Protein 1J3N (pdb70)

Radius of gyration: 24.71 Å; Cα contacts (8 Å, |Δi|>4): 2471; chains: 2; bounding box: 71×57×60 Å

Secondary structure (DSSP, 8-state):
---EEEEEEEEEETTEESHHHHHHHHHHT---EEE--SS--TTSS--EEE-----GGGTS-HHHHTTS-HHHHHHHHHHHHHHHHHT--GGGS-GGGEEEEEE-SS--HHHHHHHHHHHHHH-GGGS-TTHHHHHSTTHHHHHHHHHHT--S-B--B--GGGHHHHHHHHHHHHHHTTS-SEEEEEEEE---SHHHHHHHHHTT-B---TT-HHHH--TTBTT---B-BB-EEEEEEEEEHHHHHHTTPPP-EEEEEEEEEE--S-SSPPPTT-HHHHHHHHHHHHHHT--GGG--EEE----S-HHHHHHHHHHHHHHHHHHHTT-EEE-THHHH-B-GGGHHHHHHHHHHHHHHHTEEPP-TTTTSB-TTS-SB--SS-EE---SEEEEEEE-TTSEEEEEEEE--/---EEEEEEEEEETTEESHHHHHHHHHTT---EEE--SS--TTSS--EEE-----GGGTS-TTTGGGS-HHHHHHHHHHHHHHHHTT--GGGS-GGGEEEEEE-SS--HHHHHHHHHHHHHH-TTSS-TTHHHHHSTTHHHHHHHHHHT--S-EE-B--GGGHHHHHHHHHHHHHHTTS-SEEEEEEEE---SHHHHHHHHHTT-B---TTSGGGS--TTBTT---B-BB-EEEEEEEEEHHHHHHHT----EEEEEEEEEE--S-SSPPPTT-HHHHHHHHHHHHHHT--GGG--EEE------HHHHHHHHHHHHHHHGGGGGT-EEE-THHHH-B-GGGHHHHHHHHHHHHHHHTEEPP-TTTTSB-TT--SB--SS-EE---SEEEEEEE-TTSEEEEEEEE--

Structure (mmCIF, N/CA/C/O backbone):
data_1J3N
#
_entry.id   1J3N
#
_cell.length_a   72.067
_cell.length_b   185.573
_cell.length_c   62.517
_cell.angle_alpha   90.00
_cell.angle_beta   90.00
_cell.angle_gamma   90.00
#
_symmetry.space_group_name_H-M   'P 21 21 2'
#
loop_
_entity.id
_entity.type
_entity.pdbx_description
1 polymer '3-oxoacyl-(acyl-carrier protein) synthase II'
2 non-polymer 'CITRIC ACID'
3 non-polymer 'MAGNESIUM ION'
4 water water
#
loop_
_atom_site.group_PDB
_atom_site.id
_atom_site.type_symbol
_atom_site.label_atom_id
_atom_site.label_alt_id
_atom_site.label_comp_id
_atom_site.label_asym_id
_atom_site.label_entity_id
_atom_site.label_seq_id
_atom_site.pdbx_PDB_ins_code
_atom_site.Cartn_x
_atom_site.Cartn_y
_atom_site.Cartn_z
_atom_site.occupancy
_atom_site.B_iso_or_equiv
_atom_site.auth_seq_id
_atom_site.auth_comp_id
_atom_site.auth_asym_id
_atom_site.auth_atom_id
_atom_site.pdbx_PDB_model_num
ATOM 1 N N . MET A 1 1 ? 22.801 52.271 33.292 1.00 45.43 1 MET A N 1
ATOM 2 C CA . MET A 1 1 ? 22.993 53.722 33.574 1.00 44.38 1 MET A CA 1
ATOM 3 C C . MET A 1 1 ? 23.446 54.446 32.305 1.00 42.68 1 MET A C 1
ATOM 4 O O . MET A 1 1 ? 22.664 54.625 31.363 1.00 43.07 1 MET A O 1
ATOM 9 N N . ARG A 1 2 ? 24.711 54.858 32.288 1.00 38.64 2 ARG A N 1
ATOM 10 C CA . ARG A 1 2 ? 25.289 55.559 31.150 1.00 34.03 2 ARG A CA 1
ATOM 11 C C . ARG A 1 2 ? 26.797 55.385 31.129 1.00 31.47 2 ARG A C 1
ATOM 12 O O . ARG A 1 2 ? 27.436 55.257 32.172 1.00 28.82 2 ARG A O 1
ATOM 20 N N . ARG A 1 3 ? 27.368 55.375 29.933 1.00 29.30 3 ARG A N 1
ATOM 21 C CA . ARG A 1 3 ? 28.804 55.262 29.824 1.00 28.25 3 ARG A CA 1
ATOM 22 C C . ARG A 1 3 ? 29.359 56.653 30.131 1.00 27.44 3 ARG A C 1
ATOM 23 O O . ARG A 1 3 ? 28.679 57.664 29.949 1.00 25.78 3 ARG A O 1
ATOM 31 N N . VAL A 1 4 ? 30.585 56.693 30.627 1.00 26.11 4 VAL A N 1
ATOM 32 C CA . VAL A 1 4 ? 31.227 57.950 30.955 1.00 24.53 4 VAL A CA 1
ATOM 33 C C . VAL A 1 4 ? 32.576 57.938 30.257 1.00 24.19 4 VAL A C 1
ATOM 34 O O . VAL A 1 4 ? 33.375 57.012 30.442 1.00 23.29 4 VAL A O 1
ATOM 38 N N . VAL A 1 5 ? 32.814 58.952 29.432 1.00 23.40 5 VAL A N 1
ATOM 39 C CA . VAL A 1 5 ? 34.061 59.045 28.697 1.00 20.22 5 VAL A CA 1
ATOM 40 C C . VAL A 1 5 ? 34.837 60.325 28.992 1.00 21.47 5 VAL A C 1
ATOM 41 O O . VAL A 1 5 ? 34.265 61.352 29.364 1.00 19.52 5 VAL A O 1
ATOM 45 N N . VAL A 1 6 ? 36.150 60.235 28.816 1.00 21.81 6 VAL A N 1
ATOM 46 C CA . VAL A 1 6 ? 37.084 61.341 29.034 1.00 24.52 6 VAL A CA 1
ATOM 47 C C . VAL A 1 6 ? 37.225 62.093 27.707 1.00 25.54 6 VAL A C 1
ATOM 48 O O . VAL A 1 6 ? 37.644 61.511 26.711 1.00 25.02 6 VAL A O 1
ATOM 52 N N . THR A 1 7 ? 36.884 63.380 27.703 1.00 24.59 7 THR A N 1
ATOM 53 C CA . THR A 1 7 ? 36.951 64.182 26.488 1.00 23.20 7 THR A CA 1
ATOM 54 C C . THR A 1 7 ? 37.846 65.410 26.602 1.00 23.48 7 THR A C 1
ATOM 55 O O . THR A 1 7 ? 37.982 66.176 25.645 1.00 23.84 7 THR A O 1
ATOM 59 N N . GLY A 1 8 ? 38.437 65.609 27.772 1.00 21.72 8 GLY A N 1
ATOM 60 C CA . GLY A 1 8 ? 39.307 66.753 27.966 1.00 22.77 8 GLY A CA 1
ATOM 61 C C . GLY A 1 8 ? 40.396 66.464 28.975 1.00 22.54 8 GLY A C 1
ATOM 62 O O . GLY A 1 8 ? 40.134 65.883 30.022 1.00 24.72 8 GLY A O 1
ATOM 63 N N . LEU A 1 9 ? 41.624 66.862 28.659 1.00 22.86 9 LEU A N 1
ATOM 64 C CA . LEU A 1 9 ? 42.739 66.646 29.558 1.00 21.39 9 LEU A CA 1
ATOM 65 C C . LEU A 1 9 ? 43.434 67.974 29.838 1.00 21.85 9 LEU A C 1
ATOM 66 O O . LEU A 1 9 ? 43.983 68.606 28.933 1.00 18.25 9 LEU A O 1
ATOM 71 N N . GLY A 1 10 ? 43.370 68.402 31.093 1.00 21.67 10 GLY A N 1
ATOM 72 C CA . GLY A 1 10 ? 44.013 69.636 31.507 1.00 22.77 10 GLY A CA 1
ATOM 73 C C . GLY A 1 10 ? 45.139 69.239 32.436 1.00 22.26 10 GLY A C 1
ATOM 74 O O . GLY A 1 10 ? 44.903 68.881 33.587 1.00 19.49 10 GLY A O 1
ATOM 75 N N . ALA A 1 11 ? 46.364 69.288 31.930 1.00 23.23 11 ALA A N 1
ATOM 76 C CA . ALA A 1 11 ? 47.525 68.899 32.714 1.00 23.91 11 ALA A CA 1
ATOM 77 C C . ALA A 1 11 ? 48.484 70.046 33.011 1.00 23.85 11 ALA A C 1
ATOM 78 O O . ALA A 1 11 ? 48.926 70.747 32.102 1.00 21.77 11 ALA A O 1
ATOM 80 N N . LEU A 1 12 ? 48.790 70.234 34.292 1.00 22.86 12 LEU A N 1
ATOM 81 C CA . LEU A 1 12 ? 49.736 71.264 34.717 1.00 23.83 12 LEU A CA 1
ATOM 82 C C . LEU A 1 12 ? 50.776 70.478 35.509 1.00 23.06 12 LEU A C 1
ATOM 83 O O . LEU A 1 12 ? 50.575 70.186 36.686 1.00 24.83 12 LEU A O 1
ATOM 88 N N . THR A 1 13 ? 51.888 70.133 34.863 1.00 24.25 13 THR A N 1
ATOM 89 C CA . THR A 1 13 ? 52.911 69.319 35.517 1.00 23.65 13 THR A CA 1
ATOM 90 C C . THR A 1 13 ? 54.336 69.844 35.504 1.00 24.56 13 THR A C 1
ATOM 91 O O . THR A 1 13 ? 54.661 70.788 34.783 1.00 26.09 13 THR A O 1
ATOM 95 N N . PRO A 1 14 ? 55.212 69.223 36.319 1.00 23.96 14 PRO A N 1
ATOM 96 C CA . PRO A 1 14 ? 56.631 69.570 36.446 1.00 25.04 14 PRO A CA 1
ATOM 97 C C . PRO A 1 14 ? 57.452 69.345 35.170 1.00 24.81 14 PRO A C 1
ATOM 98 O O . PRO A 1 14 ? 58.601 69.770 35.092 1.00 24.70 14 PRO A O 1
ATOM 102 N N . ILE A 1 15 ? 56.874 68.675 34.176 1.00 24.80 15 ILE A N 1
ATOM 103 C CA . ILE A 1 15 ? 57.600 68.436 32.927 1.00 23.59 15 ILE A CA 1
ATOM 104 C C . ILE A 1 15 ? 56.836 68.939 31.715 1.00 24.67 15 ILE A C 1
ATOM 105 O O . ILE A 1 15 ? 57.175 68.610 30.582 1.00 24.73 15 ILE A O 1
ATOM 110 N N . GLY A 1 16 ? 55.798 69.734 31.955 1.00 25.58 16 GLY A N 1
ATOM 111 C CA . GLY A 1 16 ? 55.037 70.271 30.846 1.00 25.88 16 GLY A CA 1
ATOM 112 C C . GLY A 1 16 ? 53.714 70.913 31.202 1.00 25.04 16 GLY A C 1
ATOM 113 O O . GLY A 1 16 ? 52.950 70.374 32.004 1.00 27.26 16 GLY A O 1
ATOM 114 N N . VAL A 1 17 ? 53.450 72.078 30.614 1.00 25.20 17 VAL A N 1
ATOM 115 C CA . VAL A 1 17 ? 52.191 72.782 30.831 1.00 24.30 17 VAL A CA 1
ATOM 116 C C . VAL A 1 17 ? 51.317 72.398 29.640 1.00 25.65 17 VAL A C 1
ATOM 117 O O . VAL A 1 17 ? 51.652 72.684 28.485 1.00 24.38 17 VAL A O 1
ATOM 121 N N . GLY A 1 18 ? 50.203 71.731 29.921 1.00 24.42 18 GLY A N 1
ATOM 122 C CA . GLY A 1 18 ? 49.321 71.311 28.857 1.00 23.62 18 GLY A CA 1
ATOM 123 C C . GLY A 1 18 ? 49.453 69.816 28.635 1.00 26.42 18 GLY A C 1
ATOM 124 O O . GLY A 1 18 ? 50.537 69.238 28.767 1.00 24.42 18 GLY A O 1
ATOM 125 N N . GLN A 1 19 ? 48.333 69.199 28.288 1.00 26.00 19 GLN A N 1
ATOM 126 C CA . GLN A 1 19 ? 48.244 67.766 28.039 1.00 28.98 19 GLN A CA 1
ATOM 127 C C . GLN A 1 19 ? 49.243 67.251 26.988 1.00 28.83 19 GLN A C 1
ATOM 128 O O . GLN A 1 19 ? 49.917 66.238 27.204 1.00 28.47 19 GLN A O 1
ATOM 134 N N . GLU A 1 20 ? 49.364 67.947 25.860 1.00 28.92 20 GLU A N 1
ATOM 135 C CA . GLU A 1 20 ? 50.292 67.499 24.823 1.00 30.15 20 GLU A CA 1
ATOM 136 C C . GLU A 1 20 ? 51.752 67.595 25.275 1.00 27.74 20 GLU A C 1
ATOM 137 O O . GLU A 1 20 ? 52.526 66.657 25.079 1.00 28.13 20 GLU A O 1
ATOM 143 N N . ALA A 1 21 ? 52.130 68.718 25.881 1.00 25.37 21 ALA A N 1
ATOM 144 C CA . ALA A 1 21 ? 53.502 68.887 26.361 1.00 24.71 21 ALA A CA 1
ATOM 145 C C . ALA A 1 21 ? 53.845 67.781 27.357 1.00 23.91 21 ALA A C 1
ATOM 146 O O . ALA A 1 21 ? 54.958 67.250 27.358 1.00 25.77 21 ALA A O 1
ATOM 148 N N . PHE A 1 22 ? 52.880 67.440 28.203 1.00 25.71 22 PHE A N 1
ATOM 149 C CA . PHE A 1 22 ? 53.058 66.399 29.211 1.00 25.01 22 PHE A CA 1
ATOM 150 C C . PHE A 1 22 ? 53.338 65.056 28.546 1.00 24.17 22 PHE A C 1
ATOM 151 O O . PHE A 1 22 ? 54.244 64.332 28.957 1.00 24.15 22 PHE A O 1
ATOM 159 N N . HIS A 1 23 ? 52.574 64.737 27.507 1.00 25.49 23 HIS A N 1
ATOM 160 C CA . HIS A 1 23 ? 52.734 63.470 26.796 1.00 27.33 23 HIS A CA 1
ATOM 161 C C . HIS A 1 23 ? 54.088 63.346 26.093 1.00 27.98 23 HIS A C 1
ATOM 162 O O . HIS A 1 23 ? 54.767 62.324 26.207 1.00 25.67 23 HIS A O 1
ATOM 169 N N . LYS A 1 24 ? 54.478 64.387 25.365 1.00 29.12 24 LYS A N 1
ATOM 170 C CA . LYS A 1 24 ? 55.759 64.378 24.679 1.00 30.78 24 LYS A CA 1
ATOM 171 C C . LYS A 1 24 ? 56.901 64.220 25.684 1.00 29.56 24 LYS A C 1
ATOM 172 O O . LYS A 1 24 ? 57.842 63.463 25.453 1.00 31.27 24 LYS A O 1
ATOM 178 N N . ALA A 1 25 ? 56.807 64.939 26.800 1.00 30.02 25 ALA A N 1
ATOM 179 C CA . ALA A 1 25 ? 57.827 64.895 27.847 1.00 29.08 25 ALA A CA 1
ATOM 180 C C . ALA A 1 25 ? 57.964 63.503 28.472 1.00 29.60 25 ALA A C 1
ATOM 181 O O . ALA A 1 25 ? 59.064 63.088 28.863 1.00 28.21 25 ALA A O 1
ATOM 183 N N . GLN A 1 26 ? 56.846 62.791 28.574 1.00 28.78 26 GLN A N 1
ATOM 184 C CA . GLN A 1 26 ? 56.840 61.439 29.131 1.00 28.91 26 GLN A CA 1
ATOM 185 C C . GLN A 1 26 ? 57.618 60.512 28.204 1.00 28.93 26 GLN A C 1
ATOM 186 O O . GLN A 1 26 ? 58.469 59.732 28.649 1.00 28.38 26 GLN A O 1
ATOM 192 N N . LEU A 1 27 ? 57.308 60.606 26.913 1.00 29.40 27 LEU A N 1
ATOM 193 C CA . LEU A 1 27 ? 57.944 59.783 25.889 1.00 29.66 27 LEU A CA 1
ATOM 194 C C . LEU A 1 27 ? 59.431 60.042 25.790 1.00 30.26 27 LEU A C 1
ATOM 195 O O . LEU A 1 27 ? 60.184 59.207 25.288 1.00 32.08 27 LEU A O 1
ATOM 200 N N . ALA A 1 28 ? 59.847 61.209 26.262 1.00 30.42 28 ALA A N 1
ATOM 201 C CA . ALA A 1 28 ? 61.248 61.588 26.237 1.00 30.29 28 ALA A CA 1
ATOM 202 C C . ALA A 1 28 ? 61.928 61.146 27.521 1.00 29.61 28 ALA A C 1
ATOM 203 O O . ALA A 1 28 ? 63.157 61.140 27.604 1.00 28.59 28 ALA A O 1
ATOM 205 N N . GLY A 1 29 ? 61.126 60.779 28.520 1.00 29.06 29 GLY A N 1
ATOM 206 C CA . GLY A 1 29 ? 61.673 60.347 29.796 1.00 26.43 29 GLY A CA 1
ATOM 207 C C . GLY A 1 29 ? 62.222 61.518 30.590 1.00 28.74 29 GLY A C 1
ATOM 208 O O . GLY A 1 29 ? 63.119 61.357 31.422 1.00 27.80 29 GLY A O 1
ATOM 209 N N . LYS A 1 30 ? 61.686 62.706 30.330 1.00 27.94 30 LYS A N 1
ATOM 210 C CA . LYS A 1 30 ? 62.134 63.910 31.017 1.00 30.25 30 LYS A CA 1
ATOM 211 C C . LYS A 1 30 ? 61.857 63.853 32.508 1.00 29.10 30 LYS A C 1
ATOM 212 O O . LYS A 1 30 ? 60.900 63.222 32.952 1.00 29.07 30 LYS A O 1
ATOM 218 N N . SER A 1 31 ? 62.711 64.518 33.274 1.00 27.57 31 SER A N 1
ATOM 219 C CA . SER A 1 31 ? 62.559 64.585 34.715 1.00 26.87 31 SER A CA 1
ATOM 220 C C . SER A 1 31 ? 62.184 66.016 35.067 1.00 26.62 31 SER A C 1
ATOM 221 O O . SER A 1 31 ? 62.717 66.961 34.484 1.00 25.35 31 SER A O 1
ATOM 224 N N . GLY A 1 32 ? 61.270 66.171 36.020 1.00 26.48 32 GLY A N 1
ATOM 225 C CA . GLY A 1 32 ? 60.846 67.497 36.437 1.00 26.62 32 GLY A CA 1
ATOM 226 C C . GLY A 1 32 ? 61.378 67.848 37.813 1.00 26.89 32 GLY A C 1
ATOM 227 O O . GLY A 1 32 ? 60.976 68.849 38.405 1.00 26.87 32 GLY A O 1
ATOM 228 N N . VAL A 1 33 ? 62.295 67.025 38.317 1.00 26.70 33 VAL A N 1
ATOM 229 C CA . VAL A 1 33 ? 62.898 67.225 39.632 1.00 25.16 33 VAL A CA 1
ATOM 230 C C . VAL A 1 33 ? 64.163 68.083 39.523 1.00 27.20 33 VAL A C 1
ATOM 231 O O . VAL A 1 33 ? 64.983 67.882 38.633 1.00 26.54 33 VAL A O 1
ATOM 235 N N . ARG A 1 34 ? 64.324 69.035 40.436 1.00 27.30 34 ARG A N 1
ATOM 236 C CA . ARG A 1 34 ? 65.483 69.919 40.390 1.00 28.29 34 ARG A CA 1
ATOM 237 C C . ARG A 1 34 ? 65.713 70.574 41.741 1.00 27.65 34 ARG A C 1
ATOM 238 O O . ARG A 1 34 ? 64.905 70.422 42.652 1.00 27.35 34 ARG A O 1
ATOM 246 N N . PRO A 1 35 ? 66.836 71.297 41.896 1.00 27.36 35 PRO A N 1
ATOM 247 C CA . PRO A 1 35 ? 67.083 71.956 43.179 1.00 26.73 35 PRO A CA 1
ATOM 248 C C . PRO A 1 35 ? 65.915 72.930 43.390 1.00 25.43 35 PRO A C 1
ATOM 249 O O . PRO A 1 35 ? 65.453 73.560 42.438 1.00 24.54 35 PRO A O 1
ATOM 253 N N . ILE A 1 36 ? 65.431 73.041 44.622 1.00 24.53 36 ILE A N 1
ATOM 254 C CA . ILE A 1 36 ? 64.297 73.914 44.909 1.00 24.32 36 ILE A CA 1
ATOM 255 C C . ILE A 1 36 ? 64.594 75.386 44.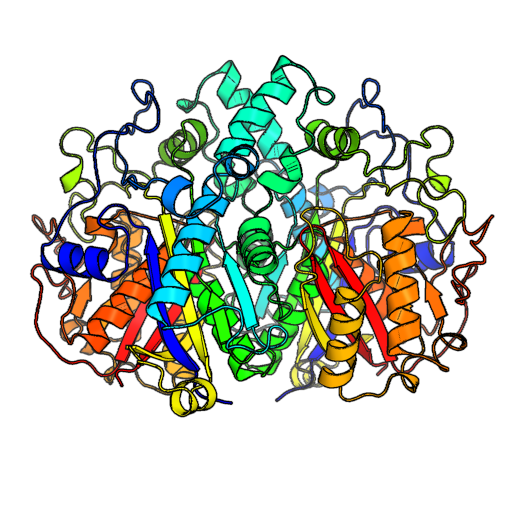660 1.00 25.74 36 ILE A C 1
ATOM 256 O O . ILE A 1 36 ? 65.586 75.924 45.143 1.00 24.93 36 ILE A O 1
ATOM 261 N N . THR A 1 37 ? 63.721 76.031 43.895 1.00 27.95 37 THR A N 1
ATOM 262 C CA . THR A 1 37 ? 63.871 77.447 43.591 1.00 30.00 37 THR A CA 1
ATOM 263 C C . THR A 1 37 ? 62.702 78.247 44.161 1.00 28.46 37 THR A C 1
ATOM 264 O O . THR A 1 37 ? 62.807 79.460 44.327 1.00 27.57 37 THR A O 1
ATOM 268 N N . ARG A 1 38 ? 61.597 77.565 44.465 1.00 28.37 38 ARG A N 1
ATOM 269 C CA . ARG A 1 38 ? 60.404 78.219 45.015 1.00 28.36 38 ARG A CA 1
ATOM 270 C C . ARG A 1 38 ? 60.726 79.031 46.271 1.00 29.65 38 ARG A C 1
ATOM 271 O O . ARG A 1 38 ? 60.147 80.095 46.504 1.00 29.42 38 ARG A O 1
ATOM 279 N N . PHE A 1 39 ? 61.632 78.509 47.092 1.00 29.89 39 PHE A N 1
ATOM 280 C CA . PHE A 1 39 ? 62.075 79.191 48.306 1.00 28.88 39 PHE A CA 1
ATOM 281 C C . PHE A 1 39 ? 63.463 78.660 48.631 1.00 28.85 39 PHE A C 1
ATOM 282 O O . PHE A 1 39 ? 63.925 77.709 48.004 1.00 27.48 39 PHE A O 1
ATOM 290 N N . ASP A 1 40 ? 64.129 79.278 49.601 1.00 28.46 40 ASP A N 1
ATOM 291 C CA . ASP A 1 40 ? 65.461 78.838 49.993 1.00 27.71 40 ASP A CA 1
ATOM 292 C C . ASP A 1 40 ? 65.376 77.646 50.940 1.00 27.04 40 ASP A C 1
ATOM 293 O O . ASP A 1 40 ? 65.061 77.786 52.124 1.00 27.12 40 ASP A O 1
ATOM 298 N N . ALA A 1 41 ? 65.664 76.466 50.411 1.00 26.14 41 ALA A N 1
ATOM 299 C CA . ALA A 1 41 ? 65.606 75.252 51.209 1.00 24.98 41 ALA A CA 1
ATOM 300 C C . ALA A 1 41 ? 66.999 74.790 51.650 1.00 24.83 41 ALA A C 1
ATOM 301 O O . ALA A 1 41 ? 67.201 73.611 51.926 1.00 24.09 41 ALA A O 1
ATOM 303 N N . SER A 1 42 ? 67.951 75.719 51.734 1.00 27.26 42 SER A N 1
ATOM 304 C CA . SER A 1 42 ? 69.314 75.361 52.131 1.00 29.22 42 SER A CA 1
ATOM 305 C C . SER A 1 42 ? 69.367 74.680 53.502 1.00 29.20 42 SER A C 1
ATOM 306 O O . SER A 1 42 ? 70.044 73.676 53.668 1.00 30.58 42 SER A O 1
ATOM 309 N N . ALA A 1 43 ? 68.630 75.190 54.480 1.00 29.51 43 ALA A N 1
ATOM 310 C CA . ALA A 1 43 ? 68.654 74.589 55.813 1.00 28.87 43 ALA A CA 1
ATOM 311 C C . ALA A 1 43 ? 68.008 73.198 55.921 1.00 30.07 43 ALA A C 1
ATOM 312 O O . ALA A 1 43 ? 68.273 72.466 56.878 1.00 29.65 43 ALA A O 1
ATOM 314 N N . LEU A 1 44 ? 67.172 72.830 54.950 1.00 29.90 44 LEU A N 1
ATOM 315 C CA . LEU A 1 44 ? 66.488 71.532 54.977 1.00 28.88 44 LEU A CA 1
ATOM 316 C C . LEU A 1 44 ? 67.331 70.339 54.517 1.00 27.31 44 LEU A C 1
ATOM 317 O O . LEU A 1 44 ? 68.322 70.505 53.810 1.00 26.15 44 LEU A O 1
ATOM 322 N N . PRO A 1 45 ? 66.944 69.116 54.934 1.00 27.26 45 PRO A N 1
ATOM 323 C CA . PRO A 1 45 ? 67.656 67.886 54.558 1.00 27.00 45 PRO A CA 1
ATOM 324 C C . PRO A 1 45 ? 67.272 67.438 53.151 1.00 27.17 45 PRO A C 1
ATOM 325 O O . PRO A 1 45 ? 68.005 66.684 52.502 1.00 26.76 45 PRO A O 1
ATOM 329 N N . VAL A 1 46 ? 66.106 67.898 52.702 1.00 25.52 46 VAL A N 1
ATOM 330 C CA . VAL A 1 46 ? 65.584 67.596 51.369 1.00 25.30 46 VAL A CA 1
ATOM 331 C C . VAL A 1 46 ? 65.551 68.939 50.662 1.00 25.02 46 VAL A C 1
ATOM 332 O O . VAL A 1 46 ? 64.845 69.853 51.088 1.00 25.19 46 VAL A O 1
ATOM 336 N N . ARG A 1 47 ? 66.304 69.063 49.579 1.00 25.47 47 ARG A N 1
ATOM 337 C CA . ARG A 1 47 ? 66.377 70.338 48.880 1.00 25.72 47 ARG A CA 1
ATOM 338 C C . ARG A 1 47 ? 66.077 70.252 47.391 1.00 25.82 47 ARG A C 1
ATOM 339 O O . ARG A 1 47 ? 66.564 71.073 46.602 1.00 25.46 47 ARG A O 1
ATOM 347 N N . ILE A 1 48 ? 65.268 69.262 47.020 1.00 24.18 48 ILE A N 1
ATOM 348 C CA . ILE A 1 48 ? 64.884 69.033 45.628 1.00 23.96 48 ILE A CA 1
ATOM 349 C C . ILE A 1 48 ? 63.371 68.804 45.543 1.00 23.93 48 ILE A C 1
ATOM 350 O O . ILE A 1 48 ? 62.750 68.352 46.504 1.00 23.89 48 ILE A O 1
ATOM 355 N N . ALA A 1 49 ? 62.791 69.112 44.389 1.00 22.98 49 ALA A N 1
ATOM 356 C CA . ALA A 1 49 ? 61.354 68.934 44.188 1.00 23.71 49 ALA A CA 1
ATOM 357 C C . ALA A 1 49 ? 61.028 69.050 42.705 1.00 23.80 49 ALA A C 1
ATOM 358 O O . ALA A 1 49 ? 61.865 69.495 41.904 1.00 22.11 49 ALA A O 1
ATOM 360 N N . ALA A 1 50 ? 59.811 68.649 42.346 1.00 22.28 50 ALA A N 1
ATOM 361 C CA . ALA A 1 50 ? 59.358 68.720 40.960 1.00 22.93 50 ALA A CA 1
ATOM 362 C C . ALA A 1 50 ? 58.494 69.968 40.857 1.00 22.13 50 ALA A C 1
ATOM 363 O O . ALA A 1 50 ? 57.287 69.917 41.078 1.00 21.55 50 ALA A O 1
ATOM 365 N N . GLU A 1 51 ? 59.128 71.090 40.532 1.00 23.76 51 GLU A N 1
ATOM 366 C CA . GLU A 1 51 ? 58.431 72.360 40.427 1.00 22.90 51 GLU A CA 1
ATOM 367 C C . GLU A 1 51 ? 57.804 72.616 39.064 1.00 24.19 51 GLU A C 1
ATOM 368 O O . GLU A 1 51 ? 58.296 72.163 38.023 1.00 20.47 51 GLU A O 1
ATOM 374 N N . VAL A 1 52 ? 56.690 73.341 39.093 1.00 24.35 52 VAL A N 1
ATOM 375 C CA . VAL A 1 52 ? 55.973 73.704 37.888 1.00 22.75 52 VAL A CA 1
ATOM 376 C C . VAL A 1 52 ? 56.380 75.123 37.510 1.00 22.33 52 VAL A C 1
ATOM 377 O O . VAL A 1 52 ? 56.592 75.965 38.378 1.00 20.82 52 VAL A O 1
ATOM 381 N N . ASP A 1 53 ? 56.492 75.373 36.212 1.00 25.55 53 ASP A N 1
ATOM 382 C CA . ASP A 1 53 ? 56.837 76.694 35.705 1.00 28.05 53 ASP A CA 1
ATOM 383 C C . ASP A 1 53 ? 55.669 77.163 34.855 1.00 28.23 53 ASP A C 1
ATOM 384 O O . ASP A 1 53 ? 55.475 76.681 33.744 1.00 30.07 53 ASP A O 1
ATOM 389 N N . VAL A 1 54 ? 54.881 78.091 35.382 1.00 29.01 54 VAL A N 1
ATOM 390 C CA . VAL A 1 54 ? 53.735 78.597 34.648 1.00 28.93 54 VAL A CA 1
ATOM 391 C C . VAL A 1 54 ? 53.429 80.029 35.065 1.00 30.93 54 VAL A C 1
ATOM 392 O O . VAL A 1 54 ? 53.628 80.408 36.224 1.00 31.20 54 VAL A O 1
ATOM 396 N N . ASP A 1 55 ? 52.952 80.820 34.110 1.00 31.50 55 ASP A N 1
ATOM 397 C CA . ASP A 1 55 ? 52.594 82.212 34.365 1.00 33.14 55 ASP A CA 1
ATOM 398 C C . ASP A 1 55 ? 51.087 82.289 34.592 1.00 31.99 55 ASP A C 1
ATOM 399 O O . ASP A 1 55 ? 50.307 82.346 33.643 1.00 32.93 55 ASP A O 1
ATOM 404 N N . PRO A 1 56 ? 50.657 82.283 35.863 1.00 32.52 56 PRO A N 1
ATOM 405 C CA . PRO A 1 56 ? 49.229 82.350 36.187 1.00 32.30 56 PRO A CA 1
ATOM 406 C C . PRO A 1 56 ? 48.579 83.560 35.527 1.00 32.36 56 PRO A C 1
ATOM 407 O O . PRO A 1 56 ? 47.446 83.488 35.058 1.00 32.31 56 PRO A O 1
ATOM 411 N N . GLY A 1 57 ? 49.313 84.670 35.505 1.00 33.85 57 GLY A N 1
ATOM 412 C CA . GLY A 1 57 ? 48.815 85.892 34.897 1.00 34.83 57 GLY A CA 1
ATOM 413 C C . GLY A 1 57 ? 48.459 85.685 33.437 1.00 35.35 57 GLY A C 1
ATOM 414 O O . GLY A 1 57 ? 47.729 86.482 32.845 1.00 35.27 57 GLY A O 1
ATOM 415 N N . ALA A 1 58 ? 48.969 84.606 32.852 1.00 35.50 58 ALA A N 1
ATOM 416 C CA . ALA A 1 58 ? 48.689 84.298 31.453 1.00 35.54 58 ALA A CA 1
ATOM 417 C C . ALA A 1 58 ? 47.340 83.594 31.313 1.00 35.99 58 ALA A C 1
ATOM 418 O O . ALA A 1 58 ? 46.809 83.464 30.208 1.00 36.43 58 ALA A O 1
ATOM 420 N N . TYR A 1 59 ? 46.788 83.145 32.436 1.00 35.86 59 TYR A N 1
ATOM 421 C CA . TYR A 1 59 ? 45.504 82.448 32.433 1.00 36.65 59 TYR A CA 1
ATOM 422 C C . TYR A 1 59 ? 44.416 83.196 33.187 1.00 37.36 59 TYR A C 1
ATOM 423 O O . TYR A 1 59 ? 43.263 83.228 32.752 1.00 36.84 59 TYR A O 1
ATOM 432 N N . LEU A 1 60 ? 44.787 83.797 34.314 1.00 38.33 60 LEU A N 1
ATOM 433 C CA . LEU A 1 60 ? 43.837 84.525 35.145 1.00 40.69 60 LEU A CA 1
ATOM 434 C C . LEU A 1 60 ? 44.148 86.019 35.189 1.00 42.46 60 LEU A C 1
ATOM 435 O O . LEU A 1 60 ? 45.221 86.452 34.773 1.00 43.02 60 LEU A O 1
ATOM 440 N N . ASP A 1 61 ? 43.200 86.804 35.688 1.00 45.06 61 ASP A N 1
ATOM 441 C CA . ASP A 1 61 ? 43.393 88.247 35.808 1.00 47.54 61 ASP A CA 1
ATOM 442 C C . ASP A 1 61 ? 44.380 88.440 36.951 1.00 47.82 61 ASP A C 1
ATOM 443 O O . ASP A 1 61 ? 44.065 88.130 38.095 1.00 47.94 61 ASP A O 1
ATOM 448 N N . ARG A 1 62 ? 45.571 88.943 36.644 1.00 49.04 62 ARG A N 1
ATOM 449 C CA . ARG A 1 62 ? 46.595 89.144 37.666 1.00 49.90 62 ARG A CA 1
ATOM 450 C C . ARG A 1 62 ? 46.091 89.871 38.910 1.00 48.99 62 ARG A C 1
ATOM 451 O O . ARG A 1 62 ? 46.633 89.695 40.002 1.00 47.96 62 ARG A O 1
ATOM 459 N N . LYS A 1 63 ? 45.048 90.676 38.747 1.00 48.80 63 LYS A N 1
ATOM 460 C CA . LYS A 1 63 ? 44.493 91.434 39.864 1.00 49.22 63 LYS A CA 1
ATOM 461 C C . LYS A 1 63 ? 43.763 90.551 40.873 1.00 48.42 63 LYS A C 1
ATOM 462 O O . LYS A 1 63 ? 43.679 90.889 42.051 1.00 48.31 63 LYS A O 1
ATOM 468 N N . GLU A 1 64 ? 43.241 89.420 40.410 1.00 47.52 64 GLU A N 1
ATOM 469 C CA . GLU A 1 64 ? 42.512 88.507 41.284 1.00 47.13 64 GLU A CA 1
ATOM 470 C C . GLU A 1 64 ? 43.436 87.455 41.900 1.00 45.78 64 GLU A C 1
ATOM 471 O O . GLU A 1 64 ? 43.143 86.897 42.953 1.00 45.39 64 GLU A O 1
ATOM 477 N N . LEU A 1 65 ? 44.551 87.186 41.235 1.00 44.33 65 LEU A N 1
ATOM 478 C CA . LEU A 1 65 ? 45.510 86.199 41.715 1.00 43.79 65 LEU A CA 1
ATOM 479 C C . LEU A 1 65 ? 45.893 86.397 43.175 1.00 42.85 65 LEU A C 1
ATOM 480 O O . LEU A 1 65 ? 46.073 85.425 43.908 1.00 42.51 65 LEU A O 1
ATOM 485 N N . ARG A 1 66 ? 46.015 87.652 43.599 1.00 41.97 66 ARG A N 1
ATOM 486 C CA . ARG A 1 66 ? 46.414 87.936 44.972 1.00 41.16 66 ARG A CA 1
ATOM 487 C C . ARG A 1 66 ? 45.483 87.386 46.046 1.00 38.67 66 ARG A C 1
ATOM 488 O O . ARG A 1 66 ? 45.848 87.339 47.219 1.00 38.34 66 ARG A O 1
ATOM 496 N N . ARG A 1 67 ? 44.286 86.963 45.655 1.00 35.49 67 ARG A N 1
ATOM 497 C CA . ARG A 1 67 ? 43.351 86.402 46.621 1.00 32.83 67 ARG A CA 1
ATOM 498 C C . ARG A 1 67 ? 43.125 84.921 46.355 1.00 29.86 67 ARG A C 1
ATOM 499 O O . ARG A 1 67 ? 42.190 84.315 46.877 1.00 27.62 67 ARG A O 1
ATOM 507 N N . LEU A 1 68 ? 44.013 84.344 45.551 1.00 25.83 68 LEU A N 1
ATOM 508 C CA . LEU A 1 68 ? 43.946 82.933 45.194 1.00 24.92 68 LEU A CA 1
ATOM 509 C C . LEU A 1 68 ? 45.213 82.221 45.612 1.00 23.64 68 LEU A C 1
ATOM 510 O O . LEU A 1 68 ? 46.311 82.619 45.223 1.00 23.27 68 LEU A O 1
ATOM 515 N N . ASP A 1 69 ? 45.064 81.172 46.409 1.00 23.01 69 ASP A N 1
ATOM 516 C CA . ASP A 1 69 ? 46.214 80.406 46.853 1.00 23.19 69 ASP A CA 1
ATOM 517 C C . ASP A 1 69 ? 46.725 79.628 45.650 1.00 22.43 69 ASP A C 1
ATOM 518 O O . ASP A 1 69 ? 45.967 79.329 44.728 1.00 22.20 69 ASP A O 1
ATOM 523 N N . ARG A 1 70 ? 48.014 79.304 45.657 1.00 22.91 70 ARG A N 1
ATOM 524 C CA . ARG A 1 70 ? 48.607 78.556 44.559 1.00 21.95 70 ARG A CA 1
ATOM 525 C C . ARG A 1 70 ? 47.826 77.279 44.194 1.00 19.50 70 ARG A C 1
ATOM 526 O O . ARG A 1 70 ? 47.721 76.939 43.016 1.00 19.18 70 ARG A O 1
ATOM 534 N N . PHE A 1 71 ? 47.265 76.566 45.170 1.00 20.53 71 PHE A N 1
ATOM 535 C CA . PHE A 1 71 ? 46.555 75.334 44.803 1.00 18.72 71 PHE A CA 1
ATOM 536 C C . PHE A 1 71 ? 45.290 75.608 44.008 1.00 19.04 71 PHE A C 1
ATOM 537 O O . PHE A 1 71 ? 44.897 74.809 43.151 1.00 18.10 71 PHE A O 1
ATOM 545 N N . VAL A 1 72 ? 44.656 76.740 44.282 1.00 19.79 72 VAL A N 1
ATOM 546 C CA . VAL A 1 72 ? 43.457 77.111 43.548 1.00 20.90 72 VAL A CA 1
ATOM 547 C C . VAL A 1 72 ? 43.908 77.657 42.186 1.00 21.15 72 VAL A C 1
ATOM 548 O O . VAL A 1 72 ? 43.241 77.453 41.174 1.00 20.31 72 VAL A O 1
ATOM 552 N N . GLN A 1 73 ? 45.057 78.334 42.158 1.00 20.99 73 GLN A N 1
ATOM 553 C CA . GLN A 1 73 ? 45.572 78.860 40.902 1.00 20.01 73 GLN A CA 1
ATOM 554 C C . GLN A 1 73 ? 45.848 77.713 39.922 1.00 20.14 73 GLN A C 1
ATOM 555 O O . GLN A 1 73 ? 45.539 77.805 38.741 1.00 19.27 73 GLN A O 1
ATOM 561 N N . TYR A 1 74 ? 46.423 76.627 40.418 1.00 18.71 74 TYR A N 1
ATOM 562 C CA . TYR A 1 74 ? 46.709 75.483 39.564 1.00 19.76 74 TYR A CA 1
ATOM 563 C C . TYR A 1 74 ? 45.422 74.824 39.080 1.00 19.04 74 TYR A C 1
ATOM 564 O O . TYR A 1 74 ? 45.303 74.456 37.911 1.00 20.38 74 TYR A O 1
ATOM 573 N N . ALA A 1 75 ? 44.449 74.676 39.968 1.00 18.58 75 ALA A N 1
ATOM 574 C CA . ALA A 1 75 ? 43.184 74.048 39.573 1.00 17.53 75 ALA A CA 1
ATOM 575 C C . ALA A 1 75 ? 42.458 74.827 38.472 1.00 18.91 75 ALA A C 1
ATOM 576 O O . ALA A 1 75 ? 41.911 74.233 37.541 1.00 19.06 75 ALA A O 1
ATOM 578 N N . LEU A 1 76 ? 42.438 76.154 38.586 1.00 19.79 76 LEU A N 1
ATOM 579 C CA . LEU A 1 76 ? 41.770 76.989 37.588 1.00 18.64 76 LEU A CA 1
ATOM 580 C C . LEU A 1 76 ? 42.487 76.890 36.244 1.00 19.12 76 LEU A C 1
ATOM 581 O O . LEU A 1 76 ? 41.851 76.838 35.189 1.00 21.08 76 LEU A O 1
ATOM 586 N N . ILE A 1 77 ? 43.814 76.841 36.286 1.00 20.17 77 ILE A N 1
ATOM 587 C CA . ILE A 1 77 ? 44.607 76.734 35.070 1.00 19.55 77 ILE A CA 1
ATOM 588 C C . ILE A 1 77 ? 44.364 75.379 34.398 1.00 19.91 77 ILE A C 1
ATOM 589 O O . ILE A 1 77 ? 44.165 75.309 33.182 1.00 18.92 77 ILE A O 1
ATOM 594 N N . ALA A 1 78 ? 44.368 74.310 35.188 1.00 21.01 78 ALA A N 1
ATOM 595 C CA . ALA A 1 78 ? 44.140 72.971 34.640 1.00 22.93 78 ALA A CA 1
ATOM 596 C C . ALA A 1 78 ? 42.729 72.842 34.080 1.00 21.30 78 ALA A C 1
ATOM 597 O O . ALA A 1 78 ? 42.524 72.225 33.038 1.00 21.61 78 ALA A O 1
ATOM 599 N N . ALA A 1 79 ? 41.756 73.425 34.772 1.00 22.73 79 ALA A N 1
ATOM 600 C CA . ALA A 1 79 ? 40.373 73.373 34.312 1.00 21.98 79 ALA A CA 1
ATOM 601 C C . ALA A 1 79 ? 40.229 74.105 32.981 1.00 21.97 79 ALA A C 1
ATOM 602 O O . ALA A 1 79 ? 39.523 73.633 32.090 1.00 23.43 79 ALA A O 1
ATOM 604 N N . GLN A 1 80 ? 40.889 75.256 32.838 1.00 23.07 80 GLN A N 1
ATOM 605 C CA . GLN A 1 80 ? 40.825 76.006 31.581 1.00 21.93 80 GLN A CA 1
ATOM 606 C C . GLN A 1 80 ? 41.443 75.160 30.468 1.00 22.16 80 GLN A C 1
ATOM 607 O O . GLN A 1 80 ? 40.859 74.999 29.394 1.00 22.65 80 GLN A O 1
ATOM 613 N N . LEU A 1 81 ? 42.628 74.617 30.731 1.00 23.32 81 LEU A N 1
ATOM 614 C CA . LEU A 1 81 ? 43.308 73.766 29.760 1.00 23.16 81 LEU A CA 1
ATOM 615 C C . LEU A 1 81 ? 42.416 72.574 29.402 1.00 23.82 81 LEU A C 1
ATOM 616 O O . LEU A 1 81 ? 42.355 72.151 28.246 1.00 23.78 81 LEU A O 1
ATOM 621 N N . ALA A 1 82 ? 41.717 72.038 30.399 1.00 24.46 82 ALA A N 1
ATOM 622 C CA . ALA A 1 82 ? 40.836 70.890 30.186 1.00 24.68 82 ALA A CA 1
ATOM 623 C C . ALA A 1 82 ? 39.677 71.241 29.248 1.00 25.30 82 ALA A C 1
ATOM 624 O O . ALA A 1 82 ? 39.405 70.525 28.276 1.00 25.36 82 ALA A O 1
ATOM 626 N N . LEU A 1 83 ? 38.995 72.341 29.545 1.00 22.65 83 LEU A N 1
ATOM 627 C CA . LEU A 1 83 ? 37.879 72.779 28.723 1.00 23.07 83 LEU A CA 1
ATOM 628 C C . LEU A 1 83 ? 38.349 73.077 27.309 1.00 24.98 83 LEU A C 1
ATOM 629 O O . LEU A 1 83 ? 37.673 72.734 26.338 1.00 25.36 83 LEU A O 1
ATOM 634 N N . GLU A 1 84 ? 39.519 73.704 27.193 1.00 25.91 84 GLU A N 1
ATOM 635 C CA . GLU A 1 84 ? 40.071 74.039 25.885 1.00 26.06 84 GLU A CA 1
ATOM 636 C C . GLU A 1 84 ? 40.367 72.776 25.087 1.00 26.28 84 GLU A C 1
ATOM 637 O O . GLU A 1 84 ? 40.053 72.694 23.896 1.00 24.94 84 GLU A O 1
ATOM 643 N N . ASP A 1 85 ? 40.969 71.795 25.755 1.00 24.40 85 ASP A N 1
ATOM 644 C CA . ASP A 1 85 ? 41.324 70.521 25.137 1.00 25.87 85 ASP A CA 1
ATOM 645 C C . ASP A 1 85 ? 40.087 69.724 24.733 1.00 24.90 85 ASP A C 1
ATOM 646 O O . ASP A 1 85 ? 40.147 68.895 23.829 1.00 24.82 85 ASP A O 1
ATOM 651 N N . ALA A 1 86 ? 38.968 69.981 25.403 1.00 25.89 86 ALA A N 1
ATOM 652 C CA . ALA A 1 86 ? 37.722 69.270 25.119 1.00 27.10 86 ALA A CA 1
ATOM 653 C C . ALA A 1 86 ? 36.903 69.966 24.031 1.00 28.99 86 ALA A C 1
ATOM 654 O O . ALA A 1 86 ? 35.920 69.415 23.535 1.00 29.94 86 ALA A O 1
ATOM 656 N N . GLY A 1 87 ? 37.316 71.178 23.666 1.00 30.47 87 GLY A N 1
ATOM 657 C CA . GLY A 1 87 ? 36.618 71.925 22.638 1.00 33.35 87 GLY A CA 1
ATOM 658 C C . GLY A 1 87 ? 35.274 72.446 23.103 1.00 35.16 87 GLY A C 1
ATOM 659 O O . GLY A 1 87 ? 34.322 72.532 22.323 1.00 35.61 87 GLY A O 1
ATOM 660 N N . LEU A 1 88 ? 35.195 72.804 24.378 1.00 37.20 88 LEU A N 1
ATOM 661 C CA . LEU A 1 88 ? 33.955 73.311 24.950 1.00 39.56 88 LEU A CA 1
ATOM 662 C C . LEU A 1 88 ? 34.010 74.793 25.289 1.00 42.79 88 LEU A C 1
ATOM 663 O O . LEU A 1 88 ? 35.072 75.418 25.291 1.00 43.14 88 LEU A O 1
ATOM 668 N N . LYS A 1 89 ? 32.836 75.335 25.583 1.00 45.82 89 LYS A N 1
ATOM 669 C CA . LYS A 1 89 ? 32.676 76.723 25.980 1.00 48.21 89 LYS A CA 1
ATOM 670 C C . LYS A 1 89 ? 31.494 76.707 26.933 1.00 49.68 89 LYS A C 1
ATOM 671 O O . LYS A 1 89 ? 30.424 76.218 26.582 1.00 49.08 89 LYS A O 1
ATOM 677 N N . PRO A 1 90 ? 31.676 77.227 28.159 1.00 51.48 90 PRO A N 1
ATOM 678 C CA . PRO A 1 90 ? 30.600 77.254 29.157 1.00 52.47 90 PRO A CA 1
ATOM 679 C C . PRO A 1 90 ? 29.215 77.554 28.591 1.00 53.29 90 PRO A C 1
ATOM 680 O O . PRO A 1 90 ? 28.221 76.962 29.012 1.00 53.33 90 PRO A O 1
ATOM 684 N N . GLU A 1 91 ? 29.160 78.463 27.625 1.00 53.81 91 GLU A N 1
ATOM 685 C CA . GLU A 1 91 ? 27.904 78.851 26.993 1.00 54.43 91 GLU A CA 1
ATOM 686 C C . GLU A 1 91 ? 27.246 77.702 26.230 1.00 53.61 91 GLU A C 1
ATOM 687 O O . GLU A 1 91 ? 26.023 77.570 26.222 1.00 53.30 91 GLU A O 1
ATOM 693 N N . ASP A 1 92 ? 28.064 76.873 25.591 1.00 52.30 92 ASP A N 1
ATOM 694 C CA . ASP A 1 92 ? 27.569 75.739 24.818 1.00 51.36 92 ASP A CA 1
ATOM 695 C C . ASP A 1 92 ? 27.223 74.541 25.711 1.00 49.38 92 ASP A C 1
ATOM 696 O O . ASP A 1 92 ? 26.977 73.430 25.227 1.00 48.35 92 ASP A O 1
ATOM 701 N N . LEU A 1 93 ? 27.204 74.784 27.018 1.00 46.57 93 LEU A N 1
ATOM 702 C CA . LEU A 1 93 ? 26.892 73.756 28.005 1.00 43.07 93 LEU A CA 1
ATOM 703 C C . LEU A 1 93 ? 25.784 74.235 28.928 1.00 40.51 93 LEU A C 1
ATOM 704 O O . LEU A 1 93 ? 25.727 75.413 29.276 1.00 40.53 93 LEU A O 1
ATOM 709 N N . ASP A 1 94 ? 24.905 73.324 29.326 1.00 37.24 94 ASP A N 1
ATOM 710 C CA . ASP A 1 94 ? 23.839 73.687 30.247 1.00 35.31 94 ASP A CA 1
ATOM 711 C C . ASP A 1 94 ? 24.537 73.745 31.609 1.00 33.20 94 ASP A C 1
ATOM 712 O O . ASP A 1 94 ? 24.919 72.716 32.168 1.00 31.58 94 ASP A O 1
ATOM 717 N N . PRO A 1 95 ? 24.723 74.957 32.150 1.00 31.70 95 PRO A N 1
ATOM 718 C CA . PRO A 1 95 ? 25.390 75.147 33.443 1.00 29.92 95 PRO A CA 1
ATOM 719 C C . PRO A 1 95 ? 24.865 74.316 34.609 1.00 29.28 95 PRO A C 1
ATOM 720 O O . PRO A 1 95 ? 25.623 73.978 35.518 1.00 28.08 95 PRO A O 1
ATOM 724 N N . GLU A 1 96 ? 23.577 73.986 34.587 1.00 28.31 96 GLU A N 1
ATOM 725 C CA . GLU A 1 96 ? 22.983 73.198 35.657 1.00 28.94 96 GLU A CA 1
ATOM 726 C C . GLU A 1 96 ? 23.374 71.735 35.572 1.00 26.81 96 GLU A C 1
ATOM 727 O O . GLU A 1 96 ? 23.215 70.994 36.539 1.00 24.26 96 GLU A O 1
ATOM 733 N N . ARG A 1 97 ? 23.883 71.326 34.417 1.00 25.38 97 ARG A N 1
ATOM 734 C CA . ARG A 1 97 ? 24.254 69.934 34.205 1.00 25.88 97 ARG A CA 1
ATOM 735 C C . ARG A 1 97 ? 25.755 69.696 34.260 1.00 24.89 97 ARG A C 1
ATOM 736 O O . ARG A 1 97 ? 26.233 68.597 33.966 1.00 24.40 97 ARG A O 1
ATOM 744 N N . VAL A 1 98 ? 26.496 70.732 34.639 1.00 23.57 98 VAL A N 1
ATOM 745 C CA . VAL A 1 98 ? 27.941 70.630 34.747 1.00 24.83 98 VAL A CA 1
ATOM 746 C C . VAL A 1 98 ? 28.355 70.684 36.206 1.00 21.86 98 VAL A C 1
ATOM 747 O O . VAL A 1 98 ? 28.045 71.642 36.916 1.00 20.38 98 VAL A O 1
ATOM 751 N N . GLY A 1 99 ? 29.057 69.644 36.641 1.00 21.80 99 GLY A N 1
ATOM 752 C CA . GLY A 1 99 ? 29.514 69.580 38.014 1.00 18.11 99 GLY A CA 1
ATOM 753 C C . GLY A 1 99 ? 31.004 69.825 38.106 1.00 20.18 99 GLY A C 1
ATOM 754 O O . GLY A 1 99 ? 31.715 69.834 37.092 1.00 18.59 99 GLY A O 1
ATOM 755 N N . THR A 1 100 ? 31.475 70.028 39.331 1.00 20.43 100 THR A N 1
ATOM 756 C CA . THR A 1 100 ? 32.881 70.281 39.594 1.00 20.62 100 THR A CA 1
ATOM 757 C C . THR A 1 100 ? 33.313 69.439 40.795 1.00 20.41 100 THR A C 1
ATOM 758 O O . THR A 1 100 ? 32.589 69.340 41.790 1.00 20.99 100 THR A O 1
ATOM 762 N N . LEU A 1 101 ? 34.486 68.820 40.695 1.00 20.62 101 LEU A N 1
ATOM 763 C CA . LEU A 1 101 ? 34.993 67.984 41.771 1.00 18.46 101 LEU A CA 1
ATOM 764 C C . LEU A 1 101 ? 36.513 67.871 41.687 1.00 19.47 101 LEU A C 1
ATOM 765 O O . LEU A 1 101 ? 37.053 66.874 41.203 1.00 19.27 101 LEU A O 1
ATOM 770 N N . VAL A 1 102 ? 37.196 68.906 42.152 1.00 17.71 102 VAL A N 1
ATOM 771 C CA . VAL A 1 102 ? 38.653 68.921 42.144 1.00 19.87 102 VAL A CA 1
ATOM 772 C C . VAL A 1 102 ? 39.096 68.847 43.594 1.00 19.47 102 VAL A C 1
ATOM 773 O O . VAL A 1 102 ? 38.810 69.746 44.389 1.00 19.83 102 VAL A O 1
ATOM 777 N N . GLY A 1 103 ? 39.761 67.753 43.947 1.00 19.15 103 GLY A N 1
ATOM 778 C CA . GLY A 1 103 ? 40.204 67.594 45.318 1.00 19.13 103 GLY A CA 1
ATOM 779 C C . GLY A 1 103 ? 41.623 68.078 45.533 1.00 21.10 103 GLY A C 1
ATOM 780 O O . GLY A 1 103 ? 42.299 68.499 44.592 1.00 19.49 103 GLY A O 1
ATOM 781 N N . THR A 1 104 ? 42.063 68.029 46.784 1.00 20.37 104 THR A N 1
ATOM 782 C CA . THR A 1 104 ? 43.413 68.437 47.151 1.00 20.28 104 THR A CA 1
ATOM 783 C C . THR A 1 104 ? 43.736 67.681 48.435 1.00 19.42 104 THR A C 1
ATOM 784 O O . THR A 1 104 ? 42.834 67.243 49.135 1.00 20.17 104 THR A O 1
ATOM 788 N N . GLY A 1 105 ? 45.014 67.507 48.742 1.00 21.57 105 GLY A N 1
ATOM 789 C CA . GLY A 1 105 ? 45.363 66.794 49.956 1.00 20.54 105 GLY A CA 1
ATOM 790 C C . GLY A 1 105 ? 45.586 67.708 51.149 1.00 23.09 105 GLY A C 1
ATOM 791 O O . GLY A 1 105 ? 45.195 67.379 52.278 1.00 22.15 105 GLY A O 1
ATOM 792 N N . ILE A 1 106 ? 46.195 68.866 50.893 1.00 23.12 106 ILE A N 1
ATOM 793 C CA . ILE A 1 106 ? 46.529 69.835 51.936 1.00 21.69 106 ILE A CA 1
ATOM 794 C C . ILE A 1 106 ? 45.819 71.189 51.808 1.00 22.65 106 ILE A C 1
ATOM 795 O O . ILE A 1 106 ? 45.545 71.848 52.812 1.00 21.68 106 ILE A O 1
ATOM 800 N N . GLY A 1 107 ? 45.547 71.619 50.579 1.00 22.54 107 GLY A N 1
ATOM 801 C CA . GLY A 1 107 ? 44.882 72.896 50.387 1.00 21.89 107 GLY A CA 1
ATOM 802 C C . GLY A 1 107 ? 45.856 74.061 50.347 1.00 22.40 107 GLY A C 1
ATOM 803 O O . GLY A 1 107 ? 46.956 73.928 49.822 1.00 22.72 107 GLY A O 1
ATOM 804 N N . GLY A 1 108 ? 45.466 75.193 50.927 1.00 23.23 108 GLY A N 1
ATOM 805 C CA . GLY A 1 108 ? 46.311 76.379 50.907 1.00 24.17 108 GLY A CA 1
ATOM 806 C C . GLY A 1 108 ? 47.524 76.406 51.817 1.00 25.13 108 GLY A C 1
ATOM 807 O O . GLY A 1 108 ? 47.581 77.190 52.765 1.00 26.74 108 GLY A O 1
ATOM 808 N N . MET A 1 109 ? 48.508 75.573 51.508 1.00 24.86 109 MET A N 1
ATOM 809 C CA . MET A 1 109 ? 49.735 75.484 52.292 1.00 27.14 109 MET A CA 1
ATOM 810 C C . MET A 1 109 ? 50.477 76.828 52.438 1.00 26.50 109 MET A C 1
ATOM 811 O O . MET A 1 109 ? 50.899 77.186 53.536 1.00 25.21 109 MET A O 1
ATOM 816 N N . GLU A 1 110 ? 50.645 77.569 51.344 1.00 25.36 110 GLU A N 1
ATOM 817 C CA . GLU A 1 110 ? 51.339 78.855 51.426 1.00 24.83 110 GLU A CA 1
ATOM 818 C C . GLU A 1 110 ? 50.558 79.836 52.293 1.00 24.63 110 GLU A C 1
ATOM 819 O O . GLU A 1 110 ? 51.139 80.580 53.088 1.00 23.61 110 GLU A O 1
ATOM 825 N N . THR A 1 111 ? 49.236 79.827 52.141 1.00 24.34 111 THR A N 1
ATOM 826 C CA . THR A 1 111 ? 48.369 80.711 52.909 1.00 22.81 111 THR A CA 1
ATOM 827 C C . THR A 1 111 ? 48.464 80.386 54.393 1.00 23.22 111 THR A C 1
ATOM 828 O O . THR A 1 111 ? 48.465 81.282 55.242 1.00 23.48 111 THR A O 1
ATOM 832 N N . TRP A 1 112 ? 48.554 79.099 54.708 1.00 22.78 112 TRP A N 1
ATOM 833 C CA . TRP A 1 112 ? 48.665 78.678 56.095 1.00 23.82 112 TRP A CA 1
ATOM 834 C C . TRP A 1 112 ? 49.924 79.260 56.737 1.00 24.15 112 TRP A C 1
ATOM 835 O O . TRP A 1 112 ? 49.891 79.712 57.881 1.00 23.13 112 TRP A O 1
ATOM 846 N N . GLU A 1 113 ? 51.035 79.250 56.003 1.00 24.71 113 GLU A N 1
ATOM 847 C CA . GLU A 1 113 ? 52.290 79.784 56.538 1.00 25.16 113 GLU A CA 1
ATOM 848 C C . GLU A 1 113 ? 52.245 81.299 56.666 1.00 24.91 113 GLU A C 1
ATOM 849 O O . GLU A 1 113 ? 52.695 81.855 57.666 1.00 26.25 113 GLU A O 1
ATOM 855 N N . ALA A 1 114 ? 51.695 81.962 55.654 1.00 24.06 114 ALA A N 1
ATOM 856 C CA . ALA A 1 114 ? 51.604 83.418 55.654 1.00 24.77 114 ALA A CA 1
ATOM 857 C C . ALA A 1 114 ? 50.713 83.947 56.778 1.00 25.23 114 ALA A C 1
ATOM 858 O O . ALA A 1 114 ? 51.119 84.824 57.535 1.00 25.81 114 ALA A O 1
ATOM 860 N N . GLN A 1 115 ? 49.507 83.402 56.896 1.00 24.02 115 GLN A N 1
ATOM 861 C CA . GLN A 1 115 ? 48.578 83.849 57.923 1.00 24.82 115 GLN A CA 1
ATOM 862 C C . GLN A 1 115 ? 48.940 83.393 59.335 1.00 25.50 115 GLN A C 1
ATOM 863 O O . GLN A 1 115 ? 48.729 84.131 60.298 1.00 24.50 115 GLN A O 1
ATOM 869 N N . SER A 1 116 ? 49.480 82.190 59.477 1.00 25.90 116 SER A N 1
ATOM 870 C CA . SER A 1 116 ? 49.870 81.738 60.806 1.00 28.32 116 SER A CA 1
ATOM 871 C C . SER A 1 116 ? 50.968 82.679 61.305 1.00 29.30 116 SER A C 1
ATOM 872 O O . SER A 1 116 ? 51.111 82.904 62.507 1.00 29.12 116 SER A O 1
ATOM 875 N N . ARG A 1 117 ? 51.735 83.242 60.375 1.00 29.55 117 ARG A N 1
ATOM 876 C CA . ARG A 1 117 ? 52.803 84.167 60.737 1.00 30.91 117 ARG A CA 1
ATOM 877 C C . ARG A 1 117 ? 52.186 85.490 61.182 1.00 30.13 117 ARG A C 1
ATOM 878 O O . ARG A 1 117 ? 52.655 86.108 62.134 1.00 27.07 117 ARG A O 1
ATOM 886 N N . VAL A 1 118 ? 51.135 85.916 60.485 1.00 29.43 118 VAL A N 1
ATOM 887 C CA . VAL A 1 118 ? 50.439 87.154 60.832 1.00 28.70 118 VAL A CA 1
ATOM 888 C C . VAL A 1 118 ? 49.863 86.986 62.232 1.00 30.19 118 VAL A C 1
ATOM 889 O O . VAL A 1 118 ? 50.018 87.854 63.095 1.00 28.43 118 VAL A O 1
ATOM 893 N N . PHE A 1 119 ? 49.187 85.857 62.428 1.00 29.96 119 PHE A N 1
ATOM 894 C CA . PHE A 1 119 ? 48.567 85.502 63.697 1.00 31.88 119 PHE A CA 1
ATOM 895 C C . PHE A 1 119 ? 49.547 85.628 64.865 1.00 32.87 119 PHE A C 1
ATOM 896 O O . PHE A 1 119 ? 49.181 86.108 65.941 1.00 32.15 119 PHE A O 1
ATOM 904 N N . LEU A 1 120 ? 50.793 85.213 64.639 1.00 34.53 120 LEU A N 1
ATOM 905 C CA . LEU A 1 120 ? 51.830 85.264 65.670 1.00 35.08 120 LEU A CA 1
ATOM 906 C C . LEU A 1 120 ? 52.495 86.623 65.882 1.00 35.52 120 LEU A C 1
ATOM 907 O O . LEU A 1 120 ? 52.849 86.972 67.006 1.00 36.88 120 LEU A O 1
ATOM 912 N N . GLU A 1 121 ? 52.660 87.393 64.815 1.00 36.03 121 GLU A N 1
ATOM 913 C CA . GLU A 1 121 ? 53.313 88.692 64.930 1.00 37.98 121 GLU A CA 1
ATOM 914 C C . GLU A 1 121 ? 52.368 89.851 65.209 1.00 36.91 121 GLU A C 1
ATOM 915 O O . GLU A 1 121 ? 52.801 90.899 65.692 1.00 35.93 121 GLU A O 1
ATOM 921 N N . ARG A 1 122 ? 51.083 89.673 64.911 1.00 35.66 122 ARG A N 1
ATOM 922 C CA . ARG A 1 122 ? 50.121 90.752 65.115 1.00 34.01 122 ARG A CA 1
ATOM 923 C C . ARG A 1 122 ? 48.808 90.365 65.769 1.00 32.48 122 ARG A C 1
ATOM 924 O O . ARG A 1 122 ? 47.975 91.227 66.061 1.00 30.79 122 ARG A O 1
ATOM 932 N N . GLY A 1 123 ? 48.613 89.073 65.994 1.00 29.06 123 GLY A N 1
ATOM 933 C CA . GLY A 1 123 ? 47.400 88.644 66.657 1.00 28.15 123 GLY A CA 1
ATOM 934 C C . GLY A 1 123 ? 46.282 88.130 65.782 1.00 26.68 123 GLY A C 1
ATOM 935 O O . GLY A 1 123 ? 46.284 88.312 64.564 1.00 27.92 123 GLY A O 1
ATOM 936 N N . PRO A 1 124 ? 45.287 87.486 66.400 1.00 25.87 124 PRO A N 1
ATOM 937 C CA . PRO A 1 124 ? 44.137 86.927 65.689 1.00 25.15 124 PRO A CA 1
ATOM 938 C C . PRO A 1 124 ? 43.226 87.941 65.009 1.00 24.76 124 PRO A C 1
ATOM 939 O O . PRO A 1 124 ? 42.470 87.580 64.111 1.00 23.68 124 PRO A O 1
ATOM 943 N N . ASN A 1 125 ? 43.296 89.206 65.412 1.00 23.47 125 ASN A N 1
ATOM 944 C CA . ASN A 1 125 ? 42.444 90.208 64.780 1.00 23.69 125 ASN A CA 1
ATOM 945 C C . ASN A 1 125 ? 43.078 90.813 63.537 1.00 22.68 125 ASN A C 1
ATOM 946 O O . ASN A 1 125 ? 42.446 91.601 62.830 1.00 22.27 125 ASN A O 1
ATOM 951 N N . ARG A 1 126 ? 44.325 90.437 63.265 1.00 20.60 126 ARG A N 1
ATOM 952 C CA . ARG A 1 126 ? 45.014 90.925 62.078 1.00 20.70 126 ARG A CA 1
ATOM 953 C C . ARG A 1 126 ? 45.031 89.860 60.981 1.00 20.54 126 ARG A C 1
ATOM 954 O O . ARG A 1 126 ? 45.582 90.073 59.909 1.00 19.70 126 ARG A O 1
ATOM 962 N N . ILE A 1 127 ? 44.446 88.699 61.253 1.00 20.73 127 ILE A N 1
ATOM 963 C CA . ILE A 1 127 ? 44.404 87.649 60.241 1.00 20.04 127 ILE A CA 1
ATOM 964 C C . ILE A 1 127 ? 43.573 88.205 59.095 1.00 20.13 127 ILE A C 1
ATOM 965 O O . ILE A 1 127 ? 42.605 88.924 59.321 1.00 22.45 127 ILE A O 1
ATOM 970 N N . SER A 1 128 ? 43.958 87.887 57.869 1.00 21.72 128 SER A N 1
ATOM 971 C CA . SER A 1 128 ? 43.239 88.361 56.696 1.00 22.20 128 SER A CA 1
ATOM 972 C C . SER A 1 128 ? 41.833 87.784 56.630 1.00 23.02 128 SER A C 1
ATOM 973 O O . SER A 1 128 ? 41.621 86.632 56.982 1.00 22.03 128 SER A O 1
ATOM 976 N N . PRO A 1 129 ? 40.849 88.589 56.194 1.00 23.68 129 PRO A N 1
ATOM 977 C CA . PRO A 1 129 ? 39.478 88.071 56.101 1.00 23.59 129 PRO A CA 1
ATOM 978 C C . PRO A 1 129 ? 39.355 87.118 54.913 1.00 24.23 129 PRO A C 1
ATOM 979 O O . PRO A 1 129 ? 38.290 86.552 54.658 1.00 23.61 129 PRO A O 1
ATOM 983 N N . PHE A 1 130 ? 40.458 86.942 54.191 1.00 24.01 130 PHE A N 1
ATOM 984 C CA . PHE A 1 130 ? 40.479 86.035 53.054 1.00 25.81 130 PHE A CA 1
ATOM 985 C C . PHE A 1 130 ? 41.229 84.750 53.414 1.00 24.88 130 PHE A C 1
ATOM 986 O O . PHE A 1 130 ? 41.423 83.879 52.565 1.00 25.69 130 PHE A O 1
ATOM 994 N N . PHE A 1 131 ? 41.656 84.631 54.665 1.00 23.38 131 PHE A N 1
ATOM 995 C CA . PHE A 1 131 ? 42.380 83.431 55.080 1.00 25.03 131 PHE A CA 1
ATOM 996 C C . PHE A 1 131 ? 41.548 82.173 54.834 1.00 23.39 131 PHE A C 1
ATOM 997 O O . PHE A 1 131 ? 41.966 81.286 54.096 1.00 23.79 131 PHE A O 1
ATOM 1005 N N . ILE A 1 132 ? 40.367 82.104 55.441 1.00 23.27 132 ILE A N 1
ATOM 1006 C CA . ILE A 1 132 ? 39.505 80.931 55.275 1.00 23.46 132 ILE A CA 1
ATOM 1007 C C . ILE A 1 132 ? 39.209 80.607 53.805 1.00 22.03 132 ILE A C 1
ATOM 1008 O O . ILE A 1 132 ? 39.451 79.487 53.354 1.00 22.52 132 ILE A O 1
ATOM 1013 N N . PRO A 1 133 ? 38.684 81.582 53.041 1.00 22.68 133 PRO A N 1
ATOM 1014 C CA . PRO A 1 133 ? 38.362 81.376 51.622 1.00 23.43 133 PRO A CA 1
ATOM 1015 C C . PRO A 1 133 ? 39.558 80.965 50.759 1.00 23.27 133 PRO A C 1
ATOM 1016 O O . PRO A 1 133 ? 39.394 80.296 49.742 1.00 24.88 133 PRO A O 1
ATOM 1020 N N . MET A 1 134 ? 40.759 81.379 51.146 1.00 22.10 134 MET A N 1
ATOM 1021 C CA . MET A 1 134 ? 41.940 81.038 50.363 1.00 20.42 134 MET A CA 1
ATOM 1022 C C . MET A 1 134 ? 42.555 79.691 50.734 1.00 20.41 134 MET A C 1
ATOM 1023 O O . MET A 1 134 ? 43.145 79.024 49.890 1.00 19.30 134 MET A O 1
ATOM 1028 N N . MET A 1 135 ? 42.403 79.274 51.988 1.00 22.19 135 MET A N 1
ATOM 1029 C CA . MET A 1 135 ? 43.018 78.021 52.414 1.00 21.84 135 MET A CA 1
ATOM 1030 C C . MET A 1 135 ? 42.200 76.724 52.395 1.00 21.74 135 MET A C 1
ATOM 1031 O O . MET A 1 135 ? 42.774 75.649 52.193 1.00 22.32 135 MET A O 1
ATOM 1036 N N . ILE A 1 136 ? 40.884 76.797 52.588 1.00 19.70 136 ILE A N 1
ATOM 1037 C CA . ILE A 1 136 ? 40.087 75.570 52.623 1.00 20.16 136 ILE A CA 1
ATOM 1038 C C . ILE A 1 136 ? 40.006 74.790 51.308 1.00 18.96 136 ILE A C 1
ATOM 1039 O O . ILE A 1 136 ? 39.909 75.362 50.226 1.00 17.07 136 ILE A O 1
ATOM 1044 N N . ALA A 1 137 ? 40.046 73.466 51.434 1.00 17.85 137 ALA A N 1
ATOM 1045 C CA . ALA A 1 137 ? 40.049 72.536 50.300 1.00 18.96 137 ALA A CA 1
ATOM 1046 C C . ALA A 1 137 ? 38.983 72.674 49.230 1.00 19.41 137 ALA A C 1
ATOM 1047 O O . ALA A 1 137 ? 39.268 72.475 48.053 1.00 21.50 137 ALA A O 1
ATOM 1049 N N . ASN A 1 138 ? 37.761 73.001 49.630 1.00 20.64 138 ASN A N 1
ATOM 1050 C CA . ASN A 1 138 ? 36.659 73.117 48.685 1.00 21.70 138 ASN A CA 1
ATOM 1051 C C . ASN A 1 138 ? 36.714 74.342 47.779 1.00 23.35 138 ASN A C 1
ATOM 1052 O O . ASN A 1 138 ? 35.834 74.524 46.935 1.00 22.61 138 ASN A O 1
ATOM 1057 N N . MET A 1 139 ? 37.737 75.180 47.934 1.00 22.27 139 MET A N 1
ATOM 1058 C CA . MET A 1 139 ? 37.807 76.382 47.110 1.00 22.56 139 MET A CA 1
ATOM 1059 C C . MET A 1 139 ? 38.289 76.177 45.675 1.00 20.66 139 MET A C 1
ATOM 1060 O O . MET A 1 139 ? 38.143 77.069 44.847 1.00 20.65 139 MET A O 1
ATOM 1065 N N . ALA A 1 140 ? 38.862 75.015 45.376 1.00 18.89 140 ALA A N 1
ATOM 1066 C CA . ALA A 1 140 ? 39.288 74.739 44.013 1.00 19.89 140 ALA A CA 1
ATOM 1067 C C . ALA A 1 140 ? 38.012 74.456 43.209 1.00 19.01 140 ALA A C 1
ATOM 1068 O O . ALA A 1 140 ? 37.796 75.018 42.139 1.00 19.95 140 ALA A O 1
ATOM 1070 N N . SER A 1 141 ? 37.163 73.584 43.735 1.00 19.53 141 SER A N 1
ATOM 1071 C CA . SER A 1 141 ? 35.900 73.271 43.078 1.00 19.05 141 SER A CA 1
ATOM 1072 C C . SER A 1 141 ? 35.034 74.530 42.989 1.00 19.66 141 SER A C 1
ATOM 1073 O O . SER A 1 141 ? 34.534 74.879 41.919 1.00 17.59 141 SER A O 1
ATOM 1076 N N . ALA A 1 142 ? 34.891 75.218 44.117 1.00 18.52 142 ALA A N 1
ATOM 1077 C CA . ALA A 1 142 ? 34.090 76.433 44.191 1.00 18.33 142 ALA A CA 1
ATOM 1078 C C . ALA A 1 142 ? 34.517 77.499 43.190 1.00 19.47 142 ALA A C 1
ATOM 1079 O O . ALA A 1 142 ? 33.676 78.106 42.523 1.00 19.08 142 ALA A O 1
ATOM 1081 N N . HIS A 1 143 ? 35.818 77.749 43.092 1.00 20.57 143 HIS A N 1
ATOM 1082 C CA . HIS A 1 143 ? 36.291 78.762 42.166 1.00 20.76 143 HIS A CA 1
ATOM 1083 C C . HIS A 1 143 ? 36.054 78.393 40.719 1.00 20.93 143 HIS A C 1
ATOM 1084 O O . HIS A 1 143 ? 35.796 79.263 39.892 1.00 18.13 143 HIS A O 1
ATOM 1091 N N . ILE A 1 144 ? 36.131 77.101 40.406 1.00 21.87 144 ILE A N 1
ATOM 1092 C CA . ILE A 1 144 ? 35.893 76.666 39.039 1.00 20.80 144 ILE A CA 1
ATOM 1093 C C . ILE A 1 144 ? 34.414 76.841 38.705 1.00 21.34 144 ILE A C 1
ATOM 1094 O O . ILE A 1 144 ? 34.063 77.306 37.615 1.00 19.60 144 ILE A O 1
ATOM 1099 N N . ALA A 1 145 ? 33.548 76.465 39.645 1.00 22.13 145 ALA A N 1
ATOM 1100 C CA . ALA A 1 145 ? 32.105 76.598 39.457 1.00 23.09 145 ALA A CA 1
ATOM 1101 C C . ALA A 1 145 ? 31.711 78.062 39.289 1.00 23.63 145 ALA A C 1
ATOM 1102 O O . ALA A 1 145 ? 30.850 78.396 38.465 1.00 24.43 145 ALA A O 1
ATOM 1104 N N . MET A 1 146 ? 32.338 78.931 40.076 1.00 24.20 146 MET A N 1
ATOM 1105 C CA . MET A 1 146 ? 32.047 80.360 40.020 1.00 26.49 146 MET A CA 1
ATOM 1106 C C . MET A 1 146 ? 32.520 81.012 38.727 1.00 26.69 146 MET A C 1
ATOM 1107 O O . MET A 1 146 ? 31.809 81.825 38.132 1.00 25.45 146 MET A O 1
ATOM 1112 N N . ARG A 1 147 ? 33.713 80.637 38.283 1.00 25.71 147 ARG A N 1
ATOM 1113 C CA . ARG A 1 147 ? 34.279 81.206 37.072 1.00 27.51 147 ARG A CA 1
ATOM 1114 C C . ARG A 1 147 ? 33.454 80.930 35.820 1.00 26.48 147 ARG A C 1
ATOM 1115 O O . ARG A 1 147 ? 33.308 81.805 34.965 1.00 25.32 147 ARG A O 1
ATOM 1123 N N . TYR A 1 148 ? 32.918 79.716 35.718 1.00 24.94 148 TYR A N 1
ATOM 1124 C CA . TYR A 1 148 ? 32.140 79.313 34.550 1.00 26.44 148 TYR A CA 1
ATOM 1125 C C . TYR A 1 148 ? 30.625 79.256 34.743 1.00 24.57 148 TYR A C 1
ATOM 1126 O O . TYR A 1 148 ? 29.890 79.018 33.791 1.00 26.37 148 TYR A O 1
ATOM 1135 N N . GLY A 1 149 ? 30.161 79.469 35.966 1.00 25.37 149 GLY A N 1
ATOM 1136 C CA . GLY A 1 149 ? 28.733 79.438 36.232 1.00 23.62 149 GLY A CA 1
ATOM 1137 C C . GLY A 1 149 ? 28.126 78.044 36.238 1.00 23.20 149 GLY A C 1
ATOM 1138 O O . GLY A 1 149 ? 26.930 77.890 35.996 1.00 23.90 149 GLY A O 1
ATOM 1139 N N . PHE A 1 150 ? 28.947 77.029 36.505 1.00 21.61 150 PHE A N 1
ATOM 1140 C CA . PHE A 1 150 ? 28.475 75.649 36.546 1.00 20.55 150 PHE A CA 1
ATOM 1141 C C . PHE A 1 150 ? 27.725 75.452 37.855 1.00 21.63 150 PHE A C 1
ATOM 1142 O O . PHE A 1 150 ? 28.318 75.530 38.934 1.00 22.53 150 PHE A O 1
ATOM 1150 N N . THR A 1 151 ? 26.421 75.198 37.774 1.00 22.36 151 THR A N 1
ATOM 1151 C CA . THR A 1 151 ? 25.622 75.040 38.984 1.00 22.47 151 THR A CA 1
ATOM 1152 C C . THR A 1 151 ? 25.255 73.599 39.346 1.00 22.46 151 THR A C 1
ATOM 1153 O O . THR A 1 151 ? 24.367 73.361 40.179 1.00 22.86 151 THR A O 1
ATOM 1157 N N . GLY A 1 152 ? 25.919 72.646 38.702 1.00 22.98 152 GLY A N 1
ATOM 1158 C CA . GLY A 1 152 ? 25.698 71.248 39.019 1.00 21.61 152 GLY A CA 1
ATOM 1159 C C . GLY A 1 152 ? 26.429 70.979 40.330 1.00 21.98 152 GLY A C 1
ATOM 1160 O O . GLY A 1 152 ? 27.147 71.861 40.826 1.00 20.43 152 GLY A O 1
ATOM 1161 N N . PRO A 1 153 ? 26.282 69.784 40.924 1.00 21.90 153 PRO A N 1
ATOM 1162 C CA . PRO A 1 153 ? 26.962 69.467 42.187 1.00 21.30 153 PRO A CA 1
ATOM 1163 C C . PRO A 1 153 ? 28.432 69.907 42.217 1.00 20.23 153 PRO A C 1
ATOM 1164 O O . PRO A 1 153 ? 29.168 69.691 41.256 1.00 20.69 153 PRO A O 1
ATOM 1168 N N . SER A 1 154 ? 28.844 70.525 43.321 1.00 18.74 154 SER A N 1
ATOM 1169 C CA . SER A 1 154 ? 30.213 71.010 43.493 1.00 18.77 154 SER A CA 1
ATOM 1170 C C . SER A 1 154 ? 30.771 70.418 44.784 1.00 18.39 154 SER A C 1
ATOM 1171 O O . SER A 1 154 ? 30.506 70.927 45.875 1.00 19.70 154 SER A O 1
ATOM 1174 N N . SER A 1 155 ? 31.549 69.344 44.666 1.00 20.25 155 SER A N 1
ATOM 1175 C CA . SER A 1 155 ? 32.100 68.697 45.852 1.00 20.23 155 SER A CA 1
ATOM 1176 C C . SER A 1 155 ? 33.620 68.614 45.870 1.00 20.09 155 SER A C 1
ATOM 1177 O O . SER A 1 155 ? 34.295 68.924 44.884 1.00 20.90 155 SER A O 1
ATOM 1180 N N . THR A 1 156 ? 34.148 68.189 47.015 1.00 19.75 156 THR A N 1
ATOM 1181 C CA . THR A 1 156 ? 35.582 68.084 47.218 1.00 19.06 156 THR A CA 1
ATOM 1182 C C . THR A 1 156 ? 35.957 66.910 48.111 1.00 19.12 156 THR A C 1
ATOM 1183 O O . THR A 1 156 ? 35.416 66.759 49.200 1.00 20.66 156 THR A O 1
ATOM 1187 N N . VAL A 1 157 ? 36.889 66.082 47.649 1.00 21.48 157 VAL A N 1
ATOM 1188 C CA . VAL A 1 157 ? 37.362 64.951 48.438 1.00 21.44 157 VAL A CA 1
ATOM 1189 C C . VAL A 1 157 ? 38.824 65.213 48.807 1.00 21.19 157 VAL A C 1
ATOM 1190 O O . VAL A 1 157 ? 39.585 65.798 48.026 1.00 20.88 157 VAL A O 1
ATOM 1194 N N . VAL A 1 158 ? 39.192 64.805 50.015 1.00 19.81 158 VAL A N 1
ATOM 1195 C CA . VAL A 1 158 ? 40.539 64.964 50.530 1.00 19.61 158 VAL A CA 1
ATOM 1196 C C . VAL A 1 158 ? 40.941 63.618 51.118 1.00 20.58 158 VAL A C 1
ATOM 1197 O O . VAL A 1 158 ? 40.535 63.273 52.227 1.00 21.21 158 VAL A O 1
ATOM 1201 N N . THR A 1 159 ? 41.707 62.851 50.350 1.00 19.00 159 THR A N 1
ATOM 1202 C CA . THR A 1 159 ? 42.170 61.548 50.790 1.00 20.51 159 THR A CA 1
ATOM 1203 C C . THR A 1 159 ? 43.651 61.368 50.466 1.00 21.57 159 THR A C 1
ATOM 1204 O O . THR A 1 159 ? 44.086 60.335 49.948 1.00 20.38 159 THR A O 1
ATOM 1208 N N . ALA A 1 160 ? 44.423 62.400 50.783 1.00 21.45 160 ALA A N 1
ATOM 1209 C CA . ALA A 1 160 ? 45.854 62.383 50.548 1.00 23.17 160 ALA A CA 1
ATOM 1210 C C . ALA A 1 160 ? 46.203 61.906 49.134 1.00 22.68 160 ALA A C 1
ATOM 1211 O O . ALA A 1 160 ? 45.719 62.451 48.142 1.00 22.22 160 ALA A O 1
ATOM 1213 N N . CYS A 1 161 ? 47.023 60.865 49.051 1.00 23.62 161 CYS A N 1
ATOM 1214 C CA . CYS A 1 161 ? 47.480 60.333 47.769 1.00 23.57 161 CYS A CA 1
ATOM 1215 C C . CYS A 1 161 ? 46.403 59.767 46.851 1.00 21.88 161 CYS A C 1
ATOM 1216 O O . CYS A 1 161 ? 46.595 59.704 45.639 1.00 23.46 161 CYS A O 1
ATOM 1219 N N . ALA A 1 162 ? 45.276 59.362 47.423 1.00 20.81 162 ALA A N 1
ATOM 1220 C CA . ALA A 1 162 ? 44.180 58.786 46.644 1.00 18.49 162 ALA A CA 1
ATOM 1221 C C . ALA A 1 162 ? 43.178 59.837 46.164 1.00 19.51 162 ALA A C 1
ATOM 1222 O O . ALA A 1 162 ? 42.228 59.519 45.436 1.00 18.54 162 ALA A O 1
ATOM 1224 N N . THR A 1 163 ? 43.406 61.088 46.560 1.00 19.28 163 THR A N 1
ATOM 1225 C CA . THR A 1 163 ? 42.534 62.206 46.202 1.00 18.56 163 THR A CA 1
ATOM 1226 C C . THR A 1 163 ? 42.135 62.281 44.722 1.00 21.36 163 THR A C 1
ATOM 1227 O O . THR A 1 163 ? 40.955 62.250 44.376 1.00 18.58 163 THR A O 1
ATOM 1231 N N . GLY A 1 164 ? 43.129 62.392 43.849 1.00 23.93 164 GLY A N 1
ATOM 1232 C CA . GLY A 1 164 ? 42.841 62.500 42.431 1.00 23.86 164 GLY A CA 1
ATOM 1233 C C . GLY A 1 164 ? 41.979 61.399 41.835 1.00 24.07 164 GLY A C 1
ATOM 1234 O O . GLY A 1 164 ? 41.126 61.666 40.983 1.00 22.05 164 GLY A O 1
ATOM 1235 N N . ALA A 1 165 ? 42.212 60.159 42.255 1.00 22.15 165 ALA A N 1
ATOM 1236 C CA . ALA A 1 165 ? 41.449 59.031 41.737 1.00 19.85 165 ALA A CA 1
ATOM 1237 C C . ALA A 1 165 ? 40.058 58.949 42.382 1.00 20.16 165 ALA A C 1
ATOM 1238 O O . ALA A 1 165 ? 39.072 58.614 41.726 1.00 19.45 165 ALA A O 1
ATOM 1240 N N . ASP A 1 166 ? 40.004 59.245 43.675 1.00 22.41 166 ASP A N 1
ATOM 1241 C CA . ASP A 1 166 ? 38.771 59.239 44.452 1.00 22.47 166 ASP A CA 1
ATOM 1242 C C . ASP A 1 166 ? 37.838 60.298 43.836 1.00 23.14 166 ASP A C 1
ATOM 1243 O O . ASP A 1 166 ? 36.639 60.062 43.643 1.00 21.72 166 ASP A O 1
ATOM 1248 N N . ALA A 1 167 ? 38.399 61.465 43.525 1.00 21.87 167 ALA A N 1
ATOM 1249 C CA . ALA A 1 167 ? 37.617 62.552 42.937 1.00 22.28 167 ALA A CA 1
ATOM 1250 C C . ALA A 1 167 ? 37.076 62.172 41.555 1.00 21.63 167 ALA A C 1
ATOM 1251 O O . ALA A 1 167 ? 35.920 62.434 41.240 1.00 21.07 167 ALA A O 1
ATOM 1253 N N . LEU A 1 168 ? 37.923 61.559 40.732 1.00 21.28 168 LEU A N 1
ATOM 1254 C CA . LEU A 1 168 ? 37.522 61.142 39.393 1.00 20.91 168 LEU A CA 1
ATOM 1255 C C . LEU A 1 168 ? 36.464 60.044 39.459 1.00 20.25 168 LEU A C 1
ATOM 1256 O O . LEU A 1 168 ? 35.467 60.084 38.739 1.00 19.76 168 LEU A O 1
ATOM 1261 N N . GLY A 1 169 ? 36.684 59.062 40.326 1.00 21.79 169 GLY A N 1
ATOM 1262 C CA . GLY A 1 169 ? 35.722 57.982 40.468 1.00 21.54 169 GLY A CA 1
ATOM 1263 C C . GLY A 1 169 ? 34.407 58.495 41.025 1.00 20.44 169 GLY A C 1
ATOM 1264 O O . GLY A 1 169 ? 33.339 57.995 40.683 1.00 21.38 169 GLY A O 1
ATOM 1265 N N . SER A 1 170 ? 34.475 59.502 41.887 1.00 22.93 170 SER A N 1
ATOM 1266 C CA . SER A 1 170 ? 33.261 60.075 42.463 1.00 22.89 170 SER A CA 1
ATOM 1267 C C . SER A 1 170 ? 32.482 60.873 41.412 1.00 22.75 170 SER A C 1
ATOM 1268 O O . SER A 1 170 ? 31.259 60.995 41.501 1.00 22.02 170 SER A O 1
ATOM 1271 N N . ALA A 1 171 ? 33.196 61.426 40.432 1.00 21.62 171 ALA A N 1
ATOM 1272 C CA . ALA A 1 171 ? 32.562 62.189 39.354 1.00 22.40 171 ALA A CA 1
ATOM 1273 C C . ALA A 1 171 ? 31.943 61.159 38.428 1.00 19.47 171 ALA A C 1
ATOM 1274 O O . ALA A 1 171 ? 30.881 61.380 37.855 1.00 20.81 171 ALA A O 1
ATOM 1276 N N . LEU A 1 172 ? 32.627 60.028 38.281 1.00 19.32 172 LEU A N 1
ATOM 1277 C CA . LEU A 1 172 ? 32.117 58.934 37.462 1.00 17.86 172 LEU A CA 1
ATOM 1278 C C . LEU A 1 172 ? 30.726 58.586 37.971 1.00 19.19 172 LEU A C 1
ATOM 1279 O O . LEU A 1 172 ? 29.778 58.480 37.193 1.00 21.54 172 LEU A O 1
ATOM 1284 N N . ARG A 1 173 ? 30.612 58.421 39.286 1.00 20.34 173 ARG A N 1
ATOM 1285 C CA . ARG A 1 173 ? 29.339 58.065 39.918 1.00 22.17 173 ARG A CA 1
ATOM 1286 C C . ARG A 1 173 ? 28.276 59.125 39.700 1.00 21.11 173 ARG A C 1
ATOM 1287 O O . ARG A 1 173 ? 27.131 58.817 39.412 1.00 22.19 173 ARG A O 1
ATOM 1295 N N . MET A 1 174 ? 28.683 60.378 39.861 1.00 22.06 174 MET A N 1
ATOM 1296 C CA . MET A 1 174 ? 27.825 61.532 39.683 1.00 22.65 174 MET A CA 1
ATOM 1297 C C . MET A 1 174 ? 27.157 61.511 38.301 1.00 23.53 174 MET A C 1
ATOM 1298 O O . MET A 1 174 ? 25.968 61.814 38.167 1.00 22.64 174 MET A O 1
ATOM 1303 N N . ILE A 1 175 ? 27.919 61.172 37.265 1.00 22.54 175 ILE A N 1
ATOM 1304 C CA . ILE A 1 175 ? 27.344 61.123 35.921 1.00 24.23 175 ILE A CA 1
ATOM 1305 C C . ILE A 1 175 ? 26.517 59.842 35.732 1.00 25.23 175 ILE A C 1
ATOM 1306 O O . ILE A 1 175 ? 25.425 59.886 35.176 1.00 25.63 175 ILE A O 1
ATOM 1311 N N . GLN A 1 176 ? 27.029 58.704 36.200 1.00 27.26 176 GLN A N 1
ATOM 1312 C CA . GLN A 1 176 ? 26.296 57.438 36.072 1.00 27.16 176 GLN A CA 1
ATOM 1313 C C . GLN A 1 176 ? 24.935 57.514 36.765 1.00 27.98 176 GLN A C 1
ATOM 1314 O O . GLN A 1 176 ? 23.955 56.933 36.299 1.00 27.00 176 GLN A O 1
ATOM 1320 N N . LEU A 1 177 ? 24.892 58.228 37.888 1.00 28.90 177 LEU A N 1
ATOM 1321 C CA . LEU A 1 177 ? 23.677 58.392 38.681 1.00 29.56 177 LEU A CA 1
ATOM 1322 C C . LEU A 1 177 ? 22.724 59.454 38.118 1.00 30.09 177 LEU A C 1
ATOM 1323 O O . LEU A 1 177 ? 21.608 59.613 38.609 1.00 30.17 177 LEU A O 1
ATOM 1328 N N . GLY A 1 178 ? 23.166 60.183 37.098 1.00 30.35 178 GLY A N 1
ATOM 1329 C CA . GLY A 1 178 ? 22.321 61.208 36.506 1.00 30.65 178 GLY A CA 1
ATOM 1330 C C . GLY A 1 178 ? 22.319 62.561 37.206 1.00 30.44 178 GLY A C 1
ATOM 1331 O O . GLY A 1 178 ? 21.460 63.402 36.922 1.00 31.85 178 GLY A O 1
ATOM 1332 N N . GLU A 1 179 ? 23.276 62.788 38.105 1.00 29.44 179 GLU A N 1
ATOM 1333 C CA . GLU A 1 179 ? 23.354 64.057 38.837 1.00 28.95 179 GLU A CA 1
ATOM 1334 C C . GLU A 1 179 ? 24.011 65.148 37.994 1.00 27.69 179 GLU A C 1
ATOM 1335 O O . GLU A 1 179 ? 23.939 66.334 38.320 1.00 26.02 179 GLU A O 1
ATOM 1341 N N . ALA A 1 180 ? 24.650 64.736 36.907 1.00 27.11 180 ALA A N 1
ATOM 1342 C CA . ALA A 1 180 ? 25.324 65.662 36.010 1.00 26.47 180 ALA A CA 1
ATOM 1343 C C . ALA A 1 180 ? 25.618 64.948 34.702 1.00 25.01 180 ALA A C 1
ATOM 1344 O O . ALA A 1 180 ? 25.652 63.716 34.655 1.00 23.97 180 ALA A O 1
ATOM 1346 N N . ASP A 1 181 ? 25.828 65.719 33.639 1.00 23.96 181 ASP A N 1
ATOM 1347 C CA . ASP A 1 181 ? 26.138 65.141 32.337 1.00 25.29 181 ASP A CA 1
ATOM 1348 C C . ASP A 1 181 ? 27.603 65.333 31.992 1.00 25.14 181 ASP A C 1
ATOM 1349 O O . ASP A 1 181 ? 28.174 64.574 31.213 1.00 25.27 181 ASP A O 1
ATOM 1354 N N . LEU A 1 182 ? 28.207 66.353 32.586 1.00 25.59 182 LEU A N 1
ATOM 1355 C CA . LEU A 1 182 ? 29.614 66.639 32.356 1.00 24.96 182 LEU A CA 1
ATOM 1356 C C . LEU A 1 182 ? 30.199 67.119 33.680 1.00 23.57 182 LEU A C 1
ATOM 1357 O O . LEU A 1 182 ? 29.543 67.845 34.424 1.00 22.83 182 LEU A O 1
ATOM 1362 N N . VAL A 1 183 ? 31.425 66.703 33.985 1.00 22.91 183 VAL A N 1
ATOM 1363 C CA . VAL A 1 183 ? 32.065 67.114 35.226 1.00 19.89 183 VAL A CA 1
ATOM 1364 C C . VAL A 1 183 ? 33.563 67.378 35.064 1.00 20.93 183 VAL A C 1
ATOM 1365 O O . VAL A 1 183 ? 34.271 66.608 34.417 1.00 20.21 183 VAL A O 1
ATOM 1369 N N . LEU A 1 184 ? 34.041 68.481 35.633 1.00 20.11 184 LEU A N 1
ATOM 1370 C CA . LEU A 1 184 ? 35.471 68.773 3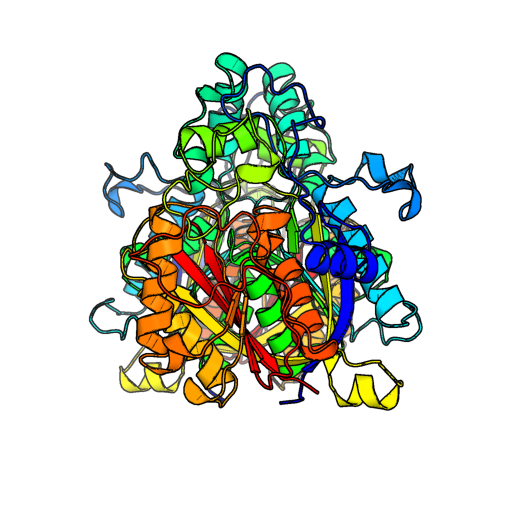5.589 1.00 21.81 184 LEU A CA 1
ATOM 1371 C C . LEU A 1 184 ? 35.961 68.190 36.914 1.00 19.74 184 LEU A C 1
ATOM 1372 O O . LEU A 1 184 ? 35.587 68.667 37.982 1.00 20.48 184 LEU A O 1
ATOM 1377 N N . ALA A 1 185 ? 36.773 67.140 36.841 1.00 21.28 185 ALA A N 1
ATOM 1378 C CA . ALA A 1 185 ? 37.259 66.469 38.042 1.00 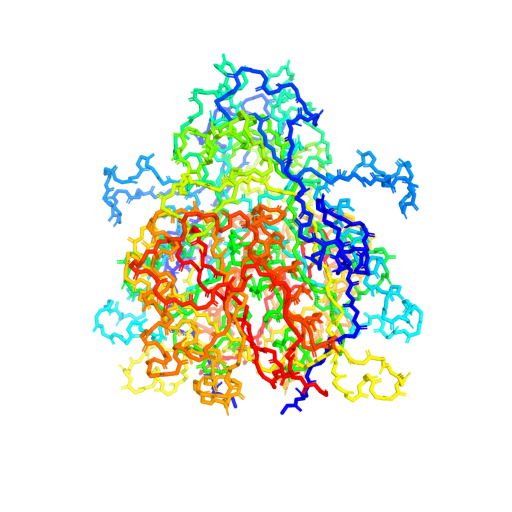19.58 185 ALA A CA 1
ATOM 1379 C C . ALA A 1 185 ? 38.758 66.218 38.025 1.00 20.21 185 ALA A C 1
ATOM 1380 O O . ALA A 1 185 ? 39.367 66.073 36.965 1.00 18.62 185 ALA A O 1
ATOM 1382 N N . GLY A 1 186 ? 39.345 66.131 39.213 1.00 18.35 186 GLY A N 1
ATOM 1383 C CA . GLY A 1 186 ? 40.768 65.876 39.291 1.00 19.63 186 GLY A CA 1
ATOM 1384 C C . GLY A 1 186 ? 41.339 66.266 40.629 1.00 18.08 186 GLY A C 1
ATOM 1385 O O . GLY A 1 186 ? 40.663 66.165 41.652 1.00 19.54 186 GLY A O 1
ATOM 1386 N N . GLY A 1 187 ? 42.587 66.720 40.626 1.00 18.32 187 GLY A N 1
ATOM 1387 C CA . GLY A 1 187 ? 43.211 67.116 41.871 1.00 16.46 187 GLY A CA 1
ATOM 1388 C C . GLY A 1 187 ? 44.265 68.185 41.693 1.00 17.97 187 GLY A C 1
ATOM 1389 O O . GLY A 1 187 ? 44.838 68.346 40.613 1.00 14.49 187 GLY A O 1
ATOM 1390 N N . THR A 1 188 ? 44.512 68.928 42.764 1.00 17.13 188 THR A N 1
ATOM 1391 C CA . THR A 1 188 ? 45.514 69.976 42.740 1.00 19.03 188 THR A CA 1
ATOM 1392 C C . THR A 1 188 ? 46.291 69.959 44.046 1.00 18.57 188 THR A C 1
ATOM 1393 O O . THR A 1 188 ? 45.751 69.606 45.095 1.00 21.65 188 THR A O 1
ATOM 1397 N N . GLU A 1 189 ? 47.567 70.316 43.978 1.00 20.31 189 GLU A N 1
ATOM 1398 C CA . GLU A 1 189 ? 48.402 70.376 45.170 1.00 19.72 189 GLU A CA 1
ATOM 1399 C C . GLU A 1 189 ? 49.477 71.425 44.970 1.00 20.28 189 GLU A C 1
ATOM 1400 O O . GLU A 1 189 ? 50.075 71.498 43.902 1.00 19.80 189 GLU A O 1
ATOM 1406 N N . ALA A 1 190 ? 49.708 72.234 46.002 1.00 18.49 190 ALA A N 1
ATOM 1407 C CA . ALA A 1 190 ? 50.722 73.287 45.968 1.00 22.50 190 ALA A CA 1
ATOM 1408 C C . ALA A 1 190 ? 51.392 73.317 47.340 1.00 20.53 190 ALA A C 1
ATOM 1409 O O . ALA A 1 190 ? 51.269 74.292 48.080 1.00 19.37 190 ALA A O 1
ATOM 1411 N N . ALA A 1 191 ? 52.097 72.239 47.672 1.00 20.49 191 ALA A N 1
ATOM 1412 C CA . ALA A 1 191 ? 52.744 72.129 48.970 1.00 21.36 191 ALA A CA 1
ATOM 1413 C C . ALA A 1 191 ? 54.274 72.210 48.985 1.00 22.71 191 ALA A C 1
ATOM 1414 O O . ALA A 1 191 ? 54.920 71.735 49.930 1.00 23.49 191 ALA A O 1
ATOM 1416 N N . ILE A 1 192 ? 54.863 72.794 47.951 1.00 21.34 192 ILE A N 1
ATOM 1417 C CA . ILE A 1 192 ? 56.309 72.944 47.937 1.00 22.96 192 ILE A CA 1
ATOM 1418 C C . ILE A 1 192 ? 56.580 74.191 48.770 1.00 23.94 192 ILE A C 1
ATOM 1419 O O . ILE A 1 192 ? 56.729 75.300 48.243 1.00 24.05 192 ILE A O 1
ATOM 1424 N N . THR A 1 193 ? 56.584 73.996 50.086 1.00 23.57 193 THR A N 1
ATOM 1425 C CA . THR A 1 193 ? 56.819 75.074 51.034 1.00 23.15 193 THR A CA 1
ATOM 1426 C C . THR A 1 193 ? 57.757 74.586 52.139 1.00 23.16 193 THR A C 1
ATOM 1427 O O . THR A 1 193 ? 57.953 73.378 52.326 1.00 23.99 193 THR A O 1
ATOM 1431 N N . PRO A 1 194 ? 58.365 75.521 52.877 1.00 23.93 194 PRO A N 1
ATOM 1432 C CA . PRO A 1 194 ? 59.291 75.160 53.959 1.00 25.13 194 PRO A CA 1
ATOM 1433 C C . PRO A 1 194 ? 58.686 74.196 54.972 1.00 25.73 194 PRO A C 1
ATOM 1434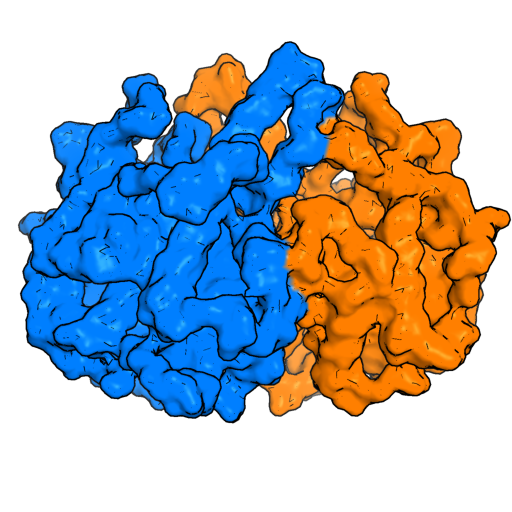 O O . PRO A 1 194 ? 59.296 73.182 55.333 1.00 24.06 194 PRO A O 1
ATOM 1438 N N . MET A 1 195 ? 57.476 74.516 55.420 1.00 24.55 195 MET A N 1
ATOM 1439 C CA . MET A 1 195 ? 56.792 73.706 56.421 1.00 26.61 195 MET A CA 1
ATOM 1440 C C . MET A 1 195 ? 56.336 72.326 55.974 1.00 24.84 195 MET A C 1
ATOM 1441 O O . MET A 1 195 ? 56.339 71.394 56.769 1.00 25.68 195 MET A O 1
ATOM 1446 N N . ALA A 1 196 ? 55.934 72.192 54.717 1.00 27.04 196 ALA A N 1
ATOM 1447 C CA . ALA A 1 196 ? 55.465 70.902 54.207 1.00 26.35 196 ALA A CA 1
ATOM 1448 C C . ALA A 1 196 ? 56.620 69.958 53.889 1.00 27.43 196 ALA A C 1
ATOM 1449 O O . ALA A 1 196 ? 56.584 68.781 54.241 1.00 29.15 196 ALA A O 1
ATOM 1451 N N . ILE A 1 197 ? 57.637 70.465 53.206 1.00 26.72 197 ILE A N 1
ATOM 1452 C CA . ILE A 1 197 ? 58.778 69.629 52.885 1.00 28.83 197 ILE A CA 1
ATOM 1453 C C . ILE A 1 197 ? 59.497 69.322 54.191 1.00 28.00 197 ILE A C 1
ATOM 1454 O O . ILE A 1 197 ? 60.064 68.244 54.367 1.00 27.55 197 ILE A O 1
ATOM 1459 N N . GLY A 1 198 ? 59.455 70.274 55.115 1.00 28.20 198 GLY A N 1
ATOM 1460 C CA . GLY A 1 198 ? 60.089 70.063 56.404 1.00 27.67 198 GLY A CA 1
ATOM 1461 C C . GLY A 1 198 ? 59.388 68.938 57.146 1.00 27.35 198 GLY A C 1
ATOM 1462 O O . GLY A 1 198 ? 60.030 68.041 57.695 1.00 28.02 198 GLY A O 1
ATOM 1463 N N . ALA A 1 199 ? 58.060 68.985 57.149 1.00 27.08 199 ALA A N 1
ATOM 1464 C CA . ALA A 1 199 ? 57.237 67.980 57.817 1.00 25.70 199 ALA A CA 1
ATOM 1465 C C . ALA A 1 199 ? 57.442 66.572 57.251 1.00 24.85 199 ALA A C 1
ATOM 1466 O O . ALA A 1 199 ? 57.578 65.606 58.004 1.00 23.49 199 ALA A O 1
ATOM 1468 N N . PHE A 1 200 ? 57.450 66.456 55.925 1.00 24.61 200 PHE A N 1
ATOM 1469 C CA . PHE A 1 200 ? 57.647 65.161 55.280 1.00 25.09 200 PHE A CA 1
ATOM 1470 C C . PHE A 1 200 ? 59.092 64.697 55.455 1.00 25.82 200 PHE A C 1
ATOM 1471 O O . PHE A 1 200 ? 59.374 63.500 55.417 1.00 25.33 200 PHE A O 1
ATOM 1479 N N . ALA A 1 201 ? 60.003 65.649 55.647 1.00 26.46 201 ALA A N 1
ATOM 1480 C CA . ALA A 1 201 ? 61.410 65.331 55.849 1.00 26.96 201 ALA A CA 1
ATOM 1481 C C . ALA A 1 201 ? 61.630 64.775 57.252 1.00 28.20 201 ALA A C 1
ATOM 1482 O O . ALA A 1 201 ? 62.331 63.775 57.426 1.00 29.12 201 ALA A O 1
ATOM 1484 N N . VAL A 1 202 ? 61.048 65.419 58.259 1.00 27.76 202 VAL A N 1
ATOM 1485 C CA . VAL A 1 202 ? 61.204 64.922 59.624 1.00 30.70 202 VAL A CA 1
ATOM 1486 C C . VAL A 1 202 ? 60.542 63.547 59.759 1.00 30.68 202 VAL A C 1
ATOM 1487 O O . VAL A 1 202 ? 60.875 62.780 60.659 1.00 32.17 202 VAL A O 1
ATOM 1491 N N . MET A 1 203 ? 59.604 63.251 58.860 1.00 31.35 203 MET A N 1
ATOM 1492 C CA . MET A 1 203 ? 58.907 61.964 58.843 1.00 30.71 203 MET A CA 1
ATOM 1493 C C . MET A 1 203 ? 59.744 60.915 58.115 1.00 30.67 203 MET A C 1
ATOM 1494 O O . MET A 1 203 ? 59.387 59.739 58.088 1.00 28.50 203 MET A O 1
ATOM 1499 N N . ARG A 1 204 ? 60.837 61.358 57.499 1.00 31.50 204 ARG A N 1
ATOM 1500 C CA . ARG A 1 204 ? 61.733 60.472 56.758 1.00 33.35 204 ARG A CA 1
ATOM 1501 C C . ARG A 1 204 ? 61.047 59.811 55.564 1.00 31.85 204 ARG A C 1
ATOM 1502 O O . ARG A 1 204 ? 61.410 58.710 55.161 1.00 29.20 204 ARG A O 1
ATOM 1510 N N . ALA A 1 205 ? 60.067 60.495 54.986 1.00 30.41 205 ALA A N 1
ATOM 1511 C CA . ALA A 1 205 ? 59.334 59.944 53.852 1.00 29.71 205 ALA A CA 1
ATOM 1512 C C . ALA A 1 205 ? 59.890 60.392 52.508 1.00 27.35 205 ALA A C 1
ATOM 1513 O O . ALA A 1 205 ? 59.497 59.870 51.471 1.00 27.58 205 ALA A O 1
ATOM 1515 N N . LEU A 1 206 ? 60.809 61.351 52.528 1.00 27.54 206 LEU A N 1
ATOM 1516 C CA . LEU A 1 206 ? 61.381 61.882 51.296 1.00 26.16 206 LEU A CA 1
ATOM 1517 C C . LEU A 1 206 ? 62.809 61.430 50.973 1.00 25.85 206 LEU A C 1
ATOM 1518 O O . LEU A 1 206 ? 63.619 61.163 51.864 1.00 22.00 206 LEU A O 1
ATOM 1523 N N . SER A 1 207 ? 63.108 61.359 49.679 1.00 26.32 207 SER A N 1
ATOM 1524 C CA . SER A 1 207 ? 64.431 60.973 49.214 1.00 26.99 207 SER A CA 1
ATOM 1525 C C . SER A 1 207 ? 65.412 62.077 49.588 1.00 26.77 207 SER A C 1
ATOM 1526 O O . SER A 1 207 ? 65.082 63.259 49.511 1.00 25.54 207 SER A O 1
ATOM 1529 N N . THR A 1 208 ? 66.617 61.695 50.001 1.00 27.75 208 THR A N 1
ATOM 1530 C CA . THR A 1 208 ? 67.631 62.679 50.375 1.00 28.24 208 THR A CA 1
ATOM 1531 C C . THR A 1 208 ? 68.756 62.764 49.353 1.00 27.75 208 THR A C 1
ATOM 1532 O O . THR A 1 208 ? 69.857 63.207 49.677 1.00 28.29 208 THR A O 1
ATOM 1536 N N . ARG A 1 209 ? 68.482 62.350 48.119 1.00 28.08 209 ARG A N 1
ATOM 1537 C CA . ARG A 1 209 ? 69.499 62.379 47.072 1.00 27.02 209 ARG A CA 1
ATOM 1538 C C . ARG A 1 209 ? 69.651 63.764 46.437 1.00 28.19 209 ARG A C 1
ATOM 1539 O O . ARG A 1 209 ? 69.512 63.936 45.223 1.00 28.34 209 ARG A O 1
ATOM 1547 N N . ASN A 1 210 ? 69.961 64.755 47.261 1.00 28.08 210 ASN A N 1
ATOM 1548 C CA . ASN A 1 210 ? 70.109 66.115 46.763 1.00 30.07 210 ASN A CA 1
ATOM 1549 C C . ASN A 1 210 ? 71.145 66.260 45.649 1.00 30.20 210 ASN A C 1
ATOM 1550 O O . ASN A 1 210 ? 71.007 67.123 44.779 1.00 29.86 210 ASN A O 1
ATOM 1555 N N . GLU A 1 211 ? 72.164 65.400 45.667 1.00 31.28 211 GLU A N 1
ATOM 1556 C CA . GLU A 1 211 ? 73.237 65.434 44.668 1.00 31.62 211 GLU A CA 1
ATOM 1557 C C . GLU A 1 211 ? 72.788 65.113 43.239 1.00 31.15 211 GLU A C 1
ATOM 1558 O O . GLU A 1 211 ? 73.374 65.615 42.281 1.00 30.83 211 GLU A O 1
ATOM 1564 N N . GLU A 1 212 ? 71.765 64.275 43.088 1.00 30.70 212 GLU A N 1
ATOM 1565 C CA . GLU A 1 212 ? 71.261 63.923 41.759 1.00 30.69 212 GLU A CA 1
ATOM 1566 C C . GLU A 1 212 ? 69.735 64.024 41.742 1.00 29.92 212 GLU A C 1
ATOM 1567 O O . GLU A 1 212 ? 69.026 63.013 41.809 1.00 27.94 212 GLU A O 1
ATOM 1573 N N . PRO A 1 213 ? 69.210 65.255 41.627 1.00 28.80 213 PRO A N 1
ATOM 1574 C CA . PRO A 1 213 ? 67.767 65.497 41.606 1.00 28.39 213 PRO A CA 1
ATOM 1575 C C . PRO A 1 213 ? 66.965 64.640 40.626 1.00 27.85 213 PRO A C 1
ATOM 1576 O O . PRO A 1 213 ? 65.965 64.038 41.007 1.00 28.68 213 PRO A O 1
ATOM 1580 N N . GLU A 1 214 ? 67.397 64.583 39.371 1.00 27.89 214 GLU A N 1
ATOM 1581 C CA . GLU A 1 214 ? 66.675 63.810 38.365 1.00 29.60 214 GLU A CA 1
ATOM 1582 C C . GLU A 1 214 ? 66.703 62.303 38.595 1.00 28.82 214 GLU A C 1
ATOM 1583 O O . GLU A 1 214 ? 65.906 61.569 38.001 1.00 27.97 214 GLU A O 1
ATOM 1589 N N . LYS A 1 215 ? 67.613 61.846 39.454 1.00 28.89 215 LYS A N 1
ATOM 1590 C CA . LYS A 1 215 ? 67.744 60.418 39.749 1.00 29.57 215 LYS A CA 1
ATOM 1591 C C . LYS A 1 215 ? 67.174 60.024 41.112 1.00 29.68 215 LYS A C 1
ATOM 1592 O O . LYS A 1 215 ? 67.123 58.836 41.446 1.00 30.35 215 LYS A O 1
ATOM 1598 N N . ALA A 1 216 ? 66.750 61.010 41.898 1.00 28.06 216 ALA A N 1
ATOM 1599 C CA . ALA A 1 216 ? 66.209 60.745 43.230 1.00 28.09 216 ALA A CA 1
ATOM 1600 C C . ALA A 1 216 ? 64.979 59.830 43.205 1.00 25.85 216 ALA A C 1
ATOM 1601 O O . ALA A 1 216 ? 64.954 58.803 43.884 1.00 26.45 216 ALA A O 1
ATOM 1603 N N . SER A 1 217 ? 63.960 60.199 42.435 1.00 26.29 217 SER A N 1
ATOM 1604 C CA . SER A 1 217 ? 62.752 59.371 42.334 1.00 24.90 217 SER A CA 1
ATOM 1605 C C . SER A 1 217 ? 63.048 58.192 41.410 1.00 24.56 217 SER A C 1
ATOM 1606 O O . SER A 1 217 ? 63.066 58.334 40.191 1.00 23.95 217 SER A O 1
ATOM 1609 N N . ARG A 1 218 ? 63.263 57.022 42.002 1.00 26.45 218 ARG A N 1
ATOM 1610 C CA . ARG A 1 218 ? 63.611 55.821 41.248 1.00 25.84 218 ARG A CA 1
ATOM 1611 C C . ARG A 1 218 ? 62.840 54.602 41.768 1.00 26.07 218 ARG A C 1
ATOM 1612 O O . ARG A 1 218 ? 63.415 53.709 42.395 1.00 24.56 218 ARG A O 1
ATOM 1620 N N . PRO A 1 219 ? 61.527 54.546 41.498 1.00 24.61 219 PRO A N 1
ATOM 1621 C CA . PRO A 1 219 ? 60.687 53.432 41.952 1.00 25.71 219 PRO A CA 1
ATOM 1622 C C . PRO A 1 219 ? 61.084 52.064 41.421 1.00 26.60 219 PRO A C 1
ATOM 1623 O O . PRO A 1 219 ? 61.483 51.916 40.265 1.00 26.78 219 PRO A O 1
ATOM 1627 N N . PHE A 1 220 ? 60.968 51.070 42.295 1.00 26.75 220 PHE A N 1
ATOM 1628 C CA . PHE A 1 220 ? 61.286 49.684 41.986 1.00 27.59 220 PHE A CA 1
ATOM 1629 C C . PHE A 1 220 ? 62.781 49.394 41.893 1.00 29.24 220 PHE A C 1
ATOM 1630 O O . PHE A 1 220 ? 63.171 48.265 41.609 1.00 30.59 220 PHE A O 1
ATOM 1638 N N . THR A 1 221 ? 63.625 50.398 42.131 1.00 29.97 221 THR A N 1
ATOM 1639 C CA . THR A 1 221 ? 65.063 50.164 42.085 1.00 31.74 221 THR A CA 1
ATOM 1640 C C . THR A 1 221 ? 65.544 49.762 43.476 1.00 30.71 221 THR A C 1
ATOM 1641 O O . THR A 1 221 ? 64.893 50.054 44.481 1.00 31.69 221 THR A O 1
ATOM 1645 N N . LEU A 1 222 ? 66.689 49.093 43.527 1.00 30.45 222 LEU A N 1
ATOM 1646 C CA . LEU A 1 222 ? 67.264 48.644 44.788 1.00 28.46 222 LEU A CA 1
ATOM 1647 C C . LEU A 1 222 ? 67.703 49.807 45.674 1.00 26.67 222 LEU A C 1
ATOM 1648 O O . LEU A 1 222 ? 67.762 49.671 46.892 1.00 24.42 222 LEU A O 1
ATOM 1653 N N . SER A 1 223 ? 68.002 50.950 45.061 1.00 26.85 223 SER A N 1
ATOM 1654 C CA . SER A 1 223 ? 68.455 52.126 45.804 1.00 27.01 223 SER A CA 1
ATOM 1655 C C . SER A 1 223 ? 67.374 53.163 46.122 1.00 27.47 223 SER A C 1
ATOM 1656 O O . SER A 1 223 ? 67.692 54.279 46.545 1.00 28.56 223 SER A O 1
ATOM 1659 N N . ARG A 1 224 ? 66.108 52.798 45.933 1.00 27.49 224 ARG A N 1
ATOM 1660 C CA . ARG A 1 224 ? 64.993 53.714 46.207 1.00 27.91 224 ARG A CA 1
ATOM 1661 C C . ARG A 1 224 ? 64.961 54.114 47.690 1.00 28.08 224 ARG A C 1
ATOM 1662 O O . ARG A 1 224 ? 64.991 53.253 48.567 1.00 27.97 224 ARG A O 1
ATOM 1670 N N . ASP A 1 225 ? 64.889 55.417 47.969 1.00 28.41 225 ASP A N 1
ATOM 1671 C CA . ASP A 1 225 ? 64.912 55.896 49.353 1.00 28.26 225 ASP A CA 1
ATOM 1672 C C . ASP A 1 225 ? 63.883 56.965 49.738 1.00 27.51 225 ASP A C 1
ATOM 1673 O O . ASP A 1 225 ? 64.210 57.887 50.487 1.00 27.08 225 ASP A O 1
ATOM 1678 N N . GLY A 1 226 ? 62.650 56.847 49.253 1.00 25.99 226 GLY A N 1
ATOM 1679 C CA . GLY A 1 226 ? 61.643 57.840 49.584 1.00 24.78 226 GLY A CA 1
ATOM 1680 C C . GLY A 1 226 ? 61.230 58.620 48.352 1.00 25.99 226 GLY A C 1
ATOM 1681 O O . GLY A 1 226 ? 61.956 58.637 47.355 1.00 23.86 226 GLY A O 1
ATOM 1682 N N . PHE A 1 227 ? 60.078 59.284 48.407 1.00 27.31 227 PHE A N 1
ATOM 1683 C CA . PHE A 1 227 ? 59.619 60.022 47.241 1.00 26.90 227 PHE A CA 1
ATOM 1684 C C . PHE A 1 227 ? 60.080 61.472 47.155 1.00 27.15 227 PHE A C 1
ATOM 1685 O O . PHE A 1 227 ? 60.738 61.994 48.060 1.00 24.40 227 PHE A O 1
ATOM 1693 N N . VAL A 1 228 ? 59.770 62.096 46.024 1.00 26.14 228 VAL A N 1
ATOM 1694 C CA . VAL A 1 228 ? 60.125 63.487 45.781 1.00 27.86 228 VAL A CA 1
ATOM 1695 C C . VAL A 1 228 ? 58.797 64.214 45.687 1.00 26.90 228 VAL A C 1
ATOM 1696 O O . VAL A 1 228 ? 57.870 63.734 45.034 1.00 24.37 228 VAL A O 1
ATOM 1700 N N . MET A 1 229 ? 58.685 65.356 46.353 1.00 27.75 229 MET A N 1
ATOM 1701 C CA . MET A 1 229 ? 57.425 66.083 46.302 1.00 27.11 229 MET A CA 1
ATOM 1702 C C . MET A 1 229 ? 57.333 66.873 45.013 1.00 25.81 229 MET A C 1
ATOM 1703 O O . MET A 1 229 ? 58.282 67.547 44.619 1.00 26.79 229 MET A O 1
ATOM 1708 N N . GLY A 1 230 ? 56.179 66.774 44.364 1.00 26.57 230 GLY A N 1
ATOM 1709 C CA . GLY A 1 230 ? 55.944 67.490 43.128 1.00 24.56 230 GLY A CA 1
ATOM 1710 C C . GLY A 1 230 ? 54.743 68.383 43.347 1.00 23.93 230 GLY A C 1
ATOM 1711 O O . GLY A 1 230 ? 54.122 68.346 44.404 1.00 26.80 230 GLY A O 1
ATOM 1712 N N . GLU A 1 231 ? 54.421 69.206 42.366 1.00 24.32 231 GLU A N 1
ATOM 1713 C CA . GLU A 1 231 ? 53.280 70.092 42.489 1.00 23.70 231 GLU A CA 1
ATOM 1714 C C . GLU A 1 231 ? 52.600 70.102 41.137 1.00 24.24 231 GLU A C 1
ATOM 1715 O O . GLU A 1 231 ? 53.171 69.644 40.140 1.00 25.35 231 GLU A O 1
ATOM 1721 N N . GLY A 1 232 ? 51.384 70.619 41.103 1.00 21.84 232 GLY A N 1
ATOM 1722 C CA . GLY A 1 232 ? 50.662 70.684 39.852 1.00 23.95 232 GLY A CA 1
ATOM 1723 C C . GLY A 1 232 ? 49.196 70.366 40.026 1.00 22.26 232 GLY A C 1
ATOM 1724 O O . GLY A 1 232 ? 48.669 70.356 41.145 1.00 22.78 232 GLY A O 1
ATOM 1725 N N . ALA A 1 233 ? 48.533 70.093 38.912 1.00 22.76 233 ALA A N 1
ATOM 1726 C CA . ALA A 1 233 ? 47.115 69.779 38.946 1.00 21.65 233 ALA A CA 1
ATOM 1727 C C . ALA A 1 233 ? 46.696 69.008 37.712 1.00 21.85 233 ALA A C 1
ATOM 1728 O O . ALA A 1 233 ? 47.291 69.133 36.642 1.00 19.33 233 ALA A O 1
ATOM 1730 N N . GLY A 1 234 ? 45.652 68.211 37.877 1.00 21.82 234 GLY A N 1
ATOM 1731 C CA . GLY A 1 234 ? 45.136 67.444 36.769 1.00 20.19 234 GLY A CA 1
ATOM 1732 C C . GLY A 1 234 ? 43.632 67.563 36.826 1.00 20.99 234 GLY A C 1
ATOM 1733 O O . GLY A 1 234 ? 43.022 67.200 37.836 1.00 18.29 234 GLY A O 1
ATOM 1734 N N . VAL A 1 235 ? 43.043 68.100 35.761 1.00 20.45 235 VAL A N 1
ATOM 1735 C CA . VAL A 1 235 ? 41.597 68.247 35.672 1.00 22.33 235 VAL A CA 1
ATOM 1736 C C . VAL A 1 235 ? 41.153 67.609 34.364 1.00 22.77 235 VAL A C 1
ATOM 1737 O O . VAL A 1 235 ? 41.640 67.961 33.281 1.00 22.43 235 VAL A O 1
ATOM 1741 N N . LEU A 1 236 ? 40.254 66.640 34.466 1.00 20.38 236 LEU A N 1
ATOM 1742 C CA . LEU A 1 236 ? 39.772 65.963 33.279 1.00 20.81 236 LEU A CA 1
ATOM 1743 C C . LEU A 1 236 ? 38.305 66.280 33.073 1.00 19.51 236 LEU A C 1
ATOM 1744 O O . LEU A 1 236 ? 37.578 66.538 34.026 1.00 19.93 236 LEU A O 1
ATOM 1749 N N . VAL A 1 237 ? 37.882 66.289 31.817 1.00 19.32 237 VAL A N 1
ATOM 1750 C CA . VAL A 1 237 ? 36.484 66.529 31.492 1.00 21.14 237 VAL A CA 1
ATOM 1751 C C . VAL A 1 237 ? 35.825 65.150 31.385 1.00 21.55 237 VAL A C 1
ATOM 1752 O O . VAL A 1 237 ? 36.155 64.384 30.490 1.00 21.32 237 VAL A O 1
ATOM 1756 N N . LEU A 1 238 ? 34.929 64.819 32.312 1.00 23.80 238 LEU A N 1
ATOM 1757 C CA . LEU A 1 238 ? 34.232 63.535 32.247 1.00 23.12 238 LEU A CA 1
ATOM 1758 C C . LEU A 1 238 ? 32.888 63.883 31.628 1.00 22.66 238 LEU A C 1
ATOM 1759 O O . LEU A 1 238 ? 32.317 64.929 31.926 1.00 22.49 238 LEU A O 1
ATOM 1764 N N . GLU A 1 239 ? 32.384 63.008 30.769 1.00 22.16 239 GLU A N 1
ATOM 1765 C CA . GLU A 1 239 ? 31.155 63.300 30.049 1.00 23.64 239 GLU A CA 1
ATOM 1766 C C . GLU A 1 239 ? 30.362 62.042 29.735 1.00 24.58 239 GLU A C 1
ATOM 1767 O O . GLU A 1 239 ? 30.933 60.987 29.434 1.00 26.76 239 GLU A O 1
ATOM 1773 N N . ALA A 1 240 ? 29.043 62.152 29.807 1.00 24.94 240 ALA A N 1
ATOM 1774 C CA . ALA A 1 240 ? 28.182 61.026 29.487 1.00 26.70 240 ALA A CA 1
ATOM 1775 C C . ALA A 1 240 ? 28.452 60.753 28.008 1.00 26.12 240 ALA A C 1
ATOM 1776 O O . ALA A 1 240 ? 28.552 61.691 27.214 1.00 24.68 240 ALA A O 1
ATOM 1778 N N . TYR A 1 241 ? 28.592 59.481 27.648 1.00 27.86 241 TYR A N 1
ATOM 1779 C CA . TYR A 1 241 ? 28.872 59.093 26.263 1.00 29.48 241 TYR A CA 1
ATOM 1780 C C . TYR A 1 241 ? 27.932 59.746 25.254 1.00 30.06 241 TYR A C 1
ATOM 1781 O O . TYR A 1 241 ? 28.367 60.215 24.197 1.00 26.65 241 TYR A O 1
ATOM 1790 N N . GLU A 1 242 ? 26.643 59.755 25.585 1.00 29.59 242 GLU A N 1
ATOM 1791 C CA . GLU A 1 242 ? 25.621 60.336 24.725 1.00 31.69 242 GLU A CA 1
ATOM 1792 C C . GLU A 1 242 ? 25.878 61.817 24.471 1.00 31.41 242 GLU A C 1
ATOM 1793 O O . GLU A 1 242 ? 25.788 62.296 23.336 1.00 30.73 242 GLU A O 1
ATOM 1799 N N . HIS A 1 243 ? 26.198 62.543 25.533 1.00 30.03 243 HIS A N 1
ATOM 1800 C CA . HIS A 1 243 ? 26.464 63.967 25.406 1.00 30.74 243 HIS A CA 1
ATOM 1801 C C . HIS A 1 243 ? 27.697 64.207 24.539 1.00 30.15 243 HIS A C 1
ATOM 1802 O O . HIS A 1 243 ? 27.751 65.172 23.782 1.00 30.17 243 HIS A O 1
ATOM 1809 N N . ALA A 1 244 ? 28.678 63.313 24.637 1.00 29.60 244 ALA A N 1
ATOM 1810 C CA . ALA A 1 244 ? 29.905 63.437 23.863 1.00 28.32 244 ALA A CA 1
ATOM 1811 C C . ALA A 1 244 ? 29.681 63.196 22.369 1.00 29.54 244 ALA A C 1
ATOM 1812 O O . ALA A 1 244 ? 30.098 64.006 21.540 1.00 26.78 244 ALA A O 1
ATOM 1814 N N . LYS A 1 245 ? 29.031 62.087 22.023 1.00 29.75 245 LYS A N 1
ATOM 1815 C CA . LYS A 1 245 ? 28.783 61.789 20.617 1.00 32.87 245 LYS A CA 1
ATOM 1816 C C . LYS A 1 245 ? 27.868 62.815 19.953 1.00 33.33 245 LYS A C 1
ATOM 1817 O O . LYS A 1 245 ? 28.073 63.168 18.793 1.00 34.63 245 LYS A O 1
ATOM 1823 N N . LYS A 1 246 ? 26.869 63.292 20.687 1.00 32.59 246 LYS A N 1
ATOM 1824 C CA . LYS A 1 246 ? 25.928 64.271 20.158 1.00 33.43 246 LYS A CA 1
ATOM 1825 C C . LYS A 1 246 ? 26.579 65.592 19.756 1.00 32.96 246 LYS A C 1
ATOM 1826 O O . LYS A 1 246 ? 26.012 66.348 18.963 1.00 34.38 246 LYS A O 1
ATOM 1832 N N . ARG A 1 247 ? 27.760 65.876 20.302 1.00 31.56 247 ARG A N 1
ATOM 1833 C CA . ARG A 1 247 ? 28.466 67.111 19.969 1.00 29.14 247 ARG A CA 1
ATOM 1834 C C . ARG A 1 247 ? 29.708 66.813 19.131 1.00 28.44 247 ARG A C 1
ATOM 1835 O O . ARG A 1 247 ? 30.484 67.715 18.817 1.00 28.07 247 ARG A O 1
ATOM 1843 N N . GLY A 1 248 ? 29.888 65.537 18.785 1.00 26.96 248 GLY A N 1
ATOM 1844 C CA . GLY A 1 248 ? 31.020 65.118 17.977 1.00 25.89 248 GLY A CA 1
ATOM 1845 C C . GLY A 1 248 ? 32.383 65.205 18.645 1.00 27.93 248 GLY A C 1
ATOM 1846 O O . GLY A 1 248 ? 33.399 65.400 17.968 1.00 25.12 248 GLY A O 1
ATOM 1847 N N . ALA A 1 249 ? 32.408 65.023 19.965 1.00 27.23 249 ALA A N 1
ATOM 1848 C CA . ALA A 1 249 ? 33.632 65.109 20.755 1.00 25.39 249 ALA A CA 1
ATOM 1849 C C . ALA A 1 249 ? 34.710 64.066 20.480 1.00 26.25 249 ALA A C 1
ATOM 1850 O O . ALA A 1 249 ? 34.432 62.934 20.096 1.00 25.25 249 ALA A O 1
ATOM 1852 N N . ARG A 1 250 ? 35.957 64.465 20.686 1.00 27.50 250 ARG A N 1
ATOM 1853 C CA . ARG A 1 250 ? 37.068 63.546 20.513 1.00 28.34 250 ARG A CA 1
ATOM 1854 C C . ARG A 1 250 ? 37.110 62.813 21.845 1.00 28.77 250 ARG A C 1
ATOM 1855 O O . ARG A 1 250 ? 37.209 63.441 22.901 1.00 31.30 250 ARG A O 1
ATOM 1863 N N . ILE A 1 251 ? 37.005 61.492 21.801 1.00 25.77 251 ILE A N 1
ATOM 1864 C CA . ILE A 1 251 ? 37.020 60.694 23.019 1.00 27.01 251 ILE A CA 1
ATOM 1865 C C . ILE A 1 251 ? 38.375 60.013 23.194 1.00 27.67 251 ILE A C 1
ATOM 1866 O O . ILE A 1 251 ? 38.840 59.287 22.313 1.00 27.90 251 ILE A O 1
ATOM 1871 N N . TYR A 1 252 ? 39.008 60.265 24.335 1.00 26.24 252 TYR A N 1
ATOM 1872 C CA . TYR A 1 252 ? 40.316 59.699 24.629 1.00 26.79 252 TYR A CA 1
ATOM 1873 C C . TYR A 1 252 ? 40.223 58.256 25.097 1.00 26.11 252 TYR A C 1
ATOM 1874 O O . TYR A 1 252 ? 41.083 57.429 24.777 1.00 25.76 252 TYR A O 1
ATOM 1883 N N . ALA A 1 253 ? 39.179 57.970 25.864 1.00 24.50 253 ALA A N 1
ATOM 1884 C CA . ALA A 1 253 ? 38.951 56.636 26.403 1.00 24.02 253 ALA A CA 1
ATOM 1885 C C . ALA A 1 253 ? 37.677 56.635 27.234 1.00 23.30 253 ALA A C 1
ATOM 1886 O O . ALA A 1 253 ? 37.014 57.664 27.393 1.00 20.86 253 ALA A O 1
ATOM 1888 N N . GLU A 1 254 ? 37.342 55.475 27.776 1.00 22.89 254 GLU A N 1
ATOM 1889 C CA . GLU A 1 254 ? 36.161 55.368 28.609 1.00 23.91 254 GLU A CA 1
ATOM 1890 C C . GLU A 1 254 ? 36.573 55.014 30.035 1.00 23.11 254 GLU A C 1
ATOM 1891 O O . GLU A 1 254 ? 37.439 54.169 30.241 1.00 22.21 254 GLU A O 1
ATOM 1897 N N . LEU A 1 255 ? 35.975 55.685 31.016 1.00 23.59 255 LEU A N 1
ATOM 1898 C CA . LEU A 1 255 ? 36.248 55.382 32.422 1.00 22.63 255 LEU A CA 1
ATOM 1899 C C . LEU A 1 255 ? 35.228 54.298 32.763 1.00 21.64 255 LEU A C 1
ATOM 1900 O O . LEU A 1 255 ? 34.051 54.585 32.960 1.00 19.40 255 LEU A O 1
ATOM 1905 N N . VAL A 1 256 ? 35.693 53.054 32.822 1.00 23.48 256 VAL A N 1
ATOM 1906 C CA . VAL A 1 256 ? 34.819 51.912 33.082 1.00 23.98 256 VAL A CA 1
ATOM 1907 C C . VAL A 1 256 ? 34.785 51.359 34.513 1.00 24.36 256 VAL A C 1
ATOM 1908 O O . VAL A 1 256 ? 33.799 50.734 34.922 1.00 24.07 256 VAL A O 1
ATOM 1912 N N . GLY A 1 257 ? 35.847 51.567 35.278 1.00 22.70 257 GLY A N 1
ATOM 1913 C CA . GLY A 1 257 ? 35.851 51.028 36.626 1.00 22.02 257 GLY A CA 1
ATOM 1914 C C . GLY A 1 257 ? 36.396 51.927 37.712 1.00 22.03 257 GLY A C 1
ATOM 1915 O O . GLY A 1 257 ? 37.300 52.728 37.479 1.00 23.06 257 GLY A O 1
ATOM 1916 N N . PHE A 1 258 ? 35.834 51.778 38.908 1.00 22.30 258 PHE A N 1
ATOM 1917 C CA . PHE A 1 258 ? 36.227 52.549 40.080 1.00 24.56 258 PHE A CA 1
ATOM 1918 C C . PHE A 1 258 ? 36.229 51.596 41.280 1.00 23.06 258 PHE A C 1
ATOM 1919 O O . PHE A 1 258 ? 35.214 50.981 41.601 1.00 21.36 258 PHE A O 1
ATOM 1927 N N . GLY A 1 259 ? 37.383 51.444 41.919 1.00 22.44 259 GLY A N 1
ATOM 1928 C CA . GLY A 1 259 ? 37.456 50.545 43.057 1.00 21.49 259 GLY A CA 1
ATOM 1929 C C . GLY A 1 259 ? 38.170 51.158 44.238 1.00 20.99 259 GLY A C 1
ATOM 1930 O O . GLY A 1 259 ? 39.225 51.772 44.091 1.00 21.50 259 GLY A O 1
ATOM 1931 N N . ARG A 1 260 ? 37.594 50.984 45.418 1.00 21.52 260 ARG A N 1
ATOM 1932 C CA . ARG A 1 260 ? 38.174 51.537 46.627 1.00 21.12 260 ARG A CA 1
ATOM 1933 C C . ARG A 1 260 ? 38.187 50.559 47.789 1.00 21.64 260 ARG A C 1
ATOM 1934 O O . ARG A 1 260 ? 37.356 49.657 47.868 1.00 24.00 260 ARG A O 1
ATOM 1942 N N . SER A 1 261 ? 39.137 50.757 48.694 1.00 20.04 261 SER A N 1
ATOM 1943 C CA . SER A 1 261 ? 39.266 49.921 49.867 1.00 19.89 261 SER A CA 1
ATOM 1944 C C . SER A 1 261 ? 40.093 50.679 50.908 1.00 20.46 261 SER A C 1
ATOM 1945 O O . SER A 1 261 ? 40.596 51.774 50.633 1.00 20.28 261 SER A O 1
ATOM 1948 N N . ALA A 1 262 ? 40.218 50.102 52.101 1.00 16.71 262 ALA A N 1
ATOM 1949 C CA . ALA A 1 262 ? 41.000 50.710 53.170 1.00 16.75 262 ALA A CA 1
ATOM 1950 C C . ALA A 1 262 ? 41.941 49.667 53.743 1.00 17.97 262 ALA A C 1
ATOM 1951 O O . ALA A 1 262 ? 41.574 48.500 53.910 1.00 16.46 262 ALA A O 1
ATOM 1953 N N . ASP A 1 263 ? 43.172 50.087 54.003 1.00 20.15 263 ASP A N 1
ATOM 1954 C CA . ASP A 1 263 ? 44.176 49.203 54.579 1.00 22.53 263 ASP A CA 1
ATOM 1955 C C . ASP A 1 263 ? 43.764 48.872 56.000 1.00 23.77 263 ASP A C 1
ATOM 1956 O O . ASP A 1 263 ? 43.921 47.735 56.457 1.00 23.74 263 ASP A O 1
ATOM 1961 N N . ALA A 1 264 ? 43.246 49.884 56.691 1.00 24.36 264 ALA A N 1
ATOM 1962 C CA . ALA A 1 264 ? 42.840 49.745 58.087 1.00 24.16 264 ALA A CA 1
ATOM 1963 C C . ALA A 1 264 ? 44.063 49.190 58.815 1.00 23.05 264 ALA A C 1
ATOM 1964 O O . ALA A 1 264 ? 43.942 48.311 59.663 1.00 23.79 264 ALA A O 1
ATOM 1966 N N . HIS A 1 265 ? 45.238 49.733 58.493 1.00 23.98 265 HIS A N 1
ATOM 1967 C CA . HIS A 1 265 ? 46.497 49.255 59.064 1.00 24.02 265 HIS A CA 1
ATOM 1968 C C . HIS A 1 265 ? 47.327 50.201 59.937 1.00 24.07 265 HIS A C 1
ATOM 1969 O O . HIS A 1 265 ? 47.583 49.907 61.105 1.00 23.63 265 HIS A O 1
ATOM 1976 N N . HIS A 1 266 ? 47.767 51.319 59.370 1.00 23.45 266 HIS A N 1
ATOM 1977 C CA . HIS A 1 266 ? 48.612 52.256 60.105 1.00 22.30 266 HIS A CA 1
ATOM 1978 C C . HIS A 1 266 ? 48.459 53.646 59.489 1.00 23.42 266 HIS A C 1
ATOM 1979 O O . HIS A 1 266 ? 48.125 53.775 58.304 1.00 23.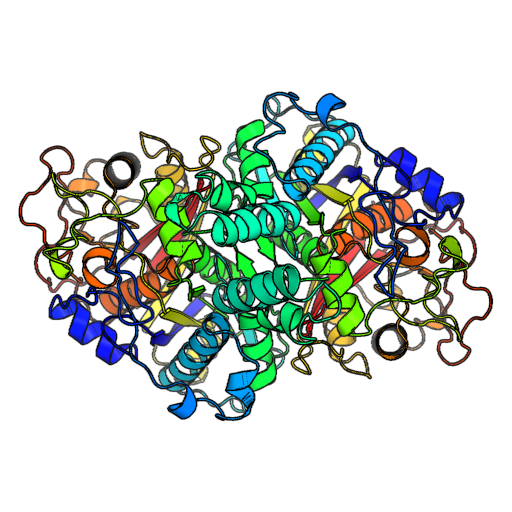04 266 HIS A O 1
ATOM 1986 N N . ILE A 1 267 ? 48.701 54.680 60.288 1.00 23.69 267 ILE A N 1
ATOM 1987 C CA . ILE A 1 267 ? 48.573 56.058 59.815 1.00 24.62 267 ILE A CA 1
ATOM 1988 C C . ILE A 1 267 ? 49.372 56.420 58.559 1.00 25.72 267 ILE A C 1
ATOM 1989 O O . ILE A 1 267 ? 48.842 57.068 57.654 1.00 25.83 267 ILE A O 1
ATOM 1994 N N . THR A 1 268 ? 50.638 56.010 58.493 1.00 26.16 268 THR A N 1
ATOM 1995 C CA . THR A 1 268 ? 51.466 56.356 57.341 1.00 26.53 268 THR A CA 1
ATOM 1996 C C . THR A 1 268 ? 52.086 55.173 56.592 1.00 27.35 268 THR A C 1
ATOM 1997 O O . THR A 1 268 ? 52.478 55.302 55.434 1.00 24.43 268 THR A O 1
ATOM 2001 N N . GLU A 1 269 ? 52.164 54.024 57.253 1.00 28.68 269 GLU A N 1
ATOM 2002 C CA . GLU A 1 269 ? 52.729 52.822 56.644 1.00 29.11 269 GLU A CA 1
ATOM 2003 C C . GLU A 1 269 ? 51.672 51.999 55.927 1.00 28.43 269 GLU A C 1
ATOM 2004 O O . GLU A 1 269 ? 50.646 51.663 56.498 1.00 30.13 269 GLU A O 1
ATOM 2010 N N . PRO A 1 270 ? 51.911 51.661 54.657 1.00 27.79 270 PRO A N 1
ATOM 2011 C CA . PRO A 1 270 ? 50.911 50.865 53.950 1.00 28.82 270 PRO A CA 1
ATOM 2012 C C . PRO A 1 270 ? 51.066 49.413 54.386 1.00 28.94 270 PRO A C 1
ATOM 2013 O O . PRO A 1 270 ? 52.120 49.029 54.910 1.00 25.87 270 PRO A O 1
ATOM 2017 N N . HIS A 1 271 ? 50.019 48.619 54.187 1.00 27.33 271 HIS A N 1
ATOM 2018 C CA . HIS A 1 271 ? 50.070 47.209 54.534 1.00 27.63 271 HIS A CA 1
ATOM 2019 C C . HIS A 1 271 ? 51.253 46.638 53.738 1.00 28.17 271 HIS A C 1
ATOM 2020 O O . HIS A 1 271 ? 51.274 46.698 52.512 1.00 27.74 271 HIS A O 1
ATOM 2027 N N . PRO A 1 272 ? 52.253 46.076 54.430 1.00 28.99 272 PRO A N 1
ATOM 2028 C CA . PRO A 1 272 ? 53.435 45.510 53.769 1.00 29.37 272 PRO A CA 1
ATOM 2029 C C . PRO A 1 272 ? 53.151 44.482 52.676 1.00 28.35 272 PRO A C 1
ATOM 2030 O O . PRO A 1 272 ? 53.955 44.308 51.756 1.00 30.42 272 PRO A O 1
ATOM 2034 N N . GLU A 1 273 ? 52.009 43.816 52.772 1.00 26.13 273 GLU A N 1
ATOM 2035 C CA . GLU A 1 273 ? 51.637 42.807 51.790 1.00 25.94 273 GLU A CA 1
ATOM 2036 C C . GLU A 1 273 ? 50.679 43.341 50.721 1.00 24.50 273 GLU A C 1
ATOM 2037 O O . GLU A 1 273 ? 50.228 42.596 49.851 1.00 24.47 273 GLU A O 1
ATOM 2043 N N . GLY A 1 274 ? 50.374 44.634 50.785 1.00 20.09 274 GLY A N 1
ATOM 2044 C CA . GLY A 1 274 ? 49.494 45.226 49.796 1.00 20.33 274 GLY A CA 1
ATOM 2045 C C . GLY A 1 274 ? 48.090 44.648 49.785 1.00 20.09 274 GLY A C 1
ATOM 2046 O O . GLY A 1 274 ? 47.409 44.671 48.758 1.00 24.21 274 GLY A O 1
ATOM 2047 N N . LYS A 1 275 ? 47.663 44.135 50.931 1.00 21.40 275 LYS A N 1
ATOM 2048 C CA . LYS A 1 275 ? 46.338 43.545 51.100 1.00 22.30 275 LYS A CA 1
ATOM 2049 C C . LYS A 1 275 ? 45.223 44.540 50.746 1.00 21.57 275 LYS A C 1
ATOM 2050 O O . LYS A 1 275 ? 44.203 44.161 50.166 1.00 22.48 275 LYS A O 1
ATOM 2056 N N . GLY A 1 276 ? 45.412 45.813 51.092 1.00 21.17 276 GLY A N 1
ATOM 2057 C CA . GLY A 1 276 ? 44.402 46.814 50.766 1.00 20.45 276 GLY A CA 1
ATOM 2058 C C . GLY A 1 276 ? 44.396 47.141 49.281 1.00 20.99 276 GLY A C 1
ATOM 2059 O O . GLY A 1 276 ? 43.343 47.235 48.640 1.00 21.21 276 GLY A O 1
ATOM 2060 N N . ALA A 1 277 ? 45.589 47.311 48.724 1.00 22.35 277 ALA A N 1
ATOM 2061 C CA . ALA A 1 277 ? 45.736 47.629 47.310 1.00 20.95 277 ALA A CA 1
ATOM 2062 C C . ALA A 1 277 ? 45.174 46.503 46.448 1.00 21.64 277 ALA A C 1
ATOM 2063 O O . ALA A 1 277 ? 44.532 46.753 45.433 1.00 21.65 277 ALA A O 1
ATOM 2065 N N . ALA A 1 278 ? 45.426 45.262 46.851 1.00 22.05 278 ALA A N 1
ATOM 2066 C CA . ALA A 1 278 ? 44.930 44.112 46.105 1.00 23.60 278 ALA A CA 1
ATOM 2067 C C . ALA A 1 278 ? 43.406 44.165 46.080 1.00 22.78 278 ALA A C 1
ATOM 2068 O O . ALA A 1 278 ? 42.776 43.912 45.057 1.00 26.44 278 ALA A O 1
ATOM 2070 N N . LEU A 1 279 ? 42.819 44.499 47.222 1.00 25.05 279 LEU A N 1
ATOM 2071 C CA . LEU A 1 279 ? 41.372 44.592 47.340 1.00 23.69 279 LEU A CA 1
ATOM 2072 C C . LEU A 1 279 ? 40.799 45.695 46.447 1.00 23.16 279 LEU A C 1
ATOM 2073 O O . LEU A 1 279 ? 39.787 45.492 45.780 1.00 23.94 279 LEU A O 1
ATOM 2078 N N . ALA A 1 280 ? 41.449 46.859 46.431 1.00 22.42 280 ALA A N 1
ATOM 2079 C CA . ALA A 1 280 ? 40.981 47.977 45.612 1.00 22.73 280 ALA A CA 1
ATOM 2080 C C . ALA A 1 280 ? 41.097 47.670 44.113 1.00 22.24 280 ALA A C 1
ATOM 2081 O O . ALA A 1 280 ? 40.218 48.030 43.335 1.00 21.71 280 ALA A O 1
ATOM 2083 N N . MET A 1 281 ? 42.183 47.020 43.698 1.00 23.14 281 MET A N 1
ATOM 2084 C CA . MET A 1 281 ? 42.328 46.679 42.280 1.00 22.35 281 MET A CA 1
ATOM 2085 C C . MET A 1 281 ? 41.260 45.653 41.898 1.00 22.22 281 MET A C 1
ATOM 2086 O O . MET A 1 281 ? 40.635 45.756 40.842 1.00 22.80 281 MET A O 1
ATOM 2091 N N . ALA A 1 282 ? 41.046 44.667 42.764 1.00 24.29 282 ALA A N 1
ATOM 2092 C CA . ALA A 1 282 ? 40.050 43.625 42.504 1.00 24.19 282 ALA A CA 1
ATOM 2093 C C . ALA A 1 282 ? 38.658 44.233 42.372 1.00 25.16 282 ALA A C 1
ATOM 2094 O O . ALA A 1 282 ? 37.836 43.773 41.576 1.00 25.69 282 ALA A O 1
ATOM 2096 N N . ARG A 1 283 ? 38.390 45.270 43.155 1.00 25.44 283 ARG A N 1
ATOM 2097 C CA . ARG A 1 283 ? 37.094 45.927 43.090 1.00 23.88 283 ARG A CA 1
ATOM 2098 C C . ARG A 1 283 ? 36.951 46.755 41.823 1.00 23.83 283 ARG A C 1
ATOM 2099 O O . ARG A 1 283 ? 35.843 46.919 41.309 1.00 21.10 283 ARG A O 1
ATOM 2107 N N . ALA A 1 284 ? 38.068 47.272 41.315 1.00 24.52 284 ALA A N 1
ATOM 2108 C CA . ALA A 1 284 ? 38.027 48.071 40.090 1.00 22.40 284 ALA A CA 1
ATOM 2109 C C . ALA A 1 284 ? 37.727 47.159 38.911 1.00 22.01 284 ALA A C 1
ATOM 2110 O O . ALA A 1 284 ? 36.990 47.532 37.999 1.00 20.67 284 ALA A O 1
ATOM 2112 N N . LEU A 1 285 ? 38.311 45.963 38.929 1.00 21.66 285 LEU A N 1
ATOM 2113 C CA . LEU A 1 285 ? 38.084 44.994 37.865 1.00 22.71 285 LEU A CA 1
ATOM 2114 C C . LEU A 1 285 ? 36.625 44.543 37.889 1.00 22.74 285 LEU A C 1
ATOM 2115 O O . LEU A 1 285 ? 35.964 44.517 36.855 1.00 21.73 285 LEU A O 1
ATOM 2120 N N . LYS A 1 286 ? 36.130 44.191 39.072 1.00 26.51 286 LYS A N 1
ATOM 2121 C CA . LYS A 1 286 ? 34.741 43.760 39.238 1.00 28.99 286 LYS A CA 1
ATOM 2122 C C . LYS A 1 286 ? 33.772 44.854 38.782 1.00 28.44 286 LYS A C 1
ATOM 2123 O O . LYS A 1 286 ? 32.818 44.587 38.055 1.00 30.07 286 LYS A O 1
ATOM 2129 N N . ASP A 1 287 ? 34.018 46.086 39.217 1.00 27.28 287 ASP A N 1
ATOM 2130 C CA . ASP A 1 287 ? 33.163 47.215 38.843 1.00 26.63 287 ASP A CA 1
ATOM 2131 C C . ASP A 1 287 ? 33.138 47.425 37.313 1.00 27.14 287 ASP A C 1
ATOM 2132 O O . ASP A 1 287 ? 32.091 47.736 36.737 1.00 26.65 287 ASP A O 1
ATOM 2137 N N . ALA A 1 288 ? 34.280 47.240 36.654 1.00 25.51 288 ALA A N 1
ATOM 2138 C CA . ALA A 1 288 ? 34.347 47.409 35.201 1.00 27.50 288 ALA A CA 1
ATOM 2139 C C . ALA A 1 288 ? 33.878 46.155 34.462 1.00 28.88 288 ALA A C 1
ATOM 2140 O O . ALA A 1 288 ? 33.691 46.168 33.244 1.00 30.21 288 ALA A O 1
ATOM 2142 N N . GLY A 1 289 ? 33.700 45.069 35.203 1.00 31.03 289 GLY A N 1
ATOM 2143 C CA . GLY A 1 289 ? 33.238 43.831 34.601 1.00 31.59 289 GLY A CA 1
ATOM 2144 C C . GLY A 1 289 ? 34.256 43.119 33.737 1.00 33.21 289 GLY A C 1
ATOM 2145 O O . GLY A 1 289 ? 33.889 42.472 32.760 1.00 33.96 289 GLY A O 1
ATOM 2146 N N . ILE A 1 290 ? 35.534 43.229 34.085 1.00 33.71 290 ILE A N 1
ATOM 2147 C CA . ILE A 1 290 ? 36.576 42.564 33.309 1.00 34.45 290 ILE A CA 1
ATOM 2148 C C . ILE A 1 290 ? 37.435 41.658 34.179 1.00 34.38 290 ILE A C 1
ATOM 2149 O O . ILE A 1 290 ? 37.473 41.800 35.404 1.00 32.75 290 ILE A O 1
ATOM 2154 N N . ALA A 1 291 ? 38.124 40.726 33.531 1.00 33.59 291 ALA A N 1
ATOM 2155 C CA . ALA A 1 291 ? 38.979 39.780 34.227 1.00 33.76 291 ALA A CA 1
ATOM 2156 C C . ALA A 1 291 ? 40.431 40.252 34.250 1.00 33.24 291 ALA A C 1
ATOM 2157 O O . ALA A 1 291 ? 40.881 40.982 33.363 1.00 34.76 291 ALA A O 1
ATOM 2159 N N . PRO A 1 292 ? 41.187 39.837 35.272 1.00 32.68 292 PRO A N 1
ATOM 2160 C CA . PRO A 1 292 ? 42.593 40.226 35.400 1.00 33.02 292 PRO A CA 1
ATOM 2161 C C . PRO A 1 292 ? 43.401 40.147 34.098 1.00 32.68 292 PRO A C 1
ATOM 2162 O O . PRO A 1 292 ? 44.240 41.010 33.830 1.00 31.38 292 PRO A O 1
ATOM 2166 N N . GLU A 1 293 ? 43.142 39.123 33.288 1.00 33.73 293 GLU A N 1
ATOM 2167 C CA . GLU A 1 293 ? 43.870 38.935 32.031 1.00 34.49 293 GLU A CA 1
ATOM 2168 C C . GLU A 1 293 ? 43.514 39.908 30.916 1.00 32.73 293 GLU A C 1
ATOM 2169 O O . GLU A 1 293 ? 44.170 39.931 29.881 1.00 32.78 293 GLU A O 1
ATOM 2175 N N . GLN A 1 294 ? 42.480 40.711 31.120 1.00 33.52 294 GLN A N 1
ATOM 2176 C CA . GLN A 1 294 ? 42.071 41.676 30.109 1.00 31.53 294 GLN A CA 1
ATOM 2177 C C . GLN A 1 294 ? 42.831 42.991 30.252 1.00 31.25 294 GLN A C 1
ATOM 2178 O O . GLN A 1 294 ? 42.715 43.879 29.408 1.00 32.40 294 GLN A O 1
ATOM 2184 N N . VAL A 1 295 ? 43.603 43.112 31.325 1.00 28.91 295 VAL A N 1
ATOM 2185 C CA . VAL A 1 295 ? 44.380 44.320 31.572 1.00 27.62 295 VAL A CA 1
ATOM 2186 C C . VAL A 1 295 ? 45.781 44.153 31.002 1.00 26.71 295 VAL A C 1
ATOM 2187 O O . VAL A 1 295 ? 46.416 43.120 31.206 1.00 26.75 295 VAL A O 1
ATOM 2191 N N . GLY A 1 296 ? 46.248 45.168 30.281 1.00 24.74 296 GLY A N 1
ATOM 2192 C CA . GLY A 1 296 ? 47.577 45.123 29.698 1.00 25.04 296 GLY A CA 1
ATOM 2193 C C . GLY A 1 296 ? 48.526 46.175 30.248 1.00 24.82 296 GLY A C 1
ATOM 2194 O O . GLY A 1 296 ? 49.735 46.101 30.026 1.00 25.08 296 GLY A O 1
ATOM 2195 N N . TYR A 1 297 ? 47.985 47.155 30.967 1.00 24.10 297 TYR A N 1
ATOM 2196 C CA . TYR A 1 297 ? 48.799 48.219 31.554 1.00 25.52 297 TYR A CA 1
ATOM 2197 C C . TYR A 1 297 ? 48.317 48.669 32.934 1.00 24.29 297 TYR A C 1
ATOM 2198 O O . TYR A 1 297 ? 47.116 48.728 33.189 1.00 23.42 297 TYR A O 1
ATOM 2207 N N . ILE A 1 298 ? 49.269 48.980 33.814 1.00 24.33 298 ILE A N 1
ATOM 2208 C CA . ILE A 1 298 ? 48.963 49.467 35.151 1.00 23.45 298 ILE A CA 1
ATOM 2209 C C . ILE A 1 298 ? 49.827 50.669 35.471 1.00 23.64 298 ILE A C 1
ATOM 2210 O O . ILE A 1 298 ? 51.053 50.551 35.553 1.00 27.27 298 ILE A O 1
ATOM 2215 N N . ASN A 1 299 ? 49.207 51.832 35.631 1.00 22.22 299 ASN A N 1
ATOM 2216 C CA . ASN A 1 299 ? 49.982 53.009 35.995 1.00 24.17 299 ASN A CA 1
ATOM 2217 C C . ASN A 1 299 ? 50.086 52.890 37.498 1.00 24.34 299 ASN A C 1
ATOM 2218 O O . ASN A 1 299 ? 49.152 53.217 38.225 1.00 24.10 299 ASN A O 1
ATOM 2223 N N . ALA A 1 300 ? 51.227 52.383 37.951 1.00 27.03 300 ALA A N 1
ATOM 2224 C CA . ALA A 1 300 ? 51.467 52.164 39.364 1.00 26.44 300 ALA A CA 1
ATOM 2225 C C . ALA A 1 300 ? 51.506 53.426 40.200 1.00 27.74 300 ALA A C 1
ATOM 2226 O O . ALA A 1 300 ? 51.661 54.533 39.688 1.00 26.55 300 ALA A O 1
ATOM 2228 N N . HIS A 1 301 ? 51.360 53.229 41.505 1.00 29.80 301 HIS A N 1
ATOM 2229 C CA . HIS A 1 301 ? 51.425 54.307 42.466 1.00 28.53 301 HIS A CA 1
ATOM 2230 C C . HIS A 1 301 ? 52.922 54.573 42.621 1.00 28.03 301 HIS A C 1
ATOM 2231 O O . HIS A 1 301 ? 53.370 55.724 42.610 1.00 26.33 301 HIS A O 1
ATOM 2238 N N . GLY A 1 302 ? 53.676 53.479 42.733 1.00 26.56 302 GLY A N 1
ATOM 2239 C CA . GLY A 1 302 ? 55.125 53.520 42.874 1.00 26.13 302 GLY A CA 1
ATOM 2240 C C . GLY A 1 302 ? 55.735 54.873 43.174 1.00 25.41 302 GLY A C 1
ATOM 2241 O O . GLY A 1 302 ? 56.151 55.588 42.262 1.00 26.40 302 GLY A O 1
ATOM 2242 N N . THR A 1 303 ? 55.812 55.214 44.455 1.00 26.02 303 THR A N 1
ATOM 2243 C CA . THR A 1 303 ? 56.360 56.502 44.869 1.00 27.13 303 THR A CA 1
ATOM 2244 C C . THR A 1 303 ? 57.861 56.453 45.120 1.00 28.19 303 THR A C 1
ATOM 2245 O O . THR A 1 303 ? 58.481 57.481 45.397 1.00 29.54 303 THR A O 1
ATOM 2249 N N . SER A 1 304 ? 58.430 55.254 45.017 1.00 28.73 304 SER A N 1
ATOM 2250 C CA . SER A 1 304 ? 59.856 55.010 45.219 1.00 29.43 304 SER A CA 1
ATOM 2251 C C . SER A 1 304 ? 60.226 54.810 46.689 1.00 29.61 304 SER A C 1
ATOM 2252 O O . SER A 1 304 ? 61.205 55.383 47.183 1.00 28.73 304 SER A O 1
ATOM 2255 N N . THR A 1 305 ? 59.436 53.999 47.387 1.00 28.51 305 THR A N 1
ATOM 2256 C CA . THR A 1 305 ? 59.699 53.706 48.790 1.00 26.77 305 THR A CA 1
ATOM 2257 C C . THR A 1 305 ? 59.875 52.200 48.935 1.00 27.05 305 THR A C 1
ATOM 2258 O O . THR A 1 305 ? 59.226 51.418 48.243 1.00 24.02 305 THR A O 1
ATOM 2262 N N . PRO A 1 306 ? 60.776 51.774 49.831 1.00 28.32 306 PRO A N 1
ATOM 2263 C CA . PRO A 1 306 ? 61.019 50.345 50.047 1.00 28.14 306 PRO A CA 1
ATOM 2264 C C . PRO A 1 306 ? 59.742 49.528 50.279 1.00 27.74 306 PRO A C 1
ATOM 2265 O O . PRO A 1 306 ? 59.403 48.656 49.476 1.00 28.53 306 PRO A O 1
ATOM 2269 N N . VAL A 1 307 ? 59.034 49.816 51.371 1.00 28.43 307 VAL A N 1
ATOM 2270 C CA . VAL A 1 307 ? 57.809 49.080 51.718 1.00 26.22 307 VAL A CA 1
ATOM 2271 C C . VAL A 1 307 ? 56.659 49.265 50.732 1.00 24.99 307 VAL A C 1
ATOM 2272 O O . VAL A 1 307 ? 55.999 48.297 50.342 1.00 22.57 307 VAL A O 1
ATOM 2276 N N . GLY A 1 308 ? 56.414 50.510 50.339 1.00 24.08 308 GLY A N 1
ATOM 2277 C CA . GLY A 1 308 ? 55.333 50.790 49.406 1.00 23.90 308 GLY A CA 1
ATOM 2278 C C . GLY A 1 308 ? 55.492 50.166 48.025 1.00 24.16 308 GLY A C 1
ATOM 2279 O O . GLY A 1 308 ? 54.601 49.471 47.549 1.00 21.75 308 GLY A O 1
ATOM 2280 N N . ASP A 1 309 ? 56.619 50.420 47.370 1.00 25.33 309 ASP A N 1
ATOM 2281 C CA . ASP A 1 309 ? 56.860 49.866 46.038 1.00 28.10 309 ASP A CA 1
ATOM 2282 C C . ASP A 1 309 ? 56.701 48.339 46.021 1.00 28.06 309 ASP A C 1
ATOM 2283 O O . ASP A 1 309 ? 56.241 47.773 45.035 1.00 27.08 309 ASP A O 1
ATOM 2288 N N . ARG A 1 310 ? 57.064 47.680 47.118 1.00 27.24 310 ARG A N 1
ATOM 2289 C CA . ARG A 1 310 ? 56.946 46.222 47.216 1.00 26.70 310 ARG A CA 1
ATOM 2290 C C . ARG A 1 310 ? 55.511 45.766 47.500 1.00 25.57 310 ARG A C 1
ATOM 2291 O O . ARG A 1 310 ? 55.041 44.762 46.950 1.00 24.39 310 ARG A O 1
ATOM 2299 N N . ALA A 1 311 ? 54.821 46.498 48.368 1.00 23.99 311 ALA A N 1
ATOM 2300 C CA . ALA A 1 311 ? 53.442 46.163 48.711 1.00 24.65 311 ALA A CA 1
ATOM 2301 C C . ALA A 1 311 ? 52.577 46.172 47.462 1.00 24.14 311 ALA A C 1
ATOM 2302 O O . ALA A 1 311 ? 51.665 45.351 47.320 1.00 23.67 311 ALA A O 1
ATOM 2304 N N . GLU A 1 312 ? 52.861 47.114 46.563 1.00 24.97 312 GLU A N 1
ATOM 2305 C CA . GLU A 1 312 ? 52.115 47.233 45.314 1.00 25.09 312 GLU A CA 1
ATOM 2306 C C . GLU A 1 312 ? 52.371 46.026 44.413 1.00 26.20 312 GLU A C 1
ATOM 2307 O O . GLU A 1 312 ? 51.435 45.380 43.951 1.00 28.19 312 GLU A O 1
ATOM 2313 N N . VAL A 1 313 ? 53.642 45.717 44.171 1.00 28.20 313 VAL A N 1
ATOM 2314 C CA . VAL A 1 313 ? 54.000 44.575 43.333 1.00 28.02 313 VAL A CA 1
ATOM 2315 C C . VAL A 1 313 ? 53.393 43.279 43.885 1.00 27.95 313 VAL A C 1
ATOM 2316 O O . VAL A 1 313 ? 52.818 42.492 43.138 1.00 30.19 313 VAL A O 1
ATOM 2320 N N . LEU A 1 314 ? 53.515 43.061 45.191 1.00 29.06 314 LEU A N 1
ATOM 2321 C CA . LEU A 1 314 ? 52.952 41.865 45.811 1.00 27.78 314 LEU A CA 1
ATOM 2322 C C . LEU A 1 314 ? 51.442 41.828 45.601 1.00 28.53 314 LEU A C 1
ATOM 2323 O O . LEU A 1 314 ? 50.860 40.758 45.420 1.00 27.07 314 LEU A O 1
ATOM 2328 N N . ALA A 1 315 ? 50.816 43.003 45.624 1.00 27.05 315 ALA A N 1
ATOM 2329 C CA . ALA A 1 315 ? 49.373 43.114 45.429 1.00 28.24 315 ALA A CA 1
ATOM 2330 C C . ALA A 1 315 ? 49.003 42.831 43.974 1.00 29.84 315 ALA A C 1
ATOM 2331 O O . ALA A 1 315 ? 47.940 42.266 43.683 1.00 28.71 315 ALA A O 1
ATOM 2333 N N . ILE A 1 316 ? 49.875 43.242 43.058 1.00 29.89 316 ILE A N 1
ATOM 2334 C CA . ILE A 1 316 ? 49.627 43.015 41.641 1.00 30.32 316 ILE A CA 1
ATOM 2335 C C . ILE A 1 316 ? 49.753 41.523 41.348 1.00 31.03 316 ILE A C 1
ATOM 2336 O O . ILE A 1 316 ? 48.873 40.933 40.723 1.00 31.62 316 ILE A O 1
ATOM 2341 N N . LYS A 1 317 ? 50.839 40.914 41.815 1.00 32.05 317 LYS A N 1
ATOM 2342 C CA . LYS A 1 317 ? 51.055 39.486 41.602 1.00 33.40 317 LYS A CA 1
ATOM 2343 C C . LYS A 1 317 ? 49.915 38.682 42.213 1.00 33.19 317 LYS A C 1
ATOM 2344 O O . LYS A 1 317 ? 49.558 37.618 41.716 1.00 33.46 317 LYS A O 1
ATOM 2350 N N . ARG A 1 318 ? 49.334 39.200 43.288 1.00 35.17 318 ARG A N 1
ATOM 2351 C CA . ARG A 1 318 ? 48.244 38.503 43.949 1.00 34.97 318 ARG A CA 1
ATOM 2352 C C . ARG A 1 318 ? 46.947 38.545 43.151 1.00 35.26 318 ARG A C 1
ATOM 2353 O O . ARG A 1 318 ? 46.234 37.542 43.060 1.00 33.62 318 ARG A O 1
ATOM 2361 N N . VAL A 1 319 ? 46.642 39.703 42.572 1.00 32.95 319 VAL A N 1
ATOM 2362 C CA . VAL A 1 319 ? 45.416 39.873 41.798 1.00 30.65 319 VAL A CA 1
ATOM 2363 C C . VAL A 1 319 ? 45.513 39.354 40.366 1.00 29.51 319 VAL A C 1
ATOM 2364 O O . VAL A 1 319 ? 44.533 38.875 39.808 1.00 28.92 319 VAL A O 1
ATOM 2368 N N . PHE A 1 320 ? 46.696 39.443 39.771 1.00 29.94 320 PHE A N 1
ATOM 2369 C CA . PHE A 1 320 ? 46.862 39.009 38.389 1.00 30.69 320 PHE A CA 1
ATOM 2370 C C . PHE A 1 320 ? 47.564 37.663 38.186 1.00 31.10 320 PHE A C 1
ATOM 2371 O O . PHE A 1 320 ? 47.665 37.182 37.061 1.00 29.52 320 PHE A O 1
ATOM 2379 N N . GLY A 1 321 ? 48.034 37.062 39.274 1.00 31.96 321 GLY A N 1
ATOM 2380 C CA . GLY A 1 321 ? 48.696 35.767 39.189 1.00 35.04 321 GLY A CA 1
ATOM 2381 C C . GLY A 1 321 ? 49.559 35.522 37.961 1.00 36.21 321 GLY A C 1
ATOM 2382 O O . GLY A 1 321 ? 50.506 36.261 37.703 1.00 36.47 321 GLY A O 1
ATOM 2383 N N . ASP A 1 322 ? 49.228 34.478 37.206 1.00 37.60 322 ASP A N 1
ATOM 2384 C CA . ASP A 1 322 ? 49.977 34.114 36.006 1.00 38.89 322 ASP A CA 1
ATOM 2385 C C . ASP A 1 322 ? 50.055 35.250 34.998 1.00 38.55 322 ASP A C 1
ATOM 2386 O O . ASP A 1 322 ? 50.970 35.296 34.170 1.00 38.77 322 ASP A O 1
ATOM 2391 N N . HIS A 1 323 ? 49.095 36.165 35.064 1.00 36.36 323 HIS A N 1
ATOM 2392 C CA . HIS A 1 323 ? 49.053 37.281 34.128 1.00 35.80 323 HIS A CA 1
ATOM 2393 C C . HIS A 1 323 ? 49.989 38.439 34.461 1.00 35.61 323 HIS A C 1
ATOM 2394 O O . HIS A 1 323 ? 50.395 39.191 33.573 1.00 33.95 323 HIS A O 1
ATOM 2401 N N . ALA A 1 324 ? 50.324 38.577 35.739 1.00 34.94 324 ALA A N 1
ATOM 2402 C CA . ALA A 1 324 ? 51.195 39.646 36.197 1.00 36.09 324 ALA A CA 1
ATOM 2403 C C . ALA A 1 324 ? 52.457 39.749 35.352 1.00 36.85 324 ALA A C 1
ATOM 2404 O O . ALA A 1 324 ? 52.929 40.847 35.051 1.00 35.46 324 ALA A O 1
ATOM 2406 N N . LYS A 1 325 ? 52.992 38.595 34.966 1.00 38.30 325 LYS A N 1
ATOM 2407 C CA . LYS A 1 325 ? 54.207 38.526 34.170 1.00 39.79 325 LYS A CA 1
ATOM 2408 C C . LYS A 1 325 ? 54.020 39.057 32.748 1.00 39.42 325 LYS A C 1
ATOM 2409 O O . LYS A 1 325 ? 54.997 39.350 32.052 1.00 40.47 325 LYS A O 1
ATOM 2415 N N . ARG A 1 326 ? 52.770 39.194 32.321 1.00 36.64 326 ARG A N 1
ATOM 2416 C CA . ARG A 1 326 ? 52.485 39.680 30.975 1.00 37.20 326 ARG A CA 1
ATOM 2417 C C . ARG A 1 326 ? 52.059 41.150 30.989 1.00 35.17 326 ARG A C 1
ATOM 2418 O O . ARG A 1 326 ? 51.834 41.756 29.942 1.00 33.42 326 ARG A O 1
ATOM 2426 N N . LEU A 1 327 ? 51.961 41.716 32.186 1.00 32.51 327 LEU A N 1
ATOM 2427 C CA . LEU A 1 327 ? 51.560 43.108 32.348 1.00 32.80 327 LEU A CA 1
ATOM 2428 C C . LEU A 1 327 ? 52.712 44.056 32.085 1.00 31.51 327 LEU A C 1
ATOM 2429 O O . LEU A 1 327 ? 53.872 43.660 32.098 1.00 32.29 327 LEU A O 1
ATOM 2434 N N . MET A 1 328 ? 52.374 45.314 31.844 1.00 31.06 328 MET A N 1
ATOM 2435 C CA . MET A 1 328 ? 53.369 46.358 31.657 1.00 31.27 328 MET A CA 1
ATOM 2436 C C . MET A 1 328 ? 53.017 47.339 32.759 1.00 30.32 328 MET A C 1
ATOM 2437 O O . MET A 1 328 ? 51.859 47.741 32.885 1.00 29.03 328 MET A O 1
ATOM 2442 N N . VAL A 1 329 ? 54.002 47.704 33.569 1.00 30.40 329 VAL A N 1
ATOM 2443 C CA . VAL A 1 329 ? 53.761 48.621 34.669 1.00 30.48 329 VAL A CA 1
ATOM 2444 C C . VAL A 1 329 ? 54.778 49.751 34.618 1.00 31.07 329 VAL A C 1
ATOM 2445 O O . VAL A 1 329 ? 55.973 49.509 34.446 1.00 32.25 329 VAL A O 1
ATOM 2449 N N . SER A 1 330 ? 54.313 50.989 34.737 1.00 29.71 330 SER A N 1
ATOM 2450 C CA . SER A 1 330 ? 55.248 52.110 34.739 1.00 30.16 330 SER A CA 1
ATOM 2451 C C . SER A 1 330 ? 54.792 53.162 35.741 1.00 29.13 330 SER A C 1
ATOM 2452 O O . SER A 1 330 ? 53.597 53.315 36.007 1.00 26.15 330 SER A O 1
ATOM 2455 N N . SER A 1 331 ? 55.756 53.867 36.318 1.00 29.10 331 SER A N 1
ATOM 2456 C CA . SER A 1 331 ? 55.445 54.896 37.291 1.00 27.33 331 SER A CA 1
ATOM 2457 C C . SER A 1 331 ? 55.753 56.277 36.753 1.00 26.65 331 SER A C 1
ATOM 2458 O O . SER A 1 331 ? 56.906 56.597 36.452 1.00 24.31 331 SER A O 1
ATOM 2461 N N . THR A 1 332 ? 54.708 57.090 36.642 1.00 25.68 332 THR A N 1
ATOM 2462 C CA . THR A 1 332 ? 54.837 58.458 36.165 1.00 24.95 332 THR A CA 1
ATOM 2463 C C . THR A 1 332 ? 55.716 59.219 37.165 1.00 25.98 332 THR A C 1
ATOM 2464 O O . THR A 1 332 ? 56.508 60.089 36.788 1.00 26.93 332 THR A O 1
ATOM 2468 N N . LYS A 1 333 ? 55.582 58.859 38.440 1.00 24.97 333 LYS A N 1
ATOM 2469 C CA . LYS A 1 333 ? 56.327 59.512 39.512 1.00 24.07 333 LYS A CA 1
ATOM 2470 C C . LYS A 1 333 ? 57.838 59.492 39.326 1.00 24.69 333 LYS A C 1
ATOM 2471 O O . LYS A 1 333 ? 58.561 60.243 39.981 1.00 22.53 333 LYS A O 1
ATOM 2477 N N . SER A 1 334 ? 58.317 58.630 38.434 1.00 24.95 334 SER A N 1
ATOM 2478 C CA . SER A 1 334 ? 59.744 58.558 38.160 1.00 24.86 334 SER A CA 1
ATOM 2479 C C . SER A 1 334 ? 60.153 59.870 37.493 1.00 23.87 334 SER A C 1
ATOM 2480 O O . SER A 1 334 ? 61.276 60.351 37.677 1.00 24.31 334 SER A O 1
ATOM 2483 N N . MET A 1 335 ? 59.224 60.453 36.735 1.00 21.00 335 MET A N 1
ATOM 2484 C CA . MET A 1 335 ? 59.481 61.700 36.021 1.00 19.97 335 MET A CA 1
ATOM 2485 C C . MET A 1 335 ? 59.009 62.990 36.690 1.00 21.31 335 MET A C 1
ATOM 2486 O O . MET A 1 335 ? 59.740 63.986 36.701 1.00 23.96 335 MET A O 1
ATOM 2491 N N . ILE A 1 336 ? 57.794 62.990 37.230 1.00 21.57 336 ILE A N 1
ATOM 2492 C CA . ILE A 1 336 ? 57.253 64.196 37.863 1.00 23.76 336 ILE A CA 1
ATOM 2493 C C . ILE A 1 336 ? 57.188 64.146 39.381 1.00 24.45 336 ILE A C 1
ATOM 2494 O O . ILE A 1 336 ? 56.732 65.094 40.022 1.00 23.79 336 ILE A O 1
ATOM 2499 N N . GLY A 1 337 ? 57.639 63.044 39.966 1.00 26.14 337 GLY A N 1
ATOM 2500 C CA . GLY A 1 337 ? 57.585 62.939 41.410 1.00 25.24 337 GLY A CA 1
ATOM 2501 C C . GLY A 1 337 ? 56.175 62.636 41.895 1.00 24.93 337 GLY A C 1
ATOM 2502 O O . GLY A 1 337 ? 55.330 62.197 41.120 1.00 23.47 337 GLY A O 1
ATOM 2503 N N . HIS A 1 338 ? 55.923 62.888 43.176 1.00 23.91 338 HIS A N 1
ATOM 2504 C CA . HIS A 1 338 ? 54.624 62.617 43.785 1.00 24.81 338 HIS A CA 1
ATOM 2505 C C . HIS A 1 338 ? 53.848 63.918 43.968 1.00 25.13 338 HIS A C 1
ATOM 2506 O O . HIS A 1 338 ? 54.227 64.767 44.786 1.00 24.50 338 HIS A O 1
ATOM 2513 N N . LEU A 1 339 ? 52.756 64.064 43.222 1.00 23.93 339 LEU A N 1
ATOM 2514 C CA . LEU A 1 339 ? 51.956 65.271 43.296 1.00 23.25 339 LEU A CA 1
ATOM 2515 C C . LEU A 1 339 ? 50.888 65.222 44.368 1.00 24.28 339 LEU A C 1
ATOM 2516 O O . LEU A 1 339 ? 49.935 66.001 44.335 1.00 22.53 339 LEU A O 1
ATOM 2521 N N . LEU A 1 340 ? 51.057 64.313 45.327 1.00 22.67 340 LEU A N 1
ATOM 2522 C CA . LEU A 1 340 ? 50.109 64.177 46.432 1.00 22.66 340 LEU A CA 1
ATOM 2523 C C . LEU A 1 340 ? 48.656 64.182 45.969 1.00 21.18 340 LEU A C 1
ATOM 2524 O O . LEU A 1 340 ? 48.211 63.266 45.279 1.00 21.69 340 LEU A O 1
ATOM 2529 N N . GLY A 1 341 ? 47.916 65.216 46.362 1.00 21.98 341 GLY A N 1
ATOM 2530 C CA . GLY A 1 341 ? 46.519 65.325 45.974 1.00 20.38 341 GLY A CA 1
ATOM 2531 C C . GLY A 1 341 ? 46.272 65.389 44.472 1.00 19.88 341 GLY A C 1
ATOM 2532 O O . GLY A 1 341 ? 45.176 65.065 44.000 1.00 20.78 341 GLY A O 1
ATOM 2533 N N . ALA A 1 342 ? 47.277 65.813 43.714 1.00 18.66 342 ALA A N 1
ATOM 2534 C CA . ALA A 1 342 ? 47.141 65.906 42.261 1.00 19.25 342 ALA A CA 1
ATOM 2535 C C . ALA A 1 342 ? 47.619 64.635 41.556 1.00 18.40 342 ALA A C 1
ATOM 2536 O O . ALA A 1 342 ? 47.274 64.395 40.400 1.00 17.74 342 ALA A O 1
ATOM 2538 N N . ALA A 1 343 ? 48.403 63.824 42.258 1.00 19.70 343 ALA A N 1
ATOM 2539 C CA . ALA A 1 343 ? 48.948 62.582 41.705 1.00 19.92 343 ALA A CA 1
ATOM 2540 C C . ALA A 1 343 ? 47.949 61.708 40.931 1.00 20.69 343 ALA A C 1
ATOM 2541 O O . ALA A 1 343 ? 48.178 61.367 39.768 1.00 20.83 343 ALA A O 1
ATOM 2543 N N . GLY A 1 344 ? 46.853 61.336 41.583 1.00 22.10 344 GLY A N 1
ATOM 2544 C CA . GLY A 1 344 ? 45.859 60.492 40.941 1.00 20.74 344 GLY A CA 1
ATOM 2545 C C . GLY A 1 344 ? 45.242 61.074 39.685 1.00 23.06 344 GLY A C 1
ATOM 2546 O O . GLY A 1 344 ? 44.903 60.336 38.762 1.00 22.83 344 GLY A O 1
ATOM 2547 N N . ALA A 1 345 ? 45.091 62.394 39.651 1.00 21.95 345 ALA A N 1
ATOM 2548 C CA . ALA A 1 345 ? 44.524 63.085 38.499 1.00 21.58 345 ALA A CA 1
ATOM 2549 C C . ALA A 1 345 ? 45.500 63.126 37.317 1.00 21.25 345 ALA A C 1
ATOM 2550 O O . ALA A 1 345 ? 45.157 62.728 36.200 1.00 22.45 345 ALA A O 1
ATOM 2552 N N . VAL A 1 346 ? 46.711 63.618 37.553 1.00 20.46 346 VAL A N 1
ATOM 2553 C CA . VAL A 1 346 ? 47.708 63.701 36.487 1.00 20.76 346 VAL A CA 1
ATOM 2554 C C . VAL A 1 346 ? 48.117 62.324 35.959 1.00 20.62 346 VAL A C 1
ATOM 2555 O O . VAL A 1 346 ? 48.436 62.172 34.773 1.00 21.34 346 VAL A O 1
ATOM 2559 N N . GLU A 1 347 ? 48.115 61.326 36.839 1.00 21.28 347 GLU A N 1
ATOM 2560 C CA . GLU A 1 347 ? 48.471 59.959 36.457 1.00 20.10 347 GLU A CA 1
ATOM 2561 C C . GLU A 1 347 ? 47.337 59.330 35.664 1.00 20.33 347 GLU A C 1
ATOM 2562 O O . GLU A 1 347 ? 47.558 58.437 34.846 1.00 19.26 347 GLU A O 1
ATOM 2568 N N . ALA A 1 348 ? 46.114 59.791 35.915 1.00 20.76 348 ALA A N 1
ATOM 2569 C CA . ALA A 1 348 ? 44.967 59.288 35.179 1.00 19.45 348 ALA A CA 1
ATOM 2570 C C . ALA A 1 348 ? 45.097 59.848 33.765 1.00 19.39 348 ALA A C 1
ATOM 2571 O O . ALA A 1 348 ? 44.726 59.197 32.786 1.00 21.23 348 ALA A O 1
ATOM 2573 N N . ILE A 1 349 ? 45.617 61.069 33.662 1.00 19.39 349 ILE A N 1
ATOM 2574 C CA . ILE A 1 349 ? 45.814 61.686 32.362 1.00 18.27 349 ILE A CA 1
ATOM 2575 C C . ILE A 1 349 ? 46.834 60.875 31.557 1.00 19.82 349 ILE A C 1
ATOM 2576 O O . ILE A 1 349 ? 46.609 60.555 30.384 1.00 20.47 349 ILE A O 1
ATOM 2581 N N . ALA A 1 350 ? 47.946 60.530 32.199 1.00 18.82 350 ALA A N 1
ATOM 2582 C CA . ALA A 1 350 ? 48.994 59.749 31.559 1.00 19.83 350 ALA A CA 1
ATOM 2583 C C . ALA A 1 350 ? 48.439 58.387 31.137 1.00 21.08 350 ALA A C 1
ATOM 2584 O O . ALA A 1 350 ? 48.747 57.888 30.051 1.00 22.95 350 ALA A O 1
ATOM 2586 N N . THR A 1 351 ? 47.610 57.796 31.994 1.00 22.34 351 THR A N 1
ATOM 2587 C CA . THR A 1 351 ? 47.022 56.487 31.713 1.00 22.12 351 THR A CA 1
ATOM 2588 C C . THR A 1 351 ? 46.056 56.552 30.535 1.00 24.38 351 THR A C 1
ATOM 2589 O O . THR A 1 351 ? 46.005 55.640 29.712 1.00 23.97 351 THR A O 1
ATOM 2593 N N . VAL A 1 352 ? 45.286 57.631 30.453 1.00 23.55 352 VAL A N 1
ATOM 2594 C CA . VAL A 1 352 ? 44.353 57.805 29.347 1.00 26.52 352 VAL A CA 1
ATOM 2595 C C . VAL A 1 352 ? 45.133 58.060 28.056 1.00 26.20 352 VAL A C 1
ATOM 2596 O O . VAL A 1 352 ? 44.734 57.597 26.991 1.00 27.35 352 VAL A O 1
ATOM 2600 N N . GLN A 1 353 ? 46.249 58.786 28.165 1.00 27.64 353 GLN A N 1
ATOM 2601 C CA . GLN A 1 353 ? 47.091 59.106 27.007 1.00 25.75 353 GLN A CA 1
ATOM 2602 C C . GLN A 1 353 ? 47.764 57.858 26.432 1.00 26.29 353 GLN A C 1
ATOM 2603 O O . GLN A 1 353 ? 47.954 57.755 25.221 1.00 25.69 353 GLN A O 1
ATOM 2609 N N . ALA A 1 354 ? 48.131 56.918 27.298 1.00 26.03 354 ALA A N 1
ATOM 2610 C CA . ALA A 1 354 ? 48.767 55.684 26.847 1.00 27.43 354 ALA A CA 1
ATOM 2611 C C . ALA A 1 354 ? 47.783 54.830 26.039 1.00 27.12 354 ALA A C 1
ATOM 2612 O O . ALA A 1 354 ? 48.178 54.172 25.082 1.00 25.79 354 ALA A O 1
ATOM 2614 N N . LEU A 1 355 ? 46.511 54.833 26.434 1.00 28.07 355 LEU A N 1
ATOM 2615 C CA . LEU A 1 355 ? 45.489 54.061 25.724 1.00 27.83 355 LEU A CA 1
ATOM 2616 C C . LEU A 1 355 ? 45.178 54.691 24.374 1.00 28.53 355 LEU A C 1
ATOM 2617 O O . LEU A 1 355 ? 45.134 54.015 23.345 1.00 29.87 355 LEU A O 1
ATOM 2622 N N . TYR A 1 356 ? 44.947 55.998 24.402 1.00 27.68 356 TYR A N 1
ATOM 2623 C CA . TYR A 1 356 ? 44.626 56.789 23.222 1.00 28.27 356 TYR A CA 1
ATOM 2624 C C . TYR A 1 356 ? 45.739 56.785 22.157 1.00 28.78 356 TYR A C 1
ATOM 2625 O O . TYR A 1 356 ? 45.475 56.591 20.970 1.00 27.54 356 TYR A O 1
ATOM 2634 N N . HIS A 1 357 ? 46.980 57.000 22.587 1.00 28.66 357 HIS A N 1
ATOM 2635 C CA . HIS A 1 357 ? 48.133 57.055 21.680 1.00 29.15 357 HIS A CA 1
ATOM 2636 C C . HIS A 1 357 ? 48.771 55.702 21.349 1.00 29.98 357 HIS A C 1
ATOM 2637 O O . HIS A 1 357 ? 49.556 55.596 20.405 1.00 29.78 357 HIS A O 1
ATOM 2644 N N . GLY A 1 358 ? 48.451 54.675 22.129 1.00 29.70 358 GLY A N 1
ATOM 2645 C CA . GLY A 1 358 ? 49.022 53.367 21.873 1.00 30.27 358 GLY A CA 1
ATOM 2646 C C . GLY A 1 358 ? 50.501 53.262 22.198 1.00 30.93 358 GLY A C 1
ATOM 2647 O O . GLY A 1 358 ? 51.228 52.488 21.569 1.00 31.69 358 GLY A O 1
ATOM 2648 N N . VAL A 1 359 ? 50.955 54.050 23.167 1.00 29.30 359 VAL A N 1
ATOM 2649 C CA . VAL A 1 359 ? 52.349 54.021 23.597 1.00 28.73 359 VAL A CA 1
ATOM 2650 C C . VAL A 1 359 ? 52.320 54.058 25.120 1.00 29.46 359 VAL A C 1
ATOM 2651 O O . VAL A 1 359 ? 51.553 54.821 25.718 1.00 28.63 359 VAL A O 1
ATOM 2655 N N . ILE A 1 360 ? 53.143 53.221 25.742 1.00 26.90 360 ILE A N 1
ATOM 2656 C CA . ILE A 1 360 ? 53.202 53.146 27.193 1.00 26.77 360 ILE A CA 1
ATOM 2657 C C . ILE A 1 360 ? 54.352 53.984 27.721 1.00 26.91 360 ILE A C 1
ATOM 2658 O O . ILE A 1 360 ? 55.499 53.822 27.292 1.00 25.44 360 ILE A O 1
ATOM 2663 N N . PRO A 1 361 ? 54.061 54.892 28.667 1.00 27.28 361 PRO A N 1
ATOM 2664 C CA . PRO A 1 361 ? 55.098 55.752 29.245 1.00 29.48 361 PRO A CA 1
ATOM 2665 C C . PRO A 1 361 ? 56.072 54.913 30.065 1.00 28.32 361 PRO A C 1
ATOM 2666 O O . PRO A 1 361 ? 55.678 53.921 30.673 1.00 28.32 361 PRO A O 1
ATOM 2670 N N . PRO A 1 362 ? 57.355 55.308 30.095 1.00 29.97 362 PRO A N 1
ATOM 2671 C CA . PRO A 1 362 ? 58.405 54.592 30.831 1.00 30.44 362 PRO A CA 1
ATOM 2672 C C . PRO A 1 362 ? 58.563 54.947 32.304 1.00 30.77 362 PRO A C 1
ATOM 2673 O O . PRO A 1 362 ? 58.039 55.953 32.789 1.00 29.53 362 PRO A O 1
ATOM 2677 N N . THR A 1 363 ? 59.310 54.101 33.001 1.00 30.21 363 THR A N 1
ATOM 2678 C CA . THR A 1 363 ? 59.631 54.326 34.397 1.00 29.79 363 THR A CA 1
ATOM 2679 C C . THR A 1 363 ? 61.113 54.630 34.273 1.00 30.34 363 THR A C 1
ATOM 2680 O O . THR A 1 363 ? 61.921 53.711 34.107 1.00 30.65 363 THR A O 1
ATOM 2684 N N . ILE A 1 364 ? 61.481 55.907 34.310 1.00 29.19 364 ILE A N 1
ATOM 2685 C CA . ILE A 1 364 ? 62.896 56.255 34.189 1.00 28.79 364 ILE A CA 1
ATOM 2686 C C . ILE A 1 364 ? 63.676 55.937 35.465 1.00 27.25 364 ILE A C 1
ATOM 2687 O O . ILE A 1 364 ? 63.097 55.569 36.488 1.00 27.67 364 ILE A O 1
ATOM 2692 N N . ASN A 1 365 ? 64.997 56.068 35.385 1.00 27.88 365 ASN A N 1
ATOM 2693 C CA . ASN A 1 365 ? 65.894 55.820 36.508 1.00 25.84 365 ASN A CA 1
ATOM 2694 C C . ASN A 1 365 ? 65.932 54.365 36.965 1.00 28.39 365 ASN A C 1
ATOM 2695 O O . ASN A 1 365 ? 66.470 54.059 38.031 1.00 27.57 365 ASN A O 1
ATOM 2700 N N . LEU A 1 366 ? 65.363 53.474 36.162 1.00 29.61 366 LEU A N 1
ATOM 2701 C CA . LEU A 1 366 ? 65.344 52.050 36.483 1.00 32.20 366 LEU A CA 1
ATOM 2702 C C . LEU A 1 366 ? 66.721 51.451 36.156 1.00 34.28 366 LEU A C 1
ATOM 2703 O O . LEU A 1 366 ? 66.832 50.481 35.406 1.00 33.46 366 LEU A O 1
ATOM 2708 N N . GLU A 1 367 ? 67.765 52.044 36.728 1.00 35.61 367 GLU A N 1
ATOM 2709 C CA . GLU A 1 367 ? 69.140 51.609 36.508 1.00 38.80 367 GLU A CA 1
ATOM 2710 C C . GLU A 1 367 ? 69.470 50.304 37.235 1.00 39.40 367 GLU A C 1
ATOM 2711 O O . GLU A 1 367 ? 70.052 49.386 36.655 1.00 39.50 367 GLU A O 1
ATOM 2717 N N . ASP A 1 368 ? 69.092 50.237 38.508 1.00 39.99 368 ASP A N 1
ATOM 2718 C CA . ASP A 1 368 ? 69.340 49.067 39.348 1.00 40.45 368 ASP A CA 1
ATOM 2719 C C . ASP A 1 368 ? 68.018 48.435 39.762 1.00 39.72 368 ASP A C 1
ATOM 2720 O O . ASP A 1 368 ? 67.623 48.510 40.925 1.00 40.33 368 ASP A O 1
ATOM 2725 N N . PRO A 1 369 ? 67.315 47.801 38.813 1.00 39.14 369 PRO A N 1
ATOM 2726 C CA . PRO A 1 369 ? 66.032 47.173 39.141 1.00 38.34 369 PRO A CA 1
ATOM 2727 C C . PRO A 1 369 ? 66.143 46.136 40.250 1.00 38.15 369 PRO A C 1
ATOM 2728 O O . PRO A 1 369 ? 67.138 45.415 40.338 1.00 37.30 369 PRO A O 1
ATOM 2732 N N . ASP A 1 370 ? 65.120 46.084 41.099 1.00 36.87 370 ASP A N 1
ATOM 2733 C CA . ASP A 1 370 ? 65.066 45.142 42.211 1.00 38.41 370 ASP A CA 1
ATOM 2734 C C . ASP A 1 370 ? 64.550 43.798 41.698 1.00 38.03 370 ASP A C 1
ATOM 2735 O O . ASP A 1 370 ? 63.428 43.705 41.205 1.00 36.77 370 ASP A O 1
ATOM 2740 N N . PRO A 1 371 ? 65.363 42.737 41.819 1.00 38.32 371 PRO A N 1
ATOM 2741 C CA . PRO A 1 371 ? 64.971 41.400 41.356 1.00 38.03 371 PRO A CA 1
ATOM 2742 C C . PRO A 1 371 ? 63.778 40.777 42.082 1.00 38.24 371 PRO A C 1
ATOM 2743 O O . PRO A 1 371 ? 63.087 39.932 41.529 1.00 36.56 371 PRO A O 1
ATOM 2747 N N . GLU A 1 372 ? 63.541 41.188 43.322 1.00 40.95 372 GLU A N 1
ATOM 2748 C CA . GLU A 1 372 ? 62.421 40.653 44.087 1.00 43.00 372 GLU A CA 1
ATOM 2749 C C . GLU A 1 372 ? 61.082 41.058 43.461 1.00 43.25 372 GLU A C 1
ATOM 2750 O O . GLU A 1 372 ? 60.059 40.409 43.688 1.00 42.38 372 GLU A O 1
ATOM 2756 N N . LEU A 1 373 ? 61.099 42.133 42.677 1.00 43.34 373 LEU A N 1
ATOM 2757 C CA . LEU A 1 373 ? 59.898 42.642 42.011 1.00 43.47 373 LEU A CA 1
ATOM 2758 C C . LEU A 1 373 ? 60.004 42.339 40.513 1.00 43.35 373 LEU A C 1
ATOM 2759 O O . LEU A 1 373 ? 60.324 43.219 39.715 1.00 44.11 373 LEU A O 1
ATOM 2764 N N . ASP A 1 374 ? 59.723 41.097 40.137 1.00 42.45 374 ASP A N 1
ATOM 2765 C CA . ASP A 1 374 ? 59.835 40.673 38.743 1.00 42.37 374 ASP A CA 1
ATOM 2766 C C . ASP A 1 374 ? 58.674 41.034 37.821 1.00 40.82 374 ASP A C 1
ATOM 2767 O O . ASP A 1 374 ? 57.980 40.157 37.302 1.00 41.11 374 ASP A O 1
ATOM 2772 N N . LEU A 1 375 ? 58.466 42.328 37.613 1.00 38.48 375 LEU A N 1
ATOM 2773 C CA . LEU A 1 375 ? 57.410 42.785 36.725 1.00 35.90 375 LEU A CA 1
ATOM 2774 C C . LEU A 1 375 ? 58.057 43.639 35.649 1.00 34.75 375 LEU A C 1
ATOM 2775 O O . LEU A 1 375 ? 59.155 44.160 35.839 1.00 33.57 375 LEU A O 1
ATOM 2780 N N . ASP A 1 376 ? 57.381 43.771 34.515 1.00 33.38 376 ASP A N 1
ATOM 2781 C CA . ASP A 1 376 ? 57.899 44.575 33.418 1.00 31.63 376 ASP A CA 1
ATOM 2782 C C . ASP A 1 376 ? 57.587 46.041 33.728 1.00 30.63 376 ASP A C 1
ATOM 2783 O O . ASP A 1 376 ? 56.452 46.479 33.562 1.00 27.07 376 ASP A O 1
ATOM 2788 N N . PHE A 1 377 ? 58.601 46.791 34.162 1.00 31.37 377 PHE A N 1
ATOM 2789 C CA . PHE A 1 377 ? 58.421 48.198 34.515 1.00 31.66 377 PHE A CA 1
ATOM 2790 C C . PHE A 1 377 ? 58.663 49.220 33.400 1.00 32.54 377 PHE A C 1
ATOM 2791 O O . PHE A 1 377 ? 58.800 50.418 33.665 1.00 32.04 377 PHE A O 1
ATOM 2799 N N . VAL A 1 378 ? 58.713 48.744 32.158 1.00 32.56 378 VAL A N 1
ATOM 2800 C CA . VAL A 1 378 ? 58.888 49.605 30.990 1.00 31.93 378 VAL A CA 1
ATOM 2801 C C . VAL A 1 378 ? 59.988 50.673 31.127 1.00 33.73 378 VAL A C 1
ATOM 2802 O O . VAL A 1 378 ? 59.707 51.869 31.261 1.00 31.65 378 VAL A O 1
ATOM 2806 N N . PRO A 1 379 ? 61.262 50.253 31.089 1.00 34.97 379 PRO A N 1
ATOM 2807 C CA . PRO A 1 379 ? 62.365 51.212 31.209 1.00 36.43 379 PRO A CA 1
ATOM 2808 C C . PRO A 1 379 ? 62.403 52.219 30.058 1.00 37.92 379 PRO A C 1
ATOM 2809 O O . PRO A 1 379 ? 62.993 53.296 30.179 1.00 37.68 379 PRO A O 1
ATOM 2813 N N . GLU A 1 380 ? 61.763 51.859 28.948 1.00 40.40 380 GLU A N 1
ATOM 2814 C CA . GLU A 1 380 ? 61.693 52.707 27.760 1.00 41.39 380 GLU A CA 1
ATOM 2815 C C . GLU A 1 380 ? 60.277 52.698 27.175 1.00 40.74 380 GLU A C 1
ATOM 2816 O O . GLU A 1 380 ? 59.579 51.689 27.247 1.00 39.69 380 GLU A O 1
ATOM 2822 N N . PRO A 1 381 ? 59.835 53.832 26.596 1.00 40.46 381 PRO A N 1
ATOM 2823 C CA . PRO A 1 381 ? 58.499 53.938 26.001 1.00 41.16 381 PRO A CA 1
ATOM 2824 C C . PRO A 1 381 ? 58.264 52.775 25.048 1.00 41.26 381 PRO A C 1
ATOM 2825 O O . PRO A 1 381 ? 59.165 52.397 24.300 1.00 40.76 381 PRO A O 1
ATOM 2829 N N . ARG A 1 382 ? 57.060 52.215 25.062 1.00 40.79 382 ARG A N 1
ATOM 2830 C CA . ARG A 1 382 ? 56.774 51.084 24.193 1.00 41.47 382 ARG A CA 1
ATOM 2831 C C . ARG A 1 382 ? 55.446 51.159 23.454 1.00 41.81 382 ARG A C 1
ATOM 2832 O O . ARG A 1 382 ? 54.399 51.399 24.054 1.00 39.87 382 ARG A O 1
ATOM 2840 N N . GLU A 1 383 ? 55.507 50.947 22.141 1.00 43.57 383 GLU A N 1
ATOM 2841 C CA . GLU A 1 383 ? 54.316 50.946 21.299 1.00 45.38 383 GLU A CA 1
ATOM 2842 C C . GLU A 1 383 ? 53.521 49.711 21.689 1.00 44.54 383 GLU A C 1
ATOM 2843 O O . GLU A 1 383 ? 54.012 48.588 21.568 1.00 44.67 383 GLU A O 1
ATOM 2849 N N . ALA A 1 384 ? 52.300 49.919 22.162 1.00 44.68 384 ALA A N 1
ATOM 2850 C CA . ALA A 1 384 ? 51.445 48.815 22.575 1.00 44.25 384 ALA A CA 1
ATOM 2851 C C . ALA A 1 384 ? 49.991 49.255 22.562 1.00 44.27 384 ALA A C 1
ATOM 2852 O O . ALA A 1 384 ? 49.662 50.358 23.000 1.00 45.30 384 ALA A O 1
ATOM 2854 N N . LYS A 1 385 ? 49.126 48.387 22.053 1.00 43.87 385 LYS A N 1
ATOM 2855 C CA . LYS A 1 385 ? 47.702 48.673 21.962 1.00 44.35 385 LYS A CA 1
ATOM 2856 C C . LYS A 1 385 ? 46.911 47.868 22.993 1.00 44.24 385 LYS A C 1
ATOM 2857 O O . LYS A 1 385 ? 46.404 46.783 22.694 1.00 45.58 385 LYS A O 1
ATOM 2863 N N . VAL A 1 386 ? 46.802 48.396 24.207 1.00 41.41 386 VAL A N 1
ATOM 2864 C CA . VAL A 1 386 ? 46.059 47.706 25.253 1.00 38.73 386 VAL A CA 1
ATOM 2865 C C . VAL A 1 386 ? 44.580 48.093 25.215 1.00 36.69 386 VAL A C 1
ATOM 2866 O O . VAL A 1 386 ? 44.220 49.171 24.744 1.00 36.16 386 VAL A O 1
ATOM 2870 N N . ASP A 1 387 ? 43.726 47.201 25.701 1.00 35.56 387 ASP A N 1
ATOM 2871 C CA . ASP A 1 387 ? 42.285 47.451 25.729 1.00 33.27 387 ASP A CA 1
ATOM 2872 C C . ASP A 1 387 ? 41.864 47.987 27.088 1.00 31.80 387 ASP A C 1
ATOM 2873 O O . ASP A 1 387 ? 40.922 48.772 27.189 1.00 29.68 387 ASP A O 1
ATOM 2878 N N . TYR A 1 388 ? 42.571 47.547 28.127 1.00 29.94 388 TYR A N 1
ATOM 2879 C CA . TYR A 1 388 ? 42.286 47.954 29.498 1.00 30.40 388 TYR A CA 1
ATOM 2880 C C . TYR A 1 388 ? 43.556 48.275 30.298 1.00 30.65 388 TYR A C 1
ATOM 2881 O O . TYR A 1 388 ? 44.612 47.638 30.129 1.00 28.26 388 TYR A O 1
ATOM 2890 N N . ALA A 1 389 ? 43.435 49.263 31.180 1.00 28.50 389 ALA A N 1
ATOM 2891 C CA . ALA A 1 389 ? 44.545 49.696 32.019 1.00 26.33 389 ALA A CA 1
ATOM 2892 C C . ALA A 1 389 ? 44.042 50.194 33.370 1.00 27.24 389 ALA A C 1
ATOM 2893 O O . ALA A 1 389 ? 42.930 50.736 33.473 1.00 24.50 389 ALA A O 1
ATOM 2895 N N . LEU A 1 390 ? 44.855 50.004 34.407 1.00 24.49 390 LEU A N 1
ATOM 2896 C CA . LEU A 1 390 ? 44.493 50.477 35.736 1.00 23.83 390 LEU A CA 1
ATOM 2897 C C . LEU A 1 390 ? 45.400 51.634 36.140 1.00 23.31 390 LEU A C 1
ATOM 2898 O O . LEU A 1 390 ? 46.526 51.760 35.644 1.00 25.29 390 LEU A O 1
ATOM 2903 N N . SER A 1 391 ? 44.892 52.472 37.036 1.00 22.15 391 SER A N 1
ATOM 2904 C CA . SER A 1 391 ? 45.625 53.603 37.579 1.00 23.99 391 SER A CA 1
ATOM 2905 C C . SER A 1 391 ? 45.526 53.456 39.096 1.00 23.48 391 SER A C 1
ATOM 2906 O O . SER A 1 391 ? 44.448 53.599 39.663 1.00 21.11 391 SER A O 1
ATOM 2909 N N . ASN A 1 392 ? 46.650 53.173 39.751 1.00 24.18 392 ASN A N 1
ATOM 2910 C CA . ASN A 1 392 ? 46.652 52.965 41.197 1.00 22.01 392 ASN A CA 1
ATOM 2911 C C . ASN A 1 392 ? 47.016 54.166 42.060 1.00 22.72 392 ASN A C 1
ATOM 2912 O O . ASN A 1 392 ? 47.849 54.989 41.689 1.00 22.46 392 ASN A O 1
ATOM 2917 N N . SER A 1 393 ? 46.390 54.232 43.232 1.00 23.47 393 SER A N 1
ATOM 2918 C CA . SER A 1 393 ? 46.635 55.286 44.211 1.00 25.42 393 SER A CA 1
ATOM 2919 C C . SER A 1 393 ? 46.401 54.710 45.608 1.00 26.72 393 SER A C 1
ATOM 2920 O O . SER A 1 393 ? 45.255 54.474 46.000 1.00 25.46 393 SER A O 1
ATOM 2923 N N . PHE A 1 394 ? 47.496 54.483 46.342 1.00 26.68 394 PHE A N 1
ATOM 2924 C CA . PHE A 1 394 ? 47.462 53.909 47.692 1.00 28.07 394 PHE A CA 1
ATOM 2925 C C . PHE A 1 394 ? 48.063 54.902 48.680 1.00 28.72 394 PHE A C 1
ATOM 2926 O O . PHE A 1 394 ? 49.267 54.900 48.920 1.00 32.86 394 PHE A O 1
ATOM 2934 N N . ALA A 1 395 ? 47.190 55.706 49.278 1.00 30.11 395 ALA A N 1
ATOM 2935 C CA . ALA A 1 395 ? 47.542 56.802 50.182 1.00 30.07 395 ALA A CA 1
ATOM 2936 C C . ALA A 1 395 ? 47.833 56.601 51.664 1.00 29.39 395 ALA A C 1
ATOM 2937 O O . ALA A 1 395 ? 47.584 55.546 52.240 1.00 29.67 395 ALA A O 1
ATOM 2939 N N . PHE A 1 396 ? 48.356 57.671 52.262 1.00 29.53 396 PHE A N 1
ATOM 2940 C CA . PHE A 1 396 ? 48.651 57.736 53.688 1.00 29.11 396 PHE A CA 1
ATOM 2941 C C . PHE A 1 396 ? 47.270 57.642 54.337 1.00 29.34 396 PHE A C 1
ATOM 2942 O O . PHE A 1 396 ? 46.316 58.265 53.861 1.00 29.14 396 PHE A O 1
ATOM 2950 N N . GLY A 1 397 ? 47.163 56.878 55.418 1.00 28.11 397 GLY A N 1
ATOM 2951 C CA . GLY A 1 397 ? 45.879 56.723 56.080 1.00 27.78 397 GLY A CA 1
ATOM 2952 C C . GLY A 1 397 ? 45.336 55.344 55.774 1.00 27.14 397 GLY A C 1
ATOM 2953 O O . GLY A 1 397 ? 44.698 54.712 56.614 1.00 28.97 397 GLY A O 1
ATOM 2954 N N . GLY A 1 398 ? 45.610 54.872 54.562 1.00 25.41 398 GLY A N 1
ATOM 2955 C CA . GLY A 1 398 ? 45.152 53.558 54.153 1.00 22.89 398 GLY A CA 1
ATOM 2956 C C . GLY A 1 398 ? 44.122 53.596 53.045 1.00 22.22 398 GLY A C 1
ATOM 2957 O O . GLY A 1 398 ? 43.571 52.557 52.672 1.00 21.98 398 GLY A O 1
ATOM 2958 N N . HIS A 1 399 ? 43.868 54.791 52.510 1.00 19.78 399 HIS A N 1
ATOM 2959 C CA . HIS A 1 399 ? 42.892 54.968 51.442 1.00 20.53 399 HIS A CA 1
ATOM 2960 C C . HIS A 1 399 ? 43.444 54.457 50.112 1.00 20.69 399 HIS A C 1
ATOM 2961 O O . HIS A 1 399 ? 44.478 54.931 49.634 1.00 21.15 399 HIS A O 1
ATOM 2968 N N . ASN A 1 400 ? 42.742 53.494 49.521 1.00 19.86 400 ASN A N 1
ATOM 2969 C CA . ASN A 1 400 ? 43.149 52.910 48.254 1.00 19.76 400 ASN A CA 1
ATOM 2970 C C . ASN A 1 400 ? 42.071 53.186 47.2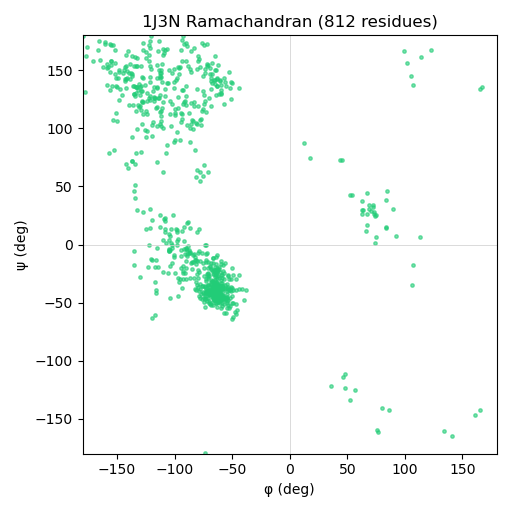25 1.00 20.87 400 ASN A C 1
ATOM 2971 O O . ASN A 1 400 ? 40.901 52.885 47.448 1.00 22.08 400 ASN A O 1
ATOM 2976 N N . ALA A 1 401 ? 42.473 53.772 46.105 1.00 20.19 401 ALA A N 1
ATOM 2977 C CA . ALA A 1 401 ? 41.545 54.093 45.033 1.00 22.00 401 ALA A CA 1
ATOM 2978 C C . ALA A 1 401 ? 42.178 53.674 43.710 1.00 21.83 401 ALA A C 1
ATOM 2979 O O . ALA A 1 401 ? 43.331 54.012 43.421 1.00 22.97 401 ALA A O 1
ATOM 2981 N N . VAL A 1 402 ? 41.417 52.934 42.917 1.00 22.65 402 VAL A N 1
ATOM 2982 C CA . VAL A 1 402 ? 41.879 52.445 41.626 1.00 21.79 402 VAL A CA 1
ATOM 2983 C C . VAL A 1 402 ? 40.877 52.762 40.514 1.00 22.65 402 VAL A C 1
ATOM 2984 O O . VAL A 1 402 ? 39.666 52.605 40.688 1.00 21.11 402 VAL A O 1
ATOM 2988 N N . LEU A 1 403 ? 41.391 53.219 39.376 1.00 21.48 403 LEU A N 1
ATOM 2989 C CA . LEU A 1 403 ? 40.544 53.528 38.240 1.00 22.30 403 LEU A CA 1
ATOM 2990 C C . LEU A 1 403 ? 40.891 52.566 37.115 1.00 21.98 403 LEU A C 1
ATOM 2991 O O . LEU A 1 403 ? 42.058 52.201 36.934 1.00 22.29 403 LEU A O 1
ATOM 2996 N N . ALA A 1 404 ? 39.868 52.154 36.377 1.00 21.10 404 ALA A N 1
ATOM 2997 C CA . ALA A 1 404 ? 40.027 51.250 35.251 1.00 22.07 404 ALA A CA 1
ATOM 2998 C C . ALA A 1 404 ? 39.579 51.975 33.990 1.00 22.78 404 ALA A C 1
ATOM 2999 O O . ALA A 1 404 ? 38.443 52.449 33.899 1.00 21.57 404 ALA A O 1
ATOM 3001 N N . PHE A 1 405 ? 40.477 52.047 33.014 1.00 23.20 405 PHE A N 1
ATOM 3002 C CA . PHE A 1 405 ? 40.190 52.716 31.757 1.00 24.73 405 PHE A CA 1
ATOM 3003 C C . PHE A 1 405 ? 40.111 51.728 30.604 1.00 25.05 405 PHE A C 1
ATOM 3004 O O . PHE A 1 405 ? 40.845 50.743 30.559 1.00 26.06 405 PHE A O 1
ATOM 3012 N N . LYS A 1 406 ? 39.210 52.001 29.668 1.00 28.69 406 LYS A N 1
ATOM 3013 C CA . LYS A 1 406 ? 39.032 51.139 28.505 1.00 31.88 406 LYS A CA 1
ATOM 3014 C C . LYS A 1 406 ? 39.317 51.897 27.215 1.00 32.93 406 LYS A C 1
ATOM 3015 O O . LYS A 1 406 ? 38.834 53.013 27.026 1.00 32.71 406 LYS A O 1
ATOM 3021 N N . ARG A 1 407 ? 40.110 51.289 26.336 1.00 34.25 407 ARG A N 1
ATOM 3022 C CA . ARG A 1 407 ? 40.445 51.902 25.055 1.00 35.22 407 ARG A CA 1
ATOM 3023 C C . ARG A 1 407 ? 39.212 51.912 24.159 1.00 36.30 407 ARG A C 1
ATOM 3024 O O . ARG A 1 407 ? 38.584 50.878 23.932 1.00 33.64 407 ARG A O 1
ATOM 3032 N N . VAL A 1 408 ? 38.866 53.093 23.660 1.00 37.64 408 VAL A N 1
ATOM 3033 C CA . VAL A 1 408 ? 37.712 53.248 22.786 1.00 39.26 408 VAL A CA 1
ATOM 3034 C C . VAL A 1 408 ? 38.172 53.162 21.331 1.00 40.29 408 VAL A C 1
ATOM 3035 O O . VAL A 1 408 ? 39.403 53.168 21.106 1.00 43.53 408 VAL A O 1
ATOM 3040 N N . MET B 1 1 ? 18.362 49.637 42.841 1.00 42.95 1 MET B N 1
ATOM 3041 C CA . MET B 1 1 ? 19.167 50.182 43.973 1.00 43.08 1 MET B CA 1
ATOM 3042 C C . MET B 1 1 ? 18.503 49.851 45.299 1.00 41.35 1 MET B C 1
ATOM 3043 O O . MET B 1 1 ? 17.317 50.135 45.507 1.00 41.29 1 MET B O 1
ATOM 3048 N N . ARG B 1 2 ? 19.275 49.253 46.196 1.00 38.50 2 ARG B N 1
ATOM 3049 C CA . ARG B 1 2 ? 18.766 48.885 47.503 1.00 35.51 2 ARG B CA 1
ATOM 3050 C C . ARG B 1 2 ? 18.334 50.136 48.245 1.00 34.41 2 ARG B C 1
ATOM 3051 O O . ARG B 1 2 ? 18.816 51.233 47.961 1.00 33.33 2 ARG B O 1
ATOM 3059 N N . ARG B 1 3 ? 17.397 49.975 49.171 1.00 32.43 3 ARG B N 1
ATOM 3060 C CA . ARG B 1 3 ? 16.949 51.090 49.989 1.00 31.36 3 ARG B CA 1
ATOM 3061 C C . ARG B 1 3 ? 18.017 51.227 51.077 1.00 28.16 3 ARG B C 1
ATOM 3062 O O . ARG B 1 3 ? 18.668 50.243 51.433 1.00 28.22 3 ARG B O 1
ATOM 3070 N N . VAL B 1 4 ? 18.211 52.435 51.590 1.00 25.99 4 VAL B N 1
ATOM 3071 C CA . VAL B 1 4 ? 19.191 52.651 52.646 1.00 24.01 4 VAL B CA 1
ATOM 3072 C C . VAL B 1 4 ? 18.484 53.285 53.834 1.00 24.98 4 VAL B C 1
ATOM 3073 O O . VAL B 1 4 ? 17.732 54.253 53.684 1.00 24.97 4 VAL B O 1
ATOM 3077 N N . VAL B 1 5 ? 18.708 52.721 55.017 1.00 23.00 5 VAL B N 1
ATOM 3078 C CA . VAL B 1 5 ? 18.083 53.236 56.221 1.00 23.13 5 VAL B CA 1
ATOM 3079 C C . VAL B 1 5 ? 19.137 53.613 57.245 1.00 21.73 5 VAL B C 1
ATOM 3080 O O . VAL B 1 5 ? 20.292 53.214 57.139 1.00 22.40 5 VAL B O 1
ATOM 3084 N N . VAL B 1 6 ? 18.719 54.399 58.227 1.00 20.12 6 VAL B N 1
ATOM 3085 C CA . VAL B 1 6 ? 19.583 54.850 59.302 1.00 20.77 6 VAL B CA 1
ATOM 3086 C C . VAL B 1 6 ? 19.297 53.944 60.496 1.00 20.59 6 VAL B C 1
ATOM 3087 O O . VAL B 1 6 ? 18.182 53.938 61.012 1.00 21.22 6 VAL B O 1
ATOM 3091 N N . THR B 1 7 ? 20.298 53.185 60.936 1.00 21.86 7 THR B N 1
ATOM 3092 C CA . THR B 1 7 ? 20.105 52.269 62.055 1.00 22.46 7 THR B CA 1
ATOM 3093 C C . THR B 1 7 ? 20.904 52.570 63.316 1.00 23.66 7 THR B C 1
ATOM 3094 O O . THR B 1 7 ? 20.757 51.875 64.328 1.00 21.92 7 THR B O 1
ATOM 3098 N N . GLY B 1 8 ? 21.746 53.598 63.263 1.00 22.06 8 GLY B N 1
ATOM 3099 C CA . GLY B 1 8 ? 22.538 53.953 64.422 1.00 22.39 8 GLY B CA 1
ATOM 3100 C C . GLY B 1 8 ? 22.840 55.437 64.405 1.00 23.49 8 GLY B C 1
ATOM 3101 O O . GLY B 1 8 ? 23.057 56.017 63.339 1.00 24.45 8 GLY B O 1
ATOM 3102 N N . LEU B 1 9 ? 22.841 56.057 65.578 1.00 20.85 9 LEU B N 1
ATOM 3103 C CA . LEU B 1 9 ? 23.107 57.489 65.678 1.00 21.87 9 LEU B CA 1
ATOM 3104 C C . LEU B 1 9 ? 24.168 57.751 66.729 1.00 20.58 9 LEU B C 1
ATOM 3105 O O . LEU B 1 9 ? 23.992 57.420 67.901 1.00 22.18 9 LEU B O 1
ATOM 3110 N N . GLY B 1 10 ? 25.278 58.331 66.295 1.00 20.55 10 GLY B N 1
ATOM 3111 C CA . GLY B 1 10 ? 26.346 58.672 67.211 1.00 20.74 10 GLY B CA 1
ATOM 3112 C C . GLY B 1 10 ? 26.409 60.187 67.277 1.00 19.26 10 GLY B C 1
ATOM 3113 O O . GLY B 1 10 ? 26.870 60.830 66.336 1.00 16.31 10 GLY B O 1
ATOM 3114 N N . ALA B 1 11 ? 25.953 60.766 68.382 1.00 19.89 11 ALA B N 1
ATOM 3115 C CA . ALA B 1 11 ? 25.962 62.216 68.503 1.00 21.68 11 ALA B CA 1
ATOM 3116 C C . ALA B 1 11 ? 26.838 62.729 69.627 1.00 21.28 11 ALA B C 1
ATOM 3117 O O . ALA B 1 11 ? 26.703 62.313 70.783 1.00 20.99 11 ALA B O 1
ATOM 3119 N N . LEU B 1 12 ? 27.743 63.635 69.257 1.00 19.86 12 LEU B N 1
ATOM 3120 C CA . LEU B 1 12 ? 28.674 64.276 70.175 1.00 19.63 12 LEU B CA 1
ATOM 3121 C C . LEU B 1 12 ? 28.428 65.768 69.970 1.00 20.54 12 LEU B C 1
ATOM 3122 O O . LEU B 1 12 ? 29.041 66.387 69.098 1.00 18.64 12 LEU B O 1
ATOM 3127 N N . THR B 1 13 ? 27.532 66.335 70.780 1.00 21.94 13 THR B N 1
ATOM 3128 C CA . THR B 1 13 ? 27.154 67.740 70.656 1.00 19.02 13 THR B CA 1
ATOM 3129 C C . THR B 1 13 ? 27.303 68.611 71.901 1.00 20.56 13 THR B C 1
ATOM 3130 O O . THR B 1 13 ? 27.463 68.114 73.015 1.00 21.25 13 THR B O 1
ATOM 3134 N N . PRO B 1 14 ? 27.251 69.945 71.714 1.00 18.82 14 PRO B N 1
ATOM 3135 C CA . PRO B 1 14 ? 27.357 70.963 72.762 1.00 18.97 14 PRO B CA 1
ATOM 3136 C C . PRO B 1 14 ? 26.257 70.851 73.827 1.00 18.65 14 PRO B C 1
ATOM 3137 O O . PRO B 1 14 ? 26.374 71.431 74.900 1.00 20.11 14 PRO B O 1
ATOM 3141 N N . ILE B 1 15 ? 25.185 70.123 73.530 1.00 17.33 15 ILE B N 1
ATOM 3142 C CA . ILE B 1 15 ? 24.096 69.985 74.496 1.00 17.83 15 ILE B CA 1
ATOM 3143 C C . ILE B 1 15 ? 23.822 68.534 74.876 1.00 19.65 15 ILE B C 1
ATOM 3144 O O . ILE B 1 15 ? 22.787 68.217 75.459 1.00 18.79 15 ILE B O 1
ATOM 3149 N N . GLY B 1 16 ? 24.746 67.650 74.544 1.00 19.56 16 GLY B N 1
ATOM 3150 C CA . GLY B 1 16 ? 24.537 66.262 74.890 1.00 20.98 16 GLY B CA 1
ATOM 3151 C C . GLY B 1 16 ? 25.451 65.301 74.174 1.00 21.06 16 GLY B C 1
ATOM 3152 O O . GLY B 1 16 ? 25.671 65.420 72.967 1.00 21.35 16 GLY B O 1
ATOM 3153 N N . VAL B 1 17 ? 26.016 64.370 74.937 1.00 20.13 17 VAL B N 1
ATOM 3154 C CA . VAL B 1 17 ? 26.876 63.338 74.379 1.00 21.72 17 VAL B CA 1
ATOM 3155 C C . VAL B 1 17 ? 25.978 62.120 74.333 1.00 19.82 17 VAL B C 1
ATOM 3156 O O . VAL B 1 17 ? 25.480 61.688 75.366 1.00 20.98 17 VAL B O 1
ATOM 3160 N N . GLY B 1 18 ? 25.777 61.569 73.142 1.00 21.07 18 GLY B N 1
ATOM 3161 C CA . GLY B 1 18 ? 24.891 60.427 72.987 1.00 20.67 18 GLY B CA 1
ATOM 3162 C C . GLY B 1 18 ? 23.638 60.952 72.308 1.00 21.68 18 GLY B C 1
ATOM 3163 O O . GLY B 1 18 ? 23.145 62.027 72.671 1.00 19.02 18 GLY B O 1
ATOM 3164 N N . GLN B 1 19 ? 23.116 60.212 71.330 1.00 22.56 19 GLN B N 1
ATOM 3165 C CA . GLN B 1 19 ? 21.936 60.662 70.599 1.00 24.39 19 GLN B CA 1
ATOM 3166 C C . GLN B 1 19 ? 20.722 60.888 71.493 1.00 25.40 19 GLN B C 1
ATOM 3167 O O . GLN B 1 19 ? 19.920 61.784 71.230 1.00 25.29 19 GLN B O 1
ATOM 3173 N N . GLU B 1 20 ? 20.593 60.096 72.554 1.00 25.42 20 GLU B N 1
ATOM 3174 C CA . GLU B 1 20 ? 19.460 60.239 73.468 1.00 26.33 20 GLU B CA 1
ATOM 3175 C C . GLU B 1 20 ? 19.560 61.513 74.306 1.00 25.69 20 GLU B C 1
ATOM 3176 O O . GLU B 1 20 ? 18.576 62.244 74.442 1.00 23.57 20 GLU B O 1
ATOM 3182 N N . ALA B 1 21 ? 20.738 61.777 74.872 1.00 22.57 21 ALA B N 1
ATOM 3183 C CA . ALA B 1 21 ? 20.924 62.985 75.670 1.00 21.69 21 ALA B CA 1
ATOM 3184 C C . ALA B 1 21 ? 20.698 64.201 74.762 1.00 21.18 21 ALA B C 1
ATOM 3185 O O . ALA B 1 21 ? 20.139 65.211 75.182 1.00 19.76 21 ALA B O 1
ATOM 3187 N N . PHE B 1 22 ? 21.119 64.085 73.507 1.00 20.57 22 PHE B N 1
ATOM 3188 C CA . PHE B 1 22 ? 20.958 65.164 72.531 1.00 21.96 22 PHE B CA 1
ATOM 3189 C C . PHE B 1 22 ? 19.475 65.432 72.218 1.00 20.74 22 PHE B C 1
ATOM 3190 O O . PHE B 1 22 ? 19.066 66.581 72.078 1.00 18.41 22 PHE B O 1
ATOM 3198 N N . HIS B 1 23 ? 18.668 64.376 72.118 1.00 21.83 23 HIS B N 1
ATOM 3199 C CA . HIS B 1 23 ? 17.243 64.545 71.829 1.00 24.34 23 HIS B CA 1
ATOM 3200 C C . HIS B 1 23 ? 16.474 65.174 72.992 1.00 25.63 23 HIS B C 1
ATOM 3201 O O . HIS B 1 23 ? 15.622 66.046 72.781 1.00 26.27 23 HIS B O 1
ATOM 3208 N N . LYS B 1 24 ? 16.753 64.729 74.217 1.00 25.24 24 LYS B N 1
ATOM 3209 C CA . LYS B 1 24 ? 16.070 65.298 75.380 1.00 27.16 24 LYS B CA 1
ATOM 3210 C C . LYS B 1 24 ? 16.417 66.778 75.505 1.00 26.07 24 LYS B C 1
ATOM 3211 O O . LYS B 1 24 ? 15.578 67.596 75.859 1.00 23.49 24 LYS B O 1
ATOM 3217 N N . ALA B 1 25 ? 17.667 67.117 75.219 1.00 24.87 25 ALA B N 1
ATOM 3218 C CA . ALA B 1 25 ? 18.105 68.505 75.314 1.00 22.89 25 ALA B CA 1
ATOM 3219 C C . ALA B 1 25 ? 17.387 69.344 74.263 1.00 23.37 25 ALA B C 1
ATOM 3220 O O . ALA B 1 25 ? 16.972 70.470 74.527 1.00 25.62 25 ALA B O 1
ATOM 3222 N N . GLN B 1 26 ? 17.234 68.783 73.068 1.00 23.72 26 GLN B N 1
ATOM 3223 C CA . GLN B 1 26 ? 16.553 69.464 71.975 1.00 24.70 26 GLN B CA 1
ATOM 3224 C C . GLN B 1 26 ? 15.133 69.864 72.357 1.00 27.00 26 GLN B C 1
ATOM 3225 O O . GLN B 1 26 ? 14.733 71.010 72.175 1.00 27.03 26 GLN B O 1
ATOM 3231 N N . LEU B 1 27 ? 14.371 68.901 72.867 1.00 28.11 27 LEU B N 1
ATOM 3232 C CA . LEU B 1 27 ? 12.985 69.144 73.253 1.00 29.51 27 LEU B CA 1
ATOM 3233 C C . LEU B 1 27 ? 12.858 70.069 74.460 1.00 30.16 27 LEU B C 1
ATOM 3234 O O . LEU B 1 27 ? 11.804 70.670 74.681 1.00 30.94 27 LEU B O 1
ATOM 3239 N N . ALA B 1 28 ? 13.930 70.181 75.238 1.00 28.54 28 ALA B N 1
ATOM 3240 C CA . ALA B 1 28 ? 13.928 71.062 76.402 1.00 28.24 28 ALA B CA 1
ATOM 3241 C C . ALA B 1 28 ? 14.384 72.446 75.956 1.00 26.92 28 ALA B C 1
ATOM 3242 O O . ALA B 1 28 ? 14.388 73.388 76.745 1.00 26.69 28 ALA B O 1
ATOM 3244 N N . GLY B 1 29 ? 14.775 72.555 74.688 1.00 26.20 29 GLY B N 1
ATOM 3245 C CA . GLY B 1 29 ? 15.232 73.828 74.155 1.00 25.98 29 GLY B CA 1
ATOM 3246 C C . GLY B 1 29 ? 16.478 74.330 74.858 1.00 26.43 29 GLY B C 1
ATOM 3247 O O . GLY B 1 29 ? 16.632 75.527 75.081 1.00 25.99 29 GLY B O 1
ATOM 3248 N N . LYS B 1 30 ? 17.375 73.410 75.198 1.00 26.64 30 LYS B N 1
ATOM 3249 C CA . LYS B 1 30 ? 18.610 73.751 75.892 1.00 27.11 30 LYS B CA 1
ATOM 3250 C C . LYS B 1 30 ? 19.610 74.444 74.981 1.00 26.95 30 LYS B C 1
ATOM 3251 O O . LYS B 1 30 ? 19.670 74.170 73.782 1.00 25.27 30 LYS B O 1
ATOM 3257 N N . SER B 1 31 ? 20.404 75.338 75.556 1.00 24.89 31 SER B N 1
ATOM 3258 C CA . SER B 1 31 ? 21.420 76.035 74.779 1.00 24.95 31 SER B CA 1
ATOM 3259 C C . SER B 1 31 ? 22.786 75.470 75.152 1.00 22.99 31 SER B C 1
ATOM 3260 O O . SER B 1 31 ? 23.051 75.188 76.323 1.00 21.30 31 SER B O 1
ATOM 3263 N N . GLY B 1 32 ? 23.639 75.291 74.151 1.00 21.83 32 GLY B N 1
ATOM 3264 C CA . GLY B 1 32 ? 24.982 74.799 74.397 1.00 21.14 32 GLY B CA 1
ATOM 3265 C C . GLY B 1 32 ? 25.994 75.919 74.201 1.00 21.54 32 GLY B C 1
ATOM 3266 O O . GLY B 1 32 ? 27.201 75.674 74.117 1.00 20.72 32 GLY B O 1
ATOM 3267 N N . VAL B 1 33 ? 25.512 77.158 74.131 1.00 19.82 33 VAL B N 1
ATOM 3268 C CA . VAL B 1 33 ? 26.411 78.302 73.951 1.00 21.20 33 VAL B CA 1
ATOM 3269 C C . VAL B 1 33 ? 26.815 78.913 75.292 1.00 22.27 33 VAL B C 1
ATOM 3270 O O . VAL B 1 33 ? 25.969 79.155 76.148 1.00 24.93 33 VAL B O 1
ATOM 3274 N N . ARG B 1 34 ? 28.112 79.165 75.472 1.00 23.33 34 ARG B N 1
ATOM 3275 C CA . ARG B 1 34 ? 28.614 79.728 76.722 1.00 24.25 34 ARG B CA 1
ATOM 3276 C C . ARG B 1 34 ? 29.936 80.462 76.512 1.00 25.08 34 ARG B C 1
ATOM 3277 O O . ARG B 1 34 ? 30.519 80.420 75.435 1.00 24.02 34 ARG B O 1
ATOM 3285 N N . PRO B 1 35 ? 30.427 81.153 77.547 1.00 25.33 35 PRO B N 1
ATOM 3286 C CA . PRO B 1 35 ? 31.696 81.845 77.337 1.00 26.15 35 PRO B CA 1
ATOM 3287 C C . PRO B 1 35 ? 32.755 80.788 77.056 1.00 26.43 35 PRO B C 1
ATOM 3288 O O . PRO B 1 35 ? 32.720 79.699 77.635 1.00 26.65 35 PRO B O 1
ATOM 3292 N N . ILE B 1 36 ? 33.682 81.103 76.163 1.00 25.86 36 ILE B N 1
ATOM 3293 C CA . ILE B 1 36 ? 34.735 80.164 75.800 1.00 24.96 36 ILE B CA 1
ATOM 3294 C C . ILE B 1 36 ? 35.598 79.757 76.994 1.00 25.48 36 ILE B C 1
ATOM 3295 O O . ILE B 1 36 ? 36.069 80.604 77.759 1.00 23.37 36 ILE B O 1
ATOM 3300 N N . THR B 1 37 ? 35.784 78.448 77.159 1.00 25.01 37 THR B N 1
ATOM 3301 C CA . THR B 1 37 ? 36.606 77.927 78.251 1.00 25.06 37 THR B CA 1
ATOM 3302 C C . THR B 1 37 ? 37.778 77.130 77.686 1.00 24.12 37 THR B C 1
ATOM 3303 O O . THR B 1 37 ? 38.720 76.813 78.407 1.00 26.71 37 THR B O 1
ATOM 3307 N N . ARG B 1 38 ? 37.714 76.808 76.395 1.00 24.51 38 ARG B N 1
ATOM 3308 C CA . ARG B 1 38 ? 38.764 76.040 75.731 1.00 23.37 38 ARG B CA 1
ATOM 3309 C C . ARG B 1 38 ? 40.104 76.780 75.804 1.00 25.34 38 ARG B C 1
ATOM 3310 O O . ARG B 1 38 ? 41.160 76.158 75.942 1.00 23.83 38 ARG B O 1
ATOM 3318 N N . PHE B 1 39 ? 40.055 78.108 75.712 1.00 25.33 39 PHE B N 1
ATOM 3319 C CA . PHE B 1 39 ? 41.257 78.934 75.783 1.00 26.56 39 PHE B CA 1
ATOM 3320 C C . PHE B 1 39 ? 40.901 80.330 76.291 1.00 27.15 39 PHE B C 1
ATOM 3321 O O . PHE B 1 39 ? 39.726 80.659 76.443 1.00 25.71 39 PHE B O 1
ATOM 3329 N N . ASP B 1 40 ? 41.914 81.143 76.578 1.00 28.77 40 ASP B N 1
ATOM 3330 C CA . ASP B 1 40 ? 41.651 82.498 77.058 1.00 28.11 40 ASP B CA 1
ATOM 3331 C C . ASP B 1 40 ? 41.277 83.329 75.835 1.00 26.14 40 ASP B C 1
ATOM 3332 O O . ASP B 1 40 ? 42.131 83.650 75.009 1.00 24.55 40 ASP B O 1
ATOM 3337 N N . ALA B 1 41 ? 39.995 83.665 75.719 1.00 22.88 41 ALA B N 1
ATOM 3338 C CA . ALA B 1 41 ? 39.508 84.425 74.568 1.00 24.01 41 ALA B CA 1
ATOM 3339 C C . ALA B 1 41 ? 39.351 85.919 74.818 1.00 24.48 41 ALA B C 1
ATOM 3340 O O . ALA B 1 41 ? 38.744 86.620 74.009 1.00 23.61 41 ALA B O 1
ATOM 3342 N N . SER B 1 42 ? 39.909 86.405 75.921 1.00 26.11 42 SER B N 1
ATOM 3343 C CA . SER B 1 42 ? 39.794 87.814 76.301 1.00 29.22 42 SER B CA 1
ATOM 3344 C C . SER B 1 42 ? 40.206 88.838 75.244 1.00 29.67 42 SER B C 1
ATOM 3345 O O . SER B 1 42 ? 39.675 89.948 75.219 1.00 29.98 42 SER B O 1
ATOM 3348 N N . ALA B 1 43 ? 41.141 88.466 74.376 1.00 29.60 43 ALA B N 1
ATOM 3349 C CA . ALA B 1 43 ? 41.633 89.366 73.335 1.00 30.69 43 ALA B CA 1
ATOM 3350 C C . ALA B 1 43 ? 40.813 89.284 72.056 1.00 30.47 43 ALA B C 1
ATOM 3351 O O . ALA B 1 43 ? 41.096 89.993 71.090 1.00 31.97 43 ALA B O 1
ATOM 3353 N N . LEU B 1 44 ? 39.805 88.417 72.048 1.00 28.32 44 LEU B N 1
ATOM 3354 C CA . LEU B 1 44 ? 38.955 88.243 70.869 1.00 27.09 44 LEU B CA 1
ATOM 3355 C C . LEU B 1 44 ? 37.685 89.074 70.952 1.00 24.16 44 LEU B C 1
ATOM 3356 O O . LEU B 1 44 ? 37.189 89.368 72.046 1.00 23.25 44 LEU B O 1
ATOM 3361 N N . PRO B 1 45 ? 37.137 89.461 69.789 1.00 21.54 45 PRO B N 1
ATOM 3362 C CA . PRO B 1 45 ? 35.910 90.257 69.733 1.00 20.42 45 PRO B CA 1
ATOM 3363 C C . PRO B 1 45 ? 34.701 89.326 69.903 1.00 20.80 45 PRO B C 1
ATOM 3364 O O . PRO B 1 45 ? 33.578 89.777 70.144 1.00 21.20 45 PRO B O 1
ATOM 3368 N N . VAL B 1 46 ? 34.955 88.024 69.779 1.00 20.18 46 VAL B N 1
ATOM 3369 C CA . VAL B 1 46 ? 33.931 86.974 69.929 1.00 19.85 46 VAL B CA 1
ATOM 3370 C C . VAL B 1 46 ? 34.460 86.040 71.014 1.00 21.89 46 VAL B C 1
ATOM 3371 O O . VAL B 1 46 ? 35.464 85.351 70.817 1.00 24.11 46 VAL B O 1
ATOM 3375 N N . ARG B 1 47 ? 33.791 86.018 72.162 1.00 21.16 47 ARG B N 1
ATOM 3376 C CA . ARG B 1 47 ? 34.258 85.213 73.274 1.00 21.63 47 ARG B CA 1
ATOM 3377 C C . ARG B 1 47 ? 33.259 84.169 73.755 1.00 21.71 47 ARG B C 1
ATOM 3378 O O . ARG B 1 47 ? 33.229 83.822 74.939 1.00 22.17 47 ARG B O 1
ATOM 3386 N N . ILE B 1 48 ? 32.445 83.671 72.831 1.00 20.43 48 ILE B N 1
ATOM 3387 C CA . ILE B 1 48 ? 31.450 82.650 73.155 1.00 22.46 48 ILE B CA 1
ATOM 3388 C C . ILE B 1 48 ? 31.492 81.557 72.102 1.00 20.01 48 ILE B C 1
ATOM 3389 O O . ILE B 1 48 ? 32.008 81.759 71.005 1.00 19.37 48 ILE B O 1
ATOM 3394 N N . ALA B 1 49 ? 30.943 80.398 72.437 1.00 20.64 49 ALA B N 1
ATOM 3395 C CA . ALA B 1 49 ? 30.927 79.288 71.498 1.00 19.90 49 ALA B CA 1
ATOM 3396 C C . ALA B 1 49 ? 30.175 78.125 72.106 1.00 19.77 49 ALA B C 1
ATOM 3397 O O . ALA B 1 49 ? 29.972 78.070 73.320 1.00 22.89 49 ALA B O 1
ATOM 3399 N N . ALA B 1 50 ? 29.768 77.193 71.254 1.00 20.17 50 ALA B N 1
ATOM 3400 C CA . ALA B 1 50 ? 29.051 76.007 71.696 1.00 18.66 50 ALA B CA 1
ATOM 3401 C C . ALA B 1 50 ? 30.076 74.894 71.875 1.00 18.94 50 ALA B C 1
ATOM 3402 O O . ALA B 1 50 ? 30.365 74.155 70.940 1.00 16.33 50 ALA B O 1
ATOM 3404 N N . GLU B 1 51 ? 30.628 74.786 73.080 1.00 20.23 51 GLU B N 1
ATOM 3405 C CA . GLU B 1 51 ? 31.636 73.776 73.370 1.00 20.86 51 GLU B CA 1
ATOM 3406 C C . GLU B 1 51 ? 31.051 72.430 73.798 1.00 22.29 51 GLU B C 1
ATOM 3407 O O . GLU B 1 51 ? 29.958 72.356 74.371 1.00 20.57 51 GLU B O 1
ATOM 3413 N N . VAL B 1 52 ? 31.789 71.362 73.508 1.00 20.89 52 VAL B N 1
ATOM 3414 C CA . VAL B 1 52 ? 31.366 70.023 73.891 1.00 21.79 52 VAL B CA 1
ATOM 3415 C C . VAL B 1 52 ? 32.134 69.620 75.147 1.00 22.66 52 VAL B C 1
ATOM 3416 O O . VAL B 1 52 ? 33.320 69.911 75.275 1.00 21.23 52 VAL B O 1
ATOM 3420 N N . ASP B 1 53 ? 31.441 68.967 76.075 1.00 22.86 53 ASP B N 1
ATOM 3421 C CA . ASP B 1 53 ? 32.050 68.479 77.296 1.00 21.88 53 ASP B CA 1
ATOM 3422 C C . ASP B 1 53 ? 32.039 66.958 77.207 1.00 20.57 53 ASP B C 1
ATOM 3423 O O . ASP B 1 53 ? 30.989 66.328 77.258 1.00 17.21 53 ASP B O 1
ATOM 3428 N N . VAL B 1 54 ? 33.217 66.375 77.053 1.00 21.18 54 VAL B N 1
ATOM 3429 C CA . VAL B 1 54 ? 33.340 64.931 76.951 1.00 22.81 54 VAL B CA 1
ATOM 3430 C C . VAL B 1 54 ? 34.770 64.585 77.314 1.00 23.49 54 VAL B C 1
ATOM 3431 O O . VAL B 1 54 ? 35.670 65.419 77.181 1.00 24.68 54 VAL B O 1
ATOM 3435 N N . ASP B 1 55 ? 34.977 63.360 77.778 1.00 25.82 55 ASP B N 1
ATOM 3436 C CA . ASP B 1 55 ? 36.314 62.899 78.126 1.00 26.29 55 ASP B CA 1
ATOM 3437 C C . ASP B 1 55 ? 36.690 61.769 77.171 1.00 26.16 55 ASP B C 1
ATOM 3438 O O . ASP B 1 55 ? 36.227 60.640 77.316 1.00 23.53 55 ASP B O 1
ATOM 3443 N N . PRO B 1 56 ? 37.525 62.070 76.163 1.00 28.20 56 PRO B N 1
ATOM 3444 C CA . PRO B 1 56 ? 37.960 61.073 75.178 1.00 28.26 56 PRO B CA 1
ATOM 3445 C C . PRO B 1 56 ? 38.555 59.830 75.834 1.00 29.86 56 PRO B C 1
ATOM 3446 O O . PRO B 1 56 ? 38.518 58.740 75.267 1.00 28.87 56 PRO B O 1
ATOM 3450 N N . GLY B 1 57 ? 39.102 60.008 77.032 1.00 31.53 57 GLY B N 1
ATOM 3451 C CA . GLY B 1 57 ? 39.701 58.898 77.749 1.00 33.49 57 GLY B CA 1
ATOM 3452 C C . GLY B 1 57 ? 38.687 57.854 78.173 1.00 34.21 57 GLY B C 1
ATOM 3453 O O . GLY B 1 57 ? 39.052 56.762 78.604 1.00 34.68 57 GLY B O 1
ATOM 3454 N N . ALA B 1 58 ? 37.408 58.186 78.056 1.00 34.95 58 ALA B N 1
ATOM 3455 C CA . ALA B 1 58 ? 36.351 57.248 78.424 1.00 34.81 58 ALA B CA 1
ATOM 3456 C C . ALA B 1 58 ? 36.049 56.323 77.250 1.00 35.15 58 ALA B C 1
ATOM 3457 O O . ALA B 1 58 ? 35.412 55.280 77.410 1.00 35.26 58 ALA B O 1
ATOM 3459 N N . TYR B 1 59 ? 36.519 56.707 76.068 1.00 34.66 59 TYR B N 1
ATOM 3460 C CA . TYR B 1 59 ? 36.277 55.913 74.873 1.00 34.99 59 TYR B CA 1
ATOM 3461 C C . TYR B 1 59 ? 37.553 55.363 74.258 1.00 34.54 59 TYR B C 1
ATOM 3462 O O . TYR B 1 59 ? 37.599 54.210 73.845 1.00 35.19 59 TYR B O 1
ATOM 3471 N N . LEU B 1 60 ? 38.588 56.193 74.207 1.00 36.24 60 LEU B N 1
ATOM 3472 C CA . LEU B 1 60 ? 39.856 55.805 73.605 1.00 37.80 60 LEU B CA 1
ATOM 3473 C C . LEU B 1 60 ? 40.965 55.614 74.633 1.00 39.48 60 LEU B C 1
ATOM 3474 O O . LEU B 1 60 ? 40.844 56.039 75.779 1.00 39.56 60 LEU B O 1
ATOM 3479 N N . ASP B 1 61 ? 42.049 54.971 74.211 1.00 42.27 61 ASP B N 1
ATOM 3480 C CA . ASP B 1 61 ? 43.189 54.740 75.090 1.00 45.03 61 ASP B CA 1
ATOM 3481 C C . ASP B 1 61 ? 43.965 56.039 75.260 1.00 46.50 61 ASP B C 1
ATOM 3482 O O . ASP B 1 61 ? 44.520 56.578 74.303 1.00 45.34 61 ASP B O 1
ATOM 3487 N N . ARG B 1 62 ? 43.999 56.532 76.492 1.00 48.56 62 ARG B N 1
ATOM 3488 C CA . ARG B 1 62 ? 44.668 57.788 76.811 1.00 50.55 62 ARG B CA 1
ATOM 3489 C C . ARG B 1 62 ? 46.104 57.967 76.323 1.00 51.21 62 ARG B C 1
ATOM 3490 O O . ARG B 1 62 ? 46.583 59.098 76.219 1.00 51.68 62 ARG B O 1
ATOM 3498 N N . LYS B 1 63 ? 46.799 56.878 76.015 1.00 51.72 63 LYS B N 1
ATOM 3499 C CA . LYS B 1 63 ? 48.173 57.022 75.546 1.00 52.77 63 LYS B CA 1
ATOM 3500 C C . LYS B 1 63 ? 48.211 57.407 74.072 1.00 52.65 63 LYS B C 1
ATOM 3501 O O . LYS B 1 63 ? 49.140 58.078 73.622 1.00 52.99 63 LYS B O 1
ATOM 3507 N N . GLU B 1 64 ? 47.193 56.993 73.325 1.00 52.32 64 GLU B N 1
ATOM 3508 C CA . GLU B 1 64 ? 47.130 57.297 71.901 1.00 51.90 64 GLU B CA 1
ATOM 3509 C C . GLU B 1 64 ? 46.472 58.648 71.622 1.00 50.48 64 GLU B C 1
ATOM 3510 O O . GLU B 1 64 ? 46.455 59.108 70.479 1.00 49.53 64 GLU B O 1
ATOM 3516 N N . LEU B 1 65 ? 45.930 59.278 72.661 1.00 47.93 65 LEU B N 1
ATOM 3517 C CA . LEU B 1 65 ? 45.279 60.572 72.502 1.00 46.28 65 LEU B CA 1
ATOM 3518 C C . LEU B 1 65 ? 46.301 61.672 72.234 1.00 44.73 65 LEU B C 1
ATOM 3519 O O . LEU B 1 65 ? 45.975 62.698 71.639 1.00 45.01 65 LEU B O 1
ATOM 3524 N N . ARG B 1 66 ? 47.538 61.451 72.672 1.00 43.49 66 ARG B N 1
ATOM 3525 C CA . ARG B 1 66 ? 48.615 62.420 72.470 1.00 41.57 66 ARG B CA 1
ATOM 3526 C C . ARG B 1 66 ? 48.881 62.653 70.985 1.00 39.27 66 ARG B C 1
ATOM 3527 O O . ARG B 1 66 ? 49.313 63.737 70.578 1.00 38.22 66 ARG B O 1
ATOM 3535 N N . ARG B 1 67 ? 48.616 61.633 70.177 1.00 35.80 67 ARG B N 1
ATOM 3536 C CA . ARG B 1 67 ? 48.847 61.732 68.745 1.00 33.99 67 ARG B CA 1
ATOM 3537 C C . ARG B 1 67 ? 47.587 61.819 67.886 1.00 29.93 67 ARG B C 1
ATOM 3538 O O . ARG B 1 67 ? 47.622 61.561 66.684 1.00 29.25 67 ARG B O 1
ATOM 3546 N N . LEU B 1 68 ? 46.480 62.204 68.502 1.00 26.24 68 LEU B N 1
ATOM 3547 C CA . LEU B 1 68 ? 45.229 62.347 67.772 1.00 24.46 68 LEU B CA 1
ATOM 3548 C C . LEU B 1 68 ? 44.721 63.771 67.935 1.00 23.31 68 LEU B C 1
ATOM 3549 O O . LEU B 1 68 ? 44.591 64.257 69.056 1.00 21.93 68 LEU B O 1
ATOM 3554 N N . ASP B 1 69 ? 44.447 64.443 66.821 1.00 23.32 69 ASP B N 1
ATOM 3555 C CA . ASP B 1 69 ? 43.921 65.803 66.879 1.00 22.68 69 ASP B CA 1
ATOM 3556 C C . ASP B 1 69 ? 42.491 65.691 67.391 1.00 21.01 69 ASP B C 1
ATOM 3557 O O . ASP B 1 69 ? 41.840 64.653 67.245 1.00 17.97 69 ASP B O 1
ATOM 3562 N N . ARG B 1 70 ? 42.012 66.764 67.999 1.00 21.05 70 ARG B N 1
ATOM 3563 C CA . ARG B 1 70 ? 40.667 66.793 68.549 1.00 21.44 70 ARG B CA 1
ATOM 3564 C C . ARG B 1 70 ? 39.584 66.390 67.540 1.00 20.29 70 ARG B C 1
ATOM 3565 O O . ARG B 1 70 ? 38.654 65.688 67.908 1.00 21.70 70 ARG B O 1
ATOM 3573 N N . PHE B 1 71 ? 39.696 66.803 66.273 1.00 20.62 71 PHE B N 1
ATOM 3574 C CA . PHE B 1 71 ? 38.651 66.442 65.312 1.00 20.02 71 PHE B CA 1
ATOM 3575 C C . PHE B 1 71 ? 38.572 64.931 65.096 1.00 20.47 71 PHE B C 1
ATOM 3576 O O . PHE B 1 71 ? 37.482 64.386 64.910 1.00 19.26 71 PHE B O 1
ATOM 3584 N N . VAL B 1 72 ? 39.722 64.256 65.148 1.00 19.46 72 VAL B N 1
ATOM 3585 C CA . VAL B 1 72 ? 39.761 62.804 64.988 1.00 18.87 72 VAL B CA 1
ATOM 3586 C C . VAL B 1 72 ? 39.203 62.124 66.245 1.00 19.89 72 VAL B C 1
ATOM 3587 O O . VAL B 1 72 ? 38.501 61.111 66.164 1.00 20.15 72 VAL B O 1
ATOM 3591 N N . GLN B 1 73 ? 39.519 62.682 67.411 1.00 20.26 73 GLN B N 1
ATOM 3592 C CA . GLN B 1 73 ? 39.037 62.136 68.670 1.00 21.28 73 GLN B CA 1
ATOM 3593 C C . GLN B 1 73 ? 37.510 62.161 68.690 1.00 21.34 73 GLN B C 1
ATOM 3594 O O . GLN B 1 73 ? 36.865 61.176 69.073 1.00 18.61 73 GLN B O 1
ATOM 3600 N N . TYR B 1 74 ? 36.947 63.295 68.271 1.00 21.28 74 TYR B N 1
ATOM 3601 C CA . TYR B 1 74 ? 35.502 63.493 68.225 1.00 20.25 74 TYR B CA 1
ATOM 3602 C C . TYR B 1 74 ? 34.839 62.500 67.279 1.00 21.96 74 TYR B C 1
ATOM 3603 O O . TYR B 1 74 ? 33.768 61.962 67.572 1.00 20.54 74 TYR B O 1
ATOM 3612 N N . ALA B 1 75 ? 35.479 62.268 66.138 1.00 19.45 75 ALA B N 1
ATOM 3613 C CA . ALA B 1 75 ? 34.932 61.354 65.142 1.00 19.53 75 ALA B CA 1
ATOM 3614 C C . ALA B 1 75 ? 34.896 59.925 65.666 1.00 18.46 75 ALA B C 1
ATOM 3615 O O . ALA B 1 75 ? 33.959 59.178 65.378 1.00 17.91 75 ALA B O 1
ATOM 3617 N N . LEU B 1 76 ? 35.929 59.544 66.416 1.00 19.60 76 LEU B N 1
ATOM 3618 C CA . LEU B 1 76 ? 36.006 58.199 66.981 1.00 21.32 76 LEU B CA 1
ATOM 3619 C C . LEU B 1 76 ? 34.935 58.007 68.052 1.00 22.58 76 LEU B C 1
ATOM 3620 O O . LEU B 1 76 ? 34.282 56.962 68.111 1.00 22.27 76 LEU B O 1
ATOM 3625 N N . ILE B 1 77 ? 34.758 59.015 68.902 1.00 22.06 77 ILE B N 1
ATOM 3626 C CA . ILE B 1 77 ? 33.754 58.929 69.955 1.00 23.26 77 ILE B CA 1
ATOM 3627 C C . ILE B 1 77 ? 32.371 58.755 69.334 1.00 22.47 77 ILE B C 1
ATOM 3628 O O . ILE B 1 77 ? 31.616 57.858 69.721 1.00 21.75 77 ILE B O 1
ATOM 3633 N N . ALA B 1 78 ? 32.053 59.595 68.352 1.00 22.08 78 ALA B N 1
ATOM 3634 C CA . ALA B 1 78 ? 30.766 59.518 67.667 1.00 21.40 78 ALA B CA 1
ATOM 3635 C C . ALA B 1 78 ? 30.616 58.174 66.952 1.00 21.33 78 ALA B C 1
ATOM 3636 O O . ALA B 1 78 ? 29.551 57.557 66.988 1.00 20.30 78 ALA B O 1
ATOM 3638 N N . ALA B 1 79 ? 31.686 57.715 66.306 1.00 19.93 79 ALA B N 1
ATOM 3639 C CA . ALA B 1 79 ? 31.625 56.439 65.608 1.00 21.04 79 ALA B CA 1
ATOM 3640 C C . ALA B 1 79 ? 31.350 55.310 66.605 1.00 22.11 79 ALA B C 1
ATOM 3641 O O . ALA B 1 79 ? 30.551 54.424 66.329 1.00 20.79 79 ALA B O 1
ATOM 3643 N N . GLN B 1 80 ? 32.012 55.341 67.761 1.00 23.74 80 GLN B N 1
ATOM 3644 C CA . GLN B 1 80 ? 31.796 54.309 68.774 1.00 22.89 80 GLN B CA 1
ATOM 3645 C C . GLN B 1 80 ? 30.343 54.360 69.250 1.00 22.91 80 GLN B C 1
ATOM 3646 O O . GLN B 1 80 ? 29.692 53.328 69.410 1.00 21.50 80 GLN B O 1
ATOM 3652 N N . LEU B 1 81 ? 29.844 55.569 69.477 1.00 22.27 81 LEU B N 1
ATOM 3653 C CA . LEU B 1 81 ? 28.472 55.766 69.920 1.00 21.52 81 LEU B CA 1
ATOM 3654 C C . LEU B 1 81 ? 27.455 55.281 68.886 1.00 22.69 81 LEU B C 1
ATOM 3655 O O . LEU B 1 81 ? 26.388 54.766 69.239 1.00 21.11 81 LEU B O 1
ATOM 3660 N N . ALA B 1 82 ? 27.778 55.455 67.607 1.00 21.38 82 ALA B N 1
ATOM 3661 C CA . ALA B 1 82 ? 26.868 55.036 66.550 1.00 21.61 82 ALA B CA 1
ATOM 3662 C C . ALA B 1 82 ? 26.781 53.512 66.466 1.00 21.11 82 ALA B C 1
ATOM 3663 O O . ALA B 1 82 ? 25.697 52.966 66.298 1.00 21.10 82 ALA B O 1
ATOM 3665 N N . LEU B 1 83 ? 27.920 52.828 66.566 1.00 21.74 83 LEU B N 1
ATOM 3666 C CA . LEU B 1 83 ? 27.926 51.366 66.512 1.00 22.18 83 LEU B CA 1
ATOM 3667 C C . LEU B 1 83 ? 27.158 50.785 67.697 1.00 22.94 83 LEU B C 1
ATOM 3668 O O . LEU B 1 83 ? 26.396 49.831 67.545 1.00 21.67 83 LEU B O 1
ATOM 3673 N N . GLU B 1 84 ? 27.345 51.370 68.873 1.00 23.94 84 GLU B N 1
ATOM 3674 C CA . GLU B 1 84 ? 26.640 50.899 70.063 1.00 26.26 84 GLU B CA 1
ATOM 3675 C C . GLU B 1 84 ? 25.139 51.152 69.886 1.00 25.98 84 GLU B C 1
ATOM 3676 O O . GLU B 1 84 ? 24.309 50.297 70.207 1.00 22.54 84 GLU B O 1
ATOM 3682 N N . ASP B 1 85 ? 24.800 52.323 69.352 1.00 24.51 85 ASP B N 1
ATOM 3683 C CA . ASP B 1 85 ? 23.406 52.677 69.126 1.00 23.96 85 ASP B CA 1
ATOM 3684 C C . ASP B 1 85 ? 22.759 51.803 68.057 1.00 25.04 85 ASP B C 1
ATOM 3685 O O . ASP B 1 85 ? 21.534 51.667 68.010 1.00 25.87 85 ASP B O 1
ATOM 3690 N N . ALA B 1 86 ? 23.577 51.226 67.187 1.00 24.89 86 ALA B N 1
ATOM 3691 C CA . ALA B 1 86 ? 23.070 50.353 66.137 1.00 26.84 86 ALA B CA 1
ATOM 3692 C C . ALA B 1 86 ? 23.067 48.905 66.627 1.00 28.84 86 ALA B C 1
ATOM 3693 O O . ALA B 1 86 ? 22.608 48.004 65.927 1.00 31.59 86 ALA B O 1
ATOM 3695 N N . GLY B 1 87 ? 23.583 48.692 67.834 1.00 30.24 87 GLY B N 1
ATOM 3696 C CA . GLY B 1 87 ? 23.641 47.353 68.392 1.00 30.44 87 GLY B CA 1
ATOM 3697 C C . GLY B 1 87 ? 24.613 46.493 67.608 1.00 30.60 87 GLY B C 1
ATOM 3698 O O . GLY B 1 87 ? 24.335 45.333 67.313 1.00 30.05 87 GLY B O 1
ATOM 3699 N N . LEU B 1 88 ? 25.772 47.054 67.286 1.00 30.68 88 LEU B N 1
ATOM 3700 C CA . LEU B 1 88 ? 26.751 46.319 66.506 1.00 31.87 88 LEU B CA 1
ATOM 3701 C C . LEU B 1 88 ? 28.152 46.212 67.095 1.00 34.96 88 LEU B C 1
ATOM 3702 O O . LEU B 1 88 ? 28.713 47.177 67.622 1.00 34.87 88 LEU B O 1
ATOM 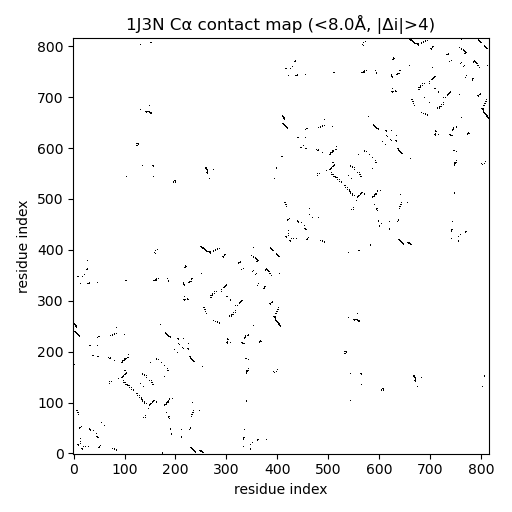3707 N N . LYS B 1 89 ? 28.703 45.010 66.986 1.00 36.87 89 LYS B N 1
ATOM 3708 C CA . LYS B 1 89 ? 30.047 44.709 67.444 1.00 39.48 89 LYS B CA 1
ATOM 3709 C C . LYS B 1 89 ? 30.864 44.609 66.162 1.00 41.62 89 LYS B C 1
ATOM 3710 O O . LYS B 1 89 ? 30.403 44.042 65.170 1.00 41.12 89 LYS B O 1
ATOM 3716 N N . PRO B 1 90 ? 32.085 45.161 66.161 1.00 44.07 90 PRO B N 1
ATOM 3717 C CA . PRO B 1 90 ? 32.949 45.120 64.977 1.00 45.49 90 PRO B CA 1
ATOM 3718 C C . PRO B 1 90 ? 33.034 43.746 64.313 1.00 46.32 90 PRO B C 1
ATOM 3719 O O . PRO B 1 90 ? 33.220 43.655 63.101 1.00 47.25 90 PRO B O 1
ATOM 3723 N N . GLU B 1 91 ? 32.886 42.678 65.094 1.00 47.38 91 GLU B N 1
ATOM 3724 C CA . GLU B 1 91 ? 32.981 41.333 64.528 1.00 48.56 91 GLU B CA 1
ATOM 3725 C C . GLU B 1 91 ? 31.655 40.726 64.074 1.00 46.96 91 GLU B C 1
ATOM 3726 O O . GLU B 1 91 ? 31.609 39.579 63.629 1.00 46.59 91 GLU B O 1
ATOM 3732 N N . ASP B 1 92 ? 30.574 41.488 64.183 1.00 46.38 92 ASP B N 1
ATOM 3733 C CA . ASP B 1 92 ? 29.271 41.001 63.736 1.00 44.88 92 ASP B CA 1
ATOM 3734 C C . ASP B 1 92 ? 29.030 41.444 62.296 1.00 42.28 92 ASP B C 1
ATOM 3735 O O . ASP B 1 92 ? 27.920 41.330 61.772 1.00 42.28 92 ASP B O 1
ATOM 3740 N N . LEU B 1 93 ? 30.075 41.950 61.654 1.00 38.31 93 LEU B N 1
ATOM 3741 C CA . LEU B 1 93 ? 29.949 42.426 60.284 1.00 34.96 93 LEU B CA 1
ATOM 3742 C C . LEU B 1 93 ? 31.073 41.909 59.400 1.00 33.29 93 LEU B C 1
ATOM 3743 O O . LEU B 1 93 ? 32.119 41.477 59.890 1.00 31.00 93 LEU B O 1
ATOM 3748 N N . ASP B 1 94 ? 30.847 41.947 58.092 1.00 32.22 94 ASP B N 1
ATOM 3749 C CA . ASP B 1 94 ? 31.868 41.542 57.141 1.00 30.99 94 ASP B CA 1
ATOM 3750 C C . ASP B 1 94 ? 32.715 42.806 56.998 1.00 31.55 94 ASP B C 1
ATOM 3751 O O . ASP B 1 94 ? 32.294 43.776 56.367 1.00 29.62 94 ASP B O 1
ATOM 3756 N N . PRO B 1 95 ? 33.918 42.813 57.589 1.00 31.64 95 PRO B N 1
ATOM 3757 C CA . PRO B 1 95 ? 34.802 43.983 57.516 1.00 31.81 95 PRO B CA 1
ATOM 3758 C C . PRO B 1 95 ? 34.948 44.588 56.125 1.00 32.06 95 PRO B C 1
ATOM 3759 O O . PRO B 1 95 ? 34.991 45.813 55.977 1.00 29.69 95 PRO B O 1
ATOM 3763 N N . GLU B 1 96 ? 35.011 43.734 55.106 1.00 31.27 96 GLU B N 1
ATOM 3764 C CA . GLU B 1 96 ? 35.156 44.208 53.734 1.00 31.13 96 GLU B CA 1
ATOM 3765 C C . GLU B 1 96 ? 33.926 44.946 53.238 1.00 28.12 96 GLU B C 1
ATOM 3766 O O . GLU B 1 96 ? 34.008 45.724 52.294 1.00 30.13 96 GLU B O 1
ATOM 3772 N N . ARG B 1 97 ? 32.783 44.699 53.864 1.00 28.88 97 ARG B N 1
ATOM 3773 C CA . ARG B 1 97 ? 31.541 45.332 53.430 1.00 25.42 97 ARG B CA 1
ATOM 3774 C C . ARG B 1 97 ? 31.140 46.574 54.222 1.00 24.70 97 ARG B C 1
ATOM 3775 O O . ARG B 1 97 ? 30.017 47.071 54.093 1.00 21.58 97 ARG B O 1
ATOM 3783 N N . VAL B 1 98 ? 32.050 47.073 55.049 1.00 24.64 98 VAL B N 1
ATOM 3784 C CA . VAL B 1 98 ? 31.757 48.266 55.831 1.00 22.69 98 VAL B CA 1
ATOM 3785 C C . VAL B 1 98 ? 32.644 49.393 55.321 1.00 24.04 98 VAL B C 1
ATOM 3786 O O . VAL B 1 98 ? 33.862 49.224 55.192 1.00 21.35 98 VAL B O 1
ATOM 3790 N N . GLY B 1 99 ? 32.028 50.533 55.019 1.00 21.97 99 GLY B N 1
ATOM 3791 C CA . GLY B 1 99 ? 32.786 51.676 54.545 1.00 22.39 99 GLY B CA 1
ATOM 3792 C C . GLY B 1 99 ? 32.845 52.767 55.603 1.00 23.63 99 GLY B C 1
ATOM 3793 O O . GLY B 1 99 ? 32.123 52.717 56.599 1.00 24.98 99 GLY B O 1
ATOM 3794 N N . THR B 1 100 ? 33.722 53.746 55.403 1.00 23.48 100 THR B N 1
ATOM 3795 C CA . THR B 1 100 ? 33.852 54.857 56.337 1.00 20.50 100 THR B CA 1
ATOM 3796 C C . THR B 1 100 ? 33.850 56.155 55.541 1.00 21.01 100 THR B C 1
ATOM 3797 O O . THR B 1 100 ? 34.534 56.264 54.516 1.00 16.89 100 THR B O 1
ATOM 3801 N N . LEU B 1 101 ? 33.062 57.127 55.993 1.00 17.92 101 LEU B N 1
ATOM 3802 C CA . LEU B 1 101 ? 32.999 58.399 55.296 1.00 19.74 101 LEU B CA 1
ATOM 3803 C C . LEU B 1 101 ? 32.635 59.531 56.243 1.00 19.41 101 LEU B C 1
ATOM 3804 O O . LEU B 1 101 ? 31.484 59.939 56.326 1.00 21.09 101 LEU B O 1
ATOM 3809 N N . VAL B 1 102 ? 33.629 60.033 56.968 1.00 21.15 102 VAL B N 1
ATOM 3810 C CA . VAL B 1 102 ? 33.393 61.128 57.894 1.00 21.34 102 VAL B CA 1
ATOM 3811 C C . VAL B 1 102 ? 34.181 62.332 57.419 1.00 21.97 102 VAL B C 1
ATOM 3812 O O . VAL B 1 102 ? 35.415 62.303 57.344 1.00 23.38 102 VAL B O 1
ATOM 3816 N N . GLY B 1 103 ? 33.462 63.390 57.081 1.00 21.21 103 GLY B N 1
ATOM 3817 C CA . GLY B 1 103 ? 34.130 64.580 56.607 1.00 21.49 103 GLY B CA 1
ATOM 3818 C C . GLY B 1 103 ? 34.432 65.564 57.710 1.00 19.50 103 GLY B C 1
ATOM 3819 O O . GLY B 1 103 ? 34.126 65.329 58.879 1.00 22.32 103 GLY B O 1
ATOM 3820 N N . THR B 1 104 ? 35.049 66.667 57.317 1.00 17.21 104 THR B N 1
ATOM 3821 C CA . THR B 1 104 ? 35.404 67.758 58.213 1.00 18.46 104 THR B CA 1
ATOM 3822 C C . THR B 1 104 ? 35.657 68.944 57.287 1.00 19.58 104 THR B C 1
ATOM 3823 O O . THR B 1 104 ? 36.008 68.757 56.121 1.00 18.07 104 THR B O 1
ATOM 3827 N N . GLY B 1 105 ? 35.456 70.159 57.779 1.00 19.87 105 GLY B N 1
ATOM 3828 C CA . GLY B 1 105 ? 35.683 71.311 56.926 1.00 20.83 105 GLY B CA 1
ATOM 3829 C C . GLY B 1 105 ? 37.085 71.889 57.047 1.00 22.86 105 GLY B C 1
ATOM 3830 O O . GLY B 1 105 ? 37.574 72.544 56.121 1.00 23.41 105 GLY B O 1
ATOM 3831 N N . ILE B 1 106 ? 37.741 71.633 58.176 1.00 23.21 106 ILE B N 1
ATOM 3832 C CA . ILE B 1 106 ? 39.083 72.160 58.413 1.00 22.96 106 ILE B CA 1
ATOM 3833 C C . ILE B 1 106 ? 40.106 71.129 58.883 1.00 22.66 106 ILE B C 1
ATOM 3834 O O . ILE B 1 106 ? 41.303 71.284 58.644 1.00 21.53 106 ILE B O 1
ATOM 3839 N N . GLY B 1 107 ? 39.654 70.081 59.558 1.00 20.97 107 GLY B N 1
ATOM 3840 C CA . GLY B 1 107 ? 40.606 69.091 60.030 1.00 21.53 107 GLY B CA 1
ATOM 3841 C C . GLY B 1 107 ? 41.350 69.457 61.310 1.00 19.43 107 GLY B C 1
ATOM 3842 O O . GLY B 1 107 ? 40.775 70.039 62.224 1.00 20.08 107 GLY B O 1
ATOM 3843 N N . GLY B 1 108 ? 42.637 69.123 61.370 1.00 19.81 108 GLY B N 1
ATOM 3844 C CA . GLY B 1 108 ? 43.423 69.372 62.575 1.00 20.63 108 GLY B CA 1
ATOM 3845 C C . GLY B 1 108 ? 43.794 70.796 62.935 1.00 21.75 108 GLY B C 1
ATOM 3846 O O . GLY B 1 108 ? 44.977 71.137 62.999 1.00 22.41 108 GLY B O 1
ATOM 3847 N N . MET B 1 109 ? 42.788 71.623 63.187 1.00 20.74 109 MET B N 1
ATOM 3848 C CA . MET B 1 109 ? 42.999 73.023 63.547 1.00 23.64 109 MET B CA 1
ATOM 3849 C C . MET B 1 109 ? 43.981 73.226 64.708 1.00 22.36 109 MET B C 1
ATOM 3850 O O . MET B 1 109 ? 44.863 74.080 64.628 1.00 21.87 109 MET B O 1
ATOM 3855 N N . GLU B 1 110 ? 43.837 72.459 65.787 1.00 22.34 110 GLU B N 1
ATOM 3856 C CA . GLU B 1 110 ? 44.741 72.614 66.926 1.00 23.12 110 GLU B CA 1
ATOM 3857 C C . GLU B 1 110 ? 46.160 72.218 66.557 1.00 23.57 110 GLU B C 1
ATOM 3858 O O . GLU B 1 110 ? 47.122 72.838 67.012 1.00 25.41 110 GLU B O 1
ATOM 3864 N N . THR B 1 111 ? 46.286 71.179 65.736 1.00 23.29 111 THR B N 1
ATOM 3865 C CA . THR B 1 111 ? 47.588 70.700 65.297 1.00 22.22 111 THR B CA 1
ATOM 3866 C C . THR B 1 111 ? 48.240 71.781 64.452 1.00 22.98 111 THR B C 1
ATOM 3867 O O . THR B 1 111 ? 49.423 72.075 64.615 1.00 21.52 111 THR B O 1
ATOM 3871 N N . TRP B 1 112 ? 47.465 72.390 63.558 1.00 23.54 112 TRP B N 1
ATOM 3872 C CA . TRP B 1 112 ? 48.004 73.453 62.719 1.00 24.61 112 TRP B CA 1
ATOM 3873 C C . TRP B 1 112 ? 48.567 74.588 63.579 1.00 25.52 112 TRP B C 1
ATOM 3874 O O . TRP B 1 112 ? 49.674 75.075 63.331 1.00 25.61 112 TRP B O 1
ATOM 3885 N N . GLU B 1 113 ? 47.818 75.010 64.595 1.00 26.42 113 GLU B N 1
ATOM 3886 C CA . GLU B 1 113 ? 48.289 76.098 65.459 1.00 28.11 113 GLU B CA 1
ATOM 3887 C C . GLU B 1 113 ? 49.578 75.755 66.200 1.00 27.19 113 GLU B C 1
ATOM 3888 O O . GLU B 1 113 ? 50.535 76.535 66.198 1.00 25.05 113 GLU B O 1
ATOM 3894 N N . ALA B 1 114 ? 49.600 74.589 66.836 1.00 24.90 114 ALA B N 1
ATOM 3895 C CA . ALA B 1 114 ? 50.765 74.172 67.605 1.00 25.24 114 ALA B CA 1
ATOM 3896 C C . ALA B 1 114 ? 52.001 73.956 66.745 1.00 24.18 114 ALA B C 1
ATOM 3897 O O . ALA B 1 114 ? 53.110 74.307 67.147 1.00 24.78 114 ALA B O 1
ATOM 3899 N N . GLN B 1 115 ? 51.815 73.382 65.562 1.00 23.38 115 GLN B N 1
ATOM 3900 C CA . GLN B 1 115 ? 52.943 73.109 64.683 1.00 24.19 115 GLN B CA 1
ATOM 3901 C C . GLN B 1 115 ? 53.405 74.286 63.824 1.00 24.17 115 GLN B C 1
ATOM 3902 O O . GLN B 1 115 ? 54.581 74.374 63.473 1.00 22.34 115 GLN B O 1
ATOM 3908 N N . SER B 1 116 ? 52.496 75.188 63.475 1.00 23.42 116 SER B N 1
ATOM 3909 C CA . SER B 1 116 ? 52.895 76.342 62.679 1.00 24.09 116 SER B CA 1
ATOM 3910 C C . SER B 1 116 ? 53.730 77.235 63.581 1.00 23.13 116 SER B C 1
ATOM 3911 O O . SER B 1 116 ? 54.607 77.964 63.118 1.00 25.03 116 SER B O 1
ATOM 3914 N N . ARG B 1 117 ? 53.470 77.145 64.880 1.00 23.86 117 ARG B N 1
ATOM 3915 C CA . ARG B 1 117 ? 54.194 77.936 65.866 1.00 23.90 117 ARG B CA 1
ATOM 3916 C C . ARG B 1 117 ? 55.603 77.363 66.019 1.00 25.09 117 ARG B C 1
ATOM 3917 O O . ARG B 1 117 ? 56.579 78.114 66.094 1.00 21.94 117 ARG B O 1
ATOM 3925 N N . VAL B 1 118 ? 55.695 76.034 66.071 1.00 23.54 118 VAL B N 1
ATOM 3926 C CA . VAL B 1 118 ? 56.982 75.355 66.177 1.00 25.37 118 VAL B CA 1
ATOM 3927 C C . VAL B 1 118 ? 57.801 75.740 64.951 1.00 26.52 118 VAL B C 1
ATOM 3928 O O . VAL B 1 118 ? 58.947 76.168 65.064 1.00 29.30 118 VAL B O 1
ATOM 3932 N N . PHE B 1 119 ? 57.199 75.595 63.777 1.00 27.99 119 PHE B N 1
ATOM 3933 C CA . PHE B 1 119 ? 57.864 75.929 62.526 1.00 28.51 119 PHE B CA 1
ATOM 3934 C C . PHE B 1 119 ? 58.442 77.344 62.551 1.00 31.79 119 PHE B C 1
ATOM 3935 O O . PHE B 1 119 ? 59.628 77.553 62.272 1.00 32.28 119 PHE B O 1
ATOM 3943 N N . LEU B 1 120 ? 57.602 78.314 62.890 1.00 32.55 120 LEU B N 1
ATOM 3944 C CA . LEU B 1 120 ? 58.024 79.705 62.927 1.00 35.88 120 LEU B CA 1
ATOM 3945 C C . LEU B 1 120 ? 59.046 80.044 64.008 1.00 35.73 120 LEU B C 1
ATOM 3946 O O . LEU B 1 120 ? 59.949 80.847 63.781 1.00 37.36 120 LEU B O 1
ATOM 3951 N N . GLU B 1 121 ? 58.920 79.424 65.174 1.00 37.89 121 GLU B N 1
ATOM 3952 C CA . GLU B 1 121 ? 59.827 79.702 66.283 1.00 38.28 121 GLU B CA 1
ATOM 3953 C C . GLU B 1 121 ? 61.045 78.798 66.392 1.00 39.72 121 GLU B C 1
ATOM 3954 O O . GLU B 1 121 ? 62.062 79.194 66.970 1.00 38.59 121 GLU B O 1
ATOM 3960 N N . ARG B 1 122 ? 60.955 77.589 65.850 1.00 38.96 122 ARG B N 1
ATOM 3961 C CA . ARG B 1 122 ? 62.070 76.659 65.953 1.00 40.00 122 ARG B CA 1
ATOM 3962 C C . ARG B 1 122 ? 62.644 76.181 64.623 1.00 39.01 122 ARG B C 1
ATOM 3963 O O . ARG B 1 122 ? 63.723 75.589 64.586 1.00 39.39 122 ARG B O 1
ATOM 3971 N N . GLY B 1 123 ? 61.929 76.440 63.532 1.00 38.00 123 GLY B N 1
ATOM 3972 C CA . GLY B 1 123 ? 62.410 76.017 62.230 1.00 34.81 123 GLY B CA 1
ATOM 3973 C C . GLY B 1 123 ? 61.714 74.767 61.715 1.00 32.76 123 GLY B C 1
ATOM 3974 O O . GLY B 1 123 ? 61.195 73.976 62.501 1.00 31.24 123 GLY B O 1
ATOM 3975 N N . PRO B 1 124 ? 61.695 74.563 60.389 1.00 31.58 124 PRO B N 1
ATOM 3976 C CA . PRO B 1 124 ? 61.066 73.411 59.738 1.00 31.66 124 PRO B CA 1
ATOM 3977 C C . PRO B 1 124 ? 61.662 72.049 60.083 1.00 32.14 124 PRO B C 1
ATOM 3978 O O . PRO B 1 124 ? 61.103 71.020 59.706 1.00 31.93 124 PRO B O 1
ATOM 3982 N N . ASN B 1 125 ? 62.791 72.026 60.787 1.00 32.79 125 ASN B N 1
ATOM 3983 C CA . ASN B 1 125 ? 63.393 70.744 61.151 1.00 33.29 125 ASN B CA 1
ATOM 3984 C C . ASN B 1 125 ? 63.014 70.366 62.580 1.00 33.72 125 ASN B C 1
ATOM 3985 O O . ASN B 1 125 ? 63.410 69.308 63.076 1.00 33.44 125 ASN B O 1
ATOM 3990 N N . ARG B 1 126 ? 62.242 71.233 63.236 1.00 32.51 126 ARG B N 1
ATOM 3991 C CA . ARG B 1 126 ? 61.791 70.986 64.603 1.00 31.20 126 ARG B CA 1
ATOM 3992 C C . ARG B 1 126 ? 60.346 70.489 64.570 1.00 29.51 126 ARG B C 1
ATOM 3993 O O . ARG B 1 126 ? 59.799 70.073 65.588 1.00 29.56 126 ARG B O 1
ATOM 4001 N N . ILE B 1 127 ? 59.734 70.549 63.393 1.00 27.57 127 ILE B N 1
ATOM 4002 C CA . ILE B 1 127 ? 58.357 70.099 63.197 1.00 26.22 127 ILE B CA 1
ATOM 4003 C C . ILE B 1 127 ? 58.172 68.643 63.637 1.00 25.83 127 ILE B C 1
ATOM 4004 O O . ILE B 1 127 ? 59.038 67.800 63.395 1.00 23.64 127 ILE B O 1
ATOM 4009 N N . SER B 1 128 ? 57.043 68.356 64.286 1.00 25.74 128 SER B N 1
ATOM 4010 C CA . SER B 1 128 ? 56.738 67.004 64.758 1.00 25.44 128 SER B CA 1
ATOM 4011 C C . SER B 1 128 ? 56.507 66.019 63.630 1.00 26.26 128 SER B C 1
ATOM 4012 O O . SER B 1 128 ? 55.845 66.337 62.641 1.00 27.01 128 SER B O 1
ATOM 4015 N N . PRO B 1 129 ? 57.035 64.794 63.768 1.00 27.09 129 PRO B N 1
ATOM 4016 C CA . PRO B 1 129 ? 56.825 63.814 62.702 1.00 28.05 129 PRO B CA 1
ATOM 4017 C C . PRO B 1 129 ? 55.351 63.421 62.603 1.00 26.54 129 PRO B C 1
ATOM 4018 O O . PRO B 1 129 ? 54.935 62.780 61.638 1.00 27.84 129 PRO B O 1
ATOM 4022 N N . PHE B 1 130 ? 54.561 63.811 63.599 1.00 25.31 130 PHE B N 1
ATOM 4023 C CA . PHE B 1 130 ? 53.132 63.494 63.597 1.00 24.91 130 PHE B CA 1
ATOM 4024 C C . PHE B 1 130 ? 52.253 64.596 63.016 1.00 23.64 130 PHE B C 1
ATOM 4025 O O . PHE B 1 130 ? 51.053 64.411 62.878 1.00 21.32 130 PHE B O 1
ATOM 4033 N N . PHE B 1 131 ? 52.843 65.736 62.669 1.00 23.06 131 PHE B N 1
ATOM 4034 C CA . PHE B 1 131 ? 52.070 66.846 62.108 1.00 21.24 131 PHE B CA 1
ATOM 4035 C C . PHE B 1 131 ? 51.141 66.440 60.971 1.00 23.52 131 PHE B C 1
ATOM 4036 O O . PHE B 1 131 ? 49.917 66.581 61.067 1.00 21.30 131 PHE B O 1
ATOM 4044 N N . ILE B 1 132 ? 51.726 65.942 59.886 1.00 22.31 132 ILE B N 1
ATOM 4045 C CA . ILE B 1 132 ? 50.948 65.529 58.728 1.00 25.41 132 ILE B CA 1
ATOM 4046 C C . ILE B 1 132 ? 49.871 64.483 59.024 1.00 24.49 132 ILE B C 1
ATOM 4047 O O . ILE B 1 132 ? 48.720 64.638 58.599 1.00 24.31 132 ILE B O 1
ATOM 4052 N N . PRO B 1 133 ? 50.220 63.412 59.764 1.00 23.08 133 PRO B N 1
ATOM 4053 C CA . PRO B 1 133 ? 49.247 62.362 60.092 1.00 22.84 133 PRO B CA 1
ATOM 4054 C C . PRO B 1 133 ? 48.170 62.832 61.061 1.00 21.90 133 PRO B C 1
ATOM 4055 O O . PRO B 1 133 ? 47.114 62.217 61.176 1.00 23.28 133 PRO B O 1
ATOM 4059 N N . MET B 1 134 ? 48.443 63.913 61.775 1.00 20.95 134 MET B N 1
ATOM 4060 C CA . MET B 1 134 ? 47.468 64.417 62.728 1.00 22.96 134 MET B CA 1
ATOM 4061 C C . MET B 1 134 ? 46.524 65.473 62.170 1.00 20.25 134 MET B C 1
ATOM 4062 O O . MET B 1 134 ? 45.376 65.570 62.609 1.00 22.05 134 MET B O 1
ATOM 4067 N N . MET B 1 135 ? 46.987 66.254 61.198 1.00 20.54 135 MET B N 1
ATOM 4068 C CA . MET B 1 135 ? 46.149 67.322 60.661 1.00 21.62 135 MET B CA 1
ATOM 4069 C C . MET B 1 135 ? 45.356 67.070 59.382 1.00 22.14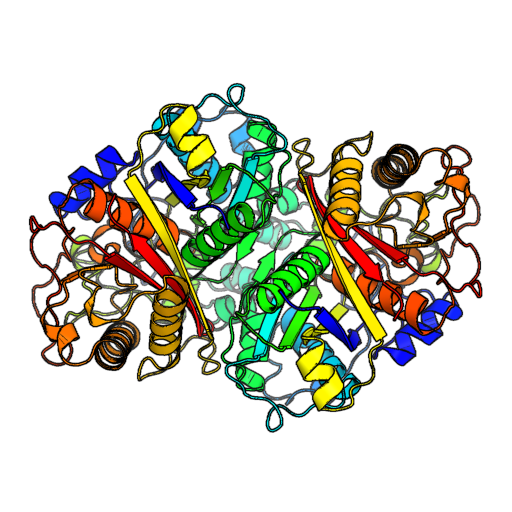 135 MET B C 1
ATOM 4070 O O . MET B 1 135 ? 44.296 67.669 59.207 1.00 20.37 135 MET B O 1
ATOM 4075 N N . ILE B 1 136 ? 45.834 66.199 58.493 1.00 21.78 136 ILE B N 1
ATOM 4076 C CA . ILE B 1 136 ? 45.103 65.986 57.247 1.00 21.39 136 ILE B CA 1
ATOM 4077 C C . ILE B 1 136 ? 43.670 65.481 57.430 1.00 20.60 136 ILE B C 1
ATOM 4078 O O . ILE B 1 136 ? 43.402 64.508 58.142 1.00 22.64 136 ILE B O 1
ATOM 4083 N N . ALA B 1 137 ? 42.760 66.182 56.763 1.00 20.30 137 ALA B N 1
ATOM 4084 C CA . ALA B 1 137 ? 41.320 65.933 56.800 1.00 19.74 137 ALA B CA 1
ATOM 4085 C C . ALA B 1 137 ? 40.831 64.482 56.767 1.00 19.48 137 ALA B C 1
ATOM 4086 O O . ALA B 1 137 ? 39.857 64.140 57.435 1.00 18.08 137 ALA B O 1
ATOM 4088 N N . ASN B 1 138 ? 41.500 63.644 55.983 1.00 20.51 138 ASN B N 1
ATOM 4089 C CA . ASN B 1 138 ? 41.113 62.241 55.816 1.00 19.98 138 ASN B CA 1
ATOM 4090 C C . ASN B 1 138 ? 41.364 61.309 56.996 1.00 19.01 138 ASN B C 1
ATOM 4091 O O . ASN B 1 138 ? 40.939 60.144 56.972 1.00 17.88 138 ASN B O 1
ATOM 4096 N N . MET B 1 139 ? 42.041 61.798 58.026 1.00 20.36 139 MET B N 1
ATOM 4097 C CA . MET B 1 139 ? 42.364 60.951 59.173 1.00 20.84 139 MET B CA 1
ATOM 4098 C C . MET B 1 139 ? 41.201 60.556 60.079 1.00 20.94 139 MET B C 1
ATOM 4099 O O . MET B 1 139 ? 41.331 59.626 60.878 1.00 22.69 139 MET B O 1
ATOM 4104 N N . ALA B 1 140 ? 40.065 61.236 59.958 1.00 20.04 140 ALA B N 1
ATOM 4105 C CA . ALA B 1 140 ? 38.899 60.864 60.753 1.00 19.72 140 ALA B CA 1
ATOM 4106 C C . ALA B 1 140 ? 38.420 59.507 60.231 1.00 18.60 140 ALA B C 1
ATOM 4107 O O . ALA B 1 140 ? 38.213 58.569 60.997 1.00 19.71 140 ALA B O 1
ATOM 4109 N N . SER B 1 141 ? 38.256 59.413 58.915 1.00 19.84 141 SER B N 1
ATOM 4110 C CA . SER B 1 141 ? 37.817 58.180 58.266 1.00 19.82 141 SER B CA 1
ATOM 4111 C C . SER B 1 141 ? 38.852 57.072 58.415 1.00 21.51 141 SER B C 1
ATOM 4112 O O . SER B 1 141 ? 38.510 55.926 58.705 1.00 21.35 141 SER B O 1
ATOM 4115 N N . ALA B 1 142 ? 40.121 57.414 58.207 1.00 20.52 142 ALA B N 1
ATOM 4116 C CA . ALA B 1 142 ? 41.194 56.428 58.323 1.00 20.11 142 ALA B CA 1
ATOM 4117 C C . ALA B 1 142 ? 41.231 55.805 59.726 1.00 20.95 142 ALA B C 1
ATOM 4118 O O . ALA B 1 142 ? 41.202 54.587 59.866 1.00 21.69 142 ALA B O 1
ATOM 4120 N N . HIS B 1 143 ? 41.284 56.635 60.764 1.00 20.30 143 HIS B N 1
ATOM 4121 C CA . HIS B 1 143 ? 41.313 56.123 62.131 1.00 21.00 143 HIS B CA 1
ATOM 4122 C C . HIS B 1 143 ? 40.111 55.256 62.505 1.00 21.46 143 HIS B C 1
ATOM 4123 O O . HIS B 1 143 ? 40.266 54.276 63.226 1.00 22.06 143 HIS B O 1
ATOM 4130 N N . ILE B 1 144 ? 38.919 55.617 62.037 1.00 21.49 144 ILE B N 1
ATOM 4131 C CA . ILE B 1 144 ? 37.726 54.821 62.326 1.00 19.52 144 ILE B CA 1
ATOM 4132 C C . ILE B 1 144 ? 37.888 53.470 61.647 1.00 20.80 144 ILE B C 1
ATOM 4133 O O . ILE B 1 144 ? 37.508 52.440 62.197 1.00 17.40 144 ILE B O 1
ATOM 4138 N N . ALA B 1 145 ? 38.464 53.481 60.446 1.00 20.16 145 ALA B N 1
ATOM 4139 C CA . ALA B 1 145 ? 38.692 52.247 59.711 1.00 21.40 145 ALA B CA 1
ATOM 4140 C C . ALA B 1 145 ? 39.717 51.373 60.438 1.00 21.58 145 ALA B C 1
ATOM 4141 O O . ALA B 1 145 ? 39.502 50.170 60.613 1.00 18.66 145 ALA B O 1
ATOM 4143 N N . MET B 1 146 ? 40.831 51.983 60.847 1.00 22.19 146 MET B N 1
ATOM 4144 C CA . MET B 1 146 ? 41.901 51.275 61.559 1.00 24.48 146 MET B CA 1
ATOM 4145 C C . MET B 1 146 ? 41.449 50.723 62.906 1.00 24.64 146 MET B C 1
ATOM 4146 O O . MET B 1 146 ? 41.920 49.670 63.351 1.00 22.46 146 MET B O 1
ATOM 4151 N N . ARG B 1 147 ? 40.547 51.436 63.566 1.00 23.16 147 ARG B N 1
ATOM 4152 C CA . ARG B 1 147 ? 40.069 50.977 64.860 1.00 25.76 147 ARG B CA 1
ATOM 4153 C C . ARG B 1 147 ? 39.233 49.703 64.768 1.00 23.32 147 ARG B C 1
ATOM 4154 O O . ARG B 1 147 ? 39.388 48.802 65.585 1.00 24.53 147 ARG B O 1
ATOM 4162 N N . TYR B 1 148 ? 38.365 49.620 63.765 1.00 24.87 148 TYR B N 1
ATOM 4163 C CA . TYR B 1 148 ? 37.486 48.464 63.621 1.00 23.49 148 TYR B CA 1
ATOM 4164 C C . TYR B 1 148 ? 37.873 47.479 62.524 1.00 25.13 148 TYR B C 1
ATOM 4165 O O . TYR B 1 148 ? 37.239 46.439 62.365 1.00 24.64 148 TYR B O 1
ATOM 4174 N N . GLY B 1 149 ? 38.915 47.803 61.770 1.00 25.60 149 GLY B N 1
ATOM 4175 C CA . GLY B 1 149 ? 39.339 46.920 60.706 1.00 24.67 149 GLY B CA 1
ATOM 4176 C C . GLY B 1 149 ? 38.412 46.933 59.507 1.00 24.63 149 GLY B C 1
ATOM 4177 O O . GLY B 1 149 ? 38.311 45.936 58.788 1.00 24.84 149 GLY B O 1
ATOM 4178 N N . PHE B 1 150 ? 37.729 48.053 59.282 1.00 24.36 150 PHE B N 1
ATOM 4179 C CA . PHE B 1 150 ? 36.828 48.147 58.143 1.00 23.35 150 PHE B CA 1
ATOM 4180 C C . PHE B 1 150 ? 37.644 48.430 56.889 1.00 22.84 150 PHE B C 1
ATOM 4181 O O . PHE B 1 150 ? 38.330 49.450 56.783 1.00 21.37 150 PHE B O 1
ATOM 4189 N N . THR B 1 151 ? 37.556 47.507 55.939 1.00 23.11 151 THR B N 1
ATOM 4190 C CA . THR B 1 151 ? 38.307 47.587 54.696 1.00 21.66 151 THR B CA 1
ATOM 4191 C C . THR B 1 151 ? 37.471 47.988 53.494 1.00 22.02 151 THR B C 1
ATOM 4192 O O . THR B 1 151 ? 37.936 47.914 52.350 1.00 22.56 151 THR B O 1
ATOM 4196 N N . GLY B 1 152 ? 36.225 48.388 53.743 1.00 21.18 152 GLY B N 1
ATOM 4197 C CA . GLY B 1 152 ? 35.386 48.839 52.650 1.00 19.18 152 GLY B CA 1
ATOM 4198 C C . GLY B 1 152 ? 35.900 50.215 52.250 1.00 19.54 152 GLY B C 1
ATOM 4199 O O . GLY B 1 152 ? 36.880 50.697 52.828 1.00 19.68 152 GLY B O 1
ATOM 4200 N N . PRO B 1 153 ? 35.282 50.870 51.259 1.00 20.20 153 PRO B N 1
ATOM 4201 C CA . PRO B 1 153 ? 35.740 52.200 50.844 1.00 19.49 153 PRO B CA 1
ATOM 4202 C C . PRO B 1 153 ? 35.905 53.162 52.021 1.00 19.84 153 PRO B C 1
ATOM 4203 O O . PRO B 1 153 ? 35.080 53.192 52.937 1.00 19.77 153 PRO B O 1
ATOM 4207 N N . SER B 1 154 ? 36.981 53.945 51.989 1.00 20.03 154 SER B N 1
ATOM 4208 C CA . SER B 1 154 ? 37.263 54.915 53.037 1.00 20.47 154 SER B CA 1
ATOM 4209 C C . SER B 1 154 ? 37.509 56.252 52.345 1.00 20.37 154 SER B C 1
ATOM 4210 O O . SER B 1 154 ? 38.565 56.466 51.762 1.00 21.74 154 SER B O 1
ATOM 4213 N N . SER B 1 155 ? 36.525 57.145 52.397 1.00 19.32 155 SER B N 1
ATOM 4214 C CA . SER B 1 155 ? 36.670 58.438 51.755 1.00 19.45 155 SER B CA 1
ATOM 4215 C C . SER B 1 155 ? 36.372 59.587 52.707 1.00 19.28 155 SER B C 1
ATOM 4216 O O . SER B 1 155 ? 35.922 59.386 53.837 1.00 19.79 155 SER B O 1
ATOM 4219 N N . THR B 1 156 ? 36.624 60.797 52.233 1.00 18.62 156 THR B N 1
ATOM 4220 C CA . THR B 1 156 ? 36.444 61.992 53.042 1.00 17.31 156 THR B CA 1
ATOM 4221 C C . THR B 1 156 ? 36.017 63.140 52.155 1.00 18.34 156 THR B C 1
ATOM 4222 O O . THR B 1 156 ? 36.595 63.356 51.093 1.00 16.80 156 THR B O 1
ATOM 4226 N N . VAL B 1 157 ? 35.000 63.871 52.592 1.00 17.81 157 VAL B N 1
ATOM 4227 C CA . VAL B 1 157 ? 34.538 65.033 51.849 1.00 18.64 157 VAL B CA 1
ATOM 4228 C C . VAL B 1 157 ? 34.856 66.252 52.714 1.00 17.52 157 VAL B C 1
ATOM 4229 O O . VAL B 1 157 ? 34.800 66.185 53.943 1.00 16.16 157 VAL B O 1
ATOM 4233 N N . VAL B 1 158 ? 35.212 67.350 52.059 1.00 17.58 158 VAL B N 1
ATOM 4234 C CA . VAL B 1 158 ? 35.539 68.603 52.728 1.00 18.73 158 VAL B CA 1
ATOM 4235 C C . VAL B 1 158 ? 34.863 69.698 51.903 1.00 20.15 158 VAL B C 1
ATOM 4236 O O . VAL B 1 158 ? 35.432 70.184 50.925 1.00 22.15 158 VAL B O 1
ATOM 4240 N N . THR B 1 159 ? 33.644 70.066 52.280 1.00 21.17 159 THR B N 1
ATOM 4241 C CA . THR B 1 159 ? 32.909 71.094 51.554 1.00 22.09 159 THR B CA 1
ATOM 4242 C C . THR B 1 159 ? 32.260 72.095 52.499 1.00 23.36 159 THR B C 1
ATOM 4243 O O . THR B 1 159 ? 31.064 72.365 52.402 1.00 22.22 159 THR B O 1
ATOM 4247 N N . ALA B 1 160 ? 33.057 72.636 53.416 1.00 22.39 160 ALA B N 1
ATOM 4248 C CA . ALA B 1 160 ? 32.571 73.617 54.373 1.00 24.05 160 ALA B CA 1
ATOM 4249 C C . ALA B 1 160 ? 31.327 73.141 55.132 1.00 24.38 160 ALA B C 1
ATOM 4250 O O . ALA B 1 160 ? 31.266 71.996 55.595 1.00 22.41 160 ALA B O 1
ATOM 4252 N N . CYS B 1 161 ? 30.334 74.023 55.236 1.00 21.28 161 CYS B N 1
ATOM 4253 C CA . CYS B 1 161 ? 29.097 73.734 55.953 1.00 21.53 161 CYS B CA 1
ATOM 4254 C C . CYS B 1 161 ? 28.278 72.607 55.329 1.00 20.94 161 CYS B C 1
ATOM 4255 O O . CYS B 1 161 ? 27.389 72.054 55.974 1.00 21.37 161 CYS B O 1
ATOM 4258 N N . ALA B 1 162 ? 28.568 72.277 54.078 1.00 16.79 162 ALA B N 1
ATOM 4259 C CA . ALA B 1 162 ? 27.838 71.222 53.378 1.00 17.93 162 ALA B CA 1
ATOM 4260 C C . ALA B 1 162 ? 28.445 69.852 53.637 1.00 17.91 162 ALA B C 1
ATOM 4261 O O . ALA B 1 162 ? 27.890 68.832 53.225 1.00 17.22 162 ALA B O 1
ATOM 4263 N N . THR B 1 163 ? 29.583 69.840 54.322 1.00 19.05 163 THR B N 1
ATOM 4264 C CA . THR B 1 163 ? 30.320 68.609 54.596 1.00 20.70 163 THR B CA 1
ATOM 4265 C C . THR B 1 163 ? 29.513 67.459 55.171 1.00 21.05 163 THR B C 1
ATOM 4266 O O . THR B 1 163 ? 29.588 66.342 54.662 1.00 21.53 163 THR B O 1
ATOM 4270 N N . GLY B 1 164 ? 28.747 67.734 56.224 1.00 21.38 164 GLY B N 1
ATOM 4271 C CA . GLY B 1 164 ? 27.964 66.688 56.860 1.00 22.06 164 GLY B CA 1
ATOM 4272 C C . GLY B 1 164 ? 26.978 65.986 55.948 1.00 23.44 164 GLY B C 1
ATOM 4273 O O . GLY B 1 164 ? 26.888 64.752 55.948 1.00 24.05 164 GLY B O 1
ATOM 4274 N N . ALA B 1 165 ? 26.228 66.772 55.181 1.00 22.56 165 ALA B N 1
ATOM 4275 C CA . ALA B 1 165 ? 25.235 66.244 54.252 1.00 23.52 165 ALA B CA 1
ATOM 4276 C C . ALA B 1 165 ? 25.889 65.587 53.037 1.00 21.87 165 ALA B C 1
ATOM 4277 O O . ALA B 1 165 ? 25.451 64.537 52.569 1.00 22.14 165 ALA B O 1
ATOM 4279 N N . ASP B 1 166 ? 26.935 66.216 52.523 1.00 21.83 166 ASP B N 1
ATOM 4280 C CA . ASP B 1 166 ? 27.638 65.687 51.366 1.00 22.11 166 ASP B CA 1
ATOM 4281 C C . ASP B 1 166 ? 28.143 64.286 51.676 1.00 22.34 166 ASP B C 1
ATOM 4282 O O . ASP B 1 166 ? 27.993 63.374 50.869 1.00 22.46 166 ASP B O 1
ATOM 4287 N N . ALA B 1 167 ? 28.743 64.124 52.851 1.00 20.69 167 ALA B N 1
ATOM 4288 C CA . ALA B 1 167 ? 29.268 62.832 53.277 1.00 21.67 167 ALA B CA 1
ATOM 4289 C C . ALA B 1 167 ? 28.154 61.786 53.309 1.00 19.01 167 ALA B C 1
ATOM 4290 O O . ALA B 1 167 ? 28.287 60.699 52.743 1.00 19.82 167 ALA B O 1
ATOM 4292 N N . LEU B 1 168 ? 27.052 62.123 53.971 1.00 19.08 168 LEU B N 1
ATOM 4293 C CA . LEU B 1 168 ? 25.932 61.198 54.091 1.00 17.11 168 LEU B CA 1
ATOM 4294 C C . LEU B 1 168 ? 25.352 60.870 52.722 1.00 19.72 168 LEU B C 1
ATOM 4295 O O . LEU B 1 168 ? 25.032 59.715 52.442 1.00 20.74 168 LEU B O 1
ATOM 4300 N N . GLY B 1 169 ? 25.224 61.879 51.866 1.00 20.16 169 GLY B N 1
ATOM 4301 C CA . GLY B 1 169 ? 24.710 61.631 50.528 1.00 22.16 169 GLY B CA 1
ATOM 4302 C C . GLY B 1 169 ? 25.663 60.718 49.778 1.00 23.11 169 GLY B C 1
ATOM 4303 O O . GLY B 1 169 ? 25.234 59.818 49.048 1.00 21.73 169 GLY B O 1
ATOM 4304 N N . SER B 1 170 ? 26.964 60.944 49.963 1.00 21.91 170 SER B N 1
ATOM 4305 C CA . SER B 1 170 ? 27.985 60.128 49.304 1.00 23.19 170 SER B CA 1
ATOM 4306 C C . SER B 1 170 ? 27.959 58.689 49.819 1.00 23.10 170 SER B C 1
ATOM 4307 O O . SER B 1 170 ? 28.124 57.747 49.043 1.00 21.84 170 SER B O 1
ATOM 4310 N N . ALA B 1 171 ? 27.755 58.530 51.127 1.00 23.20 171 ALA B N 1
ATOM 4311 C CA . ALA B 1 171 ? 27.683 57.207 51.760 1.00 24.28 171 ALA B CA 1
ATOM 4312 C C . ALA B 1 171 ? 26.447 56.453 51.256 1.00 23.22 171 ALA B C 1
ATOM 4313 O O . ALA B 1 171 ? 26.470 55.225 51.083 1.00 22.18 171 ALA B O 1
ATOM 4315 N N . LEU B 1 172 ? 25.371 57.198 51.038 1.00 21.89 172 LEU B N 1
ATOM 4316 C CA . LEU B 1 172 ? 24.125 56.639 50.516 1.00 24.91 172 LEU B CA 1
ATOM 4317 C C . LEU B 1 172 ? 24.394 56.048 49.130 1.00 23.89 172 LEU B C 1
ATOM 4318 O O . LEU B 1 172 ? 23.988 54.924 48.836 1.00 21.94 172 LEU B O 1
ATOM 4323 N N . ARG B 1 173 ? 25.077 56.813 48.282 1.00 23.71 173 ARG B N 1
ATOM 4324 C CA . ARG B 1 173 ? 25.406 56.347 46.938 1.00 25.84 173 ARG B CA 1
ATOM 4325 C C . ARG B 1 173 ? 26.274 55.096 47.037 1.00 27.01 173 ARG B C 1
ATOM 4326 O O . ARG B 1 173 ? 26.132 54.153 46.257 1.00 27.10 173 ARG B O 1
ATOM 4334 N N . MET B 1 174 ? 27.186 55.111 48.001 1.00 24.57 174 MET B N 1
ATOM 4335 C CA . MET B 1 174 ? 28.087 53.998 48.224 1.00 25.70 174 MET B CA 1
ATOM 4336 C C . MET B 1 174 ? 27.260 52.723 48.384 1.00 23.61 174 MET B C 1
ATOM 4337 O O . MET B 1 174 ? 27.495 51.735 47.695 1.00 22.58 174 MET B O 1
ATOM 4342 N N . ILE B 1 175 ? 26.272 52.765 49.276 1.00 26.02 175 ILE B N 1
ATOM 4343 C CA . ILE B 1 175 ? 25.413 51.607 49.533 1.00 25.75 175 ILE B CA 1
ATOM 4344 C C . ILE B 1 175 ? 24.491 51.276 48.367 1.00 25.35 175 ILE B C 1
ATOM 4345 O O . ILE B 1 175 ? 24.269 50.103 48.061 1.00 26.32 175 ILE B O 1
ATOM 4350 N N . GLN B 1 176 ? 23.949 52.298 47.714 1.00 26.01 176 GLN B N 1
ATOM 4351 C CA . GLN B 1 176 ? 23.060 52.071 46.575 1.00 28.21 176 GLN B CA 1
ATOM 4352 C C . GLN B 1 176 ? 23.785 51.426 45.404 1.00 28.17 176 GLN B C 1
ATOM 4353 O O . GLN B 1 176 ? 23.194 50.672 44.638 1.00 29.74 176 GLN B O 1
ATOM 4359 N N . LEU B 1 177 ? 25.064 51.745 45.254 1.00 27.97 177 LEU B N 1
ATOM 4360 C CA . LEU B 1 177 ? 25.863 51.199 44.165 1.00 28.46 177 LEU B CA 1
ATOM 4361 C C . LEU B 1 177 ? 26.429 49.821 44.512 1.00 27.34 177 LEU B C 1
ATOM 4362 O O . LEU B 1 177 ? 26.981 49.141 43.651 1.00 25.90 177 LEU B O 1
ATOM 4367 N N . GLY B 1 178 ? 26.285 49.426 45.776 1.00 26.54 178 GLY B N 1
ATOM 4368 C CA . GLY B 1 178 ? 26.778 48.135 46.226 1.00 25.48 178 GLY B CA 1
ATOM 4369 C C . GLY B 1 178 ? 28.250 48.111 46.604 1.00 26.57 178 GLY B C 1
ATOM 4370 O O . GLY B 1 178 ? 28.834 47.032 46.726 1.00 26.00 178 GLY B O 1
ATOM 4371 N N . GLU B 1 179 ? 28.857 49.284 46.784 1.00 25.63 179 GLU B N 1
ATOM 4372 C CA . GLU B 1 179 ? 30.271 49.356 47.156 1.00 26.54 179 GLU B CA 1
ATOM 4373 C C . GLU B 1 179 ? 30.431 49.023 48.639 1.00 25.63 179 GLU B C 1
ATOM 4374 O O . GLU B 1 179 ? 31.549 48.903 49.145 1.00 26.86 179 GLU B O 1
ATOM 4380 N N . ALA B 1 180 ? 29.302 48.891 49.327 1.00 23.71 180 ALA B N 1
ATOM 4381 C CA . ALA B 1 180 ? 29.282 48.582 50.756 1.00 23.88 180 ALA B CA 1
ATOM 4382 C C . ALA B 1 180 ? 27.857 48.266 51.209 1.00 23.90 180 ALA B C 1
ATOM 4383 O O . ALA B 1 180 ? 26.893 48.674 50.567 1.00 24.39 180 ALA B O 1
ATOM 4385 N N . ASP B 1 181 ? 27.731 47.546 52.320 1.00 25.70 181 ASP B N 1
ATOM 4386 C CA . ASP B 1 181 ? 26.421 47.209 52.869 1.00 25.23 181 ASP B CA 1
ATOM 4387 C C . ASP B 1 181 ? 26.124 48.085 54.087 1.00 24.46 181 ASP B C 1
ATOM 4388 O O . ASP B 1 181 ? 24.974 48.212 54.511 1.00 21.02 181 ASP B O 1
ATOM 4393 N N . LEU B 1 182 ? 27.170 48.680 54.651 1.00 22.01 182 LEU B N 1
ATOM 4394 C CA . LEU B 1 182 ? 27.017 49.550 55.812 1.00 22.41 182 LEU B CA 1
ATOM 4395 C C . LEU B 1 182 ? 28.176 50.548 55.829 1.00 21.28 182 LEU B C 1
ATOM 4396 O O . LEU B 1 182 ? 29.328 50.180 55.587 1.00 20.94 182 LEU B O 1
ATOM 4401 N N . VAL B 1 183 ? 27.857 51.806 56.111 1.00 20.52 183 VAL B N 1
ATOM 4402 C CA . VAL B 1 183 ? 28.853 52.866 56.159 1.00 20.85 183 VAL B CA 1
ATOM 4403 C C . VAL B 1 183 ? 28.678 53.730 57.410 1.00 23.06 183 VAL B C 1
ATOM 4404 O O . VAL B 1 183 ? 27.554 54.081 57.781 1.00 22.72 183 VAL B O 1
ATOM 4408 N N . LEU B 1 184 ? 29.787 54.045 58.074 1.00 22.94 184 LEU B N 1
ATOM 4409 C CA . LEU B 1 184 ? 29.741 54.934 59.233 1.00 24.32 184 LEU B CA 1
ATOM 4410 C C . LEU B 1 184 ? 30.056 56.269 58.575 1.00 23.54 184 LEU B C 1
ATOM 4411 O O . LEU B 1 184 ? 31.193 56.522 58.187 1.00 23.24 184 LEU B O 1
ATOM 4416 N N . ALA B 1 185 ? 29.045 57.112 58.412 1.00 21.06 185 ALA B N 1
ATOM 4417 C CA . ALA B 1 185 ? 29.272 58.383 57.750 1.00 20.42 185 ALA B CA 1
ATOM 4418 C C . ALA B 1 185 ? 28.739 59.562 58.540 1.00 20.18 185 ALA B C 1
ATOM 4419 O O . ALA B 1 185 ? 27.814 59.425 59.337 1.00 20.05 185 ALA B O 1
ATOM 4421 N N . GLY B 1 186 ? 29.352 60.720 58.316 1.00 21.61 186 GLY B N 1
ATOM 4422 C CA . GLY B 1 186 ? 28.933 61.924 59.000 1.00 20.83 186 GLY B CA 1
ATOM 4423 C C . GLY B 1 186 ? 29.981 63.008 58.878 1.00 20.47 186 GLY B C 1
ATOM 4424 O O . GLY B 1 186 ? 30.621 63.149 57.838 1.00 20.69 186 GLY B O 1
ATOM 4425 N N . GLY B 1 187 ? 30.159 63.773 59.948 1.00 19.61 187 GLY B N 1
ATOM 4426 C CA . GLY B 1 187 ? 31.125 64.854 59.924 1.00 20.26 187 GLY B CA 1
ATOM 4427 C C . GLY B 1 187 ? 31.625 65.196 61.313 1.00 19.10 187 GLY B C 1
ATOM 4428 O O . GLY B 1 187 ? 30.964 64.909 62.312 1.00 17.50 187 GLY B O 1
ATOM 4429 N N . THR B 1 188 ? 32.796 65.821 61.371 1.00 19.99 188 THR B N 1
ATOM 4430 C CA . THR B 1 188 ? 33.398 66.193 62.640 1.00 20.93 188 THR B CA 1
ATOM 4431 C C . THR B 1 188 ? 34.125 67.522 62.484 1.00 21.31 188 THR B C 1
ATOM 4432 O O . THR B 1 188 ? 34.623 67.851 61.405 1.00 21.54 188 THR B O 1
ATOM 4436 N N . GLU B 1 189 ? 34.184 68.289 63.562 1.00 21.62 189 GLU B N 1
ATOM 4437 C CA . GLU B 1 189 ? 34.867 69.569 63.520 1.00 21.08 189 GLU B CA 1
ATOM 4438 C C . GLU B 1 189 ? 35.314 70.001 64.912 1.00 20.36 189 GLU B C 1
ATOM 4439 O O . GLU B 1 189 ? 34.544 69.951 65.868 1.00 20.82 189 GLU B O 1
ATOM 4445 N N . ALA B 1 190 ? 36.565 70.431 65.009 1.00 20.89 190 ALA B N 1
ATOM 4446 C CA . ALA B 1 190 ? 37.135 70.888 66.265 1.00 18.67 190 ALA B CA 1
ATOM 4447 C C . ALA B 1 190 ? 37.924 72.149 65.946 1.00 20.18 190 ALA B C 1
ATOM 4448 O O . ALA B 1 190 ? 39.158 72.146 65.958 1.00 20.45 190 ALA B O 1
ATOM 4450 N N . ALA B 1 191 ? 37.209 73.231 65.663 1.00 20.06 191 ALA B N 1
ATOM 4451 C CA . ALA B 1 191 ? 37.860 74.480 65.308 1.00 20.89 191 ALA B CA 1
ATOM 4452 C C . ALA B 1 191 ? 37.716 75.619 66.313 1.00 21.32 191 ALA B C 1
ATOM 4453 O O . ALA B 1 191 ? 37.810 76.788 65.943 1.00 20.99 191 ALA B O 1
ATOM 4455 N N . ILE B 1 192 ? 37.491 75.298 67.581 1.00 21.35 192 ILE B N 1
ATOM 4456 C CA . ILE B 1 192 ? 37.392 76.353 68.575 1.00 18.97 192 ILE B CA 1
ATOM 4457 C C . ILE B 1 192 ? 38.812 76.653 69.059 1.00 20.80 192 ILE B C 1
ATOM 4458 O O . ILE B 1 192 ? 39.302 76.070 70.038 1.00 18.91 192 ILE B O 1
ATOM 4463 N N . THR B 1 193 ? 39.470 77.562 68.341 1.00 19.92 193 THR B N 1
ATOM 4464 C CA . THR B 1 193 ? 40.842 77.960 68.638 1.00 21.16 193 THR B CA 1
ATOM 4465 C C . THR B 1 193 ? 41.002 79.463 68.394 1.00 21.95 193 THR B C 1
ATOM 4466 O O . THR B 1 193 ? 40.176 80.082 67.740 1.00 22.56 193 THR B O 1
ATOM 4470 N N . PRO B 1 194 ? 42.063 80.072 68.933 1.00 22.66 194 PRO B N 1
ATOM 4471 C CA . PRO B 1 194 ? 42.241 81.515 68.713 1.00 24.49 194 PRO B CA 1
ATOM 4472 C C . PRO B 1 194 ? 42.273 81.919 67.231 1.00 24.71 194 PRO B C 1
ATOM 4473 O O . PRO B 1 194 ? 41.622 82.874 66.824 1.00 25.88 194 PRO B O 1
ATOM 4477 N N . MET B 1 195 ? 43.024 81.181 66.423 1.00 24.74 195 MET B N 1
ATOM 4478 C CA . MET B 1 195 ? 43.153 81.512 65.008 1.00 25.47 195 MET B CA 1
ATOM 4479 C C . MET B 1 195 ? 41.867 81.348 64.192 1.00 24.66 195 MET B C 1
ATOM 4480 O O . MET B 1 195 ? 41.543 82.190 63.343 1.00 23.86 195 MET B O 1
ATOM 4485 N N . ALA B 1 196 ? 41.136 80.269 64.447 1.00 24.41 196 ALA B N 1
ATOM 4486 C CA . ALA B 1 196 ? 39.902 80.008 63.719 1.00 24.48 196 ALA B CA 1
ATOM 4487 C C . ALA B 1 196 ? 38.816 81.014 64.069 1.00 23.73 196 ALA B C 1
ATOM 4488 O O . ALA B 1 196 ? 38.221 81.621 63.184 1.00 24.11 196 ALA B O 1
ATOM 4490 N N . ILE B 1 197 ? 38.555 81.197 65.358 1.00 23.28 197 ILE B N 1
ATOM 4491 C CA . ILE B 1 197 ? 37.521 82.139 65.761 1.00 23.13 197 ILE B CA 1
ATOM 4492 C C . ILE B 1 197 ? 37.889 83.558 65.345 1.00 22.47 197 ILE B C 1
ATOM 4493 O O . ILE B 1 197 ? 37.018 84.360 65.012 1.00 23.68 197 ILE B O 1
ATOM 4498 N N . GLY B 1 198 ? 39.183 83.855 65.329 1.00 23.75 198 GLY B N 1
ATOM 4499 C CA . GLY B 1 198 ? 39.625 85.176 64.924 1.00 24.49 198 GLY B CA 1
ATOM 4500 C C . GLY B 1 198 ? 39.430 85.399 63.437 1.00 23.47 198 GLY B C 1
ATOM 4501 O O . GLY B 1 198 ? 39.045 86.489 63.000 1.00 24.01 198 GLY B O 1
ATOM 4502 N N . ALA B 1 199 ? 39.688 84.359 62.652 1.00 21.55 199 ALA B N 1
ATOM 4503 C CA . ALA B 1 199 ? 39.549 84.445 61.206 1.00 21.77 199 ALA B CA 1
ATOM 4504 C C . ALA B 1 199 ? 38.086 84.616 60.799 1.00 24.47 199 ALA B C 1
ATOM 4505 O O . ALA B 1 199 ? 37.779 85.367 59.871 1.00 27.36 199 ALA B O 1
ATOM 4507 N N . PHE B 1 200 ? 37.185 83.917 61.483 1.00 22.90 200 PHE B N 1
ATOM 4508 C CA . PHE B 1 200 ? 35.764 84.027 61.170 1.00 22.72 200 PHE B CA 1
ATOM 4509 C C . PHE B 1 200 ? 35.222 85.369 61.650 1.00 24.15 200 PHE B C 1
ATOM 4510 O O . PHE B 1 200 ? 34.310 85.938 61.045 1.00 25.25 200 PHE B O 1
ATOM 4518 N N . ALA B 1 201 ? 35.795 85.874 62.736 1.00 24.59 201 ALA B N 1
ATOM 4519 C CA . ALA B 1 201 ? 35.384 87.155 63.293 1.00 26.22 201 ALA B CA 1
ATOM 4520 C C . ALA B 1 201 ? 35.759 88.304 62.350 1.00 25.97 201 ALA B C 1
ATOM 4521 O O . ALA B 1 201 ? 34.959 89.209 62.121 1.00 27.49 201 ALA B O 1
ATOM 4523 N N . VAL B 1 202 ? 36.967 88.270 61.795 1.00 26.86 202 VAL B N 1
ATOM 4524 C CA . VAL B 1 202 ? 37.386 89.334 60.885 1.00 26.36 202 VAL B CA 1
ATOM 4525 C C . VAL B 1 202 ? 36.517 89.320 59.636 1.00 25.79 202 VAL B C 1
ATOM 4526 O O . VAL B 1 202 ? 36.311 90.354 59.003 1.00 25.92 202 VAL B O 1
ATOM 4530 N N . MET B 1 203 ? 36.004 88.144 59.285 1.00 24.72 203 MET B N 1
ATOM 4531 C CA . MET B 1 203 ? 35.132 88.016 58.125 1.00 23.50 203 MET B CA 1
ATOM 4532 C C . MET B 1 203 ? 33.727 88.487 58.468 1.00 21.85 203 MET B C 1
ATOM 4533 O O . MET B 1 203 ? 32.862 88.527 57.600 1.00 21.56 203 MET B O 1
ATOM 4538 N N . ARG B 1 204 ? 33.498 88.817 59.736 1.00 22.06 204 ARG B N 1
ATOM 4539 C CA . ARG B 1 204 ? 32.189 89.282 60.204 1.00 22.38 204 ARG B CA 1
ATOM 4540 C C . ARG B 1 204 ? 31.126 88.184 60.137 1.00 22.88 204 ARG B C 1
ATOM 4541 O O . ARG B 1 204 ? 29.936 88.475 60.037 1.00 23.37 204 ARG B O 1
ATOM 4549 N N . ALA B 1 205 ? 31.545 86.924 60.205 1.00 22.69 205 ALA B N 1
ATOM 4550 C CA . ALA B 1 205 ? 30.597 85.812 60.132 1.00 21.66 205 ALA B CA 1
ATOM 4551 C C . ALA B 1 205 ? 29.949 85.447 61.468 1.00 22.01 205 ALA B C 1
ATOM 4552 O O . ALA B 1 205 ? 28.876 84.836 61.498 1.00 22.45 205 ALA B O 1
ATOM 4554 N N . LEU B 1 206 ? 30.589 85.842 62.565 1.00 22.11 206 LEU B N 1
ATOM 4555 C CA . LEU B 1 206 ? 30.118 85.502 63.902 1.00 22.55 206 LEU B CA 1
ATOM 4556 C C . LEU B 1 206 ? 29.354 86.568 64.671 1.00 24.43 206 LEU B C 1
ATOM 4557 O O . LEU B 1 206 ? 29.572 87.762 64.488 1.00 24.03 206 LEU B O 1
ATOM 4562 N N . SER B 1 207 ? 28.465 86.109 65.549 1.00 24.05 207 SER B N 1
ATOM 4563 C CA . SER B 1 207 ? 27.688 86.996 66.408 1.00 23.53 207 SER B CA 1
ATOM 4564 C C . SER B 1 207 ? 28.635 87.516 67.477 1.00 24.17 207 SER B C 1
ATOM 4565 O O . SER B 1 207 ? 29.586 86.825 67.841 1.00 22.08 207 SER B O 1
ATOM 4568 N N . THR B 1 208 ? 28.379 88.721 67.987 1.00 24.80 208 THR B N 1
ATOM 4569 C CA . THR B 1 208 ? 29.225 89.285 69.039 1.00 24.90 208 THR B CA 1
ATOM 4570 C C . THR B 1 208 ? 28.431 89.571 70.315 1.00 24.37 208 THR B C 1
ATOM 4571 O O . THR B 1 208 ? 28.846 90.372 71.154 1.00 24.99 208 THR B O 1
ATOM 4575 N N . ARG B 1 209 ? 27.289 88.906 70.466 1.00 26.95 209 ARG B N 1
ATOM 4576 C CA . ARG B 1 209 ? 26.452 89.088 71.648 1.00 25.79 209 ARG B CA 1
ATOM 4577 C C . ARG B 1 209 ? 27.069 88.309 72.807 1.00 25.87 209 ARG B C 1
ATOM 4578 O O . ARG B 1 209 ? 26.467 87.376 73.343 1.00 25.59 209 ARG B O 1
ATOM 4586 N N . ASN B 1 210 ? 28.280 88.707 73.187 1.00 24.75 210 ASN B N 1
ATOM 4587 C CA . ASN B 1 210 ? 29.014 88.062 74.269 1.00 25.72 210 ASN B CA 1
ATOM 4588 C C . ASN B 1 210 ? 28.334 88.188 75.629 1.00 25.59 210 ASN B C 1
ATOM 4589 O O . ASN B 1 210 ? 28.569 87.374 76.515 1.00 25.55 210 ASN B O 1
ATOM 4594 N N . GLU B 1 211 ? 27.497 89.207 75.794 1.00 26.07 211 GLU B N 1
ATOM 4595 C CA . GLU B 1 211 ? 26.812 89.435 77.068 1.00 27.61 211 GLU B CA 1
ATOM 4596 C C . GLU B 1 211 ? 25.706 88.433 77.383 1.00 27.16 211 GLU B C 1
ATOM 4597 O O . GLU B 1 211 ? 25.367 88.222 78.545 1.00 27.67 211 GLU B O 1
ATOM 4603 N N . GLU B 1 212 ? 25.137 87.833 76.348 1.00 26.02 212 GLU B N 1
ATOM 4604 C CA . GLU B 1 212 ? 24.058 86.864 76.520 1.00 27.78 212 GLU B CA 1
ATOM 4605 C C . GLU B 1 212 ? 24.357 85.673 75.625 1.00 26.27 212 GLU B C 1
ATOM 4606 O O . GLU B 1 212 ? 23.656 85.433 74.649 1.00 27.97 212 GLU B O 1
ATOM 4612 N N . PRO B 1 213 ? 25.398 84.898 75.966 1.00 25.43 213 PRO B N 1
ATOM 4613 C CA . PRO B 1 213 ? 25.820 83.722 75.198 1.00 25.04 213 PRO B CA 1
ATOM 4614 C C . PRO B 1 213 ? 24.685 82.861 74.640 1.00 23.68 213 PRO B C 1
ATOM 4615 O O . PRO B 1 213 ? 24.692 82.503 73.467 1.00 21.41 213 PRO B O 1
ATOM 4619 N N . GLU B 1 214 ? 23.708 82.548 75.481 1.00 24.66 214 GLU B N 1
ATOM 4620 C CA . GLU B 1 214 ? 22.592 81.689 75.082 1.00 26.91 214 GLU B CA 1
ATOM 4621 C C . GLU B 1 214 ? 21.558 82.296 74.136 1.00 26.79 214 GLU B C 1
ATOM 4622 O O . GLU B 1 214 ? 20.745 81.570 73.557 1.00 24.87 214 GLU B O 1
ATOM 4628 N N . LYS B 1 215 ? 21.594 83.616 73.969 1.00 26.03 215 LYS B N 1
ATOM 4629 C CA . LYS B 1 215 ? 20.654 84.300 73.087 1.00 26.60 215 LYS B CA 1
ATOM 4630 C C . LYS B 1 215 ? 21.300 84.738 71.768 1.00 25.61 215 LYS B C 1
ATOM 4631 O O . LYS B 1 215 ? 20.618 85.256 70.886 1.00 24.79 215 LYS B O 1
ATOM 4637 N N . ALA B 1 216 ? 22.612 84.534 71.644 1.00 23.89 216 ALA B N 1
ATOM 4638 C CA . ALA B 1 216 ? 23.351 84.922 70.443 1.00 22.13 216 ALA B CA 1
ATOM 4639 C C . ALA B 1 216 ? 22.848 84.245 69.171 1.00 21.02 216 ALA B C 1
ATOM 4640 O O . ALA B 1 216 ? 22.649 84.905 68.151 1.00 19.24 216 ALA B O 1
ATOM 4642 N N . SER B 1 217 ? 22.663 82.926 69.226 1.00 22.18 217 SER B N 1
ATOM 4643 C CA . SER B 1 217 ? 22.175 82.179 68.071 1.00 22.35 217 SER B CA 1
ATOM 4644 C C . SER B 1 217 ? 20.658 82.266 68.078 1.00 24.69 217 SER B C 1
ATOM 4645 O O . SER B 1 217 ? 19.986 81.623 68.887 1.00 25.99 217 SER B O 1
ATOM 4648 N N . ARG B 1 218 ? 20.127 83.056 67.155 1.00 24.21 218 ARG B N 1
ATOM 4649 C CA . ARG B 1 218 ? 18.697 83.295 67.071 1.00 25.45 218 ARG B CA 1
ATOM 4650 C C . ARG B 1 218 ? 18.273 83.368 65.614 1.00 24.66 218 ARG B C 1
ATOM 4651 O O . ARG B 1 218 ? 17.897 84.430 65.122 1.00 23.99 218 ARG B O 1
ATOM 4659 N N . PRO B 1 219 ? 18.318 82.232 64.903 1.00 24.85 219 PRO B N 1
ATOM 4660 C CA . PRO B 1 219 ? 17.939 82.195 63.489 1.00 24.91 219 PRO B CA 1
ATOM 4661 C C . PRO B 1 219 ? 16.545 82.716 63.142 1.00 27.10 219 PRO B C 1
ATOM 4662 O O . PRO B 1 219 ? 15.560 82.425 63.825 1.00 27.19 219 PRO B O 1
ATOM 4666 N N . PHE B 1 220 ? 16.489 83.495 62.065 1.00 28.25 220 PHE B N 1
ATOM 4667 C CA . PHE B 1 220 ? 15.253 84.073 61.547 1.00 29.95 220 PHE B CA 1
ATOM 4668 C C . PHE B 1 220 ? 14.698 85.248 62.349 1.00 31.17 220 PHE B C 1
ATOM 4669 O O . PHE B 1 220 ? 13.593 85.724 62.069 1.00 29.38 220 PHE B O 1
ATOM 4677 N N . THR B 1 221 ? 15.452 85.715 63.341 1.00 30.00 221 THR B N 1
ATOM 4678 C CA . THR B 1 221 ? 15.005 86.857 64.130 1.00 29.55 221 THR B CA 1
ATOM 4679 C C . THR B 1 221 ? 15.575 88.139 63.531 1.00 29.88 221 THR B C 1
ATOM 4680 O O . THR B 1 221 ? 16.575 88.114 62.818 1.00 30.36 221 THR B O 1
ATOM 4684 N N . LEU B 1 222 ? 14.926 89.257 63.823 1.00 30.47 222 LEU B N 1
ATOM 4685 C CA . LEU B 1 222 ? 15.347 90.555 63.320 1.00 29.72 222 LEU B CA 1
ATOM 4686 C C . LEU B 1 222 ? 16.743 90.954 63.779 1.00 28.44 222 LEU B C 1
ATOM 4687 O O . LEU B 1 222 ? 17.531 91.490 63.004 1.00 28.54 222 LEU B O 1
ATOM 4692 N N . SER B 1 223 ? 17.041 90.694 65.045 1.00 28.60 223 SER B N 1
ATOM 4693 C CA . SER B 1 223 ? 18.321 91.068 65.625 1.00 25.88 223 SER B CA 1
ATOM 4694 C C . SER B 1 223 ? 19.452 90.054 65.458 1.00 26.78 223 SER B C 1
ATOM 4695 O O . SER B 1 223 ? 20.480 90.163 66.123 1.00 26.29 223 SER B O 1
ATOM 4698 N N . ARG B 1 224 ? 19.276 89.074 64.577 1.00 27.02 224 ARG B N 1
ATOM 4699 C CA . ARG B 1 224 ? 20.337 88.091 64.359 1.00 27.32 224 ARG B CA 1
ATOM 4700 C C . ARG B 1 224 ? 21.576 88.852 63.891 1.00 27.17 224 ARG B C 1
ATOM 4701 O O . ARG B 1 224 ? 21.469 89.756 63.058 1.00 26.52 224 ARG B O 1
ATOM 4709 N N . ASP B 1 225 ? 22.747 88.497 64.419 1.00 26.16 225 ASP B N 1
ATOM 4710 C CA . ASP B 1 225 ? 23.976 89.191 64.036 1.00 25.50 225 ASP B CA 1
ATOM 4711 C C . ASP B 1 225 ? 25.160 88.275 63.682 1.00 24.82 225 ASP B C 1
ATOM 4712 O O . ASP B 1 225 ? 26.315 88.659 63.858 1.00 23.08 225 ASP B O 1
ATOM 4717 N N . GLY B 1 226 ? 24.878 87.077 63.174 1.00 24.18 226 GLY B N 1
ATOM 4718 C CA . GLY B 1 226 ? 25.949 86.164 62.809 1.00 22.83 226 GLY B CA 1
ATOM 4719 C C . GLY B 1 226 ? 25.826 84.840 63.535 1.00 22.60 226 GLY B C 1
ATOM 4720 O O . GLY B 1 226 ? 25.057 84.736 64.485 1.00 23.37 226 GLY B O 1
ATOM 4721 N N . PHE B 1 227 ? 26.573 83.821 63.114 1.00 21.56 227 PHE B N 1
ATOM 4722 C CA . PHE B 1 227 ? 26.452 82.535 63.791 1.00 22.27 227 PHE B CA 1
ATOM 4723 C C . PHE B 1 227 ? 27.401 82.374 64.973 1.00 21.09 227 PHE B C 1
ATOM 4724 O O . PHE B 1 227 ? 28.265 83.219 65.225 1.00 20.99 227 PHE B O 1
ATOM 4732 N N . VAL B 1 228 ? 27.195 81.307 65.734 1.00 21.64 228 VAL B N 1
ATOM 4733 C CA . VAL B 1 228 ? 28.038 81.017 66.881 1.00 20.48 228 VAL B CA 1
ATOM 4734 C C . VAL B 1 228 ? 28.777 79.734 66.548 1.00 21.29 228 VAL B C 1
ATOM 4735 O O . VAL B 1 228 ? 28.150 78.743 66.203 1.00 21.02 228 VAL B O 1
ATOM 4739 N N . MET B 1 229 ? 30.102 79.739 66.638 1.00 22.74 229 MET B N 1
ATOM 4740 C CA . MET B 1 229 ? 30.838 78.524 66.306 1.00 23.18 229 MET B CA 1
ATOM 4741 C C . MET B 1 229 ? 30.597 77.405 67.305 1.00 20.96 229 MET B C 1
ATOM 4742 O O . MET B 1 229 ? 30.656 77.613 68.520 1.00 21.70 229 MET B O 1
ATOM 4747 N N . GLY B 1 230 ? 30.344 76.215 66.775 1.00 20.37 230 GLY B N 1
ATOM 4748 C CA . GLY B 1 230 ? 30.118 75.049 67.613 1.00 19.18 230 GLY B CA 1
ATOM 4749 C C . GLY B 1 230 ? 31.165 74.014 67.263 1.00 20.11 230 GLY B C 1
ATOM 4750 O O . GLY B 1 230 ? 32.002 74.243 66.387 1.00 19.24 230 GLY B O 1
ATOM 4751 N N . GLU B 1 231 ? 31.123 72.872 67.937 1.00 19.21 231 GLU B N 1
ATOM 4752 C CA . GLU B 1 231 ? 32.083 71.815 67.672 1.00 19.26 231 GLU B CA 1
ATOM 4753 C C . GLU B 1 231 ? 31.415 70.486 68.002 1.00 18.40 231 GLU B C 1
ATOM 4754 O O . GLU B 1 231 ? 30.345 70.455 68.612 1.00 21.50 231 GLU B O 1
ATOM 4760 N N . GLY B 1 232 ? 32.044 69.397 67.587 1.00 19.55 232 GLY B N 1
ATOM 4761 C CA . GLY B 1 232 ? 31.507 68.080 67.865 1.00 19.61 232 GLY B CA 1
ATOM 4762 C C . GLY B 1 232 ? 31.528 67.195 66.640 1.00 21.30 232 GLY B C 1
ATOM 4763 O O . GLY B 1 232 ? 32.266 67.459 65.685 1.00 18.77 232 GLY B O 1
ATOM 4764 N N . ALA B 1 233 ? 30.714 66.144 66.657 1.00 19.81 233 ALA B N 1
ATOM 4765 C CA . ALA B 1 233 ? 30.665 65.242 65.522 1.00 18.34 233 ALA B CA 1
ATOM 4766 C C . ALA B 1 233 ? 29.378 64.452 65.470 1.00 17.93 233 ALA B C 1
ATOM 4767 O O . ALA B 1 233 ? 28.759 64.177 66.495 1.00 19.35 233 ALA B O 1
ATOM 4769 N N . GLY B 1 234 ? 28.991 64.088 64.255 1.00 18.96 234 GLY B N 1
ATOM 4770 C CA . GLY B 1 234 ? 27.800 63.297 64.047 1.00 18.98 234 GLY B CA 1
ATOM 4771 C C . GLY B 1 234 ? 28.181 62.161 63.120 1.00 19.04 234 GLY B C 1
ATOM 4772 O O . GLY B 1 234 ? 28.634 62.396 62.000 1.00 18.10 234 GLY B O 1
ATOM 4773 N N . VAL B 1 235 ? 28.019 60.929 63.591 1.00 19.07 235 VAL B N 1
ATOM 4774 C CA . VAL B 1 235 ? 28.337 59.755 62.792 1.00 19.91 235 VAL B CA 1
ATOM 4775 C C . VAL B 1 235 ? 27.132 58.834 62.803 1.00 19.49 235 VAL B C 1
ATOM 4776 O O . VAL B 1 235 ? 26.659 58.429 63.864 1.00 20.37 235 VAL B O 1
ATOM 4780 N N . LEU B 1 236 ? 26.630 58.519 61.614 1.00 20.46 236 LEU B N 1
ATOM 4781 C CA . LEU B 1 236 ? 25.452 57.671 61.485 1.00 21.48 236 LEU B CA 1
ATOM 4782 C C . LEU B 1 236 ? 25.762 56.354 60.802 1.00 21.45 236 LEU B C 1
ATOM 4783 O O . LEU B 1 236 ? 26.710 56.241 60.020 1.00 22.61 236 LEU B O 1
ATOM 4788 N N . VAL B 1 237 ? 24.946 55.357 61.112 1.00 21.20 237 VAL B N 1
ATOM 4789 C CA . VAL B 1 237 ? 25.093 54.048 60.512 1.00 18.59 237 VAL B CA 1
ATOM 4790 C C . VAL B 1 237 ? 24.062 53.995 59.397 1.00 19.58 237 VAL B C 1
ATOM 4791 O O . VAL B 1 237 ? 22.854 54.036 59.668 1.00 17.79 237 VAL B O 1
ATOM 4795 N N . LEU B 1 238 ? 24.540 53.976 58.153 1.00 17.35 238 LEU B N 1
ATOM 4796 C CA . LEU B 1 238 ? 23.667 53.854 56.989 1.00 19.58 238 LEU B CA 1
ATOM 4797 C C . LEU B 1 238 ? 23.809 52.387 56.640 1.00 20.02 238 LEU B C 1
ATOM 4798 O O . LEU B 1 238 ? 24.932 51.868 56.586 1.00 20.68 238 LEU B O 1
ATOM 4803 N N . GLU B 1 239 ? 22.687 51.730 56.379 1.00 19.52 239 GLU B N 1
ATOM 4804 C CA . GLU B 1 239 ? 22.693 50.294 56.112 1.00 22.30 239 GLU B CA 1
ATOM 4805 C C . GLU B 1 239 ? 21.682 49.895 55.033 1.00 22.28 239 GLU B C 1
ATOM 4806 O O . GLU B 1 239 ? 20.601 50.467 54.958 1.00 19.50 239 GLU B O 1
ATOM 4812 N N . ALA B 1 240 ? 22.041 48.930 54.188 1.00 22.54 240 ALA B N 1
ATOM 4813 C CA . ALA B 1 240 ? 21.108 48.462 53.169 1.00 26.25 240 ALA B CA 1
ATOM 4814 C C . ALA B 1 240 ? 19.947 47.862 53.959 1.00 25.93 240 ALA B C 1
ATOM 4815 O O . ALA B 1 240 ? 20.166 47.147 54.935 1.00 29.06 240 ALA B O 1
ATOM 4817 N N . TYR B 1 241 ? 18.725 48.166 53.543 1.00 27.38 241 TYR B N 1
ATOM 4818 C CA . TYR B 1 241 ? 17.509 47.697 54.205 1.00 27.11 241 TYR B CA 1
ATOM 4819 C C . TYR B 1 241 ? 17.483 46.204 54.563 1.00 27.96 241 TYR B C 1
ATOM 4820 O O . TYR B 1 241 ? 17.189 45.833 55.703 1.00 25.23 241 TYR B O 1
ATOM 4829 N N . GLU B 1 242 ? 17.776 45.348 53.590 1.00 28.74 242 GLU B N 1
ATOM 4830 C CA . GLU B 1 242 ? 17.772 43.910 53.828 1.00 31.21 242 GLU B CA 1
ATOM 4831 C C . GLU B 1 242 ? 18.830 43.495 54.844 1.00 29.77 242 GLU B C 1
ATOM 4832 O O . GLU B 1 242 ? 18.584 42.628 55.683 1.00 28.21 242 GLU B O 1
ATOM 4838 N N . HIS B 1 243 ? 20.010 44.107 54.768 1.00 29.01 243 HIS B N 1
ATOM 4839 C CA . HIS B 1 243 ? 21.071 43.784 55.711 1.00 26.40 243 HIS B CA 1
ATOM 4840 C C . HIS B 1 243 ? 20.598 44.143 57.116 1.00 27.28 243 HIS B C 1
ATOM 4841 O O . HIS B 1 243 ? 20.862 43.413 58.079 1.00 26.13 243 HIS B O 1
ATOM 4848 N N . ALA B 1 244 ? 19.896 45.271 57.219 1.00 24.67 244 ALA B N 1
ATOM 4849 C CA . ALA B 1 244 ? 19.368 45.750 58.494 1.00 25.83 244 ALA B CA 1
ATOM 4850 C C . ALA B 1 244 ? 18.225 44.863 58.990 1.00 25.18 244 ALA B C 1
ATOM 4851 O O . ALA B 1 244 ? 18.217 44.428 60.136 1.00 24.49 244 ALA B O 1
ATOM 4853 N N . LYS B 1 245 ? 17.253 44.615 58.119 1.00 28.25 245 LYS B N 1
ATOM 4854 C CA . LYS B 1 245 ? 16.096 43.786 58.460 1.00 28.77 245 LYS B CA 1
ATOM 4855 C C . LYS B 1 245 ? 16.480 42.402 58.984 1.00 29.59 245 LYS B C 1
ATOM 4856 O O . LYS B 1 245 ? 15.993 41.961 60.032 1.00 28.61 245 LYS B O 1
ATOM 4862 N N . LYS B 1 246 ? 17.343 41.723 58.239 1.00 28.33 246 LYS B N 1
ATOM 4863 C CA . LYS B 1 246 ? 17.808 40.382 58.586 1.00 30.10 246 LYS B CA 1
ATOM 4864 C C . LYS B 1 246 ? 18.473 40.297 59.955 1.00 29.56 246 LYS B C 1
ATOM 4865 O O . LYS B 1 246 ? 18.314 39.300 60.663 1.00 28.44 246 LYS B O 1
ATOM 4871 N N . ARG B 1 247 ? 19.207 41.339 60.339 1.00 28.01 247 ARG B N 1
ATOM 4872 C CA . ARG B 1 247 ? 19.902 41.321 61.623 1.00 27.82 247 ARG B CA 1
ATOM 4873 C C . ARG B 1 247 ? 19.077 41.849 62.794 1.00 26.92 247 ARG B C 1
ATOM 4874 O O . ARG B 1 247 ? 19.504 41.755 63.938 1.00 27.18 247 ARG B O 1
ATOM 4882 N N . GLY B 1 248 ? 17.909 42.413 62.511 1.00 25.34 248 GLY B N 1
ATOM 4883 C CA . GLY B 1 248 ? 17.077 42.940 63.581 1.00 25.24 248 GLY B CA 1
ATOM 4884 C C . GLY B 1 248 ? 17.469 44.344 64.014 1.00 25.01 248 GLY B C 1
ATOM 4885 O O . GLY B 1 248 ? 17.450 44.684 65.208 1.00 24.80 248 GLY B O 1
ATOM 4886 N N . ALA B 1 249 ? 17.837 45.170 63.044 1.00 24.58 249 ALA B N 1
ATOM 4887 C CA . ALA B 1 249 ? 18.222 46.541 63.344 1.00 24.96 249 ALA B CA 1
ATOM 4888 C C . ALA B 1 249 ? 16.998 47.360 63.731 1.00 24.43 249 ALA B C 1
ATOM 4889 O O . ALA B 1 249 ? 15.869 47.025 63.365 1.00 23.39 249 ALA B O 1
ATOM 4891 N N . ARG B 1 250 ? 17.222 48.420 64.498 1.00 25.50 250 ARG B N 1
ATOM 4892 C CA . ARG B 1 250 ? 16.133 49.317 64.864 1.00 25.05 250 ARG B CA 1
ATOM 4893 C C . ARG B 1 250 ? 16.291 50.488 63.892 1.00 25.71 250 ARG B C 1
ATOM 4894 O O . ARG B 1 250 ? 17.277 51.224 63.956 1.00 22.98 250 ARG B O 1
ATOM 4902 N N . ILE B 1 251 ? 15.326 50.644 62.991 1.00 25.46 251 ILE B N 1
ATOM 4903 C CA . ILE B 1 251 ? 15.379 51.687 61.969 1.00 25.69 251 ILE B CA 1
ATOM 4904 C C . ILE B 1 251 ? 14.713 53.010 62.354 1.00 24.50 251 ILE B C 1
ATOM 4905 O O . ILE B 1 251 ? 13.536 53.058 62.679 1.00 24.84 251 ILE B O 1
ATOM 4910 N N . TYR B 1 252 ? 15.491 54.087 62.308 1.00 26.24 252 TYR B N 1
ATOM 4911 C CA . TYR B 1 252 ? 15.001 55.423 62.661 1.00 23.71 252 TYR B CA 1
ATOM 4912 C C . TYR B 1 252 ? 14.263 56.098 61.510 1.00 24.18 252 TYR B C 1
ATOM 4913 O O . TYR B 1 252 ? 13.277 56.806 61.725 1.00 24.75 252 TYR B O 1
ATOM 4922 N N . ALA B 1 253 ? 14.773 55.897 60.294 1.00 22.79 253 ALA B N 1
ATOM 4923 C CA . ALA B 1 253 ? 14.192 56.477 59.088 1.00 23.17 253 ALA B CA 1
ATOM 4924 C C . ALA B 1 253 ? 14.943 55.972 57.859 1.00 22.55 253 ALA B C 1
ATOM 4925 O O . ALA B 1 253 ? 15.991 55.334 57.976 1.00 24.26 253 ALA B O 1
ATOM 4927 N N . GLU B 1 254 ? 14.404 56.255 56.678 1.00 23.38 254 GLU B N 1
ATOM 4928 C CA . GLU B 1 254 ? 15.049 55.852 55.433 1.00 22.41 254 GLU B CA 1
ATOM 4929 C C . GLU B 1 254 ? 15.630 57.075 54.724 1.00 23.07 254 GLU B C 1
ATOM 4930 O O . GLU B 1 254 ? 14.971 58.117 54.639 1.00 19.34 254 GLU B O 1
ATOM 4936 N N . LEU B 1 255 ? 16.874 56.961 54.253 1.00 20.91 255 LEU B N 1
ATOM 4937 C CA . LEU B 1 255 ? 17.508 58.060 53.516 1.00 21.65 255 LEU B CA 1
ATOM 4938 C C . LEU B 1 255 ? 17.074 57.798 52.080 1.00 20.99 255 LEU B C 1
ATOM 4939 O O . LEU B 1 255 ? 17.464 56.790 51.482 1.00 21.85 255 LEU B O 1
ATOM 4944 N N . VAL B 1 256 ? 16.251 58.684 51.533 1.00 19.92 256 VAL B N 1
ATOM 4945 C CA . VAL B 1 256 ? 15.729 58.486 50.180 1.00 22.82 256 VAL B CA 1
ATOM 4946 C C . VAL B 1 256 ? 16.173 59.483 49.118 1.00 22.40 256 VAL B C 1
ATOM 4947 O O . VAL B 1 256 ? 16.080 59.202 47.923 1.00 25.15 256 VAL B O 1
ATOM 4951 N N . GLY B 1 257 ? 16.655 60.645 49.539 1.00 22.65 257 GLY B N 1
ATOM 4952 C CA . GLY B 1 257 ? 17.066 61.636 48.562 1.00 22.08 257 GLY B CA 1
ATOM 4953 C C . GLY B 1 257 ? 18.305 62.415 48.941 1.00 21.40 257 GLY B C 1
ATOM 4954 O O . GLY B 1 257 ? 18.609 62.589 50.122 1.00 21.37 257 GLY B O 1
ATOM 4955 N N . PHE B 1 258 ? 19.003 62.902 47.922 1.00 22.10 258 PHE B N 1
ATOM 4956 C CA . PHE B 1 258 ? 20.237 63.660 48.097 1.00 22.26 258 PHE B CA 1
ATOM 4957 C C . PHE B 1 258 ? 20.372 64.634 46.927 1.00 20.93 258 PHE B C 1
ATOM 4958 O O . PHE B 1 258 ? 20.535 64.209 45.789 1.00 22.57 258 PHE B O 1
ATOM 4966 N N . GLY B 1 259 ? 20.289 65.932 47.211 1.00 20.17 259 GLY B N 1
ATOM 4967 C CA . GLY B 1 259 ? 20.414 66.934 46.164 1.00 18.88 259 GLY B CA 1
ATOM 4968 C C . GLY B 1 259 ? 21.567 67.904 46.407 1.00 20.11 259 GLY B C 1
ATOM 4969 O O . GLY B 1 259 ? 21.813 68.302 47.545 1.00 18.54 259 GLY B O 1
ATOM 4970 N N . ARG B 1 260 ? 22.287 68.267 45.343 1.00 21.09 260 ARG B N 1
ATOM 4971 C CA . ARG B 1 260 ? 23.417 69.194 45.438 1.00 20.83 260 ARG B CA 1
ATOM 4972 C C . ARG B 1 260 ? 23.452 70.196 44.287 1.00 22.10 260 ARG B C 1
ATOM 4973 O O . ARG B 1 260 ? 22.923 69.945 43.208 1.00 23.47 260 ARG B O 1
ATOM 4981 N N . SER B 1 261 ? 24.088 71.336 44.530 1.00 23.82 261 SER B N 1
ATOM 4982 C CA . SER B 1 261 ? 24.223 72.380 43.525 1.00 24.13 261 SER B CA 1
ATOM 4983 C C . SER B 1 261 ? 25.290 73.349 44.002 1.00 23.04 261 SER B C 1
ATOM 4984 O O . SER B 1 261 ? 25.802 73.213 45.107 1.00 21.19 261 SER B O 1
ATOM 4987 N N . ALA B 1 262 ? 25.617 74.325 43.159 1.00 22.78 262 ALA B N 1
ATOM 4988 C CA . ALA B 1 262 ? 26.618 75.332 43.490 1.00 23.22 262 ALA B CA 1
ATOM 4989 C C . ALA B 1 262 ? 26.058 76.703 43.155 1.00 22.18 262 ALA B C 1
ATOM 4990 O O . ALA B 1 262 ? 25.475 76.878 42.094 1.00 22.41 262 ALA B O 1
ATOM 4992 N N . ASP B 1 263 ? 26.229 77.672 44.053 1.00 22.99 263 ASP B N 1
ATOM 4993 C CA . ASP B 1 263 ? 25.735 79.021 43.791 1.00 24.91 263 ASP B CA 1
ATOM 4994 C C . ASP B 1 263 ? 26.497 79.606 42.614 1.00 26.47 263 ASP B C 1
ATOM 4995 O O . ASP B 1 263 ? 25.925 80.333 41.798 1.00 27.82 263 ASP B O 1
ATOM 5000 N N . ALA B 1 264 ? 27.788 79.278 42.531 1.00 25.03 264 ALA B N 1
ATOM 5001 C CA . ALA B 1 264 ? 28.654 79.788 41.468 1.00 24.38 264 ALA B CA 1
ATOM 5002 C C . ALA B 1 264 ? 28.489 81.303 41.495 1.00 24.41 264 ALA B C 1
ATOM 5003 O O . ALA B 1 264 ? 28.397 81.969 40.455 1.00 24.14 264 ALA B O 1
ATOM 5005 N N . HIS B 1 265 ? 28.471 81.840 42.708 1.00 25.24 265 HIS B N 1
ATOM 5006 C CA . HIS B 1 265 ? 28.245 83.258 42.910 1.00 28.56 265 HIS B CA 1
ATOM 5007 C C . HIS B 1 265 ? 29.359 84.054 43.605 1.00 28.47 265 HIS B C 1
ATOM 5008 O O . HIS B 1 265 ? 29.936 84.954 42.997 1.00 30.42 265 HIS B O 1
ATOM 5015 N N . HIS B 1 266 ? 29.672 83.729 44.858 1.00 28.81 266 HIS B N 1
ATOM 5016 C CA . HIS B 1 266 ? 30.700 84.470 45.605 1.00 29.53 266 HIS B CA 1
ATOM 5017 C C . HIS B 1 266 ? 31.442 83.576 46.602 1.00 30.19 266 HIS B C 1
ATOM 5018 O O . HIS B 1 266 ? 30.870 82.619 47.118 1.00 28.16 266 HIS B O 1
ATOM 5025 N N . ILE B 1 267 ? 32.707 83.900 46.877 1.00 30.50 267 ILE B N 1
ATOM 5026 C CA . ILE B 1 267 ? 33.533 83.102 47.793 1.00 33.04 267 ILE B CA 1
ATOM 5027 C C . ILE B 1 267 ? 32.970 82.891 49.197 1.00 33.82 267 ILE B C 1
ATOM 5028 O O . ILE B 1 267 ? 33.175 81.833 49.796 1.00 33.29 267 ILE B O 1
ATOM 5033 N N . THR B 1 268 ? 32.271 83.890 49.727 1.00 35.12 268 THR B N 1
ATOM 5034 C CA . THR B 1 268 ? 31.691 83.773 51.064 1.00 36.43 268 THR B CA 1
ATOM 5035 C C . THR B 1 268 ? 30.252 84.269 51.125 1.00 37.08 268 THR B C 1
ATOM 5036 O O . THR B 1 268 ? 29.522 83.959 52.066 1.00 36.29 268 THR B O 1
ATOM 5040 N N . GLU B 1 269 ? 29.846 85.038 50.121 1.00 37.71 269 GLU B N 1
ATOM 5041 C CA . GLU B 1 269 ? 28.488 85.568 50.077 1.00 39.07 269 GLU B CA 1
ATOM 5042 C C . GLU B 1 269 ? 27.507 84.591 49.440 1.00 38.04 269 GLU B C 1
ATOM 5043 O O . GLU B 1 269 ? 27.683 84.169 48.298 1.00 37.92 269 GLU B O 1
ATOM 5049 N N . PRO B 1 270 ? 26.459 84.211 50.181 1.00 38.33 270 PRO B N 1
ATOM 5050 C CA . PRO B 1 270 ? 25.460 83.281 49.650 1.00 39.03 270 PRO B CA 1
ATOM 5051 C C . PRO B 1 270 ? 24.547 84.003 48.659 1.00 39.85 270 PRO B C 1
ATOM 5052 O O . PRO B 1 270 ? 24.252 85.189 48.834 1.00 40.16 270 PRO B O 1
ATOM 5056 N N . HIS B 1 271 ? 24.115 83.302 47.614 1.00 40.06 271 HIS B N 1
ATOM 5057 C CA . HIS B 1 271 ? 23.226 83.908 46.630 1.00 40.84 271 HIS B CA 1
ATOM 5058 C C . HIS B 1 271 ? 22.068 84.549 47.396 1.00 40.87 271 HIS B C 1
ATOM 5059 O O . HIS B 1 271 ? 21.394 83.890 48.186 1.00 41.45 271 HIS B O 1
ATOM 5066 N N . PRO B 1 272 ? 21.825 85.846 47.165 1.00 40.81 272 PRO B N 1
ATOM 5067 C CA . PRO B 1 272 ? 20.764 86.625 47.815 1.00 40.91 272 PRO B CA 1
ATOM 5068 C C . PRO B 1 272 ? 19.337 86.074 47.776 1.00 40.62 272 PRO B C 1
ATOM 5069 O O . PRO B 1 272 ? 18.608 86.188 48.762 1.00 41.17 272 PRO B O 1
ATOM 5073 N N . GLU B 1 273 ? 18.936 85.489 46.650 1.00 39.41 273 GLU B N 1
ATOM 5074 C CA . GLU B 1 273 ? 17.588 84.939 46.513 1.00 39.94 273 GLU B CA 1
ATOM 5075 C C . GLU B 1 273 ? 17.484 83.436 46.766 1.00 39.05 273 GLU B C 1
ATOM 5076 O O . GLU B 1 273 ? 16.416 82.848 46.583 1.00 39.85 273 GLU B O 1
ATOM 5082 N N . GLY B 1 274 ? 18.586 82.816 47.177 1.00 37.53 274 GLY B N 1
ATOM 5083 C CA . GLY B 1 274 ? 18.572 81.387 47.447 1.00 36.24 274 GLY B CA 1
ATOM 5084 C C . GLY B 1 274 ? 18.403 80.528 46.207 1.00 35.31 274 GLY B C 1
ATOM 5085 O O . GLY B 1 274 ? 17.783 79.461 46.255 1.00 35.40 274 GLY B O 1
ATOM 5086 N N . LYS B 1 275 ? 18.970 80.988 45.097 1.00 32.93 275 LYS B N 1
ATOM 5087 C CA . LYS B 1 275 ? 18.881 80.277 43.829 1.00 32.83 275 LYS B CA 1
ATOM 5088 C C . LYS B 1 275 ? 19.536 78.896 43.877 1.00 32.36 275 LYS B C 1
ATOM 5089 O O . LYS B 1 275 ? 18.980 77.920 43.377 1.00 31.95 275 LYS B O 1
ATOM 5095 N N . GLY B 1 276 ? 20.723 78.821 44.467 1.00 31.03 276 GLY B N 1
ATOM 5096 C CA . GLY B 1 276 ? 21.414 77.547 44.560 1.00 30.59 276 GLY B CA 1
ATOM 5097 C C . GLY B 1 276 ? 20.740 76.637 45.568 1.00 29.38 276 GLY B C 1
ATOM 5098 O O . GLY B 1 276 ? 20.605 75.433 45.341 1.00 28.38 276 GLY B O 1
ATOM 5099 N N . ALA B 1 277 ? 20.325 77.225 46.684 1.00 25.96 277 ALA B N 1
ATOM 5100 C CA . ALA B 1 277 ? 19.656 76.493 47.747 1.00 27.99 277 ALA B CA 1
ATOM 5101 C C . ALA B 1 277 ? 18.367 75.862 47.231 1.00 25.77 277 ALA B C 1
ATOM 5102 O O . ALA B 1 277 ? 18.065 74.712 47.538 1.00 26.02 277 ALA B O 1
ATOM 5104 N N . ALA B 1 278 ? 17.618 76.618 46.438 1.00 27.08 278 ALA B N 1
ATOM 5105 C CA . ALA B 1 278 ? 16.357 76.138 45.879 1.00 26.11 278 ALA B CA 1
ATOM 5106 C C . ALA B 1 278 ? 16.578 74.974 44.921 1.00 26.13 278 ALA B C 1
ATOM 5107 O O . ALA B 1 278 ? 15.832 73.995 44.930 1.00 24.23 278 ALA B O 1
ATOM 5109 N N . LEU B 1 279 ? 17.607 75.085 44.088 1.00 25.77 279 LEU B N 1
ATOM 5110 C CA . LEU B 1 279 ? 17.922 74.040 43.129 1.00 24.93 279 LEU B CA 1
ATOM 5111 C C . LEU B 1 279 ? 18.286 72.742 43.847 1.00 25.47 279 LEU B C 1
ATOM 5112 O O . LEU B 1 279 ? 17.842 71.659 43.457 1.00 25.66 279 LEU B O 1
ATOM 5117 N N . ALA B 1 280 ? 19.081 72.858 44.907 1.00 24.35 280 ALA B N 1
ATOM 5118 C CA . ALA B 1 280 ? 19.496 71.695 45.689 1.00 23.32 280 ALA B CA 1
ATOM 5119 C C . ALA B 1 280 ? 18.276 71.013 46.314 1.00 22.28 280 ALA B C 1
ATOM 5120 O O . ALA B 1 280 ? 18.149 69.787 46.273 1.00 19.70 280 ALA B O 1
ATOM 5122 N N . MET B 1 281 ? 17.382 71.807 46.895 1.00 23.42 281 MET B N 1
ATOM 5123 C CA . MET B 1 281 ? 16.186 71.253 47.508 1.00 23.66 281 MET B CA 1
ATOM 5124 C C . MET B 1 281 ? 15.348 70.529 46.466 1.00 24.30 281 MET B C 1
ATOM 5125 O O . MET B 1 281 ? 14.853 69.428 46.714 1.00 26.19 281 MET B O 1
ATOM 5130 N N . ALA B 1 282 ? 15.201 71.137 45.293 1.00 23.60 282 ALA B N 1
ATOM 5131 C CA . ALA B 1 282 ? 14.424 70.522 44.224 1.00 23.97 282 ALA B CA 1
ATOM 5132 C C . ALA B 1 282 ? 15.061 69.205 43.790 1.00 24.64 282 ALA B C 1
ATOM 5133 O O . ALA B 1 282 ? 14.369 68.230 43.510 1.00 23.50 282 ALA B O 1
ATOM 5135 N N . ARG B 1 283 ? 16.386 69.176 43.742 1.00 22.79 283 ARG B N 1
ATOM 5136 C CA . ARG B 1 283 ? 17.089 67.971 43.330 1.00 23.19 283 ARG B CA 1
ATOM 5137 C C . ARG B 1 283 ? 16.954 66.839 44.327 1.00 21.72 283 ARG B C 1
ATOM 5138 O O . ARG B 1 283 ? 16.825 65.678 43.937 1.00 22.76 283 ARG B O 1
ATOM 5146 N N . ALA B 1 284 ? 16.978 67.170 45.613 1.00 21.72 284 ALA B N 1
ATOM 5147 C CA . ALA B 1 284 ? 16.842 66.153 46.644 1.00 21.44 284 ALA B CA 1
ATOM 5148 C C . ALA B 1 284 ? 15.478 65.471 46.518 1.00 24.43 284 ALA B C 1
ATOM 5149 O O . ALA B 1 284 ? 15.381 64.245 46.601 1.00 24.54 284 ALA B O 1
ATOM 5151 N N . LEU B 1 285 ? 14.432 66.270 46.311 1.00 22.96 285 LEU B N 1
ATOM 5152 C CA . LEU B 1 285 ? 13.067 65.753 46.162 1.00 26.36 285 LEU B CA 1
ATOM 5153 C C . LEU B 1 285 ? 12.931 64.847 44.942 1.00 27.35 285 LEU B C 1
ATOM 5154 O O . LEU B 1 285 ? 12.319 63.780 45.005 1.00 27.01 285 LEU B O 1
ATOM 5159 N N . LYS B 1 286 ? 13.494 65.281 43.822 1.00 29.15 286 LYS B N 1
ATOM 5160 C CA . LYS B 1 286 ? 13.420 64.485 42.613 1.00 29.77 286 LYS B CA 1
ATOM 5161 C C . LYS B 1 286 ? 14.151 63.164 42.815 1.00 30.95 286 LYS B C 1
ATOM 5162 O O . LYS B 1 286 ? 13.673 62.117 42.382 1.00 30.88 286 LYS B O 1
ATOM 5168 N N . ASP B 1 287 ? 15.300 63.210 43.482 1.00 29.20 287 ASP B N 1
ATOM 5169 C CA . ASP B 1 287 ? 16.065 61.997 43.740 1.00 30.09 287 ASP B CA 1
ATOM 5170 C C . ASP B 1 287 ? 15.192 61.077 44.601 1.00 31.32 287 ASP B C 1
ATOM 5171 O O . ASP B 1 287 ? 15.140 59.865 44.386 1.00 32.42 287 ASP B O 1
ATOM 5176 N N . ALA B 1 288 ? 14.491 61.674 45.559 1.00 31.12 288 ALA B N 1
ATOM 5177 C CA . ALA B 1 288 ? 13.615 60.938 46.466 1.00 32.02 288 ALA B CA 1
ATOM 5178 C C . ALA B 1 288 ? 12.347 60.456 45.774 1.00 32.85 288 ALA B C 1
ATOM 5179 O O . ALA B 1 288 ? 11.625 59.609 46.303 1.00 30.76 288 ALA B O 1
ATOM 5181 N N . GLY B 1 289 ? 12.070 61.009 44.598 1.00 34.42 289 GLY B N 1
ATOM 5182 C CA . GLY B 1 289 ? 10.881 60.616 43.862 1.00 34.64 289 GLY B CA 1
ATOM 5183 C C . GLY B 1 289 ? 9.614 61.190 44.465 1.00 34.46 289 GLY B C 1
ATOM 5184 O O . GLY B 1 289 ? 8.526 60.631 44.297 1.00 34.89 289 GLY B O 1
ATOM 5185 N N . ILE B 1 290 ? 9.752 62.309 45.171 1.00 32.68 290 ILE B N 1
ATOM 5186 C CA . ILE B 1 290 ? 8.606 62.966 45.797 1.00 30.84 290 ILE B CA 1
ATOM 5187 C C . ILE B 1 290 ? 8.440 64.396 45.296 1.00 30.82 290 ILE B C 1
ATOM 5188 O O . ILE B 1 290 ? 9.328 64.943 44.638 1.00 30.68 290 ILE B O 1
ATOM 5193 N N . ALA B 1 291 ? 7.300 64.994 45.627 1.00 29.38 291 ALA B N 1
ATOM 5194 C CA . ALA B 1 291 ? 6.986 66.356 45.222 1.00 30.10 291 ALA B CA 1
ATOM 5195 C C . ALA B 1 291 ? 7.017 67.282 46.429 1.00 28.98 291 ALA B C 1
ATOM 5196 O O . ALA B 1 291 ? 6.967 66.827 47.570 1.00 29.04 291 ALA B O 1
ATOM 5198 N N . PRO B 1 292 ? 7.103 68.599 46.194 1.00 28.44 292 PRO B N 1
ATOM 5199 C CA . PRO B 1 292 ? 7.136 69.557 47.301 1.00 28.78 292 PRO B CA 1
ATOM 5200 C C . PRO B 1 292 ? 5.970 69.403 48.283 1.00 29.67 292 PRO B C 1
ATOM 5201 O O . PRO B 1 292 ? 6.144 69.559 49.492 1.00 27.70 292 PRO B O 1
ATOM 5205 N N . GLU B 1 293 ? 4.790 69.081 47.756 1.00 30.78 293 GLU B N 1
ATOM 5206 C CA . GLU B 1 293 ? 3.580 68.928 48.571 1.00 33.69 293 GLU B CA 1
ATOM 5207 C C . GLU B 1 293 ? 3.669 67.869 49.667 1.00 33.23 293 GLU B C 1
ATOM 5208 O O . GLU B 1 293 ? 2.968 67.944 50.676 1.00 34.14 293 GLU B O 1
ATOM 5214 N N . GLN B 1 294 ? 4.523 66.875 49.464 1.00 32.32 294 GLN B N 1
ATOM 5215 C CA . GLN B 1 294 ? 4.664 65.799 50.434 1.00 31.55 294 GLN B CA 1
ATOM 5216 C C . GLN B 1 294 ? 5.552 66.081 51.646 1.00 31.69 294 GLN B C 1
ATOM 5217 O O . GLN B 1 294 ? 5.477 65.360 52.638 1.00 32.97 294 GLN B O 1
ATOM 5223 N N . VAL B 1 295 ? 6.388 67.115 51.579 1.00 31.30 295 VAL B N 1
ATOM 5224 C CA . VAL B 1 295 ? 7.292 67.436 52.691 1.00 29.10 295 VAL B CA 1
ATOM 5225 C C . VAL B 1 295 ? 6.595 68.105 53.873 1.00 29.84 295 VAL B C 1
ATOM 5226 O O . VAL B 1 295 ? 5.854 69.068 53.700 1.00 29.32 295 VAL B O 1
ATOM 5230 N N . GLY B 1 296 ? 6.854 67.608 55.079 1.00 28.08 296 GLY B N 1
ATOM 5231 C CA . GLY B 1 296 ? 6.223 68.191 56.247 1.00 29.06 296 GLY B CA 1
ATOM 5232 C C . GLY B 1 296 ? 7.167 68.954 57.154 1.00 29.43 296 GLY B C 1
ATOM 5233 O O . GLY B 1 296 ? 6.746 69.842 57.890 1.00 30.01 296 GLY B O 1
ATOM 5234 N N . TYR B 1 297 ? 8.450 68.621 57.095 1.00 27.74 297 TYR B N 1
ATOM 5235 C CA . TYR B 1 297 ? 9.427 69.273 57.948 1.00 26.54 297 TYR B CA 1
ATOM 5236 C C . TYR B 1 297 ? 10.757 69.531 57.248 1.00 25.16 297 TYR B C 1
ATOM 5237 O O . TYR B 1 297 ? 11.213 68.730 56.430 1.00 25.17 297 TYR B O 1
ATOM 5246 N N . ILE B 1 298 ? 11.365 70.668 57.573 1.00 24.55 298 ILE B N 1
ATOM 5247 C CA . ILE B 1 298 ? 12.662 71.029 57.026 1.00 23.18 298 ILE B CA 1
ATOM 5248 C C . ILE B 1 298 ? 13.591 71.460 58.152 1.00 22.53 298 ILE B C 1
ATOM 5249 O O . ILE B 1 298 ? 13.310 72.413 58.876 1.00 22.53 298 ILE B O 1
ATOM 5254 N N . ASN B 1 299 ? 14.684 70.731 58.328 1.00 22.44 299 ASN B N 1
ATOM 5255 C CA . ASN B 1 299 ? 15.658 71.125 59.328 1.00 20.61 299 ASN B CA 1
ATOM 5256 C C . ASN B 1 299 ? 16.509 72.112 58.531 1.00 21.98 299 ASN B C 1
ATOM 5257 O O . ASN B 1 299 ? 17.301 71.714 57.675 1.00 22.15 299 ASN B O 1
ATOM 5262 N N . ALA B 1 300 ? 16.303 73.400 58.795 1.00 20.93 300 ALA B N 1
ATOM 5263 C CA . ALA B 1 300 ? 16.999 74.467 58.097 1.00 22.57 300 ALA B CA 1
ATOM 5264 C C . ALA B 1 300 ? 18.490 74.554 58.378 1.00 22.76 300 ALA B C 1
ATOM 5265 O O . ALA B 1 300 ? 18.968 74.079 59.408 1.00 21.80 300 ALA B O 1
ATOM 5267 N N . HIS B 1 301 ? 19.220 75.152 57.443 1.00 21.63 301 HIS B N 1
ATOM 5268 C CA . HIS B 1 301 ? 20.649 75.358 57.635 1.00 22.48 301 HIS B CA 1
ATOM 5269 C C . HIS B 1 301 ? 20.673 76.420 58.733 1.00 22.16 301 HIS B C 1
ATOM 5270 O O . HIS B 1 301 ? 21.445 76.337 59.684 1.00 23.60 301 HIS B O 1
ATOM 5277 N N . GLY B 1 302 ? 19.778 77.396 58.581 1.00 22.49 302 GLY B N 1
ATOM 5278 C CA . GLY B 1 302 ? 19.596 78.490 59.527 1.00 22.99 302 GLY B CA 1
ATOM 5279 C C . GLY B 1 302 ? 20.672 78.805 60.540 1.00 22.72 302 GLY B C 1
ATOM 5280 O O . GLY B 1 302 ? 20.514 78.540 61.734 1.00 22.48 302 GLY B O 1
ATOM 5281 N N . THR B 1 303 ? 21.744 79.420 60.054 1.00 23.21 303 THR B N 1
ATOM 5282 C CA . THR B 1 303 ? 22.906 79.797 60.854 1.00 23.64 303 THR B CA 1
ATOM 5283 C C . THR B 1 303 ? 22.721 81.004 61.780 1.00 24.07 303 THR B C 1
ATOM 5284 O O . THR B 1 303 ? 23.481 81.178 62.731 1.00 22.69 303 THR B O 1
ATOM 5288 N N . SER B 1 304 ? 21.725 81.835 61.498 1.00 23.42 304 SER B N 1
ATOM 5289 C CA . SER B 1 304 ? 21.452 83.034 62.300 1.00 23.33 304 SER B CA 1
ATOM 5290 C C . SER B 1 304 ? 22.229 84.229 61.748 1.00 23.67 304 SER B C 1
ATOM 5291 O O . SER B 1 304 ? 22.624 85.133 62.484 1.00 23.62 304 SER B O 1
ATOM 5294 N N . THR B 1 305 ? 22.442 84.212 60.439 1.00 26.32 305 THR B N 1
ATOM 5295 C CA . THR B 1 305 ? 23.139 85.286 59.744 1.00 27.48 305 THR B CA 1
ATOM 5296 C C . THR B 1 305 ? 22.091 86.161 59.043 1.00 27.31 305 THR B C 1
ATOM 5297 O O . THR B 1 305 ? 21.046 85.671 58.610 1.00 27.06 305 THR B O 1
ATOM 5301 N N . PRO B 1 306 ? 22.354 87.472 58.936 1.00 26.79 306 PRO B N 1
ATOM 5302 C CA . PRO B 1 306 ? 21.427 88.406 58.285 1.00 25.76 306 PRO B CA 1
ATOM 5303 C C . PRO B 1 306 ? 21.062 87.994 56.852 1.00 26.26 306 PRO B C 1
ATOM 5304 O O . PRO B 1 306 ? 19.890 87.793 56.535 1.00 27.04 306 PRO B O 1
ATOM 5308 N N . VAL B 1 307 ? 22.068 87.869 55.988 1.00 26.17 307 VAL B N 1
ATOM 5309 C CA . VAL B 1 307 ? 21.840 87.488 54.596 1.00 24.64 307 VAL B CA 1
ATOM 5310 C C . VAL B 1 307 ? 21.462 86.014 54.470 1.00 26.15 307 VAL B C 1
ATOM 5311 O O . VAL B 1 307 ? 20.521 85.663 53.760 1.00 22.73 307 VAL B O 1
ATOM 5315 N N . GLY B 1 308 ? 22.205 85.162 55.170 1.00 25.39 308 GLY B N 1
ATOM 5316 C CA . GLY B 1 308 ? 21.964 83.729 55.114 1.00 27.16 308 GLY B CA 1
ATOM 5317 C C . GLY B 1 308 ? 20.556 83.248 55.398 1.00 24.25 308 GLY B C 1
ATOM 5318 O O . GLY B 1 308 ? 19.979 82.525 54.590 1.00 25.19 308 GLY B O 1
ATOM 5319 N N . ASP B 1 309 ? 20.001 83.622 56.546 1.00 25.60 309 ASP B N 1
ATOM 5320 C CA . ASP B 1 309 ? 18.650 83.189 56.904 1.00 24.13 309 ASP B CA 1
ATOM 5321 C C . ASP B 1 309 ? 17.614 83.621 55.867 1.00 24.53 309 ASP B C 1
ATOM 5322 O O . ASP B 1 309 ? 16.768 82.826 55.454 1.00 23.55 309 ASP B O 1
ATOM 5327 N N . ARG B 1 310 ? 17.675 84.877 55.441 1.00 26.39 310 ARG B N 1
ATOM 5328 C CA . ARG B 1 310 ? 16.725 85.378 54.450 1.00 27.46 310 ARG B CA 1
ATOM 5329 C C . ARG B 1 310 ? 16.848 84.613 53.131 1.00 26.66 310 ARG B C 1
ATOM 5330 O O . ARG B 1 310 ? 15.844 84.255 52.518 1.00 25.13 310 ARG B O 1
ATOM 5338 N N . ALA B 1 311 ? 18.076 84.353 52.693 1.00 24.85 311 ALA B N 1
ATOM 5339 C CA . ALA B 1 311 ? 18.267 83.626 51.447 1.00 24.85 311 ALA B CA 1
ATOM 5340 C C . ALA B 1 311 ? 17.574 82.258 51.509 1.00 24.71 311 ALA B C 1
ATOM 5341 O O . ALA B 1 311 ? 16.902 81.844 50.555 1.00 24.20 311 ALA B O 1
ATOM 5343 N N . GLU B 1 312 ? 17.732 81.564 52.633 1.00 23.24 312 GLU B N 1
ATOM 5344 C CA . GLU B 1 312 ? 17.127 80.243 52.790 1.00 24.32 312 GLU B CA 1
ATOM 5345 C C . GLU B 1 312 ? 15.596 80.293 52.768 1.00 23.06 312 GLU B C 1
ATOM 5346 O O . GLU B 1 312 ? 14.953 79.459 52.131 1.00 25.34 312 GLU B O 1
ATOM 5352 N N . VAL B 1 313 ? 15.011 81.259 53.466 1.00 25.46 313 VAL B N 1
ATOM 5353 C CA . VAL B 1 313 ? 13.556 81.388 53.485 1.00 25.79 313 VAL B CA 1
ATOM 5354 C C . VAL B 1 313 ? 13.082 81.609 52.051 1.00 27.97 313 VAL B C 1
ATOM 5355 O O . VAL B 1 313 ? 12.108 80.995 51.597 1.00 29.85 313 VAL B O 1
ATOM 5359 N N . LEU B 1 314 ? 13.791 82.480 51.338 1.00 28.10 314 LEU B N 1
ATOM 5360 C CA . LEU B 1 314 ? 13.462 82.784 49.954 1.00 27.56 314 LEU B CA 1
ATOM 5361 C C . LEU B 1 314 ? 13.479 81.522 49.096 1.00 26.50 314 LEU B C 1
ATOM 5362 O O . LEU B 1 314 ? 12.578 81.307 48.289 1.00 26.06 314 LEU B O 1
ATOM 5367 N N . ALA B 1 315 ? 14.499 80.685 49.274 1.00 24.79 315 ALA B N 1
ATOM 5368 C CA . ALA B 1 315 ? 14.606 79.448 48.500 1.00 24.33 315 ALA B CA 1
ATOM 5369 C C . ALA B 1 315 ? 13.480 78.468 48.859 1.00 23.59 315 ALA B C 1
ATOM 5370 O O . ALA B 1 315 ? 12.966 77.757 47.995 1.00 25.13 315 ALA B O 1
ATOM 5372 N N . ILE B 1 316 ? 13.105 78.420 50.133 1.00 24.95 316 ILE B N 1
ATOM 5373 C CA . ILE B 1 316 ? 12.030 77.528 50.558 1.00 26.42 316 ILE B CA 1
ATOM 5374 C C . ILE B 1 316 ? 10.708 77.947 49.906 1.00 28.23 316 ILE B C 1
ATOM 5375 O O . ILE B 1 316 ? 9.941 77.105 49.443 1.00 27.59 316 ILE B O 1
ATOM 5380 N N . LYS B 1 317 ? 10.445 79.252 49.872 1.00 30.14 317 LYS B N 1
ATOM 5381 C CA . LYS B 1 317 ? 9.213 79.757 49.269 1.00 31.74 317 LYS B CA 1
ATOM 5382 C C . LYS B 1 317 ? 9.155 79.461 47.778 1.00 32.19 317 LYS B C 1
ATOM 5383 O O . LYS B 1 317 ? 8.089 79.163 47.242 1.00 31.25 317 LYS B O 1
ATOM 5389 N N . ARG B 1 318 ? 10.306 79.536 47.113 1.00 34.03 318 ARG B N 1
ATOM 5390 C CA . ARG B 1 318 ? 10.374 79.267 45.682 1.00 34.31 318 ARG B CA 1
ATOM 5391 C C . ARG B 1 318 ? 10.092 77.796 45.365 1.00 33.43 318 ARG B C 1
ATOM 5392 O O . ARG B 1 318 ? 9.327 77.492 44.458 1.00 33.68 318 ARG B O 1
ATOM 5400 N N . VAL B 1 319 ? 10.695 76.882 46.113 1.00 30.52 319 VAL B N 1
ATOM 5401 C CA . VAL B 1 319 ? 10.473 75.471 45.845 1.00 30.15 319 VAL B CA 1
ATOM 5402 C C . VAL B 1 319 ? 9.107 74.975 46.326 1.00 29.67 319 VAL B C 1
ATOM 5403 O O . VAL B 1 319 ? 8.441 74.230 45.618 1.00 31.26 319 VAL B O 1
ATOM 5409 N N . PHE B 1 320 ? 8.675 75.406 47.507 1.00 29.75 320 PHE B N 1
ATOM 5410 C CA . PHE B 1 320 ? 7.403 74.944 48.053 1.00 29.32 320 PHE B CA 1
ATOM 5411 C C . PHE B 1 320 ? 6.185 75.819 47.776 1.00 29.41 320 PHE B C 1
ATOM 5412 O O . PHE B 1 320 ? 5.053 75.342 47.867 1.00 28.77 320 PHE B O 1
ATOM 5420 N N . GLY B 1 321 ? 6.406 77.087 47.439 1.00 29.70 321 GLY B N 1
ATOM 5421 C CA . GLY B 1 321 ? 5.288 77.972 47.148 1.00 30.66 321 GLY B CA 1
ATOM 5422 C C . GLY B 1 321 ? 4.264 78.095 48.264 1.00 30.84 321 GLY B C 1
ATOM 5423 O O . GLY B 1 321 ? 4.616 78.425 49.393 1.00 30.87 321 GLY B O 1
ATOM 5424 N N . ASP B 1 322 ? 2.994 77.830 47.960 1.00 32.18 322 ASP B N 1
ATOM 5425 C CA . ASP B 1 322 ? 1.933 77.938 48.966 1.00 32.76 322 ASP B CA 1
ATOM 5426 C C . ASP B 1 322 ? 2.084 76.949 50.110 1.00 31.02 322 ASP B C 1
ATOM 5427 O O . ASP B 1 322 ? 1.583 77.189 51.208 1.00 28.92 322 ASP B O 1
ATOM 5432 N N . HIS B 1 323 ? 2.762 75.835 49.851 1.00 31.07 323 HIS B N 1
ATOM 5433 C CA . HIS B 1 323 ? 2.959 74.819 50.881 1.00 32.91 323 HIS B CA 1
ATOM 5434 C C . HIS B 1 323 ? 3.940 75.324 51.926 1.00 33.64 323 HIS B C 1
ATOM 5435 O O . HIS B 1 323 ? 3.977 74.820 53.048 1.00 34.98 323 HIS B O 1
ATOM 5442 N N . ALA B 1 324 ? 4.730 76.328 51.556 1.00 35.63 324 ALA B N 1
ATOM 5443 C CA . ALA B 1 324 ? 5.722 76.897 52.464 1.00 37.10 324 ALA B CA 1
ATOM 5444 C C . ALA B 1 324 ? 5.078 77.416 53.745 1.00 39.09 324 ALA B C 1
ATOM 5445 O O . ALA B 1 324 ? 5.734 77.530 54.781 1.00 40.21 324 ALA B O 1
ATOM 5447 N N . LYS B 1 325 ? 3.789 77.721 53.667 1.00 40.44 325 LYS B N 1
ATOM 5448 C CA . LYS B 1 325 ? 3.047 78.246 54.807 1.00 41.72 325 LYS B CA 1
ATOM 5449 C C . LYS B 1 325 ? 2.528 77.144 55.733 1.00 41.36 325 LYS B C 1
ATOM 5450 O O . LYS B 1 325 ? 2.130 77.411 56.869 1.00 40.51 325 LYS B O 1
ATOM 5456 N N . ARG B 1 326 ? 2.534 75.909 55.243 1.00 41.13 326 ARG B N 1
ATOM 5457 C CA . ARG B 1 326 ? 2.054 74.771 56.023 1.00 40.46 326 ARG B CA 1
ATOM 5458 C C . ARG B 1 326 ? 3.225 73.960 56.581 1.00 39.20 326 ARG B C 1
ATOM 5459 O O . ARG B 1 326 ? 3.049 73.139 57.485 1.00 37.21 326 ARG B O 1
ATOM 5467 N N . LEU B 1 327 ? 4.412 74.185 56.021 1.00 37.26 327 LEU B N 1
ATOM 5468 C CA . LEU B 1 327 ? 5.628 73.488 56.438 1.00 36.45 327 LEU B CA 1
ATOM 5469 C C . LEU B 1 327 ? 6.101 73.883 57.834 1.00 33.78 327 LEU B C 1
ATOM 5470 O O . LEU B 1 327 ? 5.854 74.989 58.296 1.00 33.32 327 LEU B O 1
ATOM 5475 N N . MET B 1 328 ? 6.783 72.966 58.506 1.00 32.86 328 MET B N 1
ATOM 5476 C CA . MET B 1 328 ? 7.334 73.268 59.816 1.00 30.09 328 MET B CA 1
ATOM 5477 C C . MET B 1 328 ? 8.835 73.350 59.567 1.00 28.16 328 MET B C 1
ATOM 5478 O O . MET B 1 328 ? 9.414 72.447 58.966 1.00 27.76 328 MET B O 1
ATOM 5483 N N . VAL B 1 329 ? 9.454 74.442 60.003 1.00 27.59 329 VAL B N 1
ATOM 5484 C CA . VAL B 1 329 ? 10.888 74.652 59.797 1.00 28.12 329 VAL B CA 1
ATOM 5485 C C . VAL B 1 329 ? 11.584 75.005 61.111 1.00 26.98 329 VAL B C 1
ATOM 5486 O O . VAL B 1 329 ? 11.113 75.855 61.849 1.00 28.55 329 VAL B O 1
ATOM 5490 N N . SER B 1 330 ? 12.698 74.345 61.413 1.00 26.63 330 SER B N 1
ATOM 5491 C CA . SER B 1 330 ? 13.417 74.658 62.645 1.00 25.81 330 SER B CA 1
ATOM 5492 C C . SER B 1 330 ? 14.931 74.567 62.465 1.00 25.67 330 SER B C 1
ATOM 5493 O O . SER B 1 330 ? 15.430 73.830 61.606 1.00 24.86 330 SER B O 1
ATOM 5496 N N . SER B 1 331 ? 15.649 75.331 63.281 1.00 24.30 331 SER B N 1
ATOM 5497 C CA . SER B 1 331 ? 17.103 75.353 63.236 1.00 24.73 331 SER B CA 1
ATOM 5498 C C . SER B 1 331 ? 17.737 74.774 64.483 1.00 22.31 331 SER B C 1
ATOM 5499 O O . SER B 1 331 ? 17.616 75.325 65.575 1.00 23.04 331 SER B O 1
ATOM 5502 N N . THR B 1 332 ? 18.419 73.654 64.314 1.00 22.62 332 THR B N 1
ATOM 5503 C CA . THR B 1 332 ? 19.103 73.023 65.428 1.00 20.66 332 THR B CA 1
ATOM 5504 C C . THR B 1 332 ? 20.217 73.965 65.928 1.00 20.64 332 THR B C 1
ATOM 5505 O O . THR B 1 332 ? 20.584 73.932 67.100 1.00 19.05 332 THR B O 1
ATOM 5509 N N . LYS B 1 333 ? 20.732 74.813 65.037 1.00 19.38 333 LYS B N 1
ATOM 5510 C CA . LYS B 1 333 ? 21.810 75.745 65.389 1.00 21.42 333 LYS B CA 1
ATOM 5511 C C . LYS B 1 333 ? 21.408 76.756 66.458 1.00 20.77 333 LYS B C 1
ATOM 5512 O O . LYS B 1 333 ? 22.267 77.321 67.154 1.00 19.46 333 LYS B O 1
ATOM 5518 N N . SER B 1 334 ? 20.107 76.982 66.605 1.00 20.18 334 SER B N 1
ATOM 5519 C CA . SER B 1 334 ? 19.640 77.925 67.608 1.00 20.92 334 SER B CA 1
ATOM 5520 C C . SER B 1 334 ? 20.113 77.437 68.975 1.00 21.77 334 SER B C 1
ATOM 5521 O O . SER B 1 334 ? 20.309 78.231 69.891 1.00 21.80 334 SER B O 1
ATOM 5524 N N . MET B 1 335 ? 20.317 76.125 69.097 1.00 21.50 335 MET B N 1
ATOM 5525 C CA . MET B 1 335 ? 20.754 75.521 70.355 1.00 21.29 335 MET B CA 1
ATOM 5526 C C . MET B 1 335 ? 22.235 75.106 70.418 1.00 20.79 335 MET B C 1
ATOM 5527 O O . MET B 1 335 ? 22.911 75.377 71.405 1.00 23.50 335 MET B O 1
ATOM 5532 N N . ILE B 1 336 ? 22.737 74.449 69.379 1.00 21.14 336 ILE B N 1
ATOM 5533 C CA . ILE B 1 336 ? 24.128 73.983 69.384 1.00 21.81 336 ILE B CA 1
ATOM 5534 C C . ILE B 1 336 ? 25.085 74.823 68.547 1.00 20.98 336 ILE B C 1
ATOM 5535 O O . ILE B 1 336 ? 26.280 74.514 68.452 1.00 20.68 336 ILE B O 1
ATOM 5540 N N . GLY B 1 337 ? 24.569 75.881 67.942 1.00 19.49 337 GLY B N 1
ATOM 5541 C CA . GLY B 1 337 ? 25.416 76.716 67.116 1.00 19.90 337 GLY B CA 1
ATOM 5542 C C . GLY B 1 337 ? 25.717 76.078 65.771 1.00 20.64 337 GLY B C 1
ATOM 5543 O O . GLY B 1 337 ? 25.012 75.177 65.320 1.00 21.23 337 GLY B O 1
ATOM 5544 N N . HIS B 1 338 ? 26.792 76.542 65.142 1.00 21.16 338 HIS B N 1
ATOM 5545 C CA . HIS B 1 338 ? 27.212 76.065 63.834 1.00 20.76 338 HIS B CA 1
ATOM 5546 C C . HIS B 1 338 ? 28.400 75.110 63.961 1.00 21.31 338 HIS B C 1
ATOM 5547 O O . HIS B 1 338 ? 29.546 75.553 64.142 1.00 19.54 338 HIS B O 1
ATOM 5554 N N . LEU B 1 339 ? 28.129 73.808 63.864 1.00 18.60 339 LEU B N 1
ATOM 5555 C CA . LEU B 1 339 ? 29.182 72.798 63.973 1.00 17.77 339 LEU B CA 1
ATOM 5556 C C . LEU B 1 339 ? 29.996 72.649 62.693 1.00 18.86 339 LEU B C 1
ATOM 5557 O O . LEU B 1 339 ? 30.740 71.682 62.517 1.00 20.44 339 LEU B O 1
ATOM 5562 N N . LEU B 1 340 ? 29.837 73.616 61.798 1.00 19.44 340 LEU B N 1
ATOM 5563 C CA . LEU B 1 340 ? 30.578 73.650 60.547 1.00 18.47 340 LEU B CA 1
ATOM 5564 C C . LEU B 1 340 ? 30.591 72.324 59.779 1.00 19.66 340 LEU B C 1
ATOM 5565 O O . LEU B 1 340 ? 29.561 71.903 59.262 1.00 19.55 340 LEU B O 1
ATOM 5570 N N . GLY B 1 341 ? 31.754 71.679 59.698 1.00 18.64 341 GLY B N 1
ATOM 5571 C CA . GLY B 1 341 ? 31.853 70.420 58.978 1.00 18.15 341 GLY B CA 1
ATOM 5572 C C . GLY B 1 341 ? 30.994 69.302 59.546 1.00 17.77 341 GLY B C 1
ATOM 5573 O O . GLY B 1 341 ? 30.708 68.317 58.862 1.00 16.45 341 GLY B O 1
ATOM 5574 N N . ALA B 1 342 ? 30.585 69.451 60.802 1.00 17.65 342 ALA B N 1
ATOM 5575 C CA . ALA B 1 342 ? 29.752 68.446 61.463 1.00 19.46 342 ALA B CA 1
ATOM 5576 C C . ALA B 1 342 ? 28.283 68.847 61.484 1.00 19.90 342 ALA B C 1
ATOM 5577 O O . ALA B 1 342 ? 27.422 68.038 61.828 1.00 22.77 342 ALA B O 1
ATOM 5579 N N . ALA B 1 343 ? 28.000 70.094 61.123 1.00 18.96 343 ALA B N 1
ATOM 5580 C CA . ALA B 1 343 ? 26.630 70.605 61.134 1.00 22.12 343 ALA B CA 1
ATOM 5581 C C . ALA B 1 343 ? 25.581 69.702 60.469 1.00 22.15 343 ALA B C 1
ATOM 5582 O O . ALA B 1 343 ? 24.606 69.300 61.100 1.00 22.01 343 ALA B O 1
ATOM 5584 N N . GLY B 1 344 ? 25.782 69.396 59.195 1.00 22.84 344 GLY B N 1
ATOM 5585 C CA . GLY B 1 344 ? 24.825 68.575 58.480 1.00 21.31 344 GLY B CA 1
ATOM 5586 C C . GLY B 1 344 ? 24.653 67.169 59.017 1.00 20.83 344 GLY B C 1
ATOM 5587 O O . GLY B 1 344 ? 23.597 66.568 58.841 1.00 19.59 344 GLY B O 1
ATOM 5588 N N . ALA B 1 345 ? 25.687 66.631 59.656 1.00 20.81 345 ALA B N 1
ATOM 5589 C CA . ALA B 1 345 ? 25.598 65.279 60.193 1.00 20.55 345 ALA B CA 1
ATOM 5590 C C . ALA B 1 345 ? 24.777 65.282 61.472 1.00 19.45 345 ALA B C 1
ATOM 5591 O O . ALA B 1 345 ? 23.882 64.456 61.638 1.00 17.86 345 ALA B O 1
ATOM 5593 N N . VAL B 1 346 ? 25.068 66.219 62.369 1.00 19.96 346 VAL B N 1
ATOM 5594 C CA . VAL B 1 346 ? 24.333 66.304 63.632 1.00 19.56 346 VAL B CA 1
ATOM 5595 C C . VAL B 1 346 ? 22.878 66.734 63.415 1.00 21.20 346 VAL B C 1
ATOM 5596 O O . VAL B 1 346 ? 21.984 66.348 64.175 1.00 20.56 346 VAL B O 1
ATOM 5600 N N . GLU B 1 347 ? 22.643 67.532 62.378 1.00 21.47 347 GLU B N 1
ATOM 5601 C CA . GLU B 1 347 ? 21.295 68.000 62.071 1.00 23.58 347 GLU B CA 1
ATOM 5602 C C . GLU B 1 347 ? 20.503 66.907 61.348 1.00 24.07 347 GLU B C 1
ATOM 5603 O O . GLU B 1 347 ? 19.276 66.904 61.368 1.00 25.78 347 GLU B O 1
ATOM 5609 N N . ALA B 1 348 ? 21.213 65.982 60.706 1.00 23.40 348 ALA B N 1
ATOM 5610 C CA . ALA B 1 348 ? 20.569 64.857 60.025 1.00 22.13 348 ALA B CA 1
ATOM 5611 C C . ALA B 1 348 ? 20.100 63.919 61.135 1.00 23.30 348 ALA B C 1
ATOM 5612 O O . ALA B 1 348 ? 19.045 63.280 61.037 1.00 21.55 348 ALA B O 1
ATOM 5614 N N . ILE B 1 349 ? 20.909 63.830 62.188 1.00 20.85 349 ILE B N 1
ATOM 5615 C CA . ILE B 1 349 ? 20.569 62.997 63.330 1.00 22.61 349 ILE B CA 1
ATOM 5616 C C . ILE B 1 349 ? 19.308 63.560 63.969 1.00 20.74 349 ILE B C 1
ATOM 5617 O O . ILE B 1 349 ? 18.435 62.810 64.385 1.00 20.85 349 ILE B O 1
ATOM 5622 N N . ALA B 1 350 ? 19.216 64.885 64.042 1.00 20.60 350 ALA B N 1
ATOM 5623 C CA . ALA B 1 350 ? 18.043 65.538 64.628 1.00 20.31 350 ALA B CA 1
ATOM 5624 C C . ALA B 1 350 ? 16.785 65.331 63.778 1.00 20.37 350 ALA B C 1
ATOM 5625 O O . ALA B 1 350 ? 15.687 65.120 64.304 1.00 21.05 350 ALA B O 1
ATOM 5627 N N . THR B 1 351 ? 16.947 65.413 62.462 1.00 19.41 351 THR B N 1
ATOM 5628 C CA . THR B 1 351 ? 15.833 65.242 61.544 1.00 20.41 351 THR B CA 1
ATOM 5629 C C . THR B 1 351 ? 15.300 63.820 61.651 1.00 20.50 351 THR B C 1
ATOM 5630 O O . THR B 1 351 ? 14.093 63.609 61.729 1.00 18.76 351 THR B O 1
ATOM 5634 N N . VAL B 1 352 ? 16.211 62.850 61.662 1.00 19.65 352 VAL B N 1
ATOM 5635 C CA . VAL B 1 352 ? 15.825 61.447 61.776 1.00 22.40 352 VAL B CA 1
ATOM 5636 C C . VAL B 1 352 ? 15.100 61.196 63.098 1.00 23.67 352 VAL B C 1
ATOM 5637 O O . VAL B 1 352 ? 14.115 60.452 63.140 1.00 22.89 352 VAL B O 1
ATOM 5641 N N . GLN B 1 353 ? 15.586 61.818 64.174 1.00 22.38 353 GLN B N 1
ATOM 5642 C CA . GLN B 1 353 ? 14.966 61.672 65.484 1.00 24.43 353 GLN B CA 1
ATOM 5643 C C . GLN B 1 353 ? 13.549 62.254 65.496 1.00 24.55 353 GLN B C 1
ATOM 5644 O O . GLN B 1 353 ? 12.649 61.725 66.164 1.00 23.10 353 GLN B O 1
ATOM 5650 N N . ALA B 1 354 ? 13.366 63.348 64.759 1.00 23.41 354 ALA B N 1
ATOM 5651 C CA . ALA B 1 354 ? 12.068 64.008 64.650 1.00 22.20 354 ALA B CA 1
ATOM 5652 C C . ALA B 1 354 ? 11.049 63.115 63.934 1.00 23.53 354 ALA B C 1
ATOM 5653 O O . ALA B 1 354 ? 9.867 63.086 64.289 1.00 24.16 354 ALA B O 1
ATOM 5655 N N . LEU B 1 355 ? 11.499 62.390 62.916 1.00 22.32 355 LEU B N 1
ATOM 5656 C CA . LEU B 1 355 ? 10.604 61.498 62.183 1.00 22.57 355 LEU B CA 1
ATOM 5657 C C . LEU B 1 355 ? 10.313 60.238 63.005 1.00 23.55 355 LEU B C 1
ATOM 5658 O O . LEU B 1 355 ? 9.180 59.754 63.033 1.00 21.31 355 LEU B O 1
ATOM 5663 N N . TYR B 1 356 ? 11.345 59.713 63.663 1.00 23.08 356 TYR B N 1
ATOM 5664 C CA . TYR B 1 356 ? 11.214 58.499 64.463 1.00 24.94 356 TYR B CA 1
ATOM 5665 C C . TYR B 1 356 ? 10.408 58.697 65.735 1.00 26.70 356 TYR B C 1
ATOM 5666 O O . TYR B 1 356 ? 9.626 57.826 66.122 1.00 25.30 356 TYR B O 1
ATOM 5675 N N . HIS B 1 357 ? 10.593 59.841 66.385 1.00 27.23 357 HIS B N 1
ATOM 5676 C CA . HIS B 1 357 ? 9.884 60.124 67.627 1.00 29.97 357 HIS B CA 1
ATOM 5677 C C . HIS B 1 357 ? 8.568 60.848 67.409 1.00 29.02 357 HIS B C 1
ATOM 5678 O O . HIS B 1 357 ? 7.788 61.026 68.344 1.00 30.34 357 HIS B O 1
ATOM 5685 N N . GLY B 1 358 ? 8.322 61.266 66.175 1.00 29.42 358 GLY B N 1
ATOM 5686 C CA . GLY B 1 358 ? 7.096 61.983 65.882 1.00 29.40 358 GLY B CA 1
ATOM 5687 C C . GLY B 1 358 ? 7.012 63.308 66.625 1.00 29.69 358 GLY B C 1
ATOM 5688 O O . GLY B 1 358 ? 5.925 63.769 66.958 1.00 29.15 358 GLY B O 1
ATOM 5689 N N . VAL B 1 359 ? 8.160 63.921 66.894 1.00 30.51 359 VAL B N 1
ATOM 5690 C CA . VAL B 1 359 ? 8.196 65.208 67.593 1.00 31.15 359 VAL B CA 1
ATOM 5691 C C . VAL B 1 359 ? 9.162 66.138 66.869 1.00 30.70 359 VAL B C 1
ATOM 5692 O O . VAL B 1 359 ? 10.308 65.771 66.622 1.00 30.73 359 VAL B O 1
ATOM 5696 N N . ILE B 1 360 ? 8.696 67.340 66.537 1.00 31.67 360 ILE B N 1
ATOM 5697 C CA . ILE B 1 360 ? 9.516 68.323 65.830 1.00 30.63 360 ILE B CA 1
ATOM 5698 C C . ILE B 1 360 ? 10.265 69.224 66.811 1.00 30.76 360 ILE B C 1
ATOM 5699 O O . ILE B 1 360 ? 9.652 69.858 67.668 1.00 29.78 360 ILE B O 1
ATOM 5704 N N . PRO B 1 361 ? 11.608 69.280 66.703 1.00 30.68 361 PRO B N 1
ATOM 5705 C CA . PRO B 1 361 ? 12.459 70.103 67.573 1.00 29.72 361 PRO B CA 1
ATOM 5706 C C . PRO B 1 361 ? 12.233 71.582 67.266 1.00 29.08 361 PRO B C 1
ATOM 5707 O O . PRO B 1 361 ? 11.985 71.952 66.125 1.00 30.27 361 PRO B O 1
ATOM 5711 N N . PRO B 1 362 ? 12.334 72.448 68.279 1.00 29.52 362 PRO B N 1
ATOM 5712 C CA . PRO B 1 362 ? 12.112 73.879 68.067 1.00 29.29 362 PRO B CA 1
ATOM 5713 C C . PRO B 1 362 ? 13.326 74.734 67.730 1.00 29.12 362 PRO B C 1
ATOM 5714 O O . PRO B 1 362 ? 14.468 74.276 67.769 1.00 30.16 362 PRO B O 1
ATOM 5718 N N . THR B 1 363 ? 13.045 75.989 67.393 1.00 28.14 363 THR B N 1
ATOM 5719 C CA . THR B 1 363 ? 14.072 76.977 67.104 1.00 28.51 363 THR B CA 1
ATOM 5720 C C . THR B 1 363 ? 13.932 77.929 68.280 1.00 27.88 363 THR B C 1
ATOM 5721 O O . THR B 1 363 ? 13.007 78.737 68.299 1.00 28.72 363 THR B O 1
ATOM 5725 N N . ILE B 1 364 ? 14.825 77.829 69.261 1.00 25.80 364 ILE B N 1
ATOM 5726 C CA . ILE B 1 364 ? 14.748 78.696 70.426 1.00 25.51 364 ILE B CA 1
ATOM 5727 C C . ILE B 1 364 ? 15.133 80.133 70.091 1.00 25.79 364 ILE B C 1
ATOM 5728 O O . ILE B 1 364 ? 15.571 80.417 68.978 1.00 25.61 364 ILE B O 1
ATOM 5733 N N . ASN B 1 365 ? 14.942 81.025 71.062 1.00 26.58 365 ASN B N 1
ATOM 5734 C CA . ASN B 1 365 ? 15.268 82.450 70.942 1.00 30.12 365 ASN B CA 1
ATOM 5735 C C . ASN B 1 365 ? 14.442 83.255 69.949 1.00 31.97 365 ASN B C 1
ATOM 5736 O O . ASN B 1 365 ? 14.822 84.368 69.574 1.00 32.54 365 ASN B O 1
ATOM 5741 N N . LEU B 1 366 ? 13.307 82.699 69.545 1.00 34.56 366 LEU B N 1
ATOM 5742 C CA . LEU B 1 366 ? 12.414 83.349 68.597 1.00 37.94 366 LEU B CA 1
ATOM 5743 C C . LEU B 1 366 ? 11.651 84.474 69.302 1.00 39.83 366 LEU B C 1
ATOM 5744 O O . LEU B 1 366 ? 10.420 84.476 69.337 1.00 39.34 366 LEU B O 1
ATOM 5749 N N . GLU B 1 367 ? 12.395 85.430 69.852 1.00 41.12 367 GLU B N 1
ATOM 5750 C CA . GLU B 1 367 ? 11.817 86.555 70.588 1.00 43.77 367 GLU B CA 1
ATOM 5751 C C . GLU B 1 367 ? 11.308 87.679 69.689 1.00 43.55 367 GLU B C 1
ATOM 5752 O O . GLU B 1 367 ? 10.276 88.288 69.971 1.00 42.27 367 GLU B O 1
ATOM 5758 N N . ASP B 1 368 ? 12.047 87.961 68.622 1.00 42.74 368 ASP B N 1
ATOM 5759 C CA . ASP B 1 368 ? 11.685 89.026 67.692 1.00 43.02 368 ASP B CA 1
ATOM 5760 C C . ASP B 1 368 ? 11.680 88.528 66.252 1.00 43.45 368 ASP B C 1
ATOM 5761 O O . ASP B 1 368 ? 12.630 88.746 65.500 1.00 42.68 368 ASP B O 1
ATOM 5766 N N . PRO B 1 369 ? 10.598 87.847 65.851 1.00 44.96 369 PRO B N 1
ATOM 5767 C CA . PRO B 1 369 ? 10.488 87.321 64.491 1.00 45.58 369 PRO B CA 1
ATOM 5768 C C . PRO B 1 369 ? 10.730 88.416 63.463 1.00 45.79 369 PRO B C 1
ATOM 5769 O O . PRO B 1 369 ? 10.431 89.586 63.704 1.00 45.90 369 PRO B O 1
ATOM 5773 N N . ASP B 1 370 ? 11.284 88.025 62.323 1.00 45.32 370 ASP B N 1
ATOM 5774 C CA . ASP B 1 370 ? 11.563 88.958 61.245 1.00 45.27 370 ASP B CA 1
ATOM 5775 C C . ASP B 1 370 ? 10.354 88.926 60.312 1.00 45.28 370 ASP B C 1
ATOM 5776 O O . ASP B 1 370 ? 10.135 87.941 59.608 1.00 45.64 370 ASP B O 1
ATOM 5781 N N . PRO B 1 371 ? 9.541 89.997 60.315 1.00 45.43 371 PRO B N 1
ATOM 5782 C CA . PRO B 1 371 ? 8.349 90.091 59.467 1.00 44.67 371 PRO B CA 1
ATOM 5783 C C . PRO B 1 371 ? 8.588 89.632 58.032 1.00 43.43 371 PRO B C 1
ATOM 5784 O O . PRO B 1 371 ? 7.663 89.200 57.351 1.00 43.74 371 PRO B O 1
ATOM 5788 N N . GLU B 1 372 ? 9.834 89.724 57.582 1.00 42.97 372 GLU B N 1
ATOM 5789 C CA . GLU B 1 372 ? 10.200 89.312 56.230 1.00 42.32 372 GLU B CA 1
ATOM 5790 C C . GLU B 1 372 ? 10.245 87.786 56.134 1.00 40.48 372 GLU B C 1
ATOM 5791 O O . GLU B 1 372 ? 9.886 87.202 55.113 1.00 40.10 372 GLU B O 1
ATOM 5797 N N . LEU B 1 373 ? 10.689 87.152 57.212 1.00 38.62 373 LEU B N 1
ATOM 5798 C CA . LEU B 1 373 ? 10.789 85.700 57.280 1.00 38.57 373 LEU B CA 1
ATOM 5799 C C . LEU B 1 373 ? 9.575 85.192 58.066 1.00 38.67 373 LEU B C 1
ATOM 5800 O O . LEU B 1 373 ? 9.632 85.033 59.288 1.00 38.43 373 LEU B O 1
ATOM 5805 N N . ASP B 1 374 ? 8.481 84.940 57.353 1.00 37.62 374 ASP B N 1
ATOM 5806 C CA . ASP B 1 374 ? 7.244 84.498 57.982 1.00 38.50 374 ASP B CA 1
ATOM 5807 C C . ASP B 1 374 ? 6.808 83.060 57.735 1.00 36.27 374 ASP B C 1
ATOM 5808 O O . ASP B 1 374 ? 5.754 82.811 57.150 1.00 37.16 374 ASP B O 1
ATOM 5813 N N . LEU B 1 375 ? 7.620 82.113 58.180 1.00 33.87 375 LEU B N 1
ATOM 5814 C CA . LEU B 1 375 ? 7.277 80.706 58.046 1.00 31.41 375 LEU B CA 1
ATOM 5815 C C . LEU B 1 375 ? 7.076 80.223 59.475 1.00 30.70 375 LEU B C 1
ATOM 5816 O O . LEU B 1 375 ? 7.293 80.976 60.420 1.00 27.10 375 LEU B O 1
ATOM 5821 N N . ASP B 1 376 ? 6.652 78.977 59.640 1.00 30.77 376 ASP B N 1
ATOM 5822 C CA . ASP B 1 376 ? 6.449 78.429 60.974 1.00 30.51 376 ASP B CA 1
ATOM 5823 C C . ASP B 1 376 ? 7.793 77.862 61.441 1.00 30.14 376 ASP B C 1
ATOM 5824 O O . ASP B 1 376 ? 8.183 76.760 61.046 1.00 30.98 376 ASP B O 1
ATOM 5829 N N . PHE B 1 377 ? 8.502 78.621 62.276 1.00 29.59 377 PHE B N 1
ATOM 5830 C CA . PHE B 1 377 ? 9.819 78.200 62.762 1.00 31.46 377 PHE B CA 1
ATOM 5831 C C . PHE B 1 377 ? 9.818 77.378 64.047 1.00 31.05 377 PHE B C 1
ATOM 5832 O O . PHE B 1 377 ? 10.844 77.252 64.720 1.00 30.68 377 PHE B O 1
ATOM 5840 N N . VAL B 1 378 ? 8.656 76.819 64.369 1.00 30.66 378 VAL B N 1
ATOM 5841 C CA . VAL B 1 378 ? 8.475 75.965 65.536 1.00 31.93 378 VAL B CA 1
ATOM 5842 C C . VAL B 1 378 ? 9.141 76.480 66.811 1.00 32.02 378 VAL B C 1
ATOM 5843 O O . VAL B 1 378 ? 10.147 75.933 67.263 1.00 33.14 378 VAL B O 1
ATOM 5847 N N . PRO B 1 379 ? 8.577 77.534 67.420 1.00 31.89 379 PRO B N 1
ATOM 5848 C CA . PRO B 1 379 ? 9.153 78.091 68.649 1.00 31.19 379 PRO B CA 1
ATOM 5849 C C . PRO B 1 379 ? 9.095 77.124 69.836 1.00 31.14 379 PRO B C 1
ATOM 5850 O O . PRO B 1 379 ? 9.894 77.223 70.769 1.00 29.99 379 PRO B O 1
ATOM 5854 N N . GLU B 1 380 ? 8.146 76.192 69.796 1.00 29.85 380 GLU B N 1
ATOM 5855 C CA . GLU B 1 380 ? 7.986 75.214 70.868 1.00 30.67 380 GLU B CA 1
ATOM 5856 C C . GLU B 1 380 ? 7.943 73.799 70.302 1.00 29.06 380 GLU B C 1
ATOM 5857 O O . GLU B 1 380 ? 7.409 73.577 69.215 1.00 30.46 380 GLU B O 1
ATOM 5863 N N . PRO B 1 381 ? 8.512 72.820 71.027 1.00 29.27 381 PRO B N 1
ATOM 5864 C CA . PRO B 1 381 ? 8.491 71.444 70.525 1.00 29.39 381 PRO B CA 1
ATOM 5865 C C . PRO B 1 381 ? 7.048 71.097 70.175 1.00 29.72 381 PRO B C 1
ATOM 5866 O O . PRO B 1 381 ? 6.131 71.393 70.945 1.00 30.79 381 PRO B O 1
ATOM 5870 N N . ARG B 1 382 ? 6.834 70.485 69.017 1.00 30.45 382 ARG B N 1
ATOM 5871 C CA . ARG B 1 382 ? 5.476 70.150 68.625 1.00 30.53 382 ARG B CA 1
ATOM 5872 C C . ARG B 1 382 ? 5.310 68.703 68.191 1.00 31.65 382 ARG B C 1
ATOM 5873 O O . ARG B 1 382 ? 6.053 68.200 67.349 1.00 30.56 382 ARG B O 1
ATOM 5881 N N . GLU B 1 383 ? 4.329 68.025 68.776 1.00 32.35 383 GLU B N 1
ATOM 5882 C CA . GLU B 1 383 ? 4.078 66.643 68.413 1.00 34.11 383 GLU B CA 1
ATOM 5883 C C . GLU B 1 383 ? 3.396 66.600 67.048 1.00 34.99 383 GLU B C 1
ATOM 5884 O O . GLU B 1 383 ? 2.402 67.290 66.811 1.00 34.81 383 GLU B O 1
ATOM 5890 N N . ALA B 1 384 ? 3.949 65.799 66.146 1.00 34.72 384 ALA B N 1
ATOM 5891 C CA . ALA B 1 384 ? 3.405 65.674 64.803 1.00 36.68 384 ALA B CA 1
ATOM 5892 C C . ALA B 1 384 ? 4.186 64.650 63.999 1.00 37.55 384 ALA B C 1
ATOM 5893 O O . ALA B 1 384 ? 5.421 64.672 63.957 1.00 38.13 384 ALA B O 1
ATOM 5895 N N . LYS B 1 385 ? 3.443 63.752 63.367 1.00 37.27 385 LYS B N 1
ATOM 5896 C CA . LYS B 1 385 ? 4.004 62.702 62.536 1.00 37.78 385 LYS B CA 1
ATOM 5897 C C . LYS B 1 385 ? 4.061 63.193 61.098 1.00 37.17 385 LYS B C 1
ATOM 5898 O O . LYS B 1 385 ? 3.039 63.562 60.524 1.00 36.88 385 LYS B O 1
ATOM 5904 N N . VAL B 1 386 ? 5.257 63.223 60.522 1.00 36.03 386 VAL B N 1
ATOM 5905 C CA . VAL B 1 386 ? 5.399 63.647 59.138 1.00 34.46 386 VAL B CA 1
ATOM 5906 C C . VAL B 1 386 ? 6.016 62.493 58.366 1.00 32.75 386 VAL B C 1
ATOM 5907 O O . VAL B 1 386 ? 6.757 61.687 58.934 1.00 33.37 386 VAL B O 1
ATOM 5911 N N . ASP B 1 387 ? 5.708 62.406 57.077 1.00 30.83 387 ASP B N 1
ATOM 5912 C CA . ASP B 1 387 ? 6.227 61.318 56.259 1.00 31.60 387 ASP B CA 1
ATOM 5913 C C . ASP B 1 387 ? 7.555 61.619 55.587 1.00 30.76 387 ASP B C 1
ATOM 5914 O O . ASP B 1 387 ? 8.348 60.709 55.337 1.00 28.70 387 ASP B O 1
ATOM 5919 N N . TYR B 1 388 ? 7.794 62.892 55.287 1.00 29.90 388 TYR B N 1
ATOM 5920 C CA . TYR B 1 388 ? 9.029 63.289 54.628 1.00 31.25 388 TYR B CA 1
ATOM 5921 C C . TYR B 1 388 ? 9.591 64.572 55.214 1.00 31.51 388 TYR B C 1
ATOM 5922 O O . TYR B 1 388 ? 8.844 65.494 55.558 1.00 29.71 388 TYR B O 1
ATOM 5931 N N . ALA B 1 389 ? 10.915 64.626 55.317 1.00 30.02 389 ALA B N 1
ATOM 5932 C CA . ALA B 1 389 ? 11.588 65.802 55.850 1.00 29.38 389 ALA B CA 1
ATOM 5933 C C . ALA B 1 389 ? 12.912 66.050 55.138 1.00 27.58 389 ALA B C 1
ATOM 5934 O O . ALA B 1 389 ? 13.595 65.108 54.713 1.00 26.36 389 ALA B O 1
ATOM 5936 N N . LEU B 1 390 ? 13.263 67.325 55.017 1.00 27.32 390 LEU B N 1
ATOM 5937 C CA . LEU B 1 390 ? 14.508 67.737 54.384 1.00 26.84 390 LEU B CA 1
ATOM 5938 C C . LEU B 1 390 ? 15.459 68.335 55.414 1.00 27.07 390 LEU B C 1
ATOM 5939 O O . LEU B 1 390 ? 15.029 68.900 56.420 1.00 26.78 390 LEU B O 1
ATOM 5944 N N . SER B 1 391 ? 16.755 68.190 55.162 1.00 26.89 391 SER B N 1
ATOM 5945 C CA . SER B 1 391 ? 17.762 68.776 56.032 1.00 27.34 391 SER B CA 1
ATOM 5946 C C . SER B 1 391 ? 18.691 69.533 55.087 1.00 26.27 391 SER B C 1
ATOM 5947 O O . SER B 1 391 ? 19.329 68.926 54.229 1.00 28.24 391 SER B O 1
ATOM 5950 N N . ASN B 1 392 ? 18.738 70.856 55.238 1.00 25.88 392 ASN B N 1
ATOM 5951 C CA . ASN B 1 392 ? 19.555 71.724 54.387 1.00 25.75 392 ASN B CA 1
ATOM 5952 C C . ASN B 1 392 ? 20.926 72.121 54.952 1.00 25.46 392 ASN B C 1
ATOM 5953 O O . ASN B 1 392 ? 21.115 72.213 56.167 1.00 25.77 392 ASN B O 1
ATOM 5958 N N . SER B 1 393 ? 21.860 72.388 54.042 1.00 25.48 393 SER B N 1
ATOM 5959 C CA . SER B 1 393 ? 23.220 72.830 54.361 1.00 26.04 393 SER B CA 1
ATOM 5960 C C . SER B 1 393 ? 23.737 73.646 53.163 1.00 26.04 393 SER B C 1
ATOM 5961 O O . SER B 1 393 ? 24.038 73.080 52.114 1.00 25.85 393 SER B O 1
ATOM 5964 N N . PHE B 1 394 ? 23.826 74.967 53.320 1.00 25.87 394 PHE B N 1
ATOM 5965 C CA . PHE B 1 394 ? 24.287 75.861 52.249 1.00 28.03 394 PHE B CA 1
ATOM 5966 C C . PHE B 1 394 ? 25.538 76.581 52.747 1.00 29.81 394 PHE B C 1
ATOM 5967 O O . PHE B 1 394 ? 25.448 77.545 53.506 1.00 30.90 394 PHE B O 1
ATOM 5975 N N . ALA B 1 395 ? 26.696 76.122 52.276 1.00 30.23 395 ALA B N 1
ATOM 5976 C CA . ALA B 1 395 ? 27.998 76.614 52.727 1.00 29.70 395 ALA B CA 1
ATOM 5977 C C . ALA B 1 395 ? 28.781 77.718 52.015 1.00 29.80 395 ALA B C 1
ATOM 5978 O O . ALA B 1 395 ? 28.487 78.103 50.883 1.00 28.58 395 ALA B O 1
ATOM 5980 N N . PHE B 1 396 ? 29.808 78.204 52.719 1.00 29.36 396 PHE B N 1
ATOM 5981 C CA . PHE B 1 396 ? 30.725 79.209 52.189 1.00 30.16 396 PHE B CA 1
ATOM 5982 C C . PHE B 1 396 ? 31.338 78.553 50.962 1.00 29.16 396 PHE B C 1
ATOM 5983 O O . PHE B 1 396 ? 31.775 77.400 51.024 1.00 29.06 396 PHE B O 1
ATOM 5991 N N . GLY B 1 397 ? 31.376 79.283 49.855 1.00 26.41 397 GLY B N 1
ATOM 5992 C CA . GLY B 1 397 ? 31.913 78.727 48.632 1.00 25.83 397 GLY B CA 1
ATOM 5993 C C . GLY B 1 397 ? 30.759 78.448 47.688 1.00 25.02 397 GLY B C 1
ATOM 5994 O O . GLY B 1 397 ? 30.951 78.287 46.480 1.00 27.16 397 GLY B O 1
ATOM 5995 N N . GLY B 1 398 ? 29.554 78.392 48.247 1.00 21.27 398 GLY B N 1
ATOM 5996 C CA . GLY B 1 398 ? 28.373 78.146 47.440 1.00 22.98 398 GLY B CA 1
ATOM 5997 C C . GLY B 1 398 ? 27.942 76.695 47.300 1.00 22.42 398 GLY B C 1
ATOM 5998 O O . GLY B 1 398 ? 27.036 76.397 46.523 1.00 23.32 398 GLY B O 1
ATOM 5999 N N . HIS B 1 399 ? 28.581 75.791 48.039 1.00 23.24 399 HIS B N 1
ATOM 6000 C CA . HIS B 1 399 ? 28.237 74.369 47.973 1.00 23.10 399 HIS B CA 1
ATOM 6001 C C . HIS B 1 399 ? 26.903 74.152 48.691 1.00 22.12 399 HIS B C 1
ATOM 6002 O O . HIS B 1 399 ? 26.770 74.486 49.867 1.00 24.45 399 HIS B O 1
ATOM 6009 N N . ASN B 1 400 ? 25.922 73.590 47.993 1.00 21.89 400 ASN B N 1
ATOM 6010 C CA . ASN B 1 400 ? 24.624 73.334 48.606 1.00 23.40 400 ASN B CA 1
ATOM 6011 C C . ASN B 1 400 ? 24.341 71.833 48.597 1.00 22.81 400 ASN B C 1
ATOM 6012 O O . ASN B 1 400 ? 24.439 71.185 47.557 1.00 20.42 400 ASN B O 1
ATOM 6017 N N . ALA B 1 401 ? 24.013 71.285 49.763 1.00 22.81 401 ALA B N 1
ATOM 6018 C CA . ALA B 1 401 ? 23.706 69.860 49.879 1.00 22.40 401 ALA B CA 1
ATOM 6019 C C . ALA B 1 401 ? 22.435 69.685 50.694 1.00 22.09 401 ALA B C 1
ATOM 6020 O O . ALA B 1 401 ? 22.313 70.251 51.776 1.00 22.92 401 ALA B O 1
ATOM 6022 N N . VAL B 1 402 ? 21.496 68.895 50.176 1.00 21.98 402 VAL B N 1
ATOM 6023 C CA . VAL B 1 402 ? 20.230 68.651 50.862 1.00 20.77 402 VAL B CA 1
ATOM 6024 C C . VAL B 1 402 ? 19.925 67.152 50.945 1.00 21.74 402 VAL B C 1
ATOM 6025 O O . VAL B 1 402 ? 20.107 66.418 49.975 1.00 20.39 402 VAL B O 1
ATOM 6029 N N . LEU B 1 403 ? 19.486 66.703 52.118 1.00 22.45 403 LEU B N 1
ATOM 6030 C CA . LEU B 1 403 ? 19.144 65.295 52.314 1.00 22.72 403 LEU B CA 1
ATOM 6031 C C . LEU B 1 403 ? 17.643 65.195 52.528 1.00 21.08 403 LEU B C 1
ATOM 6032 O O . LEU B 1 403 ? 17.036 66.105 53.080 1.00 21.14 403 LEU B O 1
ATOM 6037 N N . ALA B 1 404 ? 17.048 64.097 52.072 1.00 23.04 404 ALA B N 1
ATOM 6038 C CA . ALA B 1 404 ? 15.613 63.870 52.236 1.00 23.09 404 ALA B CA 1
ATOM 6039 C C . ALA B 1 404 ? 15.402 62.537 52.954 1.00 22.65 404 ALA B C 1
ATOM 6040 O O . ALA B 1 404 ? 15.876 61.497 52.495 1.00 23.10 404 ALA B O 1
ATOM 6042 N N . PHE B 1 405 ? 14.696 62.580 54.082 1.00 23.23 405 PHE B N 1
ATOM 6043 C CA . PHE B 1 405 ? 14.423 61.389 54.885 1.00 22.99 405 PHE B CA 1
ATOM 6044 C C . PHE B 1 405 ? 12.953 60.992 54.872 1.00 23.95 405 PHE B C 1
ATOM 6045 O O . PHE B 1 405 ? 12.073 61.846 54.793 1.00 20.68 405 PHE B O 1
ATOM 6053 N N . LYS B 1 406 ? 12.698 59.689 54.966 1.00 24.34 406 LYS B N 1
ATOM 6054 C CA . LYS B 1 406 ? 11.336 59.171 54.978 1.00 26.63 406 LYS B CA 1
ATOM 6055 C C . LYS B 1 406 ? 11.030 58.446 56.292 1.00 28.01 406 LYS B C 1
ATOM 6056 O O . LYS B 1 406 ? 11.853 57.662 56.792 1.00 24.94 406 LYS B O 1
ATOM 6062 N N . ARG B 1 407 ? 9.850 58.722 56.848 1.00 28.98 407 ARG B N 1
ATOM 6063 C CA . ARG B 1 407 ? 9.409 58.090 58.090 1.00 32.95 407 ARG B CA 1
ATOM 6064 C C . ARG B 1 407 ? 9.161 56.608 57.824 1.00 34.06 407 ARG B C 1
ATOM 6065 O O . ARG B 1 407 ? 8.685 56.239 56.753 1.00 33.39 407 ARG B O 1
ATOM 6073 N N . VAL B 1 408 ? 9.493 55.765 58.798 1.00 37.22 408 VAL B N 1
ATOM 6074 C CA . VAL B 1 408 ? 9.308 54.321 58.673 1.00 39.14 408 VAL B CA 1
ATOM 6075 C C . VAL B 1 408 ? 8.110 53.844 59.503 1.00 40.50 408 VAL B C 1
ATOM 6076 O O . VAL B 1 408 ? 7.663 54.595 60.398 1.00 40.74 408 VAL B O 1
#

Organism: Thermus thermophilus (strain ATCC 27634 / DSM 579 / HB8) (NCBI:txid300852)

CATH classification: 3.40.47.10 (+1 more: 3.40.47.10)

Sequence (816 aa):
MRRVVVTGLGALTPIGVGQEAFHKAQLAGKSGVRPITRFDASALPVRIAAEVDVDPGAYLDRKELRRLDRFVQYALIAAQLALEDAGLKPEDLDPERVGTLVGTGIGGMETWEAQSRVFLERGPNRISPFFIPMMIANMASAHIAMRYGFTGPSSTVVTACATGADALGSALRMIQLGEADLVLAGGTEAAITPMAIGAFAVMRALSTRNEEPEKASRPFTLSRDGFVMGEGAGVLVLEAYEHAKKRGARIYAELVGFGRSADAHHITEPHPEGKGAALAMARALKDAGIAPEQVGYINAHGTSTPVGDRAEVLAIKRVFGDHAKRLMVSSTKSMIGHLLGAAGAVEAIATVQALYHGVIPPTINLEDPDPELDLDFVPEPREAKVDYALSNSFAFGGHNAVLAFKRVMRRVVVTGLGALTPIGVGQEAFHKAQLAGKSGVRPITRFDASALPVRIAAEVDVDPGAYLDRKELRRLDRFVQYALIAAQLALEDAGLKPEDLDPERVGTLVGTGIGGMETWEAQSRVFLERGPNRISPFFIPMMIANMASAHIAMRYGFTGPSSTVVTACATGADALGSALRMIQLGEADLVLAGGTEAAITPMAIGAFAVMRALSTRNEEPEKASRPFTLSRDGFVMGEGAGVLVLEAYEHAKKRGARIYAELVGFGRSADAHHITEPHPEGKGAALAMARALKDAGIAPEQVGYINAHGTSTPVGDRAEVLAIKRVFGDHAKRLMVSSTKSMIGHLLGAAGAVEAIATVQALYHGVIPPTINLEDPDPELDLDFVPEPREAKVDYALSNSFAFGGHNAVLAFKRV

Foldseek 3Di:
DFFKFFFFKQWFFLQDGALVSLQVSLQVVAFSKDFDDVDDCVVPLAGIFRETDDDLVVPDVPVCVVLAAVQLSQLLRSLVSRCVSFVHALVVDDLQQEEEEAEEAFFRQVLCVVQVVCCVPPRPVRRDPSSVCHGDGQNSQVVNCVVSVRNQYGDYDHFWQCQFQVFVVVVSVCCVVPSHFKYWYGYFYDNPDNVRVRVCVVVQQAFSPNVDGLLQFAFQFPPQRHWHEFGHAMITMMGGPVVQVVVPGDTLFTFQFKFKFFQVPDQAAHDLQLPRQLRRVLRRCVSSVHALLQAAEEADQRLRHDSVSNNNLSSNCVRNPVNQQRHEYEYPCSRRIRHTNRRQRNSVSLVSNCQRVQKHRAHDSNPHHDPVRNGHHHNHIGRHHGQKYKYWTQGRRGITMMIMIGRD/DFFKFFFFKAWFFLQDGALVSLQVCLQVLAFSKAFDPVDPCVVPLAGMFRETDDDLVVPDPVVCVVLAAPQLSLLLNSLVRRCVSFVHDLVVDDLQQEEEEAEEQFFRQVLCVVQVVCCVPPNPVRGDPSSVCHGDGQNSQVVNCVVSVRNQHGDYDHDKQCQFQVRVVVVSVCCVVSSHFKYWYGYFYDNPDNVRSRVCVVVQQAFSPNVCRLLQQFFQFPPQRHWHEFGGAMITIMGRVVVCVVVVGDTLWIFQFKFKFFQVPDQAQEDQQLPRQLRRVCRRQVSSVHALLQAAEEAELRRSHPRVRLNNLNSLCVRNPPCQQRHEYEYPCSRRIRNISRSQRNSVSQVSNCQRVQKHGARENNPGHDPSRDHHRHHHIGRHHGAKYKYWTQGRRGITMMIMIGRD

Solvent-accessible surface area: 24904 Å² total; per-residue (Å²): 166,78,97,1,0,0,0,0,1,0,0,0,3,16,20,15,51,14,20,85,43,0,13,139,3,2,62,68,20,116,28,8,5,74,85,20,99,60,39,119,6,81,81,5,60,4,97,3,0,0,2,6,93,36,71,28,11,69,52,8,99,126,153,72,25,160,144,13,5,61,0,1,26,1,0,7,0,0,0,38,23,0,8,108,34,7,63,18,115,40,114,102,8,80,56,79,69,2,0,1,2,0,0,0,7,25,0,0,1,60,10,5,15,49,26,0,88,37,33,53,121,184,20,24,72,161,4,31,62,57,1,7,5,34,8,10,13,0,0,0,0,1,28,0,1,34,100,36,28,0,19,1,3,3,3,0,5,3,0,11,3,1,0,0,1,1,0,1,0,26,0,0,20,2,0,26,42,36,28,0,26,1,0,0,0,0,0,0,0,2,0,1,4,34,1,2,1,0,0,8,6,28,37,196,19,6,1,75,46,30,134,71,23,103,92,0,2,10,0,1,0,109,46,22,51,5,6,2,2,0,0,0,0,0,0,0,0,0,0,1,58,112,56,0,112,183,78,63,15,89,26,8,0,12,3,25,0,4,2,20,1,2,17,20,85,76,32,30,85,35,31,56,97,3,132,3,6,10,34,0,0,21,36,0,7,153,60,22,66,16,39,40,99,86,2,18,0,0,0,0,18,1,12,0,30,74,58,19,1,90,6,5,1,45,0,0,58,127,25,6,41,134,19,2,148,180,2,21,1,0,0,1,1,0,0,0,1,1,0,11,0,0,1,0,0,0,1,0,0,1,0,0,1,1,3,94,69,17,23,0,5,0,0,24,32,30,141,38,72,22,107,92,4,86,16,48,9,0,75,125,42,88,149,22,151,14,71,31,0,0,1,0,2,23,8,34,4,4,3,4,1,0,0,2,1,75,59,96,148,90,108,1,1,0,0,0,1,0,0,0,2,18,23,15,44,15,23,79,44,0,12,135,9,1,54,64,22,119,30,8,4,74,81,20,96,59,38,124,7,82,77,6,59,5,87,3,0,0,1,6,95,42,66,24,21,77,50,10,84,129,137,71,26,177,137,12,4,64,0,2,23,1,0,5,0,0,0,32,26,0,4,108,29,7,61,15,136,50,129,97,16,77,60,82,69,2,0,1,2,0,0,0,6,25,0,0,2,57,10,5,29,56,26,2,124,33,15,51,93,154,22,26,62,159,5,32,68,52,2,4,5,31,8,8,12,0,0,0,0,1,27,0,1,39,94,32,28,1,23,0,3,3,3,0,5,4,0,13,5,0,0,0,2,2,0,1,0,27,0,0,18,4,0,30,49,33,29,0,25,1,0,0,0,0,0,0,1,1,0,3,4,38,0,1,0,0,0,10,16,41,28,203,11,8,1,71,59,23,136,77,23,106,89,0,0,11,0,1,0,99,50,21,55,2,1,2,2,0,0,0,0,0,0,0,0,0,0,1,49,114,56,0,124,187,69,65,20,82,25,6,0,10,3,27,0,6,2,21,1,2,18,20,84,58,37,38,98,49,35,52,79,3,117,4,6,5,38,0,0,25,42,0,4,157,61,20,67,20,45,40,99,89,1,17,0,0,0,0,14,1,12,0,25,71,81,20,0,72,6,4,1,43,0,0,75,141,26,6,38,96,16,1,144,136,0,24,0,0,0,1,0,0,0,0,1,1,0,12,0,0,0,1,0,0,0,0,0,0,0,0,0,1,4,98,69,15,29,0,4,2,0,25,18,35,118,37,78,14,105,88,6,88,18,44,11,0,65,119,51,87,154,28,147,13,62,31,0,0,2,0,1,29,9,44,3,4,3,4,1,0,0,1,1,66,68,105

Nearest PDB structures (foldseek):
  1j3n-assembly1_A  TM=1.002E+00  e=2.459E-99  Thermus thermophilus
  4b7v-assembly1_A  TM=9.869E-01  e=6.090E-63  Pseudomonas aeruginosa PAO1
  7l4l-assembly1_A  TM=9.852E-01  e=8.960E-62  Escherichia coli K-12
  8cou-assembly1_A  TM=9.864E-01  e=1.700E-61  Pseudomonas aeruginosa
  3g0y-assembly1_A  TM=9.849E-01  e=2.059E-61  Escherichia coli K-12

B-factor: mean 28.54, std 8.18, range [11.07, 63.75]

InterPro domains:
  IPR000794 Beta-ketoacyl synthase [PTHR11712] (1-407)
  IPR000794 Beta-ketoacyl synthase [cd00834] (2-405)
  IPR014030 Beta-ketoacyl synthase-like, N-terminal domain [PF00109] (1-244)
  IPR014031 Beta-ketoacyl synthase, C-terminal domain [PF02801] (252-367)
  IPR016039 Thiolase-like [G3DSA:3.40.47.10] (1-408)
  IPR016039 Thiolase-like [SSF53901] (1-249)
  IPR016039 Thiolase-like [SSF53901] (212-407)
  IPR017568 3-oxoacyl-[acyl-carrier-protein] synthase 2 [PIRSF000447] (1-408)
  IPR017568 3-oxoacyl-[acyl-carrier-protein] synthase 2 [TIGR03150] (2-406)
  IPR018201 Beta-ketoacyl synthase, active site [PS00606] (152-168)
  IPR020841 Polyketide synthase, beta-ketoacyl synthase domain [PS52004] (1-407)
  IPR020841 Polyketide synthase, beta-ketoacyl synthase domain [SM00825] (4-399)